Protein 3IH5 (pdb70)

B-factor: mean 51.85, std 14.93, range [20.1, 120.05]

Foldseek 3Di:
DAAEEEEFADDPLDGDQQRLVVLLVRQVLCVVVVHFYEYEYEEADCPPVCLRRQQQRHAEYEYEHDHPPPPPDAQLVLLQLQVVCVVNVHQYYEAQDPNCVRRVVSNCVSQVEDEAEAFLDWDFAWDDDVVVGDIQGGWIFRKDAPDDHDRIDTDTDRDGPRYYHHYRPSDGDGPGSPRDHHYHYDDRCVSRVPDDDDDDDD/DAAAEEEFDDDPLDTDQQSLVVLLVSQVLCVVVVHFYEYEYEEADCPPVCLNRQQQRHAEYEYHHDHPPPPPDAQFVLQQLLVVCVVNVHQYYEALDPNCVRNVVSNCVSQVADEEEAFLDWDFAKDADVPVGDIQGGWIWRWDQDDVRPDIHTDTDRDGPRHYHHYRPSDGDGDHSPRDHHYHYDDSVVRGDDDPDDDDDDPVVVPDDDD/DAAAEEEFEDDPLDTDLQSLVCLLVRQVLCVVVVHAYEYEYAEADCPPVCQNRQQQRHAEYEYEHDHPPPPPDAQFLLLQCQVVCVVRVHQYYEAQDPVCVRNVVSNCVSQVADEEEAFLDWDFAKDAPVVVGDIQGGWIFRWAQDDVRDDIHTDTDRDRPRYYHHYRPSDGDGNGSPRDYHYHYDDSVVRGDDDPDDDDDDPCVPPDD/DAAEEEEFADDPRDGDQQSLVVLLVRQVLCVVVVHFYEYEYAEADCPPVCLRRQQQRHAEYEYEHDHPPPPPDAQLVLLQLQVVCVVRVHQYYEAQDPRCVRNVVSNCVSQVHDEAEAALDWDFAKDQDVVVPDIAHGWIFRKDAPPDHDRIDTDTDRDGPRYYHHYRPSDGDGPHSPRDHHYDYDDRCVRRVVDDDDDDDD

CATH classification: 3.40.50.620

Organism: Bacteroides thetaiotaomicron (strain ATCC 29148 / DSM 2079 / JCM 5827 / CCUG 10774 / NCTC 10582 / VPI-5482 / E50) (NCBI:txid226186)

InterPro domains:
  IPR001308 Electron transfer flavoprotein alpha subunit/FixB [PIRSF000089] (1-337)
  IPR001308 Electron transfer flavoprotein alpha subunit/FixB [PTHR43153] (3-335)
  IPR014729 Rossmann-like alpha/beta/alpha sandwich fold [G3DSA:3.40.50.620] (1-211)
  IPR014730 Electron transfer flavoprotein, alpha/beta-subunit, N-terminal [PF01012] (6-192)
  IPR014730 Electron transfer flavoprotein, alpha/beta-subunit, N-terminal [SM00893] (4-204)
  IPR014731 Electron transfer flavoprotein, alpha subunit, C-terminal [PF00766] (216-295)
  IPR029035 DHS-like NAD/FAD-binding domain superfamily [SSF52467] (215-332)
  IPR033947 Electron transfer flavoprotein, alpha subunit, N-terminal [cd01715] (3-189)

Solvent-accessible surface area: 42443 Å² total

Radius of gyration: 34.53 Å; Cα contacts (8 Å, |Δi|>4): 1710; chains: 4; bounding box: 103×101×72 Å

Nearest PDB structures (foldseek):
  3ih5-assembly1_B  TM=9.682E-01  e=2.760E-39  Bacteroides thetaiotaomicron
  5ol2-assembly2_D  TM=8.411E-01  e=3.352E-17  Clostridioides difficile
  7qh2-assembly1_D  TM=8.657E-01  e=7.025E-16  Acetobacterium woodii
  4l2i-assembly1_A  TM=8.737E-01  e=1.222E-14  Acidaminococcus fermentans DSM 20731
  1o95-assembly1_F  TM=8.384E-01  e=2.369E-10  Methylophilus methylotrophus

Structure (mmCIF, N/CA/C/O backbone):
data_3IH5
#
_entry.id   3IH5
#
_cell.length_a   102.099
_cell.length_b   102.099
_cell.length_c   209.169
_cell.angle_alpha   90.00
_cell.angle_beta   90.00
_cell.angle_gamma   120.00
#
_symmetry.space_group_name_H-M   'P 32 2 1'
#
loop_
_entity.id
_entity.type
_entity.pdbx_description
1 polymer 'Electron transfer flavoprotein alpha-subunit'
2 non-polymer 'MALONIC ACID'
3 non-polymer 'SODIUM ION'
4 non-polymer 'FORMIC ACID'
5 water water
#
loop_
_atom_site.group_PDB
_atom_site.id
_atom_site.type_symbol
_atom_site.label_atom_id
_atom_site.label_alt_id
_atom_site.label_comp_id
_atom_site.label_asym_id
_atom_site.label_entity_id
_atom_site.label_seq_id
_atom_site.pdbx_PDB_ins_code
_atom_site.Cartn_x
_atom_site.Cartn_y
_atom_site.Cartn_z
_atom_site.occupancy
_atom_site.B_iso_or_equiv
_atom_site.auth_seq_id
_atom_site.auth_comp_id
_atom_site.auth_asym_id
_atom_site.auth_atom_id
_atom_site.pdbx_PDB_model_num
ATOM 1 N N . ALA A 1 3 ? 32.256 28.164 83.675 1.00 78.17 0 ALA A N 1
ATOM 2 C CA . ALA A 1 3 ? 32.920 29.457 83.830 1.00 78.23 0 ALA A CA 1
ATOM 3 C C . ALA A 1 3 ? 34.053 29.680 82.820 1.00 80.10 0 ALA A C 1
ATOM 4 O O . ALA A 1 3 ? 34.592 28.737 82.216 1.00 71.45 0 ALA A O 1
ATOM 6 N N . ASN A 1 4 ? 34.399 30.951 82.652 1.00 76.45 1 ASN A N 1
ATOM 7 C CA . ASN A 1 4 ? 35.441 31.372 81.737 1.00 62.48 1 ASN A CA 1
ATOM 8 C C . ASN A 1 4 ? 36.411 32.254 82.475 1.00 56.72 1 ASN A C 1
ATOM 9 O O . ASN A 1 4 ? 36.181 33.449 82.662 1.00 53.01 1 ASN A O 1
ATOM 14 N N . ASN A 1 5 ? 37.499 31.653 82.912 1.00 47.68 2 ASN A N 1
ATOM 15 C CA . ASN A 1 5 ? 38.379 32.347 83.813 1.00 50.32 2 ASN A CA 1
ATOM 16 C C . ASN A 1 5 ? 39.593 32.984 83.133 1.00 52.24 2 ASN A C 1
ATOM 17 O O . ASN A 1 5 ? 39.734 32.975 81.908 1.00 46.55 2 ASN A O 1
ATOM 22 N N . LEU A 1 6 ? 40.459 33.550 83.957 1.00 53.41 3 LEU A N 1
ATOM 23 C CA . LEU A 1 6 ? 41.600 34.302 83.491 1.00 44.52 3 LEU A CA 1
ATOM 24 C C . LEU A 1 6 ? 42.879 33.547 83.870 1.00 44.94 3 LEU A C 1
ATOM 25 O O . LEU A 1 6 ? 43.204 33.415 85.043 1.00 48.48 3 LEU A O 1
ATOM 30 N N . PHE A 1 7 ? 43.582 33.018 82.871 1.00 44.85 4 PHE A N 1
ATOM 31 C CA . PHE A 1 7 ? 44.819 32.273 83.113 1.00 44.46 4 PHE A CA 1
ATOM 32 C C . PHE A 1 7 ? 46.055 33.147 83.018 1.00 45.17 4 PHE A C 1
ATOM 33 O O . PHE A 1 7 ? 46.064 34.153 82.316 1.00 47.35 4 PHE A O 1
ATOM 41 N N . VAL A 1 8 ? 47.105 32.739 83.716 1.00 40.06 5 VAL A N 1
ATOM 42 C CA . VAL A 1 8 ? 48.389 33.400 83.639 1.00 35.71 5 VAL A CA 1
ATOM 43 C C . VAL A 1 8 ? 49.439 32.311 83.540 1.00 39.48 5 VAL A C 1
ATOM 44 O O . VAL A 1 8 ? 49.414 31.357 84.310 1.00 42.82 5 VAL A O 1
ATOM 48 N N . TYR A 1 9 ? 50.347 32.434 82.579 1.00 37.92 6 TYR A N 1
ATOM 49 C CA . TYR A 1 9 ? 51.448 31.487 82.460 1.00 38.56 6 TYR A CA 1
ATOM 50 C C . TYR A 1 9 ? 52.606 31.897 83.355 1.00 41.58 6 TYR A C 1
ATOM 51 O O . TYR A 1 9 ? 53.197 32.960 83.175 1.00 41.73 6 TYR A O 1
ATOM 60 N N . CYS A 1 10 ? 52.927 31.040 84.316 1.00 41.66 7 CYS A N 1
ATOM 61 C CA . CYS A 1 10 ? 53.995 31.310 85.272 1.00 36.68 7 CYS A CA 1
ATOM 62 C C . CYS A 1 10 ? 55.303 30.742 84.754 1.00 37.75 7 CYS A C 1
ATOM 63 O O . CYS A 1 10 ? 55.505 29.527 84.722 1.00 37.30 7 CYS A O 1
ATOM 66 N N . GLU A 1 11 ? 56.183 31.633 84.323 1.00 38.67 8 GLU A N 1
ATOM 67 C CA . GLU A 1 11 ? 57.446 31.221 83.738 1.00 40.90 8 GLU A CA 1
ATOM 68 C C . GLU A 1 11 ? 58.440 30.835 84.845 1.00 45.20 8 GLU A C 1
ATOM 69 O O . GLU A 1 11 ? 58.516 31.482 85.894 1.00 42.55 8 GLU A O 1
ATOM 75 N N . ILE A 1 12 ? 59.195 29.771 84.599 1.00 41.39 9 ILE A N 1
ATOM 76 C CA . ILE A 1 12 ? 60.057 29.168 85.607 1.00 46.48 9 ILE A CA 1
ATOM 77 C C . ILE A 1 12 ? 61.530 29.301 85.234 1.00 46.12 9 ILE A C 1
ATOM 78 O O . ILE A 1 12 ? 61.888 29.173 84.071 1.00 49.89 9 ILE A O 1
ATOM 83 N N . GLU A 1 13 ? 62.389 29.541 86.219 1.00 53.59 10 GLU A N 1
ATOM 84 C CA . GLU A 1 13 ? 63.830 29.473 85.984 1.00 53.22 10 GLU A CA 1
ATOM 85 C C . GLU A 1 13 ? 64.553 28.981 87.228 1.00 56.13 10 GLU A C 1
ATOM 86 O O . GLU A 1 13 ? 64.447 29.591 88.288 1.00 46.95 10 GLU A O 1
ATOM 92 N N . GLU A 1 14 ? 65.293 27.883 87.092 1.00 58.70 11 GLU A N 1
ATOM 93 C CA . GLU A 1 14 ? 66.031 27.317 88.214 1.00 52.17 11 GLU A CA 1
ATOM 94 C C . GLU A 1 14 ? 65.124 27.169 89.433 1.00 52.46 11 GLU A C 1
ATOM 95 O O . GLU A 1 14 ? 65.552 27.419 90.556 1.00 52.82 11 GLU A O 1
ATOM 101 N N . GLY A 1 15 ? 63.867 26.789 89.207 1.00 51.65 12 GLY A N 1
ATOM 102 C CA . GLY A 1 15 ? 62.949 26.497 90.298 1.00 42.57 12 GLY A CA 1
ATOM 103 C C . GLY A 1 15 ? 62.165 27.679 90.839 1.00 41.75 12 GLY A C 1
ATOM 104 O O . GLY A 1 15 ? 61.227 27.509 91.621 1.00 46.11 12 GLY A O 1
ATOM 105 N N . ILE A 1 16 ? 62.545 28.880 90.427 1.00 41.82 13 ILE A N 1
ATOM 106 C CA . ILE A 1 16 ? 61.860 30.089 90.870 1.00 42.21 13 ILE A CA 1
ATOM 107 C C . ILE A 1 16 ? 60.978 30.719 89.774 1.00 42.51 13 ILE A C 1
ATOM 108 O O . ILE A 1 16 ? 61.457 31.105 88.698 1.00 43.85 13 ILE A O 1
ATOM 113 N N . VAL A 1 17 ? 59.685 30.805 90.062 1.00 38.31 14 VAL A N 1
ATOM 114 C CA . VAL A 1 17 ? 58.752 31.521 89.213 1.00 37.26 14 VAL A CA 1
ATOM 115 C C . VAL A 1 17 ? 59.284 32.925 88.986 1.00 41.84 14 VAL A C 1
ATOM 116 O O . VAL A 1 17 ? 59.639 33.622 89.933 1.00 41.76 14 VAL A O 1
ATOM 120 N N . ALA A 1 18 ? 59.341 33.330 87.723 1.00 40.68 15 ALA A N 1
ATOM 121 C CA . ALA A 1 18 ? 59.908 34.616 87.349 1.00 41.08 15 ALA A CA 1
ATOM 122 C C . ALA A 1 18 ? 59.106 35.778 87.911 1.00 42.33 15 ALA A C 1
ATOM 123 O O . ALA A 1 18 ? 57.887 35.696 88.066 1.00 42.82 15 ALA A O 1
ATOM 125 N N . ASP A 1 19 ? 59.799 36.874 88.189 1.00 37.78 16 ASP A N 1
ATOM 126 C CA . ASP A 1 19 ? 59.141 38.075 88.673 1.00 41.63 16 ASP A CA 1
ATOM 127 C C . ASP A 1 19 ? 58.028 38.588 87.751 1.00 47.07 16 ASP A C 1
ATOM 128 O O . ASP A 1 19 ? 57.031 39.125 88.238 1.00 44.40 16 ASP A O 1
ATOM 133 N N . VAL A 1 20 ? 58.185 38.449 86.430 1.00 43.91 17 VAL A N 1
ATOM 134 C CA . VAL A 1 20 ? 57.170 38.998 85.524 1.00 44.69 17 VAL A CA 1
ATOM 135 C C . VAL A 1 20 ? 55.843 38.333 85.767 1.00 45.49 17 VAL A C 1
ATOM 136 O O . VAL A 1 20 ? 54.800 38.991 85.727 1.00 41.62 17 VAL A O 1
ATOM 140 N N . SER A 1 21 ? 55.892 37.015 85.969 1.00 42.02 18 SER A N 1
ATOM 141 C CA . SER A 1 21 ? 54.690 36.234 86.191 1.00 37.97 18 SER A CA 1
ATOM 142 C C . SER A 1 21 ? 54.023 36.659 87.491 1.00 40.81 18 SER A C 1
ATOM 143 O O . SER A 1 21 ? 52.805 36.794 87.537 1.00 41.89 18 SER A O 1
ATOM 146 N N . LEU A 1 22 ? 54.805 36.877 88.547 1.00 39.06 19 LEU A N 1
ATOM 147 C CA . LEU A 1 22 ? 54.203 37.280 89.816 1.00 40.82 19 LEU A CA 1
ATOM 148 C C . LEU A 1 22 ? 53.495 38.628 89.664 1.00 43.07 19 LEU A C 1
ATOM 149 O O . LEU A 1 22 ? 52.408 38.837 90.212 1.00 39.16 19 LEU A O 1
ATOM 154 N N . GLU A 1 23 ? 54.093 39.532 88.893 1.00 41.08 20 GLU A N 1
ATOM 155 C CA . GLU A 1 23 ? 53.464 40.821 88.646 1.00 43.46 20 GLU A CA 1
ATOM 156 C C . GLU A 1 23 ? 52.172 40.610 87.858 1.00 43.34 20 GLU A C 1
ATOM 157 O O . GLU A 1 23 ? 51.209 41.366 88.002 1.00 43.75 20 GLU A O 1
ATOM 163 N N . LEU A 1 24 ? 52.146 39.556 87.050 1.00 39.04 21 LEU A N 1
ATOM 164 C CA . LEU A 1 24 ? 50.974 39.241 86.236 1.00 44.40 21 LEU A CA 1
ATOM 165 C C . LEU A 1 24 ? 49.903 38.433 86.991 1.00 42.90 21 LEU A C 1
ATOM 166 O O . LEU A 1 24 ? 48.714 38.535 86.677 1.00 42.67 21 LEU A O 1
ATOM 171 N N . LEU A 1 25 ? 50.321 37.636 87.976 1.00 38.68 22 LEU A N 1
ATOM 172 C CA . LEU A 1 25 ? 49.370 37.014 88.902 1.00 39.09 22 LEU A CA 1
ATOM 173 C C . LEU A 1 25 ? 48.688 38.114 89.696 1.00 38.34 22 LEU A C 1
ATOM 174 O O . LEU A 1 25 ? 47.484 38.050 89.948 1.00 39.67 22 LEU A O 1
ATOM 179 N N . THR A 1 26 ? 49.458 39.134 90.066 1.00 37.00 23 THR A N 1
ATOM 180 C CA . THR A 1 26 ? 48.909 40.266 90.810 1.00 40.45 23 THR A CA 1
ATOM 181 C C . THR A 1 26 ? 47.915 41.039 89.969 1.00 42.29 23 THR A C 1
ATOM 182 O O . THR A 1 26 ? 46.790 41.293 90.406 1.00 41.44 23 THR A O 1
ATOM 186 N N . LYS A 1 27 ? 48.343 41.426 88.767 1.00 45.55 24 LYS A N 1
ATOM 187 C CA . LYS A 1 27 ? 47.490 42.170 87.842 1.00 44.78 24 LYS A CA 1
ATOM 188 C C . LYS A 1 27 ? 46.284 41.343 87.449 1.00 40.58 24 LYS A C 1
ATOM 189 O O . LYS A 1 27 ? 45.165 41.853 87.409 1.00 43.62 24 LYS A O 1
ATOM 195 N N . GLY A 1 28 ? 46.525 40.067 87.161 1.00 36.95 25 GLY A N 1
ATOM 196 C CA . GLY A 1 28 ? 45.462 39.124 86.862 1.00 39.75 25 GLY A CA 1
ATOM 197 C C . GLY A 1 28 ? 44.386 39.092 87.934 1.00 46.25 25 GLY A C 1
ATOM 198 O O . GLY A 1 28 ? 43.195 39.179 87.613 1.00 43.04 25 GLY A O 1
ATOM 199 N N . ARG A 1 29 ? 44.805 38.976 89.201 1.00 42.28 26 ARG A N 1
ATOM 200 C CA . ARG A 1 29 ? 43.885 38.948 90.342 1.00 40.45 26 ARG A CA 1
ATOM 201 C C . ARG A 1 29 ? 42.880 40.109 90.304 1.00 43.99 26 ARG A C 1
ATOM 202 O O . ARG A 1 29 ? 41.694 39.912 90.574 1.00 42.02 26 ARG A O 1
ATOM 210 N N . SER A 1 30 ? 43.351 41.315 89.981 1.00 40.72 27 SER A N 1
ATOM 211 C CA . SER A 1 30 ? 42.477 42.494 89.971 1.00 43.91 27 SER A CA 1
ATOM 212 C C . SER A 1 30 ? 41.480 42.423 88.834 1.00 52.17 27 SER A C 1
ATOM 213 O O . SER A 1 30 ? 40.306 42.763 89.010 1.00 52.90 27 SER A O 1
ATOM 216 N N . LEU A 1 31 ? 41.965 42.003 87.665 1.00 41.86 28 LEU A N 1
ATOM 217 C CA . LEU A 1 31 ? 41.115 41.858 86.499 1.00 45.38 28 LEU A CA 1
ATOM 218 C C . LEU A 1 31 ? 40.077 40.779 86.767 1.00 46.84 28 LEU A C 1
ATOM 219 O O . LEU A 1 31 ? 38.900 40.947 86.446 1.00 46.68 28 LEU A O 1
ATOM 224 N N . ALA A 1 32 ? 40.516 39.677 87.376 1.00 45.05 29 ALA A N 1
ATOM 225 C CA . ALA A 1 32 ? 39.608 38.584 87.723 1.00 44.04 29 ALA A CA 1
ATOM 226 C C . ALA A 1 32 ? 38.544 39.056 88.710 1.00 48.62 29 ALA A C 1
ATOM 227 O O . ALA A 1 32 ? 37.381 38.668 88.604 1.00 53.85 29 ALA A O 1
ATOM 229 N N . ASN A 1 33 ? 38.940 39.894 89.664 1.00 45.06 30 ASN A N 1
ATOM 230 C CA . ASN A 1 33 ? 37.988 40.480 90.597 1.00 46.80 30 ASN A CA 1
ATOM 231 C C . ASN A 1 33 ? 36.951 41.329 89.885 1.00 52.67 30 ASN A C 1
ATOM 232 O O . ASN A 1 33 ? 35.771 41.307 90.234 1.00 57.86 30 ASN A O 1
ATOM 237 N N . GLU A 1 34 ? 37.396 42.094 88.895 1.00 50.74 31 GLU A N 1
ATOM 238 C CA . GLU A 1 34 ? 36.500 43.008 88.205 1.00 54.20 31 GLU A CA 1
ATOM 239 C C . GLU A 1 34 ? 35.581 42.264 87.241 1.00 51.18 31 GLU A C 1
ATOM 240 O O . GLU A 1 34 ? 34.477 42.715 86.940 1.00 48.77 31 GLU A O 1
ATOM 246 N N . LEU A 1 35 ? 36.051 41.113 86.775 1.00 49.12 32 LEU A N 1
ATOM 247 C CA . LEU A 1 35 ? 35.287 40.253 85.884 1.00 47.95 32 LEU A CA 1
ATOM 248 C C . LEU A 1 35 ? 34.396 39.300 86.657 1.00 49.25 32 LEU A C 1
ATOM 249 O O . LEU A 1 35 ? 33.528 38.657 86.081 1.00 46.40 32 LEU A O 1
ATOM 254 N N . ASN A 1 36 ? 34.626 39.205 87.964 1.00 55.04 33 ASN A N 1
ATOM 255 C CA . ASN A 1 36 ? 33.967 38.206 88.804 1.00 51.33 33 ASN A CA 1
ATOM 256 C C . ASN A 1 36 ? 34.168 36.791 88.300 1.00 46.08 33 ASN A C 1
ATOM 257 O O . ASN A 1 36 ? 33.246 35.986 88.307 1.00 52.33 33 ASN A O 1
ATOM 262 N N . CYS A 1 37 ? 35.379 36.496 87.857 1.00 43.25 34 CYS A N 1
ATOM 263 C CA . CYS A 1 37 ? 35.728 35.137 87.494 1.00 47.81 34 CYS A CA 1
ATOM 264 C C . CYS A 1 37 ? 36.916 34.725 88.347 1.00 47.36 34 CYS A C 1
ATOM 265 O O . CYS A 1 37 ? 37.374 35.486 89.196 1.00 45.00 34 CYS A O 1
ATOM 268 N N . GLN A 1 38 ? 37.424 33.525 88.108 1.00 44.50 35 GLN A N 1
ATOM 269 C CA . GLN A 1 38 ? 38.521 33.012 88.898 1.00 47.20 35 GLN A CA 1
ATOM 270 C C . GLN A 1 38 ? 39.874 33.269 88.246 1.00 50.26 35 GLN A C 1
ATOM 271 O O . GLN A 1 38 ? 39.962 33.459 87.034 1.00 47.69 35 GLN A O 1
ATOM 277 N N . LEU A 1 39 ? 40.922 33.282 89.067 1.00 41.81 36 LEU A N 1
ATOM 278 C CA . LEU A 1 39 ? 42.281 33.387 88.572 1.00 40.05 36 LEU A CA 1
ATOM 279 C C . LEU A 1 39 ? 42.886 31.995 88.544 1.00 41.83 36 LEU A C 1
ATOM 280 O O . LEU A 1 39 ? 42.951 31.326 89.571 1.00 46.66 36 LEU A O 1
ATOM 285 N N . GLU A 1 40 ? 43.293 31.542 87.362 1.00 43.60 37 GLU A N 1
ATOM 286 C CA . GLU A 1 40 ? 43.962 30.251 87.231 1.00 43.25 37 GLU A CA 1
ATOM 287 C C . GLU A 1 40 ? 45.380 30.499 86.731 1.00 43.76 37 GLU A C 1
ATOM 288 O O . GLU A 1 40 ? 45.674 31.571 86.213 1.00 43.58 37 GLU A O 1
ATOM 294 N N . ALA A 1 41 ? 46.260 29.523 86.897 1.00 39.62 38 ALA A N 1
ATOM 295 C CA . ALA A 1 41 ? 47.662 29.709 86.561 1.00 35.30 38 ALA A CA 1
ATOM 296 C C . ALA A 1 41 ? 48.210 28.392 86.068 1.00 37.82 38 ALA A C 1
ATOM 297 O O . ALA A 1 41 ? 47.678 27.340 86.402 1.00 43.71 38 ALA A O 1
ATOM 299 N N . VAL A 1 42 ? 49.268 28.441 85.272 1.00 36.17 39 VAL A N 1
ATOM 300 C CA . VAL A 1 42 ? 49.831 27.230 84.686 1.00 37.62 39 VAL A CA 1
ATOM 301 C C . VAL A 1 42 ? 51.315 27.276 84.885 1.00 39.42 39 VAL A C 1
ATOM 302 O O . VAL A 1 42 ? 51.935 28.315 84.679 1.00 43.48 39 VAL A O 1
ATOM 306 N N . VAL A 1 43 ? 51.902 26.152 85.252 1.00 30.61 40 VAL A N 1
ATOM 307 C CA . VAL A 1 43 ? 53.338 26.112 85.377 1.00 30.07 40 VAL A CA 1
ATOM 308 C C . VAL A 1 43 ? 53.796 24.765 84.844 1.00 34.92 40 VAL A C 1
ATOM 309 O O . VAL A 1 43 ? 53.103 23.753 85.003 1.00 37.10 40 VAL A O 1
ATOM 313 N N . ALA A 1 44 ? 54.939 24.768 84.167 1.00 32.88 41 ALA A N 1
ATOM 314 C CA . ALA A 1 44 ? 55.471 23.560 83.554 1.00 35.84 41 ALA A CA 1
ATOM 315 C C . ALA A 1 44 ? 56.976 23.516 83.742 1.00 36.67 41 ALA A C 1
ATOM 316 O O . ALA A 1 44 ? 57.672 24.491 83.445 1.00 37.13 41 ALA A O 1
ATOM 318 N N . GLY A 1 45 ? 57.475 22.385 84.228 1.00 32.96 42 GLY A N 1
ATOM 319 C CA . GLY A 1 45 ? 58.895 22.220 84.447 1.00 40.67 42 GLY A CA 1
ATOM 320 C C . GLY A 1 45 ? 59.202 20.883 85.082 1.00 46.65 42 GLY A C 1
ATOM 321 O O . GLY A 1 45 ? 58.483 19.910 84.850 1.00 43.82 42 GLY A O 1
ATOM 322 N N . THR A 1 46 ? 60.265 20.840 85.886 1.00 46.31 43 THR A N 1
ATOM 323 C CA . THR A 1 46 ? 60.672 19.616 86.568 1.00 44.85 43 THR A CA 1
ATOM 324 C C . THR A 1 46 ? 60.784 19.874 88.054 1.00 53.17 43 THR A C 1
ATOM 325 O O . THR A 1 46 ? 61.153 20.971 88.474 1.00 59.16 43 THR A O 1
ATOM 329 N N . GLY A 1 47 ? 60.479 18.856 88.851 1.00 58.04 44 GLY A N 1
ATOM 330 C CA . GLY A 1 47 ? 60.622 18.943 90.293 1.00 49.98 44 GLY A CA 1
ATOM 331 C C . GLY A 1 47 ? 59.859 20.101 90.901 1.00 50.32 44 GLY A C 1
ATOM 332 O O . GLY A 1 47 ? 60.453 21.047 91.418 1.00 51.66 44 GLY A O 1
ATOM 333 N N . LEU A 1 48 ? 58.536 20.021 90.849 1.00 49.37 45 LEU A N 1
ATOM 334 C CA . LEU A 1 48 ? 57.697 21.118 91.300 1.00 50.25 45 LEU A CA 1
ATOM 335 C C . LEU A 1 48 ? 56.887 20.766 92.548 1.00 58.84 45 LEU A C 1
ATOM 336 O O . LEU A 1 48 ? 55.767 21.257 92.713 1.00 57.23 45 LEU A O 1
ATOM 341 N N . LYS A 1 49 ? 57.457 19.937 93.427 1.00 58.99 46 LYS A N 1
ATOM 342 C CA . LYS A 1 49 ? 56.716 19.430 94.587 1.00 62.94 46 LYS A CA 1
ATOM 343 C C . LYS A 1 49 ? 55.990 20.492 95.418 1.00 62.19 46 LYS A C 1
ATOM 344 O O . LYS A 1 49 ? 54.857 20.271 95.849 1.00 66.73 46 LYS A O 1
ATOM 350 N N . GLU A 1 50 ? 56.619 21.636 95.655 1.00 49.73 47 GLU A N 1
ATOM 351 C CA . GLU A 1 50 ? 55.932 22.667 96.427 1.00 56.96 47 GLU A CA 1
ATOM 352 C C . GLU A 1 50 ? 55.902 24.014 95.722 1.00 55.98 47 GLU A C 1
ATOM 353 O O . GLU A 1 50 ? 56.047 25.069 96.342 1.00 50.25 47 GLU A O 1
ATOM 359 N N . ILE A 1 51 ? 55.687 23.960 94.413 1.00 56.01 48 ILE A N 1
ATOM 360 C CA . ILE A 1 51 ? 55.641 25.156 93.591 1.00 47.05 48 ILE A CA 1
ATOM 361 C C . ILE A 1 51 ? 54.460 26.060 93.968 1.00 44.61 48 ILE A C 1
ATOM 362 O O . ILE A 1 51 ? 54.548 27.290 93.869 1.00 41.51 48 ILE A O 1
ATOM 367 N N . GLU A 1 52 ? 53.369 25.452 94.425 1.00 44.94 49 GLU A N 1
ATOM 368 C CA . GLU A 1 52 ? 52.183 26.209 94.815 1.00 44.14 49 GLU A CA 1
ATOM 369 C C . GLU A 1 52 ? 52.503 27.279 95.848 1.00 45.67 49 GLU A C 1
ATOM 370 O O . GLU A 1 52 ? 51.809 28.291 95.915 1.00 44.19 49 GLU A O 1
ATOM 376 N N . LYS A 1 53 ? 53.551 27.048 96.645 1.00 46.55 50 LYS A N 1
ATOM 377 C CA . LYS A 1 53 ? 53.995 28.002 97.665 1.00 43.96 50 LYS A CA 1
ATOM 378 C C . LYS A 1 53 ? 54.334 29.384 97.090 1.00 46.96 50 LYS A C 1
ATOM 379 O O . LYS A 1 53 ? 54.152 30.397 97.770 1.00 48.35 50 LYS A O 1
ATOM 385 N N . GLN A 1 54 ? 54.827 29.426 95.849 1.00 47.43 51 GLN A N 1
ATOM 386 C CA . GLN A 1 54 ? 55.218 30.688 95.209 1.00 42.37 51 GLN A CA 1
ATOM 387 C C . GLN A 1 54 ? 54.069 31.359 94.460 1.00 42.88 51 GLN A C 1
ATOM 388 O O . GLN A 1 54 ? 54.095 32.569 94.227 1.00 40.68 51 GLN A O 1
ATOM 394 N N . ILE A 1 55 ? 53.073 30.565 94.079 1.00 40.93 52 ILE A N 1
ATOM 395 C CA . ILE A 1 55 ? 52.002 31.035 93.210 1.00 34.01 52 ILE A CA 1
ATOM 396 C C . ILE A 1 55 ? 50.707 31.356 93.939 1.00 37.29 52 ILE A C 1
ATOM 397 O O . ILE A 1 55 ? 50.152 32.432 93.741 1.00 38.89 52 ILE A O 1
ATOM 402 N N . LEU A 1 56 ? 50.232 30.431 94.780 1.00 42.37 53 LEU A N 1
ATOM 403 C CA . LEU A 1 56 ? 48.925 30.564 95.446 1.00 37.74 53 LEU A CA 1
ATOM 404 C C . LEU A 1 56 ? 48.705 31.860 96.230 1.00 40.42 53 LEU A C 1
ATOM 405 O O . LEU A 1 56 ? 47.622 32.447 96.165 1.00 43.31 53 LEU A O 1
ATOM 410 N N . PRO A 1 57 ? 49.724 32.307 96.982 1.00 40.39 54 PRO A N 1
ATOM 411 C CA . PRO A 1 57 ? 49.556 33.544 97.756 1.00 40.14 54 PRO A CA 1
ATOM 412 C C . PRO A 1 57 ? 49.129 34.763 96.928 1.00 44.19 54 PRO A C 1
ATOM 413 O O . PRO A 1 57 ? 48.591 35.702 97.518 1.00 46.75 54 PRO A O 1
ATOM 417 N N . TYR A 1 58 ? 49.344 34.763 95.611 1.00 39.61 55 TYR A N 1
ATOM 418 C CA . TYR A 1 58 ? 48.949 35.920 94.798 1.00 41.79 55 TYR A CA 1
ATOM 419 C C . TYR A 1 58 ? 47.471 35.931 94.469 1.00 42.19 55 TYR A C 1
ATOM 420 O O . TYR A 1 58 ? 46.998 36.835 93.785 1.00 41.53 55 TYR A O 1
ATOM 429 N N . GLY A 1 59 ? 46.748 34.932 94.972 1.00 39.81 56 GLY A N 1
ATOM 430 C CA . GLY A 1 59 ? 45.304 34.892 94.842 1.00 37.55 56 GLY A CA 1
ATOM 431 C C . GLY A 1 59 ? 44.855 33.964 93.734 1.00 42.17 56 GLY A C 1
ATOM 432 O O . GLY A 1 59 ? 43.807 34.170 93.111 1.00 42.23 56 GLY A O 1
ATOM 433 N N . VAL A 1 60 ? 45.658 32.935 93.488 1.00 39.17 57 VAL A N 1
ATOM 434 C CA . VAL A 1 60 ? 45.364 31.969 92.443 1.00 41.43 57 VAL A CA 1
ATOM 435 C C . VAL A 1 60 ? 44.380 30.934 92.952 1.00 45.08 57 VAL A C 1
ATOM 436 O O . VAL A 1 60 ? 44.625 30.289 93.977 1.00 43.40 57 VAL A O 1
ATOM 440 N N . ASP A 1 61 ? 43.269 30.779 92.235 1.00 44.13 58 ASP A N 1
ATOM 441 C CA . ASP A 1 61 ? 42.189 29.888 92.662 1.00 43.68 58 ASP A CA 1
ATOM 442 C C . ASP A 1 61 ? 42.424 28.453 92.236 1.00 47.56 58 ASP A C 1
ATOM 443 O O . ASP A 1 61 ? 41.933 27.511 92.867 1.00 46.46 58 ASP A O 1
ATOM 448 N N . LYS A 1 62 ? 43.191 28.297 91.166 1.00 44.10 59 LYS A N 1
ATOM 449 C CA . LYS A 1 62 ? 43.436 26.988 90.595 1.00 44.25 59 LYS A CA 1
ATOM 450 C C . LYS A 1 62 ? 44.765 27.022 89.858 1.00 44.36 59 LYS A C 1
ATOM 451 O O . LYS A 1 62 ? 44.978 27.852 88.973 1.00 44.89 59 LYS A O 1
ATOM 457 N N . LEU A 1 63 ? 45.662 26.128 90.250 1.00 36.23 60 LEU A N 1
ATOM 458 C CA . LEU A 1 63 ? 46.982 26.078 89.680 1.00 34.98 60 LEU A CA 1
ATOM 459 C C . LEU A 1 63 ? 47.199 24.733 89.002 1.00 41.16 60 LEU A C 1
ATOM 460 O O . LEU A 1 63 ? 47.153 23.690 89.645 1.00 41.14 60 LEU A O 1
ATOM 465 N N . HIS A 1 64 ? 47.434 24.781 87.693 1.00 41.45 61 HIS A N 1
ATOM 466 C CA . HIS A 1 64 ? 47.652 23.595 86.883 1.00 35.91 61 HIS A CA 1
ATOM 467 C C . HIS A 1 64 ? 49.137 23.334 86.775 1.00 37.04 61 HIS A C 1
ATOM 468 O O . HIS A 1 64 ? 49.885 24.173 86.296 1.00 37.77 61 HIS A O 1
ATOM 475 N N . VAL A 1 65 ? 49.558 22.161 87.219 1.00 40.05 62 VAL A N 1
ATOM 476 C CA . VAL A 1 65 ? 50.971 21.857 87.317 1.00 38.86 62 VAL A CA 1
ATOM 477 C C . VAL A 1 65 ? 51.359 20.708 86.399 1.00 41.87 62 VAL A C 1
ATOM 478 O O . VAL A 1 65 ? 50.812 19.605 86.502 1.00 39.45 62 VAL A O 1
ATOM 482 N N . PHE A 1 66 ? 52.304 20.978 85.500 1.00 40.22 63 PHE A N 1
ATOM 483 C CA . PHE A 1 66 ? 52.832 19.957 84.609 1.00 39.13 63 PHE A CA 1
ATOM 484 C C . PHE A 1 66 ? 54.299 19.727 84.954 1.00 42.31 63 PHE A C 1
ATOM 485 O O . PHE A 1 66 ? 55.099 20.665 84.940 1.00 40.55 63 PHE A O 1
ATOM 493 N N . ASP A 1 67 ? 54.642 18.481 85.275 1.00 43.70 64 ASP A N 1
ATOM 494 C CA . ASP A 1 67 ? 55.947 18.163 85.853 1.00 44.14 64 ASP A CA 1
ATOM 495 C C . ASP A 1 67 ? 56.543 16.898 85.237 1.00 42.74 64 ASP A C 1
ATOM 496 O O . ASP A 1 67 ? 56.141 15.785 85.569 1.00 49.78 64 ASP A O 1
ATOM 501 N N . ALA A 1 68 ? 57.507 17.077 84.342 1.00 38.06 65 ALA A N 1
ATOM 502 C CA . ALA A 1 68 ? 58.179 15.960 83.688 1.00 44.64 65 ALA A CA 1
ATOM 503 C C . ALA A 1 68 ? 59.611 16.367 83.404 1.00 44.58 65 ALA A C 1
ATOM 504 O O . ALA A 1 68 ? 59.932 17.553 83.424 1.00 39.65 65 ALA A O 1
ATOM 506 N N . GLU A 1 69 ? 60.473 15.388 83.146 1.00 46.92 66 GLU A N 1
ATOM 507 C CA . GLU A 1 69 ? 61.871 15.683 82.864 1.00 48.78 66 GLU A CA 1
ATOM 508 C C . GLU A 1 69 ? 62.008 16.651 81.704 1.00 49.60 66 GLU A C 1
ATOM 509 O O . GLU A 1 69 ? 62.815 17.582 81.758 1.00 46.69 66 GLU A O 1
ATOM 515 N N . GLY A 1 70 ? 61.204 16.427 80.669 1.00 40.01 67 GLY A N 1
ATOM 516 C CA . GLY A 1 70 ? 61.356 17.129 79.412 1.00 42.80 67 GLY A CA 1
ATOM 517 C C . GLY A 1 70 ? 60.738 18.512 79.338 1.00 42.73 67 GLY A C 1
ATOM 518 O O . GLY A 1 70 ? 60.739 19.126 78.268 1.00 46.15 67 GLY A O 1
ATOM 519 N N . LEU A 1 71 ? 60.227 19.006 80.462 1.00 36.52 68 LEU A N 1
ATOM 520 C CA . LEU A 1 71 ? 59.565 20.309 80.500 1.00 37.26 68 LEU A CA 1
ATOM 521 C C . LEU A 1 71 ? 60.488 21.418 80.994 1.00 38.57 68 LEU A C 1
ATOM 522 O O . LEU A 1 71 ? 60.090 22.580 81.088 1.00 36.90 68 LEU A O 1
ATOM 527 N N . TYR A 1 72 ? 61.718 21.054 81.327 1.00 37.18 69 TYR A N 1
ATOM 528 C CA . TYR A 1 72 ? 62.705 22.050 81.690 1.00 36.60 69 TYR A CA 1
ATOM 529 C C . TYR A 1 72 ? 64.052 21.634 81.148 1.00 40.50 69 TYR A C 1
ATOM 530 O O . TYR A 1 72 ? 64.411 20.464 81.228 1.00 44.34 69 TYR A O 1
ATOM 539 N N . PRO A 1 73 ? 64.799 22.586 80.572 1.00 37.90 70 PRO A N 1
ATOM 540 C CA . PRO A 1 73 ? 64.425 23.988 80.356 1.00 38.11 70 PRO A CA 1
ATOM 541 C C . PRO A 1 73 ? 63.324 24.109 79.320 1.00 40.07 70 PRO A C 1
ATOM 542 O O . PRO A 1 73 ? 63.062 23.160 78.576 1.00 41.52 70 PRO A O 1
ATOM 546 N N . TYR A 1 74 ? 62.694 25.273 79.264 1.00 38.51 71 TYR A N 1
ATOM 547 C CA . TYR A 1 74 ? 61.653 25.521 78.275 1.00 37.50 71 TYR A CA 1
ATOM 548 C C . TYR A 1 74 ? 62.085 25.137 76.848 1.00 39.00 71 TYR A C 1
ATOM 549 O O . TYR A 1 74 ? 63.148 25.547 76.384 1.00 42.93 71 TYR A O 1
ATOM 558 N N . THR A 1 75 ? 61.261 24.337 76.172 1.00 38.26 72 THR A N 1
ATOM 559 C CA . THR A 1 75 ? 61.374 24.114 74.731 1.00 40.75 72 THR A CA 1
ATOM 560 C C . THR A 1 75 ? 60.010 24.424 74.143 1.00 43.55 72 THR A C 1
ATOM 561 O O . THR A 1 75 ? 59.031 24.494 74.878 1.00 43.82 72 THR A O 1
ATOM 565 N N . SER A 1 76 ? 59.939 24.609 72.829 1.00 39.63 73 SER A N 1
ATOM 566 C CA . SER A 1 76 ? 58.762 25.237 72.235 1.00 39.96 73 SER A CA 1
ATOM 567 C C . SER A 1 76 ? 57.569 24.315 72.059 1.00 38.22 73 SER A C 1
ATOM 568 O O . SER A 1 76 ? 56.435 24.718 72.297 1.00 39.35 73 SER A O 1
ATOM 571 N N . LEU A 1 77 ? 57.808 23.089 71.613 1.00 36.39 74 LEU A N 1
ATOM 572 C CA . LEU A 1 77 ? 56.691 22.210 71.285 1.00 38.69 74 LEU A CA 1
ATOM 573 C C . LEU A 1 77 ? 55.915 21.706 72.522 1.00 44.90 74 LEU A C 1
ATOM 574 O O . LEU A 1 77 ? 54.684 21.814 72.568 1.00 41.45 74 LEU A O 1
ATOM 579 N N . PRO A 1 78 ? 56.626 21.172 73.537 1.00 42.81 75 PRO A N 1
ATOM 580 C CA . PRO A 1 78 ? 55.920 20.690 74.734 1.00 40.93 75 PRO A CA 1
ATOM 581 C C . PRO A 1 78 ? 55.110 21.783 75.436 1.00 39.50 75 PRO A C 1
ATOM 582 O O . PRO A 1 78 ? 53.931 21.582 75.764 1.00 37.63 75 PRO A O 1
ATOM 586 N N . HIS A 1 79 ? 55.733 22.933 75.659 1.00 35.67 76 HIS A N 1
ATOM 587 C CA . HIS A 1 79 ? 55.051 24.032 76.324 1.00 34.01 76 HIS A CA 1
ATOM 588 C C . HIS A 1 79 ? 53.882 24.563 75.510 1.00 35.55 76 HIS A C 1
ATOM 589 O O . HIS A 1 79 ? 52.891 24.998 76.073 1.00 42.38 76 HIS A O 1
ATOM 596 N N . THR A 1 80 ? 53.986 24.533 74.188 1.00 38.06 77 THR A N 1
ATOM 597 C CA . THR A 1 80 ? 52.896 25.021 73.343 1.00 37.94 77 THR A CA 1
ATOM 598 C C . THR A 1 80 ? 51.738 24.016 73.333 1.00 37.83 77 THR A C 1
ATOM 599 O O . THR A 1 80 ? 50.585 24.402 73.518 1.00 35.40 77 THR A O 1
ATOM 603 N N . SER A 1 81 ? 52.054 22.735 73.114 1.00 31.54 78 SER A N 1
ATOM 604 C CA . SER A 1 81 ? 51.084 21.651 73.290 1.00 36.60 78 SER A CA 1
ATOM 605 C C . SER A 1 81 ? 50.269 21.799 74.577 1.00 43.47 78 SER A C 1
ATOM 606 O O . SER A 1 81 ? 49.036 21.790 74.546 1.00 41.39 78 SER A O 1
ATOM 609 N N . ILE A 1 82 ? 50.973 21.927 75.702 1.00 36.78 79 ILE A N 1
ATOM 610 C CA . ILE A 1 82 ? 50.335 21.972 77.006 1.00 38.02 79 ILE A CA 1
ATOM 611 C C . ILE A 1 82 ? 49.338 23.125 77.109 1.00 36.40 79 ILE A C 1
ATOM 612 O O . ILE A 1 82 ? 48.167 22.904 77.410 1.00 38.03 79 ILE A O 1
ATOM 617 N N . LEU A 1 83 ? 49.790 24.347 76.853 1.00 34.64 80 LEU A N 1
ATOM 618 C CA . LEU A 1 83 ? 48.903 25.503 76.939 1.00 37.90 80 LEU A CA 1
ATOM 619 C C . LEU A 1 83 ? 47.742 25.397 75.962 1.00 40.16 80 LEU A C 1
ATOM 620 O O . LEU A 1 83 ? 46.617 25.777 76.274 1.00 43.17 80 LEU A O 1
ATOM 625 N N . VAL A 1 84 ? 48.019 24.895 74.766 1.00 40.94 81 VAL A N 1
ATOM 626 C CA . VAL A 1 84 ? 46.996 24.839 73.733 1.00 40.53 81 VAL A CA 1
ATOM 627 C C . VAL A 1 84 ? 45.906 23.834 74.107 1.00 43.23 81 VAL A C 1
ATOM 628 O O . VAL A 1 84 ? 44.719 24.174 74.121 1.00 44.07 81 VAL A O 1
ATOM 632 N N . ASN A 1 85 ? 46.313 22.610 74.432 1.00 37.75 82 ASN A N 1
ATOM 633 C CA . ASN A 1 85 ? 45.372 21.589 74.871 1.00 39.52 82 ASN A CA 1
ATOM 634 C C . ASN A 1 85 ? 44.585 22.013 76.128 1.00 45.87 82 ASN A C 1
ATOM 635 O O . ASN A 1 85 ? 43.359 21.905 76.170 1.00 45.12 82 ASN A O 1
ATOM 640 N N . LEU A 1 86 ? 45.283 22.530 77.135 1.00 43.11 83 LEU A N 1
ATOM 641 C CA . LEU A 1 86 ? 44.619 22.993 78.348 1.00 43.54 83 LEU A CA 1
ATOM 642 C C . LEU A 1 86 ? 43.610 24.102 78.062 1.00 46.45 83 LEU A C 1
ATOM 643 O O . LEU A 1 86 ? 42.496 24.091 78.578 1.00 54.06 83 LEU A O 1
ATOM 648 N N . PHE A 1 87 ? 44.004 25.069 77.248 1.00 44.70 84 PHE A N 1
ATOM 649 C CA . PHE A 1 87 ? 43.143 26.208 76.981 1.00 44.12 84 PHE A CA 1
ATOM 650 C C . PHE A 1 87 ? 41.956 25.804 76.124 1.00 47.38 84 PHE A C 1
ATOM 651 O O . PHE A 1 87 ? 40.929 26.484 76.112 1.00 47.19 84 PHE A O 1
ATOM 659 N N . LYS A 1 88 ? 42.100 24.689 75.412 1.00 46.40 85 LYS A N 1
ATOM 660 C CA . LYS A 1 88 ? 41.005 24.155 74.606 1.00 45.50 85 LYS A CA 1
ATOM 661 C C . LYS A 1 88 ? 39.923 23.565 75.502 1.00 54.42 85 LYS A C 1
ATOM 662 O O . LYS A 1 88 ? 38.730 23.680 75.207 1.00 54.66 85 LYS A O 1
ATOM 668 N N . GLU A 1 89 ? 40.356 22.946 76.600 1.00 51.66 86 GLU A N 1
ATOM 669 C CA . GLU A 1 89 ? 39.458 22.390 77.600 1.00 47.90 86 GLU A CA 1
ATOM 670 C C . GLU A 1 89 ? 38.844 23.475 78.489 1.00 52.62 86 GLU A C 1
ATOM 671 O O . GLU A 1 89 ? 37.626 23.539 78.641 1.00 56.55 86 GLU A O 1
ATOM 677 N N . GLU A 1 90 ? 39.682 24.332 79.062 1.00 46.76 87 GLU A N 1
ATOM 678 C CA . GLU A 1 90 ? 39.218 25.327 80.028 1.00 47.03 87 GLU A CA 1
ATOM 679 C C . GLU A 1 90 ? 38.543 26.561 79.421 1.00 47.08 87 GLU A C 1
ATOM 680 O O . GLU A 1 90 ? 37.840 27.297 80.124 1.00 48.58 87 GLU A O 1
ATOM 686 N N . GLN A 1 91 ? 38.768 26.790 78.128 1.00 49.63 88 GLN A N 1
ATOM 687 C CA . GLN A 1 91 ? 38.204 27.947 77.416 1.00 50.03 88 GLN A CA 1
ATOM 688 C C . GLN A 1 91 ? 38.325 29.264 78.190 1.00 48.56 88 GLN A C 1
ATOM 689 O O . GLN A 1 91 ? 37.311 29.899 78.487 1.00 50.48 88 GLN A O 1
ATOM 695 N N . PRO A 1 92 ? 39.560 29.695 78.500 1.00 43.34 89 PRO A N 1
ATOM 696 C CA . PRO A 1 92 ? 39.737 30.924 79.281 1.00 39.47 89 PRO A CA 1
ATOM 697 C C . PRO A 1 92 ? 39.280 32.122 78.478 1.00 44.34 89 PRO A C 1
ATOM 698 O O . PRO A 1 92 ? 39.325 32.093 77.245 1.00 48.80 89 PRO A O 1
ATOM 702 N N . GLN A 1 93 ? 38.840 33.171 79.152 1.00 40.87 90 GLN A N 1
ATOM 703 C CA . GLN A 1 93 ? 38.470 34.373 78.427 1.00 42.41 90 GLN A CA 1
ATOM 704 C C . GLN A 1 93 ? 39.690 35.268 78.240 1.00 43.86 90 GLN A C 1
ATOM 705 O O . GLN A 1 93 ? 39.769 36.027 77.277 1.00 45.68 90 GLN A O 1
ATOM 711 N N . ILE A 1 94 ? 40.643 35.169 79.162 1.00 42.88 91 ILE A N 1
ATOM 712 C CA . ILE A 1 94 ? 41.893 35.910 79.058 1.00 39.19 91 ILE A CA 1
ATOM 713 C C . ILE A 1 94 ? 43.088 35.023 79.372 1.00 43.00 91 ILE A C 1
ATOM 714 O O . ILE A 1 94 ? 42.997 34.136 80.217 1.00 46.27 91 ILE A O 1
ATOM 719 N N . CYS A 1 95 ? 44.198 35.243 78.669 1.00 42.04 92 CYS A N 1
ATOM 720 C CA . CYS A 1 95 ? 45.479 34.672 79.075 1.00 44.17 92 CYS A CA 1
ATOM 721 C C . CYS A 1 95 ? 46.591 35.721 79.063 1.00 45.09 92 CYS A C 1
ATOM 722 O O . CYS A 1 95 ? 46.767 36.429 78.072 1.00 51.11 92 CYS A O 1
ATOM 725 N N . LEU A 1 96 ? 47.331 35.806 80.168 1.00 40.01 93 LEU A N 1
ATOM 726 C CA . LEU A 1 96 ? 48.422 36.764 80.330 1.00 39.49 93 LEU A CA 1
ATOM 727 C C . LEU A 1 96 ? 49.763 36.039 80.429 1.00 41.55 93 LEU A C 1
ATOM 728 O O . LEU A 1 96 ? 49.833 34.903 80.888 1.00 43.92 93 LEU A O 1
ATOM 741 N N . GLY A 1 98 ? 54.324 36.893 80.589 1.00 41.89 95 GLY A N 1
ATOM 742 C CA . GLY A 1 98 ? 55.408 37.859 80.637 1.00 36.92 95 GLY A CA 1
ATOM 743 C C . GLY A 1 98 ? 56.112 38.010 79.302 1.00 39.99 95 GLY A C 1
ATOM 744 O O . GLY A 1 98 ? 56.475 37.017 78.660 1.00 42.22 95 GLY A O 1
ATOM 745 N N . ALA A 1 99 ? 56.306 39.259 78.885 1.00 39.90 96 ALA A N 1
ATOM 746 C CA . ALA A 1 99 ? 56.962 39.568 77.616 1.00 37.58 96 ALA A CA 1
ATOM 747 C C . ALA A 1 99 ? 58.463 39.357 77.744 1.00 39.77 96 ALA A C 1
ATOM 748 O O . ALA A 1 99 ? 59.219 40.312 77.926 1.00 43.06 96 ALA A O 1
ATOM 750 N N . THR A 1 100 ? 58.886 38.101 77.648 1.00 36.11 97 THR A N 1
ATOM 751 C CA . THR A 1 100 ? 60.272 37.734 77.870 1.00 36.36 97 THR A CA 1
ATOM 752 C C . THR A 1 100 ? 60.758 36.901 76.706 1.00 41.32 97 THR A C 1
ATOM 753 O O . THR A 1 100 ? 60.050 36.736 75.713 1.00 39.16 97 THR A O 1
ATOM 757 N N . VAL A 1 101 ? 61.961 36.352 76.829 1.00 37.91 98 VAL A N 1
ATOM 758 C CA . VAL A 1 101 ? 62.455 35.484 75.782 1.00 38.35 98 VAL A CA 1
ATOM 759 C C . VAL A 1 101 ? 61.470 34.342 75.565 1.00 42.39 98 VAL A C 1
ATOM 760 O O . VAL A 1 101 ? 61.008 34.121 74.447 1.00 46.56 98 VAL A O 1
ATOM 764 N N . ILE A 1 102 ? 61.140 33.629 76.637 1.00 41.45 99 ILE A N 1
ATOM 765 C CA . ILE A 1 102 ? 60.130 32.572 76.586 1.00 39.51 99 ILE A CA 1
ATOM 766 C C . ILE A 1 102 ? 58.772 33.091 76.061 1.00 39.80 99 ILE A C 1
ATOM 767 O O . ILE A 1 102 ? 58.207 32.510 75.139 1.00 39.87 99 ILE A O 1
ATOM 772 N N . GLY A 1 103 ? 58.268 34.189 76.625 1.00 36.77 100 GLY A N 1
ATOM 773 C CA . GLY A 1 103 ? 57.017 34.775 76.172 1.00 38.45 100 GLY A CA 1
ATOM 774 C C . GLY A 1 103 ? 56.948 35.098 74.677 1.00 44.34 100 GLY A C 1
ATOM 775 O O . GLY A 1 103 ? 55.905 34.953 74.032 1.00 39.71 100 GLY A O 1
ATOM 776 N N . ARG A 1 104 ? 58.059 35.550 74.112 1.00 43.04 101 ARG A N 1
ATOM 777 C CA . ARG A 1 104 ? 58.054 35.985 72.719 1.00 40.91 101 ARG A CA 1
ATOM 778 C C . ARG A 1 104 ? 58.101 34.818 71.770 1.00 41.15 101 ARG A C 1
ATOM 779 O O . ARG A 1 104 ? 57.803 34.962 70.587 1.00 50.77 101 ARG A O 1
ATOM 787 N N . ASP A 1 105 ? 58.471 33.657 72.292 1.00 42.19 102 ASP A N 1
ATOM 788 C CA . ASP A 1 105 ? 58.431 32.438 71.505 1.00 41.37 102 ASP A CA 1
ATOM 789 C C . ASP A 1 105 ? 57.124 31.680 71.703 1.00 42.52 102 ASP A C 1
ATOM 790 O O . ASP A 1 105 ? 56.615 31.076 70.771 1.00 44.10 102 ASP A O 1
ATOM 795 N N . LEU A 1 106 ? 56.584 31.711 72.917 1.00 41.14 103 LEU A N 1
ATOM 796 C CA . LEU A 1 106 ? 55.403 30.919 73.235 1.00 37.90 103 LEU A CA 1
ATOM 797 C C . LEU A 1 106 ? 54.094 31.642 72.921 1.00 37.52 103 LEU A C 1
ATOM 798 O O . LEU A 1 106 ? 53.163 31.043 72.400 1.00 41.06 103 LEU A O 1
ATOM 803 N N . GLY A 1 107 ? 54.024 32.927 73.239 1.00 36.24 104 GLY A N 1
ATOM 804 C CA . GLY A 1 107 ? 52.832 33.714 72.975 1.00 36.83 104 GLY A CA 1
ATOM 805 C C . GLY A 1 107 ? 52.264 33.570 71.569 1.00 44.43 104 GLY A C 1
ATOM 806 O O . GLY A 1 107 ? 51.085 33.248 71.422 1.00 42.91 104 GLY A O 1
ATOM 807 N N . PRO A 1 108 ? 53.090 33.810 70.524 1.00 42.78 105 PRO A N 1
ATOM 808 C CA . PRO A 1 108 ? 52.564 33.662 69.158 1.00 45.40 105 PRO A CA 1
ATOM 809 C C . PRO A 1 108 ? 52.145 32.233 68.842 1.00 39.65 105 PRO A C 1
ATOM 810 O O . PRO A 1 108 ? 51.102 32.042 68.222 1.00 43.98 105 PRO A O 1
ATOM 814 N N . ARG A 1 109 ? 52.934 31.247 69.258 1.00 35.52 106 ARG A N 1
ATOM 815 C CA . ARG A 1 109 ? 52.614 29.863 68.929 1.00 37.13 106 ARG A CA 1
ATOM 816 C C . ARG A 1 109 ? 51.247 29.470 69.495 1.00 41.06 106 ARG A C 1
ATOM 817 O O . ARG A 1 109 ? 50.421 28.881 68.793 1.00 44.41 106 ARG A O 1
ATOM 825 N N . VAL A 1 110 ? 51.004 29.833 70.750 1.00 39.69 107 VAL A N 1
ATOM 826 C CA . VAL A 1 110 ? 49.772 29.476 71.441 1.00 39.69 107 VAL A CA 1
ATOM 827 C C . VAL A 1 110 ? 48.580 30.281 70.937 1.00 39.37 107 VAL A C 1
ATOM 828 O O . VAL A 1 110 ? 47.521 29.722 70.681 1.00 41.61 107 VAL A O 1
ATOM 832 N N . SER A 1 111 ? 48.743 31.588 70.791 1.00 35.49 108 SER A N 1
ATOM 833 C CA . SER A 1 111 ? 47.636 32.404 70.320 1.00 39.61 108 SER A CA 1
ATOM 834 C C . SER A 1 111 ? 47.226 32.029 68.892 1.00 46.88 108 SER A C 1
ATOM 835 O O . SER A 1 111 ? 46.055 32.167 68.535 1.00 48.20 108 SER A O 1
ATOM 838 N N . SER A 1 112 ? 48.174 31.551 68.083 1.00 40.49 109 SER A N 1
ATOM 839 C CA . SER A 1 112 ? 47.872 31.209 66.690 1.00 47.17 109 SER A CA 1
ATOM 840 C C . SER A 1 112 ? 47.067 29.919 66.603 1.00 46.45 109 SER A C 1
ATOM 841 O O . SER A 1 112 ? 46.147 29.807 65.798 1.00 48.40 109 SER A O 1
ATOM 844 N N . ALA A 1 113 ? 47.421 28.954 67.446 1.00 46.43 110 ALA A N 1
ATOM 845 C CA . ALA A 1 113 ? 46.746 27.662 67.484 1.00 47.18 110 ALA A CA 1
ATOM 846 C C . ALA A 1 113 ? 45.341 27.772 68.066 1.00 48.80 110 ALA A C 1
ATOM 847 O O . ALA A 1 113 ? 44.537 26.853 67.917 1.00 52.25 110 ALA A O 1
ATOM 849 N N . LEU A 1 114 ? 45.056 28.892 68.729 1.00 40.45 111 LEU A N 1
ATOM 850 C CA . LEU A 1 114 ? 43.756 29.119 69.359 1.00 44.67 111 LEU A CA 1
ATOM 851 C C . LEU A 1 114 ? 42.991 30.207 68.627 1.00 44.63 111 LEU A C 1
ATOM 852 O O . LEU A 1 114 ? 41.967 30.701 69.118 1.00 46.51 111 LEU A O 1
ATOM 857 N N . THR A 1 115 ? 43.508 30.592 67.467 1.00 44.95 112 THR A N 1
ATOM 858 C CA . THR A 1 115 ? 42.889 31.631 66.650 1.00 48.49 112 THR A CA 1
ATOM 859 C C . THR A 1 115 ? 42.612 32.886 67.474 1.00 47.41 112 THR A C 1
ATOM 860 O O . THR A 1 115 ? 41.475 33.353 67.569 1.00 52.01 112 THR A O 1
ATOM 864 N N A SER A 1 116 ? 43.665 33.420 68.082 0.65 44.17 113 SER A N 1
ATOM 865 N N B SER A 1 116 ? 43.664 33.437 68.064 0.35 44.24 113 SER A N 1
ATOM 866 C CA A SER A 1 116 ? 43.588 34.667 68.824 0.65 44.13 113 SER A CA 1
ATOM 867 C CA B SER A 1 116 ? 43.544 34.682 68.804 0.35 44.16 113 SER A CA 1
ATOM 868 C C A SER A 1 116 ? 44.706 35.588 68.377 0.65 43.57 113 SER A C 1
ATOM 869 C C B SER A 1 116 ? 44.713 35.592 68.464 0.35 43.50 113 SER A C 1
ATOM 870 O O A SER A 1 116 ? 45.778 35.125 68.001 0.65 44.15 113 SER A O 1
ATOM 871 O O B SER A 1 116 ? 45.824 35.123 68.235 0.35 44.21 113 SER A O 1
ATOM 876 N N . GLY A 1 117 ? 44.455 36.893 68.424 1.00 45.97 114 GLY A N 1
ATOM 877 C CA . GLY A 1 117 ? 45.482 37.864 68.099 1.00 44.70 114 GLY A CA 1
ATOM 878 C C . GLY A 1 117 ? 46.201 38.440 69.315 1.00 49.14 114 GLY A C 1
ATOM 879 O O . GLY A 1 117 ? 45.646 39.265 70.044 1.00 47.56 114 GLY A O 1
ATOM 880 N N . LEU A 1 118 ? 47.447 38.012 69.516 1.00 47.12 115 LEU A N 1
ATOM 881 C CA . LEU A 1 118 ? 48.281 38.467 70.630 1.00 42.84 115 LEU A CA 1
ATOM 882 C C . LEU A 1 118 ? 48.715 39.924 70.509 1.00 45.63 115 LEU A C 1
ATOM 883 O O . LEU A 1 118 ? 49.255 40.346 69.478 1.00 49.61 115 LEU A O 1
ATOM 888 N N . THR A 1 119 ? 48.495 40.690 71.571 1.00 41.03 116 THR A N 1
ATOM 889 C CA . THR A 1 119 ? 49.059 42.032 71.652 1.00 45.22 116 THR A CA 1
ATOM 890 C C . THR A 1 119 ? 50.244 42.072 72.633 1.00 48.10 116 THR A C 1
ATOM 891 O O . THR A 1 119 ? 50.066 41.987 73.849 1.00 43.13 116 THR A O 1
ATOM 895 N N . ALA A 1 120 ? 51.454 42.203 72.096 1.00 44.71 117 ALA A N 1
ATOM 896 C CA . ALA A 1 120 ? 52.656 42.161 72.920 1.00 39.89 117 ALA A CA 1
ATOM 897 C C . ALA A 1 120 ? 52.942 43.493 73.617 1.00 40.06 117 ALA A C 1
ATOM 898 O O . ALA A 1 120 ? 52.465 44.543 73.182 1.00 37.91 117 ALA A O 1
ATOM 900 N N . ASP A 1 121 ? 53.714 43.432 74.706 1.00 36.13 118 ASP A N 1
ATOM 901 C CA . ASP A 1 121 ? 54.231 44.620 75.398 1.00 34.13 118 ASP A CA 1
ATOM 902 C C . ASP A 1 121 ? 53.179 45.643 75.789 1.00 33.55 118 ASP A C 1
ATOM 903 O O . ASP A 1 121 ? 53.368 46.831 75.559 1.00 36.30 118 ASP A O 1
ATOM 908 N N . CYS A 1 122 ? 52.078 45.204 76.379 1.00 36.04 119 CYS A N 1
ATOM 909 C CA . CYS A 1 122 ? 51.082 46.161 76.839 1.00 38.77 119 CYS A CA 1
ATOM 910 C C . CYS A 1 122 ? 51.625 47.014 77.975 1.00 39.52 119 CYS A C 1
ATOM 911 O O . CYS A 1 122 ? 52.450 46.555 78.767 1.00 36.81 119 CYS A O 1
ATOM 914 N N . THR A 1 123 ? 51.177 48.263 78.040 1.00 38.66 120 THR A N 1
ATOM 915 C CA . THR A 1 123 ? 51.590 49.147 79.119 1.00 38.16 120 THR A CA 1
ATOM 916 C C . THR A 1 123 ? 50.487 49.290 80.172 1.00 42.55 120 THR A C 1
ATOM 917 O O . THR A 1 123 ? 50.751 49.654 81.326 1.00 49.14 120 THR A O 1
ATOM 921 N N . SER A 1 124 ? 49.254 48.997 79.774 1.00 38.41 121 SER A N 1
ATOM 922 C CA . SER A 1 124 ? 48.163 48.899 80.733 1.00 42.21 121 SER A CA 1
ATOM 923 C C . SER A 1 124 ? 47.149 47.854 80.312 1.00 46.52 121 SER A C 1
ATOM 924 O O . SER A 1 124 ? 46.958 47.593 79.129 1.00 44.53 121 SER A O 1
ATOM 927 N N . LEU A 1 125 ? 46.501 47.246 81.295 1.00 49.51 122 LEU A N 1
ATOM 928 C CA . LEU A 1 125 ? 45.353 46.400 81.024 1.00 45.10 122 LEU A CA 1
ATOM 929 C C . LEU A 1 125 ? 44.197 46.884 81.878 1.00 45.05 122 LEU A C 1
ATOM 930 O O . LEU A 1 125 ? 44.366 47.177 83.058 1.00 43.78 122 LEU A O 1
ATOM 935 N N A GLU A 1 126 ? 43.021 46.956 81.266 0.54 47.19 123 GLU A N 1
ATOM 936 N N B GLU A 1 126 ? 43.021 46.990 81.283 0.46 47.18 123 GLU A N 1
ATOM 937 C CA A GLU A 1 126 ? 41.814 47.368 81.963 0.54 48.30 123 GLU A CA 1
ATOM 938 C CA B GLU A 1 126 ? 41.826 47.315 82.045 0.46 48.46 123 GLU A CA 1
ATOM 939 C C A GLU A 1 126 ? 40.642 46.535 81.464 0.54 48.31 123 GLU A C 1
ATOM 940 C C B GLU A 1 126 ? 40.648 46.533 81.483 0.46 48.36 123 GLU A C 1
ATOM 941 O O A GLU A 1 126 ? 40.797 45.747 80.530 0.54 47.41 123 GLU A O 1
ATOM 942 O O B GLU A 1 126 ? 40.799 45.790 80.516 0.46 47.45 123 GLU A O 1
ATOM 953 N N . ILE A 1 127 ? 39.486 46.684 82.106 1.00 50.03 124 ILE A N 1
ATOM 954 C CA . ILE A 1 127 ? 38.273 46.015 81.653 1.00 52.05 124 ILE A CA 1
ATOM 955 C C . ILE A 1 127 ? 37.311 47.092 81.168 1.00 54.11 124 ILE A C 1
ATOM 956 O O . ILE A 1 127 ? 37.123 48.102 81.845 1.00 58.27 124 ILE A O 1
ATOM 961 N N . GLY A 1 128 ? 36.724 46.896 79.989 1.00 49.44 125 GLY A N 1
ATOM 962 C CA . GLY A 1 128 ? 35.860 47.913 79.417 1.00 50.22 125 GLY A CA 1
ATOM 963 C C . GLY A 1 128 ? 34.909 47.410 78.351 1.00 53.81 125 GLY A C 1
ATOM 964 O O . GLY A 1 128 ? 34.990 46.259 77.916 1.00 51.42 125 GLY A O 1
ATOM 965 N N . ASP A 1 129 ? 34.002 48.287 77.931 1.00 59.62 126 ASP A N 1
ATOM 966 C CA . ASP A 1 129 ? 32.980 47.929 76.950 1.00 59.71 126 ASP A CA 1
ATOM 967 C C . ASP A 1 129 ? 33.291 48.501 75.565 1.00 61.87 126 ASP A C 1
ATOM 968 O O . ASP A 1 129 ? 33.685 49.665 75.419 1.00 60.57 126 ASP A O 1
ATOM 973 N N . HIS A 1 130 ? 33.124 47.672 74.545 1.00 61.79 127 HIS A N 1
ATOM 974 C CA . HIS A 1 130 ? 33.218 48.155 73.179 1.00 60.16 127 HIS A CA 1
ATOM 975 C C . HIS A 1 130 ? 31.895 47.926 72.472 1.00 57.39 127 HIS A C 1
ATOM 976 O O . HIS A 1 130 ? 31.444 46.787 72.369 1.00 56.99 127 HIS A O 1
ATOM 983 N N . GLU A 1 131 ? 31.263 48.997 71.999 1.00 60.19 128 GLU A N 1
ATOM 984 C CA . GLU A 1 131 ? 30.041 48.841 71.204 1.00 71.44 128 GLU A CA 1
ATOM 985 C C . GLU A 1 131 ? 30.316 48.873 69.705 1.00 74.94 128 GLU A C 1
ATOM 986 O O . GLU A 1 131 ? 30.892 49.827 69.172 1.00 72.98 128 GLU A O 1
ATOM 992 N N . ASP A 1 132 ? 29.915 47.797 69.042 1.00 79.13 129 ASP A N 1
ATOM 993 C CA . ASP A 1 132 ? 29.994 47.697 67.593 1.00 85.62 129 ASP A CA 1
ATOM 994 C C . ASP A 1 132 ? 28.745 48.344 67.015 1.00 90.51 129 ASP A C 1
ATOM 995 O O . ASP A 1 132 ? 27.689 47.713 66.946 1.00 90.49 129 ASP A O 1
ATOM 1000 N N . LYS A 1 133 ? 28.860 49.605 66.614 1.00 89.30 130 LYS A N 1
ATOM 1001 C CA . LYS A 1 133 ? 27.696 50.354 66.157 1.00 95.49 130 LYS A CA 1
ATOM 1002 C C . LYS A 1 133 ? 27.035 49.690 64.946 1.00 98.99 130 LYS A C 1
ATOM 1003 O O . LYS A 1 133 ? 25.823 49.460 64.932 1.00 94.81 130 LYS A O 1
ATOM 1009 N N . LYS A 1 134 ? 27.842 49.365 63.943 1.00 95.75 131 LYS A N 1
ATOM 1010 C CA . LYS A 1 134 ? 27.337 48.793 62.699 1.00 102.10 131 LYS A CA 1
ATOM 1011 C C . LYS A 1 134 ? 26.527 47.505 62.898 1.00 102.37 131 LYS A C 1
ATOM 1012 O O . LYS A 1 134 ? 25.548 47.264 62.191 1.00 107.58 131 LYS A O 1
ATOM 1018 N N . GLU A 1 135 ? 26.931 46.679 63.855 1.00 97.82 132 GLU A N 1
ATOM 1019 C CA . GLU A 1 135 ? 26.253 45.408 64.084 1.00 98.99 132 GLU A CA 1
ATOM 1020 C C . GLU A 1 135 ? 25.127 45.539 65.114 1.00 97.43 132 GLU A C 1
ATOM 1021 O O . GLU A 1 135 ? 24.215 44.709 65.162 1.00 99.53 132 GLU A O 1
ATOM 1027 N N . GLY A 1 136 ? 25.197 46.586 65.931 1.00 98.66 133 GLY A N 1
ATOM 1028 C CA . GLY A 1 136 ? 24.192 46.839 66.951 1.00 97.33 133 GLY A CA 1
ATOM 1029 C C . GLY A 1 136 ? 24.369 46.011 68.212 1.00 91.51 133 GLY A C 1
ATOM 1030 O O . GLY A 1 136 ? 23.410 45.777 68.950 1.00 93.03 133 GLY A O 1
ATOM 1031 N N . LYS A 1 137 ? 25.597 45.570 68.468 1.00 83.47 134 LYS A N 1
ATOM 1032 C CA . LYS A 1 137 ? 25.879 44.734 69.631 1.00 83.98 134 LYS A CA 1
ATOM 1033 C C . LYS A 1 137 ? 26.928 45.369 70.551 1.00 77.87 134 LYS A C 1
ATOM 1034 O O . LYS A 1 137 ? 28.015 45.733 70.105 1.00 76.77 134 LYS A O 1
ATOM 1040 N N . VAL A 1 138 ? 26.602 45.517 71.831 1.00 72.21 135 VAL A N 1
ATOM 1041 C CA . VAL A 1 138 ? 27.581 46.022 72.785 1.00 66.49 135 VAL A CA 1
ATOM 1042 C C . VAL A 1 138 ? 28.333 44.868 73.411 1.00 66.78 135 VAL A C 1
ATOM 1043 O O . VAL A 1 138 ? 27.733 43.949 73.962 1.00 70.64 135 VAL A O 1
ATOM 1047 N N . TYR A 1 139 ? 29.654 44.904 73.303 1.00 64.80 136 TYR A N 1
ATOM 1048 C CA . TYR A 1 139 ? 30.477 43.875 73.909 1.00 60.33 136 TYR A CA 1
ATOM 1049 C C . TYR A 1 139 ? 30.875 44.346 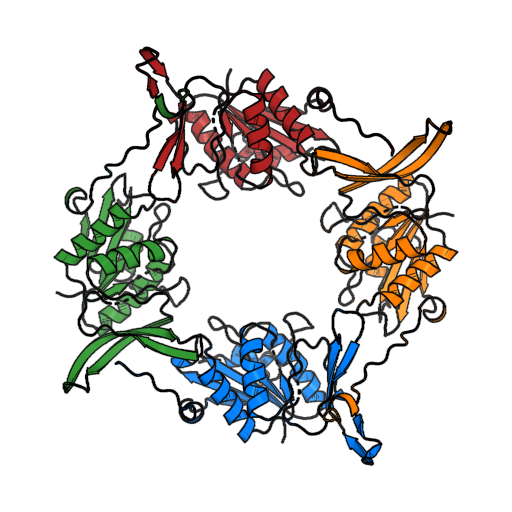75.294 1.00 60.68 136 TYR A C 1
ATOM 1050 O O . TYR A 1 139 ? 31.343 45.472 75.477 1.00 56.09 136 TYR A O 1
ATOM 1059 N N . LYS A 1 140 ? 30.660 43.479 76.273 1.00 64.46 137 LYS A N 1
ATOM 1060 C CA . LYS A 1 140 ? 30.825 43.868 77.658 1.00 61.73 137 LYS A CA 1
ATOM 1061 C C . LYS A 1 140 ? 32.012 43.168 78.318 1.00 58.61 137 LYS A C 1
ATOM 1062 O O . LYS A 1 140 ? 32.358 42.038 77.961 1.00 53.59 137 LYS A O 1
ATOM 1068 N N . ASN A 1 141 ? 32.645 43.868 79.257 1.00 53.05 138 ASN A N 1
ATOM 1069 C CA . ASN A 1 141 ? 33.785 43.338 80.000 1.00 54.60 138 ASN A CA 1
ATOM 1070 C C . ASN A 1 141 ? 34.868 42.727 79.120 1.00 58.50 138 ASN A C 1
ATOM 1071 O O . ASN A 1 141 ? 35.210 41.548 79.268 1.00 50.88 138 ASN A O 1
ATOM 1076 N N . LEU A 1 142 ? 35.397 43.540 78.207 1.00 57.34 139 LEU A N 1
ATOM 1077 C CA . LEU A 1 142 ? 36.513 43.143 77.358 1.00 49.69 139 LEU A CA 1
ATOM 1078 C C . LEU A 1 142 ? 37.851 43.551 77.974 1.00 50.13 139 LEU A C 1
ATOM 1079 O O . LEU A 1 142 ? 37.931 44.500 78.776 1.00 43.34 139 LEU A O 1
ATOM 1084 N N . LEU A 1 143 ? 38.900 42.824 77.590 1.00 46.21 140 LEU A N 1
ATOM 1085 C CA . LEU A 1 143 ? 40.264 43.151 78.001 1.00 45.71 140 LEU A CA 1
ATOM 1086 C C . LEU A 1 143 ? 40.848 44.277 77.147 1.00 46.64 140 LEU A C 1
ATOM 1087 O O . LEU A 1 143 ? 41.278 44.052 76.018 1.00 44.65 140 LEU A O 1
ATOM 1092 N N . TYR A 1 144 ? 40.843 45.490 77.687 1.00 45.41 141 TYR A N 1
ATOM 1093 C CA . TYR A 1 144 ? 41.520 46.610 77.061 1.00 41.66 141 TYR A CA 1
ATOM 1094 C C . TYR A 1 144 ? 43.026 46.363 77.038 1.00 46.43 141 TYR A C 1
ATOM 1095 O O . TYR A 1 144 ? 43.677 46.416 78.082 1.00 49.24 141 TYR A O 1
ATOM 1104 N N . GLN A 1 145 ? 43.577 46.095 75.855 1.00 40.30 142 GLN A N 1
ATOM 1105 C CA . GLN A 1 145 ? 45.014 45.921 75.699 1.00 36.16 142 GLN A CA 1
ATOM 1106 C C . GLN A 1 145 ? 45.658 47.223 75.226 1.00 40.72 142 GLN A C 1
ATOM 1107 O O . GLN A 1 145 ? 45.657 47.531 74.039 1.00 38.74 142 GLN A O 1
ATOM 1113 N N . ILE A 1 146 ? 46.205 47.987 76.169 1.00 41.01 143 ILE A N 1
ATOM 1114 C CA . ILE A 1 146 ? 46.681 49.336 75.887 1.00 39.55 143 ILE A CA 1
ATOM 1115 C C . ILE A 1 146 ? 48.191 49.392 75.681 1.00 42.33 143 ILE A C 1
ATOM 1116 O O . ILE A 1 146 ? 48.950 48.752 76.413 1.00 42.97 143 ILE A O 1
ATOM 1121 N N . ARG A 1 147 ? 48.613 50.150 74.669 1.00 40.30 144 ARG A N 1
ATOM 1122 C CA . ARG A 1 147 ? 50.027 50.302 74.325 1.00 40.93 144 ARG A CA 1
ATOM 1123 C C . ARG A 1 147 ? 50.254 51.345 73.233 1.00 46.96 144 ARG A C 1
ATOM 1124 O O . ARG A 1 147 ? 49.325 51.738 72.522 1.00 43.64 144 ARG A O 1
ATOM 1132 N N . PRO A 1 148 ? 51.503 51.811 73.105 1.00 48.84 145 PRO A N 1
ATOM 1133 C CA . PRO A 1 148 ? 51.847 52.709 72.002 1.00 45.30 145 PRO A CA 1
ATOM 1134 C C . PRO A 1 148 ? 51.682 51.988 70.664 1.00 45.03 145 PRO A C 1
ATOM 1135 O O . PRO A 1 148 ? 52.026 50.807 70.572 1.00 43.78 145 PRO A O 1
ATOM 1139 N N . ALA A 1 149 ? 51.154 52.677 69.653 1.00 41.57 146 ALA A N 1
ATOM 1140 C CA . ALA A 1 149 ? 51.054 52.107 68.314 1.00 43.72 146 ALA A CA 1
ATOM 1141 C C . ALA A 1 149 ? 52.456 51.757 67.819 1.00 43.53 146 ALA A C 1
ATOM 1142 O O . ALA A 1 149 ? 52.693 50.698 67.234 1.00 43.09 146 ALA A O 1
ATOM 1144 N N . PHE A 1 150 ? 53.382 52.671 68.065 1.00 38.18 147 PHE A N 1
ATOM 1145 C CA . PHE A 1 150 ? 54.794 52.471 67.771 1.00 49.20 147 PHE A CA 1
ATOM 1146 C C . PHE A 1 150 ? 55.514 53.475 68.633 1.00 54.35 147 PHE A C 1
ATOM 1147 O O . PHE A 1 150 ? 54.866 54.271 69.318 1.00 51.84 147 PHE A O 1
ATOM 1155 N N . GLY A 1 151 ? 56.841 53.460 68.593 1.00 53.55 148 GLY A N 1
ATOM 1156 C CA . GLY A 1 151 ? 57.594 54.469 69.312 1.00 68.96 148 GLY A CA 1
ATOM 1157 C C . GLY A 1 151 ? 57.006 54.664 70.698 1.00 57.71 148 GLY A C 1
ATOM 1158 O O . GLY A 1 151 ? 56.955 53.715 71.468 1.00 63.86 148 GLY A O 1
ATOM 1159 N N . GLY A 1 152 ? 56.529 55.864 71.017 1.00 50.53 149 GLY A N 1
ATOM 1160 C CA . GLY A 1 152 ? 56.073 56.095 72.373 1.00 58.11 149 GLY A CA 1
ATOM 1161 C C . GLY A 1 152 ? 54.926 57.042 72.663 1.00 61.32 149 GLY A C 1
ATOM 1162 O O . GLY A 1 152 ? 54.290 56.904 73.708 1.00 61.07 149 GLY A O 1
ATOM 1163 N N . ASN A 1 153 ? 54.658 58.011 71.789 1.00 51.67 150 ASN A N 1
ATOM 1164 C CA . ASN A 1 153 ? 53.684 59.049 72.148 1.00 48.87 150 ASN A CA 1
ATOM 1165 C C . ASN A 1 153 ? 52.253 58.733 71.752 1.00 48.41 150 ASN A C 1
ATOM 1166 O O . ASN A 1 153 ? 51.307 59.205 72.368 1.00 55.13 150 ASN A O 1
ATOM 1171 N N . ILE A 1 154 ? 52.103 57.933 70.711 1.00 53.18 151 ILE A N 1
ATOM 1172 C CA . ILE A 1 154 ? 50.790 57.608 70.188 1.00 51.54 151 ILE A CA 1
ATOM 1173 C C . ILE A 1 154 ? 50.323 56.309 70.829 1.00 48.74 151 ILE A C 1
ATOM 1174 O O . ILE A 1 154 ? 50.941 55.262 70.642 1.00 48.27 151 ILE A O 1
ATOM 1179 N N . VAL A 1 155 ? 49.236 56.387 71.591 1.00 50.88 152 VAL A N 1
ATOM 1180 C CA . VAL A 1 155 ? 48.759 55.257 72.387 1.00 49.15 152 VAL A CA 1
ATOM 1181 C C . VAL A 1 155 ? 47.312 54.895 72.057 1.00 50.89 152 VAL A C 1
ATOM 1182 O O . VAL A 1 155 ? 46.457 55.775 71.964 1.00 58.91 152 VAL A O 1
ATOM 1186 N N . ALA A 1 156 ? 47.042 53.603 71.877 1.00 43.37 153 ALA A N 1
ATOM 1187 C CA . ALA A 1 156 ? 45.682 53.136 71.597 1.00 50.40 153 ALA A CA 1
ATOM 1188 C C . ALA A 1 156 ? 45.298 51.922 72.445 1.00 48.88 153 ALA A C 1
ATOM 1189 O O . ALA A 1 156 ? 46.148 51.302 73.082 1.00 43.51 153 ALA A O 1
ATOM 1191 N N . THR A 1 157 ? 44.016 51.579 72.452 1.00 46.48 154 THR A N 1
ATOM 1192 C CA . THR A 1 157 ? 43.612 50.337 73.082 1.00 42.04 154 THR A CA 1
ATOM 1193 C C . THR A 1 157 ? 43.129 49.349 72.015 1.00 40.58 154 THR A C 1
ATOM 1194 O O . THR A 1 157 ? 42.334 49.699 71.144 1.00 43.65 154 THR A O 1
ATOM 1198 N N . ILE A 1 158 ? 43.667 48.134 72.058 1.00 34.96 155 ILE A N 1
ATOM 1199 C CA . ILE A 1 158 ? 43.253 47.053 71.174 1.00 40.62 155 ILE A CA 1
ATOM 1200 C C . ILE A 1 158 ? 42.223 46.217 71.926 1.00 44.61 155 ILE A C 1
ATOM 1201 O O . ILE A 1 158 ? 42.323 46.068 73.139 1.00 42.42 155 ILE A O 1
ATOM 1206 N N . VAL A 1 159 ? 41.217 45.702 71.221 1.00 47.50 156 VAL A N 1
ATOM 1207 C CA . VAL A 1 159 ? 40.287 44.733 71.812 1.00 44.91 156 VAL A CA 1
ATOM 1208 C C . VAL A 1 159 ? 40.038 43.617 70.822 1.00 43.85 156 VAL A C 1
ATOM 1209 O O . VAL A 1 159 ? 40.180 43.807 69.619 1.00 44.67 156 VAL A O 1
ATOM 1213 N N . ASN A 1 160 ? 39.681 42.452 71.342 1.00 39.80 157 ASN A N 1
ATOM 1214 C CA . ASN A 1 160 ? 39.220 41.346 70.528 1.00 46.37 157 ASN A CA 1
ATOM 1215 C C . ASN A 1 160 ? 37.814 41.034 70.997 1.00 51.47 157 ASN A C 1
ATOM 1216 O O . ASN A 1 160 ? 37.639 40.324 71.994 1.00 47.40 157 ASN A O 1
ATOM 1221 N N . PRO A 1 161 ? 36.800 41.569 70.294 1.00 53.57 158 PRO A N 1
ATOM 1222 C CA . PRO A 1 161 ? 35.453 41.457 70.861 1.00 53.47 158 PRO A CA 1
ATOM 1223 C C . PRO A 1 161 ? 34.915 40.021 70.904 1.00 54.19 158 PRO A C 1
ATOM 1224 O O . PRO A 1 161 ? 34.078 39.727 71.757 1.00 57.95 158 PRO A O 1
ATOM 1228 N N . GLU A 1 162 ? 35.403 39.136 70.041 1.00 50.30 159 GLU A N 1
ATOM 1229 C CA . GLU A 1 162 ? 34.832 37.795 69.969 1.00 53.40 159 GLU A CA 1
ATOM 1230 C C . GLU A 1 162 ? 35.816 36.644 70.134 1.00 53.29 159 GLU A C 1
ATOM 1231 O O . GLU A 1 162 ? 35.466 35.600 70.686 1.00 53.73 159 GLU A O 1
ATOM 1237 N N . HIS A 1 163 ? 37.038 36.822 69.647 1.00 51.82 160 HIS A N 1
ATOM 1238 C CA . HIS A 1 163 ? 38.035 35.756 69.697 1.00 48.46 160 HIS A CA 1
ATOM 1239 C C . HIS A 1 163 ? 38.579 35.485 71.110 1.00 48.18 160 HIS A C 1
ATOM 1240 O O . HIS A 1 163 ? 38.889 36.410 71.860 1.00 46.12 160 HIS A O 1
ATOM 1247 N N . ARG A 1 164 ? 38.684 34.210 71.470 1.00 47.51 161 ARG A N 1
ATOM 1248 C CA . ARG A 1 164 ? 39.110 33.827 72.816 1.00 47.72 161 ARG A CA 1
ATOM 1249 C C . ARG A 1 164 ? 40.162 32.721 72.774 1.00 50.51 161 ARG A C 1
ATOM 1250 O O . ARG A 1 164 ? 40.063 31.808 71.956 1.00 56.81 161 ARG A O 1
ATOM 1258 N N . PRO A 1 165 ? 41.166 32.789 73.666 1.00 42.10 162 PRO A N 1
ATOM 1259 C CA . PRO A 1 165 ? 41.289 33.817 74.709 1.00 43.96 162 PRO A CA 1
ATOM 1260 C C . PRO A 1 165 ? 41.766 35.147 74.156 1.00 45.16 162 PRO A C 1
ATOM 1261 O O . PRO A 1 165 ? 42.437 35.177 73.125 1.00 45.99 162 PRO A O 1
ATOM 1265 N N . GLN A 1 166 ? 41.423 36.233 74.841 1.00 45.44 163 GLN A N 1
ATOM 1266 C CA . GLN A 1 166 ? 42.064 37.513 74.597 1.00 43.28 163 GLN A CA 1
ATOM 1267 C C . GLN A 1 166 ? 43.446 37.421 75.242 1.00 45.81 163 GLN A C 1
ATOM 1268 O O . GLN A 1 166 ? 43.550 37.274 76.459 1.00 39.82 163 GLN A O 1
ATOM 1282 N N . ALA A 1 168 ? 47.410 38.862 75.948 1.00 41.92 165 ALA A N 1
ATOM 1283 C CA . ALA A 1 168 ? 48.323 39.996 76.027 1.00 39.96 165 ALA A CA 1
ATOM 1284 C C . ALA A 1 168 ? 49.633 39.562 76.688 1.00 42.44 165 ALA A C 1
ATOM 1285 O O . ALA A 1 168 ? 49.660 38.577 77.421 1.00 43.61 165 ALA A O 1
ATOM 1287 N N . THR A 1 169 ? 50.721 40.277 76.413 1.00 37.16 166 THR A N 1
ATOM 1288 C CA . THR A 1 169 ? 51.939 40.106 77.193 1.00 37.38 166 THR A CA 1
ATOM 1289 C C . THR A 1 169 ? 52.343 41.432 77.800 1.00 38.54 166 THR A C 1
ATOM 1290 O O . THR A 1 169 ? 51.956 42.489 77.303 1.00 39.72 166 THR A O 1
ATOM 1294 N N . VAL A 1 170 ? 53.101 41.365 78.891 1.00 40.16 167 VAL A N 1
ATOM 1295 C CA . VAL A 1 170 ? 53.627 42.558 79.552 1.00 40.86 167 VAL A CA 1
ATOM 1296 C C . VAL A 1 170 ? 55.100 42.359 79.919 1.00 41.48 167 VAL A C 1
ATOM 1297 O O . VAL A 1 170 ? 55.519 41.258 80.295 1.00 36.63 167 VAL A O 1
ATOM 1301 N N . ARG A 1 171 ? 55.877 43.429 79.781 1.00 40.37 168 ARG A N 1
ATOM 1302 C CA . ARG A 1 171 ? 57.279 43.448 80.178 1.00 40.94 168 ARG A CA 1
ATOM 1303 C C . ARG A 1 171 ? 57.456 43.429 81.699 1.00 47.32 168 ARG A C 1
ATOM 1304 O O . ARG A 1 171 ? 56.627 43.971 82.446 1.00 38.87 168 ARG A O 1
ATOM 1312 N N . GLU A 1 172 ? 58.550 42.823 82.154 1.00 43.87 169 GLU A N 1
ATOM 1313 C CA . GLU A 1 172 ? 58.918 42.902 83.564 1.00 48.53 169 GLU A CA 1
ATOM 1314 C C . GLU A 1 172 ? 58.893 44.357 84.055 1.00 46.70 169 GLU A C 1
ATOM 1315 O O . GLU A 1 172 ? 59.370 45.266 83.366 1.00 46.62 169 GLU A O 1
ATOM 1321 N N . GLY A 1 173 ? 58.317 44.577 85.233 1.00 39.06 170 GLY A N 1
ATOM 1322 C CA . GLY A 1 173 ? 58.380 45.876 85.876 1.00 33.48 170 GLY A CA 1
ATOM 1323 C C . GLY A 1 173 ? 57.299 46.879 85.510 1.00 46.89 170 GLY A C 1
ATOM 1324 O O . GLY A 1 173 ? 57.232 47.956 86.104 1.00 54.69 170 GLY A O 1
ATOM 1325 N N . VAL A 1 174 ? 56.460 46.554 84.531 1.00 46.82 171 VAL A N 1
ATOM 1326 C CA . VAL A 1 174 ? 55.319 47.410 84.216 1.00 46.33 171 VAL A CA 1
ATOM 1327 C C . VAL A 1 174 ? 54.291 47.356 85.351 1.00 42.96 171 VAL A C 1
ATOM 1328 O O . VAL A 1 174 ? 53.815 48.387 85.827 1.00 46.54 171 VAL A O 1
ATOM 1340 N N . LYS A 1 176 ? 52.963 46.127 89.274 1.00 51.38 173 LYS A N 1
ATOM 1341 C CA . LYS A 1 176 ? 53.499 45.873 90.612 1.00 51.38 173 LYS A CA 1
ATOM 1342 C C . LYS A 1 176 ? 53.109 44.467 91.046 1.00 47.59 173 LYS A C 1
ATOM 1343 O O . LYS A 1 176 ? 52.090 43.938 90.603 1.00 47.09 173 LYS A O 1
ATOM 1349 N N . LYS A 1 177 ? 53.932 43.851 91.889 1.00 47.47 174 LYS A N 1
ATOM 1350 C CA . LYS A 1 177 ? 53.612 42.524 92.395 1.00 44.52 174 LYS A CA 1
ATOM 1351 C C . LYS A 1 177 ? 53.313 42.568 93.895 1.00 49.22 174 LYS A C 1
ATOM 1352 O O . LYS A 1 177 ? 53.964 43.286 94.651 1.00 53.52 174 LYS A O 1
ATOM 1358 N N . GLU A 1 178 ? 52.308 41.811 94.316 1.00 49.92 175 GLU A N 1
ATOM 1359 C CA . GLU A 1 178 ? 51.784 41.944 95.667 1.00 49.53 175 GLU A CA 1
ATOM 1360 C C . GLU A 1 178 ? 50.851 40.797 96.006 1.00 47.04 175 GLU A C 1
ATOM 1361 O O . GLU A 1 178 ? 49.794 40.666 95.396 1.00 46.25 175 GLU A O 1
ATOM 1367 N N . ILE A 1 179 ? 51.221 39.977 96.988 1.00 50.64 176 ILE A N 1
ATOM 1368 C CA . ILE A 1 179 ? 50.366 38.854 97.377 1.00 48.72 176 ILE A CA 1
ATOM 1369 C C . ILE A 1 179 ? 49.056 39.296 98.026 1.00 47.41 176 ILE A C 1
ATOM 1370 O O . ILE A 1 179 ? 48.928 40.422 98.507 1.00 48.11 176 ILE A O 1
ATOM 1375 N N . VAL A 1 180 ? 48.085 38.389 98.024 1.00 44.17 177 VAL A N 1
ATOM 1376 C CA . VAL A 1 180 ? 46.831 38.598 98.731 1.00 48.64 177 VAL A CA 1
ATOM 1377 C C . VAL A 1 180 ? 46.982 38.178 100.199 1.00 52.43 177 VAL A C 1
ATOM 1378 O O . VAL A 1 180 ? 46.611 38.919 101.112 1.00 48.22 177 VAL A O 1
ATOM 1382 N N . SER A 1 181 ? 47.537 36.984 100.401 1.00 46.68 178 SER A N 1
ATOM 1383 C CA . SER A 1 181 ? 47.726 36.395 101.716 1.00 44.58 178 SER A CA 1
ATOM 1384 C C . SER A 1 181 ? 48.576 35.141 101.602 1.00 47.50 178 SER A C 1
ATOM 1385 O O . SER A 1 181 ? 48.389 34.344 100.681 1.00 47.57 178 SER A O 1
ATOM 1388 N N . PRO A 1 182 ? 49.504 34.944 102.549 1.00 46.41 179 PRO A N 1
ATOM 1389 C CA . PRO A 1 182 ? 50.325 33.728 102.553 1.00 43.96 179 PRO A CA 1
ATOM 1390 C C . PRO A 1 182 ? 49.457 32.507 102.806 1.00 43.41 179 PRO A C 1
ATOM 1391 O O . PRO A 1 182 ? 49.876 31.367 102.561 1.00 40.87 179 PRO A O 1
ATOM 1395 N N . ALA A 1 183 ? 48.242 32.748 103.287 1.00 42.78 180 ALA A N 1
ATOM 1396 C CA . ALA A 1 183 ? 47.304 31.656 103.522 1.00 51.34 180 ALA A CA 1
ATOM 1397 C C . ALA A 1 183 ? 46.087 31.735 102.612 1.00 47.97 180 ALA A C 1
ATOM 1398 O O . ALA A 1 183 ? 44.972 31.442 103.041 1.00 46.70 180 ALA A O 1
ATOM 1400 N N . TYR A 1 184 ? 46.309 32.133 101.360 1.00 49.33 181 TYR A N 1
ATOM 1401 C CA . TYR A 1 184 ? 45.270 32.069 100.330 1.00 44.82 181 TYR A CA 1
ATOM 1402 C C . TYR A 1 184 ? 45.141 30.628 99.867 1.00 40.89 181 TYR A C 1
ATOM 1403 O O . TYR A 1 184 ? 46.146 29.976 99.580 1.00 42.62 181 TYR A O 1
ATOM 1412 N N . GLN A 1 185 ? 43.919 30.110 99.817 1.00 39.40 182 GLN A N 1
ATOM 1413 C CA . GLN A 1 185 ? 43.744 28.708 99.440 1.00 43.56 182 GLN A CA 1
ATOM 1414 C C . GLN A 1 185 ? 43.206 28.564 98.002 1.00 46.52 182 GLN A C 1
ATOM 1415 O O . GLN A 1 185 ? 42.413 29.387 97.533 1.00 41.58 182 GLN A O 1
ATOM 1421 N N . GLY A 1 186 ? 43.654 27.520 97.307 1.00 41.88 183 GLY A N 1
ATOM 1422 C CA . GLY A 1 186 ? 43.185 27.246 95.963 1.00 43.86 183 GLY A CA 1
ATOM 1423 C C . GLY A 1 186 ? 43.625 25.887 95.460 1.00 44.79 183 GLY A C 1
ATOM 1424 O O . GLY A 1 186 ? 44.676 25.402 95.865 1.00 46.23 183 GLY A O 1
ATOM 1425 N N . GLU A 1 187 ? 42.825 25.283 94.577 1.00 41.06 184 GLU A N 1
ATOM 1426 C CA . GLU A 1 187 ? 43.093 23.955 94.028 1.00 38.65 184 GLU A CA 1
ATOM 1427 C C . GLU A 1 187 ? 44.424 23.863 93.287 1.00 45.23 184 GLU A C 1
ATOM 1428 O O . GLU A 1 187 ? 44.791 24.761 92.539 1.00 44.14 184 GLU A O 1
ATOM 1434 N N . VAL A 1 188 ? 45.119 22.749 93.467 1.00 42.20 185 VAL A N 1
ATOM 1435 C CA . VAL A 1 188 ? 46.365 22.479 92.775 1.00 40.92 185 VAL A CA 1
ATOM 1436 C C . VAL A 1 188 ? 46.233 21.160 92.023 1.00 49.31 185 VAL A C 1
ATOM 1437 O O . VAL A 1 188 ? 46.389 20.097 92.621 1.00 48.74 185 VAL A O 1
ATOM 1441 N N . ILE A 1 189 ? 45.937 21.216 90.722 1.00 50.68 186 ILE A N 1
ATOM 1442 C CA . ILE A 1 189 ? 45.855 19.996 89.907 1.00 50.01 186 ILE A CA 1
ATOM 1443 C C . ILE A 1 189 ? 47.201 19.635 89.306 1.00 43.08 186 ILE A C 1
ATOM 1444 O O . ILE A 1 189 ? 47.830 20.456 88.652 1.00 45.06 186 ILE A O 1
ATOM 1449 N N . ARG A 1 190 ? 47.637 18.402 89.523 1.00 44.44 187 ARG A N 1
ATOM 1450 C CA . ARG A 1 190 ? 48.881 17.930 88.929 1.00 49.09 187 ARG A CA 1
ATOM 1451 C C . ARG A 1 190 ? 48.584 17.021 87.742 1.00 51.47 187 ARG A C 1
ATOM 1452 O O . ARG A 1 190 ? 48.375 15.818 87.893 1.00 55.38 187 ARG A O 1
ATOM 1460 N N . HIS A 1 191 ? 48.568 17.615 86.554 1.00 51.09 188 HIS A N 1
ATOM 1461 C CA . HIS A 1 191 ? 48.065 16.947 85.364 1.00 44.69 188 HIS A CA 1
ATOM 1462 C C . HIS A 1 191 ? 48.937 15.807 84.866 1.00 47.62 188 HIS A C 1
ATOM 1463 O O . HIS A 1 191 ? 50.125 15.726 85.173 1.00 46.70 188 HIS A O 1
ATOM 1470 N N . ASP A 1 192 ? 48.336 14.918 84.086 1.00 52.54 189 ASP A N 1
ATOM 1471 C CA . ASP A 1 192 ? 49.118 13.922 83.380 1.00 56.35 189 ASP A CA 1
ATOM 1472 C C . ASP A 1 192 ? 49.768 14.597 82.164 1.00 55.07 189 ASP A C 1
ATOM 1473 O O . ASP A 1 192 ? 49.081 15.031 81.238 1.00 57.66 189 ASP A O 1
ATOM 1478 N N . VAL A 1 193 ? 51.093 14.700 82.182 1.00 52.01 190 VAL A N 1
ATOM 1479 C CA . VAL A 1 193 ? 51.818 15.396 81.126 1.00 52.04 190 VAL A CA 1
ATOM 1480 C C . VAL A 1 193 ? 51.708 14.704 79.762 1.00 54.72 190 VAL A C 1
ATOM 1481 O O . VAL A 1 193 ? 51.200 15.297 78.815 1.00 49.80 190 VAL A O 1
ATOM 1485 N N . LYS A 1 194 ? 52.175 13.461 79.661 1.00 52.02 191 LYS A N 1
ATOM 1486 C CA . LYS A 1 194 ? 52.203 12.774 78.370 1.00 54.50 191 LYS A CA 1
ATOM 1487 C C . LYS A 1 194 ? 50.945 12.995 77.518 1.00 52.19 191 LYS A C 1
ATOM 1488 O O . LYS A 1 194 ? 51.031 13.217 76.320 1.00 48.95 191 LYS A O 1
ATOM 1494 N N . LYS A 1 195 ? 49.781 12.958 78.147 1.00 56.55 192 LYS A N 1
ATOM 1495 C CA . LYS A 1 195 ? 48.517 13.123 77.440 1.00 53.52 192 LYS A CA 1
ATOM 1496 C C . LYS A 1 195 ? 48.328 14.521 76.839 1.00 51.13 192 LYS A C 1
ATOM 1497 O O . LYS A 1 195 ? 47.568 14.688 75.895 1.00 57.74 192 LYS A O 1
ATOM 1503 N N . TYR A 1 196 ? 49.016 15.519 77.385 1.00 55.85 193 TYR A N 1
ATOM 1504 C CA . TYR A 1 196 ? 48.930 16.891 76.875 1.00 50.81 193 TYR A CA 1
ATOM 1505 C C . TYR A 1 196 ? 49.993 17.215 75.813 1.00 50.43 193 TYR A C 1
ATOM 1506 O O . TYR A 1 196 ? 49.911 18.246 75.140 1.00 52.13 193 TYR A O 1
ATOM 1515 N N . VAL A 1 197 ? 50.977 16.333 75.674 1.00 50.13 194 VAL A N 1
ATOM 1516 C CA . VAL A 1 197 ? 52.160 16.625 74.873 1.00 55.06 194 VAL A CA 1
ATOM 1517 C C . VAL A 1 197 ? 52.300 15.641 73.716 1.00 57.28 194 VAL A C 1
ATOM 1518 O O . VAL A 1 197 ? 52.913 15.952 72.695 1.00 66.19 194 VAL A O 1
ATOM 1522 N N . ALA A 1 198 ? 51.726 14.454 73.883 1.00 62.50 195 ALA A N 1
ATOM 1523 C CA . ALA A 1 198 ? 51.897 13.378 72.914 1.00 68.01 195 ALA A CA 1
ATOM 1524 C C . ALA A 1 198 ? 51.206 13.708 71.596 1.00 72.08 195 ALA A C 1
ATOM 1525 O O . ALA A 1 198 ? 51.415 13.032 70.588 1.00 67.91 195 ALA A O 1
ATOM 1527 N N A ASP A 1 199 ? 50.382 14.750 71.610 0.50 71.91 196 ASP A N 1
ATOM 1528 N N B ASP A 1 199 ? 50.382 14.751 71.610 0.50 71.91 196 ASP A N 1
ATOM 1529 C CA . ASP A 1 199 ? 49.766 15.257 70.389 1.00 70.63 196 ASP A CA 1
ATOM 1530 C C A ASP A 1 199 ? 50.811 15.511 69.308 0.50 73.78 196 ASP A C 1
ATOM 1531 C C B ASP A 1 199 ? 50.811 15.512 69.308 0.50 73.78 196 ASP A C 1
ATOM 1532 O O A ASP A 1 199 ? 50.709 14.990 68.198 0.50 69.46 196 ASP A O 1
ATOM 1533 O O B ASP A 1 199 ? 50.707 14.992 68.197 0.50 69.46 196 ASP A O 1
ATOM 1542 N N . THR A 1 200 ? 51.816 16.315 69.641 1.00 73.29 197 THR A N 1
ATOM 1543 C CA . THR A 1 200 ? 52.740 16.839 68.642 1.00 72.87 197 THR A CA 1
ATOM 1544 C C . THR A 1 200 ? 53.397 15.713 67.852 1.00 66.32 197 THR A C 1
ATOM 1545 O O . THR A 1 200 ? 53.805 14.700 68.420 1.00 63.43 197 THR A O 1
ATOM 1549 N N . ASP A 1 201 ? 53.495 15.896 66.540 1.00 62.04 198 ASP A N 1
ATOM 1550 C CA . ASP A 1 201 ? 54.066 14.879 65.665 1.00 57.75 198 ASP A CA 1
ATOM 1551 C C . ASP A 1 201 ? 55.483 15.251 65.238 1.00 56.39 198 ASP A C 1
ATOM 1552 O O . ASP A 1 201 ? 55.676 15.996 64.278 1.00 56.58 198 ASP A O 1
ATOM 1557 N N . TYR A 1 202 ? 56.469 14.727 65.958 1.00 48.04 199 TYR A N 1
ATOM 1558 C CA . TYR A 1 202 ? 57.854 15.153 65.786 1.00 49.90 199 TYR A CA 1
ATOM 1559 C C . TYR A 1 202 ? 58.822 14.015 66.078 1.00 51.11 199 TYR A C 1
ATOM 1560 O O . TYR A 1 202 ? 59.211 13.818 67.219 1.00 52.56 199 TYR A O 1
ATOM 1569 N N . VAL A 1 203 ? 59.224 13.269 65.056 1.00 52.23 200 VAL A N 1
ATOM 1570 C CA . VAL A 1 203 ? 60.160 12.173 65.291 1.00 46.27 200 VAL A CA 1
ATOM 1571 C C . VAL A 1 203 ? 61.582 12.387 64.758 1.00 45.88 200 VAL A C 1
ATOM 1572 O O . VAL A 1 203 ? 61.794 12.989 63.704 1.00 49.55 200 VAL A O 1
ATOM 1576 N N . VAL A 1 204 ? 62.544 11.900 65.537 1.00 47.00 201 VAL A N 1
ATOM 1577 C CA . VAL A 1 204 ? 63.971 12.045 65.278 1.00 50.12 201 VAL A CA 1
ATOM 1578 C C . VAL A 1 204 ? 64.495 10.730 64.718 1.00 53.54 201 VAL A C 1
ATOM 1579 O O . VAL A 1 204 ? 64.335 9.681 65.333 1.00 61.21 201 VAL A O 1
ATOM 1583 N N . LYS A 1 205 ? 65.122 10.781 63.552 1.00 53.45 202 LYS A N 1
ATOM 1584 C CA . LYS A 1 205 ? 65.627 9.575 62.925 1.00 59.93 202 LYS A CA 1
ATOM 1585 C C . LYS A 1 205 ? 67.154 9.549 62.917 1.00 70.07 202 LYS A C 1
ATOM 1586 O O . LYS A 1 205 ? 67.802 10.590 62.774 1.00 65.89 202 LYS A O 1
ATOM 1592 N N . VAL A 1 206 ? 67.715 8.347 63.040 1.00 77.97 203 VAL A N 1
ATOM 1593 C CA . VAL A 1 206 ? 69.154 8.116 62.882 1.00 83.85 203 VAL A CA 1
ATOM 1594 C C . VAL A 1 206 ? 69.484 7.465 61.537 1.00 90.67 203 VAL A C 1
ATOM 1595 O O . VAL A 1 206 ? 69.328 6.250 61.387 1.00 98.33 203 VAL A O 1
ATOM 1599 N N . ILE A 1 207 ? 69.952 8.254 60.567 1.00 87.00 204 ILE A N 1
ATOM 1600 C CA . ILE A 1 207 ? 70.191 7.732 59.215 1.00 92.03 204 ILE A CA 1
ATOM 1601 C C . ILE A 1 207 ? 71.653 7.802 58.754 1.00 89.56 204 ILE A C 1
ATOM 1602 O O . ILE A 1 207 ? 72.581 7.732 59.559 1.00 84.37 204 ILE A O 1
ATOM 1607 N N . ALA B 1 3 ? 62.471 87.791 90.301 1.00 68.70 0 ALA B N 1
ATOM 1608 C CA . ALA B 1 3 ? 62.237 88.407 89.003 1.00 77.70 0 ALA B CA 1
ATOM 1609 C C . ALA B 1 3 ? 62.553 87.412 87.890 1.00 85.13 0 ALA B C 1
ATOM 1610 O O . ALA B 1 3 ? 61.691 87.081 87.065 1.00 87.34 0 ALA B O 1
ATOM 1612 N N . ASN B 1 4 ? 63.794 86.936 87.870 1.00 77.70 1 ASN B N 1
ATOM 1613 C CA . ASN B 1 4 ? 64.212 85.918 86.919 1.00 60.50 1 ASN B CA 1
ATOM 1614 C C . ASN B 1 4 ? 64.857 84.788 87.681 1.00 58.87 1 ASN B C 1
ATOM 1615 O O . ASN B 1 4 ? 65.985 84.911 88.147 1.00 63.31 1 ASN B O 1
ATOM 1620 N N . ASN B 1 5 ? 64.137 83.686 87.820 1.00 49.78 2 ASN B N 1
ATOM 1621 C CA . ASN B 1 5 ? 64.565 82.647 88.739 1.00 51.10 2 ASN B CA 1
ATOM 1622 C C . ASN B 1 5 ? 65.130 81.376 88.092 1.00 52.89 2 ASN B C 1
ATOM 1623 O O . ASN B 1 5 ? 65.292 81.292 86.868 1.00 52.88 2 ASN B O 1
ATOM 1628 N N . LEU B 1 6 ? 65.448 80.404 88.939 1.00 45.92 3 LEU B N 1
ATOM 1629 C CA . LEU B 1 6 ? 66.045 79.154 88.514 1.00 41.49 3 LEU B CA 1
ATOM 1630 C C . LEU B 1 6 ? 65.015 78.042 88.663 1.00 45.61 3 LEU B C 1
ATOM 1631 O O . LEU B 1 6 ? 64.507 77.805 89.755 1.00 46.82 3 LEU B O 1
ATOM 1636 N N . PHE B 1 7 ? 64.690 77.377 87.559 1.00 46.41 4 PHE B N 1
ATOM 1637 C CA . PHE B 1 7 ? 63.691 76.316 87.585 1.00 46.09 4 PHE B CA 1
ATOM 1638 C C . PHE B 1 7 ? 64.326 74.956 87.433 1.00 45.05 4 PHE B C 1
ATOM 1639 O O . PHE B 1 7 ? 65.317 74.794 86.726 1.00 44.64 4 PHE B O 1
ATOM 1647 N N . VAL B 1 8 ? 63.737 73.978 88.102 1.00 41.21 5 VAL B N 1
ATOM 1648 C CA . VAL B 1 8 ? 64.148 72.603 87.952 1.00 41.06 5 VAL B CA 1
ATOM 1649 C C . VAL B 1 8 ? 62.906 71.795 87.644 1.00 45.15 5 VAL B C 1
ATOM 1650 O O . VAL B 1 8 ? 61.908 71.890 88.363 1.00 44.86 5 VAL B O 1
ATOM 1654 N N . TYR B 1 9 ? 62.959 71.028 86.558 1.00 40.67 6 TYR B N 1
ATOM 1655 C CA . TYR B 1 9 ? 61.871 70.136 86.197 1.00 38.97 6 TYR B CA 1
ATOM 1656 C C . TYR B 1 9 ? 62.018 68.846 86.967 1.00 41.17 6 TYR B C 1
ATOM 1657 O O . TYR B 1 9 ? 63.031 68.160 86.837 1.00 44.84 6 TYR B O 1
ATOM 1666 N N . CYS B 1 10 ? 61.003 68.512 87.754 1.00 39.76 7 CYS B N 1
ATOM 1667 C CA . CYS B 1 10 ? 61.043 67.320 88.592 1.00 43.47 7 CYS B CA 1
ATOM 1668 C C . CYS B 1 10 ? 60.340 66.156 87.917 1.00 47.34 7 CYS B C 1
ATOM 1669 O O . CYS B 1 10 ? 59.136 66.194 87.683 1.00 54.93 7 CYS B O 1
ATOM 1672 N N . GLU B 1 11 ? 61.099 65.119 87.602 1.00 46.86 8 GLU B N 1
ATOM 1673 C CA . GLU B 1 11 ? 60.561 63.980 86.882 1.00 47.54 8 GLU B CA 1
ATOM 1674 C C . GLU B 1 11 ? 59.861 63.028 87.839 1.00 56.09 8 GLU B C 1
ATOM 1675 O O . GLU B 1 11 ? 60.349 62.739 88.939 1.00 55.24 8 GLU B O 1
ATOM 1681 N N . ILE B 1 12 ? 58.704 62.547 87.409 1.00 59.94 9 ILE B N 1
ATOM 1682 C CA . ILE B 1 12 ? 57.862 61.689 88.235 1.00 59.01 9 ILE B CA 1
ATOM 1683 C C . ILE B 1 12 ? 57.770 60.260 87.689 1.00 54.94 9 ILE B C 1
ATOM 1684 O O . ILE B 1 12 ? 57.427 60.044 86.524 1.00 61.88 9 ILE B O 1
ATOM 1689 N N . GLU B 1 13 ? 58.100 59.288 88.529 1.00 55.47 10 GLU B N 1
ATOM 1690 C CA . GLU B 1 13 ? 57.937 57.885 88.169 1.00 56.15 10 GLU B CA 1
ATOM 1691 C C . GLU B 1 13 ? 57.206 57.152 89.275 1.00 62.57 10 GLU B C 1
ATOM 1692 O O . GLU B 1 13 ? 57.690 57.077 90.404 1.00 62.25 10 GLU B O 1
ATOM 1698 N N . GLU B 1 14 ? 56.041 56.609 88.944 1.00 67.97 11 GLU B N 1
ATOM 1699 C CA . GLU B 1 14 ? 55.202 55.934 89.925 1.00 69.21 11 GLU B CA 1
ATOM 1700 C C . GLU B 1 14 ? 55.051 56.761 91.208 1.00 64.97 11 GLU B C 1
ATOM 1701 O O . GLU B 1 14 ? 55.338 56.280 92.301 1.00 63.21 11 GLU B O 1
ATOM 1707 N N . GLY B 1 15 ? 54.608 58.007 91.067 1.00 60.98 12 GLY B N 1
ATOM 1708 C CA . GLY B 1 15 ? 54.280 58.834 92.214 1.00 54.45 12 GLY B CA 1
ATOM 1709 C C . GLY B 1 15 ? 55.471 59.408 92.964 1.00 60.22 12 GLY B C 1
ATOM 1710 O O . GLY B 1 15 ? 55.309 60.269 93.832 1.00 58.73 12 GLY B O 1
ATOM 1711 N N . ILE B 1 16 ? 56.670 58.943 92.624 1.00 62.93 13 ILE B N 1
ATOM 1712 C CA . ILE B 1 16 ? 57.891 59.394 93.289 1.00 58.97 13 ILE B CA 1
ATOM 1713 C C . ILE B 1 16 ? 58.784 60.270 92.398 1.00 60.99 13 ILE B C 1
ATOM 1714 O O . ILE B 1 16 ? 59.047 59.932 91.233 1.00 55.19 13 ILE B O 1
ATOM 1719 N N . VAL B 1 17 ? 59.245 61.390 92.956 1.00 51.71 14 VAL B N 1
ATOM 1720 C CA . VAL B 1 17 ? 60.186 62.263 92.263 1.00 50.32 14 VAL B CA 1
ATOM 1721 C C . VAL B 1 17 ? 61.545 61.581 92.153 1.00 56.97 14 VAL B C 1
ATOM 1722 O O . VAL B 1 17 ? 62.066 61.067 93.145 1.00 49.69 14 VAL B O 1
ATOM 1726 N N . ALA B 1 18 ? 62.111 61.582 90.945 1.00 53.08 15 ALA B N 1
ATOM 1727 C CA . ALA B 1 18 ? 63.354 60.863 90.670 1.00 47.42 15 ALA B CA 1
ATOM 1728 C C . ALA B 1 18 ? 64.556 61.423 91.427 1.00 49.82 15 ALA B C 1
ATOM 1729 O O . ALA B 1 18 ? 64.632 62.630 91.698 1.00 47.01 15 ALA B O 1
ATOM 1731 N N . ASP B 1 19 ? 65.498 60.536 91.745 1.00 43.78 16 ASP B N 1
ATOM 1732 C CA . ASP B 1 19 ? 66.718 60.915 92.447 1.00 45.89 16 ASP B CA 1
ATOM 1733 C C . ASP B 1 19 ? 67.471 62.052 91.748 1.00 48.42 16 ASP B C 1
ATOM 1734 O O . ASP B 1 19 ? 67.817 63.057 92.380 1.00 49.55 16 ASP B O 1
ATOM 1739 N N . VAL B 1 20 ? 67.709 61.902 90.448 1.00 47.52 17 VAL B N 1
ATOM 1740 C CA . VAL B 1 20 ? 68.419 62.918 89.677 1.00 42.75 17 VAL B CA 1
ATOM 1741 C C . VAL B 1 20 ? 67.726 64.266 89.827 1.00 40.50 17 VAL B C 1
ATOM 1742 O O . VAL B 1 20 ? 68.388 65.303 89.898 1.00 39.57 17 VAL B O 1
ATOM 1746 N N . SER B 1 21 ? 66.397 64.253 89.894 1.00 36.79 18 SER B N 1
ATOM 1747 C CA . SER B 1 21 ? 65.650 65.491 90.114 1.00 40.02 18 SER B CA 1
ATOM 1748 C C . SER B 1 21 ? 65.949 66.114 91.480 1.00 45.42 18 SER B C 1
ATOM 1749 O O . SER B 1 21 ? 66.101 67.334 91.590 1.00 39.97 18 SER B O 1
ATOM 1752 N N . LEU B 1 22 ? 66.023 65.286 92.524 1.00 44.45 19 LEU B N 1
ATOM 1753 C CA . LEU B 1 22 ? 66.333 65.808 93.852 1.00 43.63 19 LEU B CA 1
ATOM 1754 C C . LEU B 1 22 ? 67.764 66.331 93.853 1.00 46.24 19 LEU B C 1
ATOM 1755 O O . LEU B 1 22 ? 68.040 67.385 94.430 1.00 42.85 19 LEU B O 1
ATOM 1760 N N . GLU B 1 23 ? 68.666 65.614 93.183 1.00 43.17 20 GLU B N 1
ATOM 1761 C CA . GLU B 1 23 ? 70.051 66.070 93.085 1.00 43.36 20 GLU B CA 1
ATOM 1762 C C . GLU B 1 23 ? 70.123 67.466 92.466 1.00 43.69 20 GLU B C 1
ATOM 1763 O O . GLU B 1 23 ? 70.951 68.283 92.864 1.00 47.35 20 GLU B O 1
ATOM 1769 N N . LEU B 1 24 ? 69.224 67.747 91.526 1.00 44.16 21 LEU B N 1
ATOM 1770 C CA . LEU B 1 24 ? 69.213 69.030 90.820 1.00 40.55 21 LEU B CA 1
ATOM 1771 C C . LEU B 1 24 ? 68.492 70.137 91.586 1.00 43.09 21 LEU B C 1
ATOM 1772 O O . LEU B 1 24 ? 68.783 71.321 91.406 1.00 41.58 21 LEU B O 1
ATOM 1777 N N . LEU B 1 25 ? 67.539 69.751 92.428 1.00 46.56 22 LEU B N 1
ATOM 1778 C CA . LEU B 1 25 ? 66.959 70.680 93.389 1.00 41.56 22 LEU B CA 1
ATOM 1779 C C . LEU B 1 25 ? 68.060 71.187 94.317 1.00 43.25 22 LEU B C 1
ATOM 1780 O O . LEU B 1 25 ? 68.150 72.385 94.605 1.00 43.06 22 LEU B O 1
ATOM 1785 N N . THR B 1 26 ? 68.899 70.261 94.775 1.00 40.53 23 THR B N 1
ATOM 1786 C CA . THR B 1 26 ? 70.001 70.587 95.669 1.00 41.48 23 THR B CA 1
ATOM 1787 C C . THR B 1 26 ? 70.977 71.536 94.987 1.00 47.99 23 THR B C 1
ATOM 1788 O O . THR B 1 26 ? 71.314 72.586 95.540 1.00 50.22 23 THR B O 1
ATOM 1792 N N . LYS B 1 27 ? 71.430 71.162 93.789 1.00 45.83 24 LYS B N 1
ATOM 1793 C CA . LYS B 1 27 ? 72.344 72.000 93.018 1.00 43.05 24 LYS B CA 1
ATOM 1794 C C . LYS B 1 27 ? 71.707 73.343 92.673 1.00 42.90 24 LYS B C 1
ATOM 1795 O O . LYS B 1 27 ? 72.361 74.386 92.746 1.00 44.30 24 LYS B O 1
ATOM 1801 N N . GLY B 1 28 ? 70.432 73.310 92.298 1.00 38.15 25 GLY B N 1
ATOM 1802 C CA . GLY B 1 28 ? 69.685 74.522 92.015 1.00 37.90 25 GLY B CA 1
ATOM 1803 C C . GLY B 1 28 ? 69.668 75.489 93.184 1.00 43.35 25 GLY B C 1
ATOM 1804 O O . GLY B 1 28 ? 69.770 76.702 92.979 1.00 37.71 25 GLY B O 1
ATOM 1805 N N . ARG B 1 29 ? 69.531 74.944 94.399 1.00 42.78 26 ARG B N 1
ATOM 1806 C CA . ARG B 1 29 ? 69.560 75.716 95.640 1.00 39.85 26 ARG B CA 1
ATOM 1807 C C . ARG B 1 29 ? 70.877 76.485 95.780 1.00 45.57 26 ARG B C 1
ATOM 1808 O O . ARG B 1 29 ? 70.872 77.698 96.010 1.00 39.50 26 ARG B O 1
ATOM 1816 N N . SER B 1 30 ? 71.997 75.768 95.652 1.00 44.19 27 SER B N 1
ATOM 1817 C CA . SER B 1 30 ? 73.328 76.374 95.693 1.00 39.18 27 SER B CA 1
ATOM 1818 C C . SER B 1 30 ? 73.461 77.495 94.688 1.00 45.10 27 SER B C 1
ATOM 1819 O O . SER B 1 30 ? 73.911 78.590 95.031 1.00 46.99 27 SER B O 1
ATOM 1822 N N . LEU B 1 31 ? 73.090 77.212 93.441 1.00 40.89 28 LEU B N 1
ATOM 1823 C CA . LEU B 1 31 ? 73.183 78.199 92.376 1.00 36.88 28 LEU B CA 1
ATOM 1824 C C . LEU B 1 31 ? 72.280 79.383 92.676 1.00 39.58 28 LEU B C 1
ATOM 1825 O O . LEU B 1 31 ? 72.696 80.530 92.559 1.00 46.61 28 LEU B O 1
ATOM 1830 N N . ALA B 1 32 ? 71.041 79.101 93.057 1.00 38.08 29 ALA B N 1
ATOM 1831 C CA . ALA B 1 32 ? 70.102 80.152 93.418 1.00 41.23 29 ALA B CA 1
ATOM 1832 C C . ALA B 1 32 ? 70.639 81.037 94.550 1.00 48.83 29 ALA B C 1
ATOM 1833 O O . ALA B 1 32 ? 70.461 82.259 94.528 1.00 48.35 29 ALA B O 1
ATOM 1835 N N . ASN B 1 33 ? 71.289 80.422 95.539 1.00 47.41 30 ASN B N 1
ATOM 1836 C CA . ASN B 1 33 ? 71.936 81.180 96.614 1.00 42.75 30 ASN B CA 1
ATOM 1837 C C . ASN B 1 33 ? 72.938 82.178 96.052 1.00 49.51 30 ASN B C 1
ATOM 1838 O O . ASN B 1 33 ? 73.001 83.324 96.496 1.00 59.21 30 ASN B O 1
ATOM 1843 N N . GLU B 1 34 ? 73.725 81.736 95.075 1.00 47.64 31 GLU B N 1
ATOM 1844 C CA . GLU B 1 34 ? 74.796 82.554 94.521 1.00 48.67 31 GLU B CA 1
ATOM 1845 C C . GLU B 1 34 ? 74.232 83.680 93.655 1.00 53.15 31 GLU B C 1
ATOM 1846 O O . GLU B 1 34 ? 74.786 84.786 93.605 1.00 54.08 31 GLU B O 1
ATOM 1852 N N . LEU B 1 35 ? 73.119 83.391 92.989 1.00 49.29 32 LEU B N 1
ATOM 1853 C CA . LEU B 1 35 ? 72.456 84.355 92.123 1.00 47.52 32 LEU B CA 1
ATOM 1854 C C . LEU B 1 35 ? 71.526 85.278 92.896 1.00 54.94 32 LEU B C 1
ATOM 1855 O O . LEU B 1 35 ? 70.996 86.240 92.340 1.00 56.99 32 LEU B O 1
ATOM 1860 N N . ASN B 1 36 ? 71.317 84.984 94.174 1.00 52.41 33 ASN B N 1
ATOM 1861 C CA . ASN B 1 36 ? 70.290 85.681 94.935 1.00 55.64 33 ASN B CA 1
ATOM 1862 C C . ASN B 1 36 ? 68.998 85.749 94.139 1.00 55.82 33 ASN B C 1
ATOM 1863 O O . ASN B 1 36 ? 68.527 86.827 93.782 1.00 59.30 33 ASN B O 1
ATOM 1868 N N . CYS B 1 37 ? 68.448 84.583 93.831 1.00 53.07 34 CYS B N 1
ATOM 1869 C CA . CYS B 1 37 ? 67.161 84.501 93.158 1.00 55.28 34 CYS B CA 1
ATOM 1870 C C . CYS B 1 37 ? 66.416 83.348 93.794 1.00 51.15 34 CYS B C 1
ATOM 1871 O O . CYS B 1 37 ? 66.908 82.732 94.734 1.00 52.91 34 CYS B O 1
ATOM 1874 N N . GLN B 1 38 ? 65.230 83.049 93.293 1.00 51.35 35 GLN B N 1
ATOM 1875 C CA . GLN B 1 38 ? 64.450 81.984 93.890 1.00 53.70 35 GLN B CA 1
ATOM 1876 C C . GLN B 1 38 ? 64.652 80.643 93.198 1.00 50.49 35 GLN B C 1
ATOM 1877 O O . GLN B 1 38 ? 65.083 80.580 92.050 1.00 53.58 35 GLN B O 1
ATOM 1883 N N . LEU B 1 39 ? 64.369 79.569 93.918 1.00 43.65 36 LEU B N 1
ATOM 1884 C CA . LEU B 1 39 ? 64.417 78.245 93.337 1.00 45.43 36 LEU B CA 1
ATOM 1885 C C . LEU B 1 39 ? 62.991 77.786 93.126 1.00 49.24 36 LEU B C 1
ATOM 1886 O O . LEU B 1 39 ? 62.220 77.662 94.078 1.00 52.08 36 LEU B O 1
ATOM 1891 N N . GLU B 1 40 ? 62.630 77.548 91.874 1.00 50.85 37 GLU B N 1
ATOM 1892 C CA . GLU B 1 40 ? 61.285 77.098 91.562 1.00 49.41 37 GLU B CA 1
ATOM 1893 C C . GLU B 1 40 ? 61.341 75.732 90.915 1.00 44.19 37 GLU B C 1
ATOM 1894 O O . GLU B 1 40 ? 62.322 75.379 90.266 1.00 50.61 37 GLU B O 1
ATOM 1900 N N . ALA B 1 41 ? 60.291 74.956 91.110 1.00 40.49 38 ALA B N 1
ATOM 1901 C CA . ALA B 1 41 ? 60.268 73.599 90.606 1.00 44.42 38 ALA B CA 1
ATOM 1902 C C . ALA B 1 41 ? 58.993 73.425 89.821 1.00 46.11 38 ALA B C 1
ATOM 1903 O O . ALA B 1 41 ? 58.008 74.123 90.074 1.00 45.81 38 ALA B O 1
ATOM 1905 N N . VAL B 1 42 ? 59.021 72.510 88.856 1.00 44.88 39 VAL B N 1
ATOM 1906 C CA . VAL B 1 42 ? 57.821 72.122 88.127 1.00 41.62 39 VAL B CA 1
ATOM 1907 C C . VAL B 1 42 ? 57.666 70.619 88.212 1.00 45.06 39 VAL B C 1
ATOM 1908 O O . VAL B 1 42 ? 58.633 69.873 88.058 1.00 46.58 39 VAL B O 1
ATOM 1912 N N . VAL B 1 43 ? 56.444 70.178 88.464 1.00 44.75 40 VAL B N 1
ATOM 1913 C CA . VAL B 1 43 ? 56.142 68.758 88.490 1.00 50.23 40 VAL B CA 1
ATOM 1914 C C . VAL B 1 43 ? 54.830 68.545 87.735 1.00 51.99 40 VAL B C 1
ATOM 1915 O O . VAL B 1 43 ? 53.879 69.312 87.909 1.00 52.11 40 VAL B O 1
ATOM 1919 N N . ALA B 1 44 ? 54.785 67.533 86.871 1.00 50.90 41 ALA B N 1
ATOM 1920 C CA . ALA B 1 44 ? 53.576 67.269 86.093 1.00 49.52 41 ALA B CA 1
ATOM 1921 C C . ALA B 1 44 ? 53.234 65.788 86.070 1.00 48.35 41 ALA B C 1
ATOM 1922 O O . ALA B 1 44 ? 54.043 64.949 85.685 1.00 50.96 41 ALA B O 1
ATOM 1924 N N . GLY B 1 45 ? 52.018 65.477 86.490 1.00 50.79 42 GLY B N 1
ATOM 1925 C CA . GLY B 1 45 ? 51.592 64.101 86.620 1.00 53.12 42 GLY B CA 1
ATOM 1926 C C . GLY B 1 45 ? 50.154 64.041 87.086 1.00 60.06 42 GLY B C 1
ATOM 1927 O O . GLY B 1 45 ? 49.383 64.996 86.922 1.00 56.86 42 GLY B O 1
ATOM 1928 N N . THR B 1 46 ? 49.792 62.911 87.677 1.00 63.55 43 THR B N 1
ATOM 1929 C CA . THR B 1 46 ? 48.415 62.681 88.080 1.00 68.68 43 THR B CA 1
ATOM 1930 C C . THR B 1 46 ? 48.356 62.237 89.537 1.00 67.60 43 THR B C 1
ATOM 1931 O O . THR B 1 46 ? 49.096 61.335 89.945 1.00 65.62 43 THR B O 1
ATOM 1935 N N . GLY B 1 47 ? 47.489 62.890 90.315 1.00 66.39 44 GLY B N 1
ATOM 1936 C CA . GLY B 1 47 ? 47.316 62.581 91.727 1.00 67.74 44 GLY B CA 1
ATOM 1937 C C . GLY B 1 47 ? 48.474 63.050 92.592 1.00 65.73 44 GLY B C 1
ATOM 1938 O O . GLY B 1 47 ? 49.176 62.241 93.208 1.00 60.75 44 GLY B O 1
ATOM 1939 N N . LEU B 1 48 ? 48.661 64.365 92.643 1.00 65.50 45 LEU B N 1
ATOM 1940 C CA . LEU B 1 48 ? 49.824 64.953 93.291 1.00 64.32 45 LEU B CA 1
ATOM 1941 C C . LEU B 1 48 ? 49.432 65.800 94.502 1.00 74.09 45 LEU B C 1
ATOM 1942 O O . LEU B 1 48 ? 49.799 66.973 94.597 1.00 71.06 45 LEU B O 1
ATOM 1947 N N . LYS B 1 49 ? 48.691 65.198 95.429 1.00 79.87 46 LYS B N 1
ATOM 1948 C CA . LYS B 1 49 ? 48.203 65.913 96.605 1.00 82.02 46 LYS B CA 1
ATOM 1949 C C . LYS B 1 49 ? 49.329 66.253 97.579 1.00 82.76 46 LYS B C 1
ATOM 1950 O O . LYS B 1 49 ? 49.467 67.398 98.011 1.00 82.15 46 LYS B O 1
ATOM 1956 N N . GLU B 1 50 ? 50.129 65.253 97.929 1.00 76.99 47 GLU B N 1
ATOM 1957 C CA . GLU B 1 50 ? 51.192 65.451 98.903 1.00 78.42 47 GLU B CA 1
ATOM 1958 C C . GLU B 1 50 ? 52.549 65.493 98.207 1.00 75.92 47 GLU B C 1
ATOM 1959 O O . GLU B 1 50 ? 53.552 64.987 98.722 1.00 70.20 47 GLU B O 1
ATOM 1965 N N . ILE B 1 51 ? 52.577 66.099 97.025 1.00 74.94 48 ILE B N 1
ATOM 1966 C CA . ILE B 1 51 ? 53.806 66.134 96.246 1.00 66.02 48 ILE B CA 1
ATOM 1967 C C . ILE B 1 51 ? 54.821 67.130 96.832 1.00 62.35 48 ILE B C 1
ATOM 1968 O O . ILE B 1 51 ? 56.020 66.861 96.818 1.00 58.89 48 ILE B O 1
ATOM 1973 N N . GLU B 1 52 ? 54.341 68.252 97.373 1.00 60.06 49 GLU B N 1
ATOM 1974 C CA . GLU B 1 52 ? 55.223 69.246 97.997 1.00 63.40 49 GLU B CA 1
ATOM 1975 C C . GLU B 1 52 ? 56.177 68.610 98.998 1.00 64.83 49 GLU B C 1
ATOM 1976 O O . GLU B 1 52 ? 57.269 69.127 99.247 1.00 58.29 49 GLU B O 1
ATOM 1982 N N . LYS B 1 53 ? 55.756 67.494 99.583 1.00 60.04 50 LYS B N 1
ATOM 1983 C CA . LYS B 1 53 ? 56.504 66.903 100.674 1.00 55.57 50 LYS B CA 1
ATOM 1984 C C . LYS B 1 53 ? 57.780 66.205 100.236 1.00 54.36 50 LYS B C 1
ATOM 1985 O O . LYS B 1 53 ? 58.683 65.998 101.047 1.00 57.91 50 LYS B O 1
ATOM 1991 N N . GLN B 1 54 ? 57.879 65.851 98.961 1.00 55.13 51 GLN B N 1
ATOM 1992 C CA . GLN B 1 54 ? 59.136 65.298 98.465 1.00 48.60 51 GLN B CA 1
ATOM 1993 C C . GLN B 1 54 ? 60.045 66.389 97.917 1.00 47.18 51 GLN B C 1
ATOM 1994 O O . GLN B 1 54 ? 61.200 66.131 97.597 1.00 48.83 51 GLN B O 1
ATOM 2000 N N . ILE B 1 55 ? 59.525 67.606 97.815 1.00 45.11 52 ILE B N 1
ATOM 2001 C CA . ILE B 1 55 ? 60.201 68.654 97.060 1.00 46.42 52 ILE B CA 1
ATOM 2002 C C . ILE B 1 55 ? 60.627 69.861 97.910 1.00 46.48 52 ILE B C 1
ATOM 2003 O O . ILE B 1 55 ? 61.792 70.256 97.899 1.00 44.42 52 ILE B O 1
ATOM 2008 N N . LEU B 1 56 ? 59.687 70.434 98.653 1.00 48.24 53 LEU B N 1
ATOM 2009 C CA . LEU B 1 56 ? 59.955 71.639 99.441 1.00 52.51 53 LEU B CA 1
ATOM 2010 C C . LEU B 1 56 ? 61.155 71.586 100.411 1.00 47.69 53 LEU B C 1
ATOM 2011 O O . LEU B 1 56 ? 61.847 72.591 100.588 1.00 46.07 53 LEU B O 1
ATOM 2016 N N . PRO B 1 57 ? 61.405 70.429 101.049 1.00 49.32 54 PRO B N 1
ATOM 2017 C CA . PRO B 1 57 ? 62.558 70.391 101.963 1.00 49.65 54 PRO B CA 1
ATOM 2018 C C . PRO B 1 57 ? 63.895 70.762 101.313 1.00 46.35 54 PRO B C 1
ATOM 2019 O O . PRO B 1 57 ? 64.841 71.090 102.033 1.00 49.15 54 PRO B O 1
ATOM 2023 N N . TYR B 1 58 ? 63.974 70.705 99.986 1.00 46.15 55 TYR B N 1
ATOM 2024 C CA . TYR B 1 58 ? 65.233 70.929 99.280 1.00 39.11 55 TYR B CA 1
ATOM 2025 C C . TYR B 1 58 ? 65.538 72.405 99.087 1.00 43.64 55 TYR B C 1
ATOM 2026 O O . TYR B 1 58 ? 66.606 72.780 98.592 1.00 45.67 55 TYR B O 1
ATOM 2035 N N . GLY B 1 59 ? 64.602 73.246 99.500 1.00 42.03 56 GLY B N 1
ATOM 2036 C CA . GLY B 1 59 ? 64.823 74.675 99.468 1.00 43.05 56 GLY B CA 1
ATOM 2037 C C . GLY B 1 59 ? 64.062 75.342 98.347 1.00 48.23 56 GLY B C 1
ATOM 2038 O O . GLY B 1 59 ? 64.481 76.396 97.849 1.00 43.30 56 GLY B O 1
ATOM 2039 N N . VAL B 1 60 ? 62.940 74.735 97.958 1.00 45.60 57 VAL B N 1
ATOM 2040 C CA . VAL B 1 60 ? 62.139 75.253 96.852 1.00 49.54 57 VAL B CA 1
ATOM 2041 C C . VAL B 1 60 ? 61.173 76.347 97.293 1.00 47.10 57 VAL B C 1
ATOM 2042 O O . VAL B 1 60 ? 60.255 76.110 98.073 1.00 49.00 57 VAL B O 1
ATOM 2046 N N . ASP B 1 61 ? 61.388 77.544 96.770 1.00 45.05 58 ASP B N 1
ATOM 2047 C CA . ASP B 1 61 ? 60.565 78.692 97.101 1.00 48.58 58 ASP B CA 1
ATOM 2048 C C . ASP B 1 61 ? 59.151 78.625 96.511 1.00 55.85 58 ASP B C 1
ATOM 2049 O O . ASP B 1 61 ? 58.183 79.078 97.133 1.00 55.24 58 ASP B O 1
ATOM 2054 N N . LYS B 1 62 ? 59.041 78.050 95.318 1.00 56.92 59 LYS B N 1
ATOM 2055 C CA . LYS B 1 62 ? 57.796 78.058 94.563 1.00 53.50 59 LYS B CA 1
ATOM 2056 C C . LYS B 1 62 ? 57.697 76.772 93.745 1.00 50.01 59 LYS B C 1
ATOM 2057 O O . LYS B 1 62 ? 58.525 76.533 92.873 1.00 49.21 59 LYS B O 1
ATOM 2063 N N . LEU B 1 63 ? 56.705 75.937 94.041 1.00 45.37 60 LEU B N 1
ATOM 2064 C CA . LEU B 1 63 ? 56.513 74.685 93.313 1.00 44.18 60 LEU B CA 1
ATOM 2065 C C . LEU B 1 63 ? 55.265 74.749 92.440 1.00 51.90 60 LEU B C 1
ATOM 2066 O O . LEU B 1 63 ? 54.172 75.026 92.930 1.00 50.32 60 LEU B O 1
ATOM 2071 N N . HIS B 1 64 ? 55.430 74.492 91.145 1.00 55.41 61 HIS B N 1
ATOM 2072 C CA . HIS B 1 64 ? 54.319 74.562 90.203 1.00 48.71 61 HIS B CA 1
ATOM 2073 C C . HIS B 1 64 ? 53.796 73.171 89.893 1.00 47.06 61 HIS B C 1
ATOM 2074 O O . HIS B 1 64 ? 54.528 72.321 89.403 1.00 49.07 61 HIS B O 1
ATOM 2081 N N . VAL B 1 65 ? 52.526 72.935 90.190 1.00 50.66 62 VAL B N 1
ATOM 2082 C CA . VAL B 1 65 ? 51.982 71.591 90.096 1.00 51.84 62 VAL B CA 1
ATOM 2083 C C . VAL B 1 65 ? 50.952 71.494 88.991 1.00 57.14 62 VAL B C 1
ATOM 2084 O O . VAL B 1 65 ? 49.968 72.239 88.966 1.00 61.65 62 VAL B O 1
ATOM 2088 N N . PHE B 1 66 ? 51.198 70.581 88.060 1.00 58.60 63 PHE B N 1
ATOM 2089 C CA . PHE B 1 66 ? 50.263 70.329 86.977 1.00 53.39 63 PHE B CA 1
ATOM 2090 C C . PHE B 1 66 ? 49.720 68.913 87.133 1.00 54.20 63 PHE B C 1
ATOM 2091 O O . PHE B 1 66 ? 50.394 67.929 86.814 1.00 49.00 63 PHE B O 1
ATOM 2099 N N . ASP B 1 67 ? 48.504 68.832 87.665 1.00 58.52 64 ASP B N 1
ATOM 2100 C CA . ASP B 1 67 ? 47.867 67.561 87.987 1.00 62.55 64 ASP B CA 1
ATOM 2101 C C . ASP B 1 67 ? 46.660 67.351 87.079 1.00 65.66 64 ASP B C 1
ATOM 2102 O O . ASP B 1 67 ? 45.670 68.088 87.155 1.00 66.29 64 ASP B O 1
ATOM 2107 N N . ALA B 1 68 ? 46.764 66.351 86.211 1.00 66.11 65 ALA B N 1
ATOM 2108 C CA . ALA B 1 68 ? 45.706 66.020 85.258 1.00 63.35 65 ALA B CA 1
ATOM 2109 C C . ALA B 1 68 ? 45.897 64.576 84.837 1.00 63.16 65 ALA B C 1
ATOM 2110 O O . ALA B 1 68 ? 47.017 64.067 84.864 1.00 61.40 65 ALA B O 1
ATOM 2112 N N . GLU B 1 69 ? 44.815 63.911 84.445 1.00 69.44 66 GLU B N 1
ATOM 2113 C CA . GLU B 1 69 ? 44.872 62.464 84.227 1.00 76.76 66 GLU B CA 1
ATOM 2114 C C . GLU B 1 69 ? 45.728 61.996 83.031 1.00 75.05 66 GLU B C 1
ATOM 2115 O O . GLU B 1 69 ? 46.176 60.842 82.997 1.00 71.68 66 GLU B O 1
ATOM 2121 N N . GLY B 1 70 ? 45.962 62.883 82.066 1.00 68.84 67 GLY B N 1
ATOM 2122 C CA . GLY B 1 70 ? 46.736 62.528 80.888 1.00 59.48 67 GLY B CA 1
ATOM 2123 C C . GLY B 1 70 ? 48.193 62.952 80.928 1.00 58.06 67 GLY B C 1
ATOM 2124 O O . GLY B 1 70 ? 48.885 62.886 79.916 1.00 53.80 67 GLY B O 1
ATOM 2125 N N . LEU B 1 71 ? 48.663 63.386 82.096 1.00 61.64 68 LEU B N 1
ATOM 2126 C CA . LEU B 1 71 ? 50.043 63.842 82.247 1.00 51.78 68 LEU B CA 1
ATOM 2127 C C . LEU B 1 71 ? 50.985 62.716 82.651 1.00 53.12 68 LEU B C 1
ATOM 2128 O O . LEU B 1 71 ? 52.200 62.862 82.583 1.00 54.75 68 LEU B O 1
ATOM 2133 N N . TYR B 1 72 ? 50.419 61.586 83.055 1.00 54.96 69 TYR B N 1
ATOM 2134 C CA . TYR B 1 72 ? 51.213 60.415 83.396 1.00 51.71 69 TYR B CA 1
ATOM 2135 C C . TYR B 1 72 ? 50.600 59.170 82.757 1.00 51.92 69 TYR B C 1
ATOM 2136 O O . TYR B 1 72 ? 49.393 58.957 82.858 1.00 55.50 69 TYR B O 1
ATOM 2145 N N . PRO B 1 73 ? 51.423 58.351 82.078 1.00 55.28 70 PRO B N 1
ATOM 2146 C CA . PRO B 1 73 ? 52.858 58.559 81.856 1.00 55.44 70 PRO B CA 1
ATOM 2147 C C . PRO B 1 73 ? 53.185 59.760 80.971 1.00 55.65 70 PRO B C 1
ATOM 2148 O O . PRO B 1 73 ? 52.312 60.395 80.359 1.00 47.56 70 PRO B O 1
ATOM 2152 N N . TYR B 1 74 ? 54.479 60.044 80.910 1.00 51.77 71 TYR B N 1
ATOM 2153 C CA . TYR B 1 74 ? 55.009 61.124 80.114 1.00 47.70 71 TYR B CA 1
ATOM 2154 C C . TYR B 1 74 ? 54.687 60.946 78.627 1.00 47.31 71 TYR B C 1
ATOM 2155 O O . TYR B 1 74 ? 54.849 59.861 78.074 1.00 42.47 71 TYR B O 1
ATOM 2164 N N . THR B 1 75 ? 54.209 62.016 77.998 1.00 44.42 72 THR B N 1
ATOM 2165 C CA . THR B 1 75 ? 54.178 62.115 76.543 1.00 49.92 72 THR B CA 1
ATOM 2166 C C . THR B 1 75 ? 54.680 63.506 76.158 1.00 51.76 72 THR B C 1
ATOM 2167 O O . THR B 1 75 ? 54.518 64.461 76.921 1.00 52.16 72 THR B O 1
ATOM 2171 N N . SER B 1 76 ? 55.300 63.618 74.990 1.00 43.66 73 SER B N 1
ATOM 2172 C CA . SER B 1 76 ? 56.143 64.778 74.719 1.00 45.91 73 SER B CA 1
ATOM 2173 C C . SER B 1 76 ? 55.377 66.086 74.624 1.00 45.70 73 SER B C 1
ATOM 2174 O O . SER B 1 76 ? 55.818 67.107 75.138 1.00 49.76 73 SER B O 1
ATOM 2177 N N . LEU B 1 77 ? 54.226 66.054 73.975 1.00 47.21 74 LEU B N 1
ATOM 2178 C CA . LEU B 1 77 ? 53.518 67.283 73.656 1.00 47.43 74 LEU B CA 1
ATOM 2179 C C . LEU B 1 77 ? 52.968 68.003 74.897 1.00 52.11 74 LEU B C 1
ATOM 2180 O O . LEU B 1 77 ? 53.178 69.209 75.049 1.00 50.57 74 LEU B O 1
ATOM 2185 N N . PRO B 1 78 ? 52.263 67.268 75.783 1.00 48.11 75 PRO B N 1
ATOM 2186 C CA . PRO B 1 78 ? 51.728 67.830 77.031 1.00 56.16 75 PRO B CA 1
ATOM 2187 C C . PRO B 1 78 ? 52.810 68.460 77.912 1.00 52.49 75 PRO B C 1
ATOM 2188 O O . PRO B 1 78 ? 52.699 69.634 78.280 1.00 48.98 75 PRO B O 1
ATOM 2192 N N . HIS B 1 79 ? 53.842 67.692 78.249 1.00 47.66 76 HIS B N 1
ATOM 2193 C CA . HIS B 1 79 ? 54.901 68.217 79.100 1.00 45.60 76 HIS B CA 1
ATOM 2194 C C . HIS B 1 79 ? 55.635 69.365 78.436 1.00 46.77 76 HIS B C 1
ATOM 2195 O O . HIS B 1 79 ? 55.984 70.339 79.096 1.00 50.45 76 HIS B O 1
ATOM 2202 N N . THR B 1 80 ? 55.858 69.256 77.130 1.00 43.59 77 THR B N 1
ATOM 2203 C CA . THR B 1 80 ? 56.565 70.299 76.397 1.00 44.37 77 THR B CA 1
ATOM 2204 C C . THR B 1 80 ? 55.809 71.622 76.435 1.00 47.37 77 THR B C 1
ATOM 2205 O O . THR B 1 80 ? 56.388 72.663 76.743 1.00 47.44 77 THR B O 1
ATOM 2209 N N . SER B 1 81 ? 54.519 71.582 76.114 1.00 47.90 78 SER B N 1
ATOM 2210 C CA . SER B 1 81 ? 53.710 72.797 76.085 1.00 51.01 78 SER B CA 1
ATOM 2211 C C . SER B 1 81 ? 53.575 73.434 77.473 1.00 49.00 78 SER B C 1
ATOM 2212 O O . SER B 1 81 ? 53.519 74.660 77.603 1.00 46.13 78 SER B O 1
ATOM 2215 N N . ILE B 1 82 ? 53.534 72.596 78.506 1.00 50.42 79 ILE B N 1
ATOM 2216 C CA . ILE B 1 82 ? 53.486 73.092 79.882 1.00 53.25 79 ILE B CA 1
ATOM 2217 C C . ILE B 1 82 ? 54.723 73.917 80.224 1.00 47.57 79 ILE B C 1
ATOM 2218 O O . ILE B 1 82 ? 54.602 75.054 80.670 1.00 47.84 79 ILE B O 1
ATOM 2223 N N . LEU B 1 83 ? 55.906 73.349 80.006 1.00 44.47 80 LEU B N 1
ATOM 2224 C CA . LEU B 1 83 ? 57.141 74.092 80.229 1.00 46.39 80 LEU B CA 1
ATOM 2225 C C . LEU B 1 83 ? 57.224 75.328 79.350 1.00 45.80 80 LEU B C 1
ATOM 2226 O O . LEU B 1 83 ? 57.531 76.413 79.837 1.00 48.05 80 LEU B O 1
ATOM 2231 N N . VAL B 1 84 ? 56.949 75.172 78.059 1.00 45.66 81 VAL B N 1
ATOM 2232 C CA . VAL B 1 84 ? 57.084 76.296 77.132 1.00 49.84 81 VAL B CA 1
ATOM 2233 C C . VAL B 1 84 ? 56.188 77.455 77.544 1.00 47.10 81 VAL B C 1
ATOM 2234 O O . VAL B 1 84 ? 56.598 78.614 77.518 1.00 44.87 81 VAL B O 1
ATOM 2238 N N . ASN B 1 85 ? 54.961 77.135 77.926 1.00 47.47 82 ASN B N 1
ATOM 2239 C CA . ASN B 1 85 ? 54.002 78.162 78.289 1.00 50.07 82 ASN B CA 1
ATOM 2240 C C . ASN B 1 85 ? 54.321 78.815 79.628 1.00 54.44 82 ASN B C 1
ATOM 2241 O O . ASN B 1 85 ? 54.266 80.038 79.758 1.00 57.07 82 ASN B O 1
ATOM 2246 N N . LEU B 1 86 ? 54.673 77.993 80.611 1.00 49.46 83 LEU B N 1
ATOM 2247 C CA . LEU B 1 86 ? 55.051 78.484 81.928 1.00 51.98 83 LEU B CA 1
ATOM 2248 C C . LEU B 1 86 ? 56.299 79.351 81.844 1.00 52.08 83 LEU B C 1
ATOM 2249 O O . LEU B 1 86 ? 56.392 80.389 82.499 1.00 51.78 83 LEU B O 1
ATOM 2254 N N . PHE B 1 87 ? 57.260 78.926 81.035 1.00 49.35 84 PHE B N 1
ATOM 2255 C CA . PHE B 1 87 ? 58.500 79.670 80.917 1.00 50.68 84 PHE B CA 1
ATOM 2256 C C . PHE B 1 87 ? 58.298 80.969 80.155 1.00 55.21 84 PHE B C 1
ATOM 2257 O O . PHE B 1 87 ? 59.075 81.908 80.305 1.00 61.34 84 PHE B O 1
ATOM 2265 N N . LYS B 1 88 ? 57.248 81.030 79.345 1.00 57.78 85 LYS B N 1
ATOM 2266 C CA . LYS B 1 88 ? 56.964 82.249 78.595 1.00 60.88 85 LYS B CA 1
ATOM 2267 C C . LYS B 1 88 ? 56.484 83.338 79.543 1.00 61.61 85 LYS B C 1
ATOM 2268 O O . LYS B 1 88 ? 56.825 84.508 79.372 1.00 61.94 85 LYS B O 1
ATOM 2274 N N . GLU B 1 89 ? 55.705 82.939 80.549 1.00 60.06 86 GLU B N 1
ATOM 2275 C CA . GLU B 1 89 ? 55.243 83.856 81.591 1.00 64.69 86 GLU B CA 1
ATOM 2276 C C . GLU B 1 89 ? 56.343 84.175 82.609 1.00 64.74 86 GLU B C 1
ATOM 2277 O O . GLU B 1 89 ? 56.642 85.341 82.866 1.00 67.14 86 GLU B O 1
ATOM 2283 N N . GLU B 1 90 ? 56.940 83.131 83.179 1.00 60.42 87 GLU B N 1
ATOM 2284 C CA . GLU B 1 90 ? 57.908 83.286 84.265 1.00 57.95 87 GLU B CA 1
ATOM 2285 C C . GLU B 1 90 ? 59.307 83.762 83.841 1.00 61.92 87 GLU B C 1
ATOM 2286 O O . GLU B 1 90 ? 60.059 84.299 84.664 1.00 59.29 87 GLU B O 1
ATOM 2292 N N . GLN B 1 91 ? 59.651 83.565 82.568 1.00 59.99 88 GLN B N 1
ATOM 2293 C CA . GLN B 1 91 ? 60.930 84.032 82.025 1.00 59.38 88 GLN B CA 1
ATOM 2294 C C . GLN B 1 91 ? 62.127 83.619 82.884 1.00 56.84 88 GLN B C 1
ATOM 2295 O O . GLN B 1 91 ? 62.954 84.461 83.245 1.00 58.62 88 GLN B O 1
ATOM 2301 N N . PRO B 1 92 ? 62.233 82.320 83.198 1.00 50.32 89 PRO B N 1
ATOM 2302 C CA . PRO B 1 92 ? 63.325 81.827 84.034 1.00 48.35 89 PRO B CA 1
ATOM 2303 C C . PRO B 1 92 ? 64.636 82.222 83.409 1.00 50.58 89 PRO B C 1
ATOM 2304 O O . PRO B 1 92 ? 64.713 82.273 82.190 1.00 55.45 89 PRO B O 1
ATOM 2308 N N . GLN B 1 93 ? 65.655 82.489 84.210 1.00 52.49 90 GLN B N 1
ATOM 2309 C CA . GLN B 1 93 ? 66.975 82.705 83.641 1.00 54.01 90 GLN B CA 1
ATOM 2310 C C . GLN B 1 93 ? 67.689 81.370 83.462 1.00 48.27 90 GLN B C 1
ATOM 2311 O O . GLN B 1 93 ? 68.606 81.260 82.649 1.00 44.48 90 GLN B O 1
ATOM 2317 N N . ILE B 1 94 ? 67.259 80.364 84.227 1.00 47.22 91 ILE B N 1
ATOM 2318 C CA . ILE B 1 94 ? 67.877 79.039 84.200 1.00 43.87 91 ILE B CA 1
ATOM 2319 C C . ILE B 1 94 ? 66.859 77.912 84.334 1.00 41.66 91 ILE B C 1
ATOM 2320 O O . ILE B 1 94 ? 65.887 78.035 85.072 1.00 43.89 91 ILE B O 1
ATOM 2325 N N . CYS B 1 95 ? 67.077 76.824 83.600 1.00 40.10 92 CYS B N 1
ATOM 2326 C CA . CYS B 1 95 ? 66.292 75.607 83.786 1.00 43.57 92 CYS B CA 1
ATOM 2327 C C . CYS B 1 95 ? 67.178 74.371 83.753 1.00 47.15 92 CYS B C 1
ATOM 2328 O O . CYS B 1 95 ? 67.968 74.189 82.821 1.00 47.69 92 CYS B O 1
ATOM 2331 N N . LEU B 1 96 ? 67.036 73.524 84.769 1.00 41.79 93 LEU B N 1
ATOM 2332 C CA . LEU B 1 96 ? 67.786 72.276 84.851 1.00 46.31 93 LEU B CA 1
ATOM 2333 C C . LEU B 1 96 ? 66.853 71.068 84.835 1.00 49.00 93 LEU B C 1
ATOM 2334 O O . LEU B 1 96 ? 65.750 71.112 85.388 1.00 46.83 93 LEU B O 1
ATOM 2347 N N . GLY B 1 98 ? 67.025 66.376 84.582 1.00 43.71 95 GLY B N 1
ATOM 2348 C CA . GLY B 1 98 ? 67.795 65.154 84.522 1.00 44.87 95 GLY B CA 1
ATOM 2349 C C . GLY B 1 98 ? 68.061 64.669 83.111 1.00 44.19 95 GLY B C 1
ATOM 2350 O O . GLY B 1 98 ? 67.180 64.690 82.246 1.00 42.72 95 GLY B O 1
ATOM 2351 N N . ALA B 1 99 ? 69.304 64.251 82.888 1.00 46.96 96 ALA B N 1
ATOM 2352 C CA . ALA B 1 99 ? 69.711 63.605 81.652 1.00 36.45 96 ALA B CA 1
ATOM 2353 C C . ALA B 1 99 ? 69.179 62.187 81.704 1.00 39.17 96 ALA B C 1
ATOM 2354 O O . ALA B 1 99 ? 69.935 61.232 81.846 1.00 43.33 96 ALA B O 1
ATOM 2356 N N . THR B 1 100 ? 67.857 62.079 81.622 1.00 41.53 97 THR B N 1
ATOM 2357 C CA . THR B 1 100 ? 67.151 60.807 81.592 1.00 45.92 97 THR B CA 1
ATOM 2358 C C . THR B 1 100 ? 66.587 60.560 80.196 1.00 47.24 97 THR B C 1
ATOM 2359 O O . THR B 1 100 ? 66.854 61.317 79.262 1.00 49.10 97 THR B O 1
ATOM 2363 N N . VAL B 1 101 ? 65.787 59.512 80.051 1.00 45.40 98 VAL B N 1
ATOM 2364 C CA . VAL B 1 101 ? 65.108 59.290 78.783 1.00 52.37 98 VAL B CA 1
ATOM 2365 C C . VAL B 1 101 ? 64.130 60.438 78.518 1.00 48.98 98 VAL B C 1
ATOM 2366 O O . VAL B 1 101 ? 64.023 60.935 77.395 1.00 42.02 98 VAL B O 1
ATOM 2370 N N . ILE B 1 102 ? 63.434 60.867 79.566 1.00 44.95 99 ILE B N 1
ATOM 2371 C CA . ILE B 1 102 ? 62.514 61.987 79.459 1.00 45.02 99 ILE B CA 1
ATOM 2372 C C . ILE B 1 102 ? 63.264 63.289 79.193 1.00 43.32 99 ILE B C 1
ATOM 2373 O O . ILE B 1 102 ? 62.842 64.113 78.385 1.00 44.30 99 ILE B O 1
ATOM 2378 N N . GLY B 1 103 ? 64.385 63.470 79.868 1.00 39.36 100 GLY B N 1
ATOM 2379 C CA . GLY B 1 103 ? 65.201 64.640 79.623 1.00 42.94 100 GLY B CA 1
ATOM 2380 C C . GLY B 1 103 ? 65.695 64.725 78.192 1.00 43.42 100 GLY B C 1
ATOM 2381 O O . GLY B 1 103 ? 65.692 65.796 77.571 1.00 38.69 100 GLY B O 1
ATOM 2382 N N . ARG B 1 104 ? 66.137 63.584 77.675 1.00 42.73 101 ARG B N 1
ATOM 2383 C CA . ARG B 1 104 ? 66.658 63.517 76.327 1.00 35.61 101 ARG B CA 1
ATOM 2384 C C . ARG B 1 104 ? 65.579 63.802 75.295 1.00 42.49 101 ARG B C 1
ATOM 2385 O O . ARG B 1 104 ? 65.888 64.136 74.150 1.00 48.89 101 ARG B O 1
ATOM 2393 N N . ASP B 1 105 ? 64.317 63.694 75.699 1.00 41.49 102 ASP B N 1
ATOM 2394 C CA . ASP B 1 105 ? 63.220 64.089 74.818 1.00 40.06 102 ASP B CA 1
ATOM 2395 C C . ASP B 1 105 ? 62.740 65.513 75.080 1.00 44.57 102 ASP B C 1
ATOM 2396 O O . ASP B 1 105 ? 62.666 66.332 74.168 1.00 40.10 102 ASP B O 1
ATOM 2401 N N . LEU B 1 106 ? 62.411 65.796 76.335 1.00 44.55 103 LEU B N 1
ATOM 2402 C CA . LEU B 1 106 ? 61.798 67.062 76.705 1.00 41.98 103 LEU B CA 1
ATOM 2403 C C . LEU B 1 106 ? 62.726 68.257 76.470 1.00 43.97 103 LEU B C 1
ATOM 2404 O O . LEU B 1 106 ? 62.286 69.315 76.006 1.00 44.04 103 LEU B O 1
ATOM 2409 N N . GLY B 1 107 ? 64.007 68.087 76.790 1.00 42.26 104 GLY B N 1
ATOM 2410 C CA . GLY B 1 107 ? 64.974 69.166 76.682 1.00 38.53 104 GLY B CA 1
ATOM 2411 C C . GLY B 1 107 ? 64.979 69.840 75.322 1.00 47.37 104 GLY B C 1
ATOM 2412 O O . GLY B 1 107 ? 64.676 71.036 75.222 1.00 45.78 104 GLY B O 1
ATOM 2413 N N . PRO B 1 108 ? 65.330 69.076 74.267 1.00 42.01 105 PRO B N 1
ATOM 2414 C CA . PRO B 1 108 ? 65.383 69.557 72.881 1.00 40.07 105 PRO B CA 1
ATOM 2415 C C . PRO B 1 108 ? 64.100 70.232 72.414 1.00 41.40 105 PRO B C 1
ATOM 2416 O O . PRO B 1 108 ? 64.167 71.269 71.745 1.00 42.31 105 PRO B O 1
ATOM 2420 N N . ARG B 1 109 ? 62.947 69.662 72.740 1.00 36.62 106 ARG B N 1
ATOM 2421 C CA . ARG B 1 109 ? 61.702 70.296 72.327 1.00 37.50 106 ARG B CA 1
ATOM 2422 C C . ARG B 1 109 ? 61.517 71.650 73.001 1.00 46.24 106 ARG B C 1
ATOM 2423 O O . ARG B 1 109 ? 61.328 72.660 72.316 1.00 47.19 106 ARG B O 1
ATOM 2431 N N . VAL B 1 110 ? 61.596 71.685 74.333 1.00 43.88 107 VAL B N 1
ATOM 2432 C CA . VAL B 1 110 ? 61.403 72.948 75.058 1.00 44.08 107 VAL B CA 1
ATOM 2433 C C . VAL B 1 110 ? 62.411 74.034 74.638 1.00 46.26 107 VAL B C 1
ATOM 2434 O O . VAL B 1 110 ? 62.027 75.179 74.379 1.00 47.41 107 VAL B O 1
ATOM 2438 N N . SER B 1 111 ? 63.689 73.677 74.536 1.00 41.51 108 SER B N 1
ATOM 2439 C CA . SER B 1 111 ? 64.688 74.642 74.094 1.00 46.03 108 SER B CA 1
ATOM 2440 C C . SER B 1 111 ? 64.436 75.171 72.674 1.00 48.20 108 SER B C 1
ATOM 2441 O O . SER B 1 111 ? 64.588 76.368 72.421 1.00 47.37 108 SER B O 1
ATOM 2444 N N . SER B 1 112 ? 64.048 74.284 71.756 1.00 49.53 109 SER B N 1
ATOM 2445 C CA . SER B 1 112 ? 63.737 74.682 70.376 1.00 49.20 109 SER B CA 1
ATOM 2446 C C . SER B 1 112 ? 62.560 75.646 70.341 1.00 51.62 109 SER B C 1
ATOM 2447 O O . SER B 1 112 ? 62.564 76.611 69.577 1.00 54.52 109 SER B O 1
ATOM 2450 N N . ALA B 1 113 ? 61.557 75.379 71.176 1.00 49.46 110 ALA B N 1
ATOM 2451 C CA . ALA B 1 113 ? 60.335 76.178 71.201 1.00 44.66 110 ALA B CA 1
ATOM 2452 C C . ALA B 1 113 ? 60.571 77.545 71.817 1.00 53.66 110 ALA B C 1
ATOM 2453 O O . ALA B 1 113 ? 59.866 78.499 71.492 1.00 59.20 110 ALA B O 1
ATOM 2455 N N . LEU B 1 114 ? 61.550 77.635 72.717 1.00 51.63 111 LEU B N 1
ATOM 2456 C CA . LEU B 1 114 ? 61.873 78.899 73.368 1.00 49.68 111 LEU B CA 1
ATOM 2457 C C . LEU B 1 114 ? 63.072 79.548 72.691 1.00 52.49 111 LEU B C 1
ATOM 2458 O O . LEU B 1 114 ? 63.577 80.585 73.139 1.00 54.30 111 LEU B O 1
ATOM 2463 N N . THR B 1 115 ? 63.505 78.940 71.591 1.00 51.64 112 THR B N 1
ATOM 2464 C CA . THR B 1 115 ? 64.697 79.389 70.882 1.00 55.76 112 THR B CA 1
ATOM 2465 C C . THR B 1 115 ? 65.796 79.729 71.902 1.00 50.69 112 THR B C 1
ATOM 2466 O O . THR B 1 115 ? 66.280 80.857 71.998 1.00 54.66 112 THR B O 1
ATOM 2470 N N . SER B 1 116 ? 66.169 78.714 72.674 1.00 45.18 113 SER B N 1
ATOM 2471 C CA . SER B 1 116 ? 67.163 78.860 73.731 1.00 53.47 113 SER B CA 1
ATOM 2472 C C . SER B 1 116 ? 68.250 77.811 73.598 1.00 53.71 113 SER B C 1
ATOM 2473 O O . SER B 1 116 ? 68.167 76.911 72.759 1.00 48.13 113 SER B O 1
ATOM 2476 N N . GLY B 1 117 ? 69.255 77.912 74.461 1.00 55.78 114 GLY B N 1
ATOM 2477 C CA . GLY B 1 117 ? 70.332 76.939 74.488 1.00 58.77 114 GLY B CA 1
ATOM 2478 C C . GLY B 1 117 ? 70.020 75.710 75.328 1.00 53.89 114 GLY B C 1
ATOM 2479 O O . GLY B 1 117 ? 69.007 75.659 76.032 1.00 50.62 114 GLY B O 1
ATOM 2480 N N . LEU B 1 118 ? 70.906 74.720 75.240 1.00 50.52 115 LEU B N 1
ATOM 2481 C CA . LEU B 1 118 ? 70.790 73.479 75.993 1.00 46.06 115 LEU B CA 1
ATOM 2482 C C . LEU B 1 118 ? 72.114 72.729 75.948 1.00 48.31 115 LEU B C 1
ATOM 2483 O O . LEU B 1 118 ? 72.562 72.320 74.876 1.00 50.05 115 LEU B O 1
ATOM 2488 N N . THR B 1 119 ? 72.757 72.549 77.094 1.00 45.41 116 THR B N 1
ATOM 2489 C CA . THR B 1 119 ? 73.939 71.697 77.130 1.00 40.82 116 THR B CA 1
ATOM 2490 C C . THR B 1 119 ? 73.585 70.408 77.848 1.00 43.61 116 THR B C 1
ATOM 2491 O O . THR B 1 119 ? 73.193 70.423 79.013 1.00 43.02 116 THR B O 1
ATOM 2495 N N . ALA B 1 120 ? 73.694 69.291 77.147 1.00 40.28 117 ALA B N 1
ATOM 2496 C CA . ALA B 1 120 ? 73.306 68.026 77.740 1.00 41.07 117 ALA B CA 1
ATOM 2497 C C . ALA B 1 120 ? 74.472 67.384 78.461 1.00 42.86 117 ALA B C 1
ATOM 2498 O O . ALA B 1 120 ? 75.626 67.593 78.093 1.00 42.86 117 ALA B O 1
ATOM 2500 N N . ASP B 1 121 ? 74.152 66.609 79.495 1.00 45.05 118 ASP B N 1
ATOM 2501 C CA . ASP B 1 121 ? 75.141 65.832 80.234 1.00 40.65 118 ASP B CA 1
ATOM 2502 C C . ASP B 1 121 ? 76.238 66.719 80.801 1.00 43.06 118 ASP B C 1
ATOM 2503 O O . ASP B 1 121 ? 77.415 66.368 80.728 1.00 44.29 118 ASP B O 1
ATOM 2508 N N . CYS B 1 122 ? 75.855 67.872 81.347 1.00 41.61 119 CYS B N 1
ATOM 2509 C CA . CYS B 1 122 ? 76.790 68.695 82.103 1.00 37.38 119 CYS B CA 1
ATOM 2510 C C . CYS B 1 122 ? 77.301 67.941 83.311 1.00 41.22 119 CYS B C 1
ATOM 2511 O O . CYS B 1 122 ? 76.567 67.208 83.980 1.00 40.27 119 CYS B O 1
ATOM 2514 N N . THR B 1 123 ? 78.571 68.167 83.594 1.00 43.49 120 THR B N 1
ATOM 2515 C CA . THR B 1 123 ? 79.313 67.410 84.577 1.00 38.13 120 THR B CA 1
ATOM 2516 C C . THR B 1 123 ? 79.592 68.289 85.804 1.00 41.25 120 THR B C 1
ATOM 2517 O O . THR B 1 123 ? 79.874 67.793 86.898 1.00 46.26 120 THR B O 1
ATOM 2521 N N . SER B 1 124 ? 79.478 69.602 85.605 1.00 39.27 121 SER B N 1
ATOM 2522 C CA . SER B 1 124 ? 79.573 70.586 86.676 1.00 41.12 121 SER B CA 1
ATOM 2523 C C . SER B 1 124 ? 78.764 71.810 86.296 1.00 43.85 121 SER B C 1
ATOM 2524 O O . SER B 1 124 ? 78.642 72.129 85.115 1.00 42.04 121 SER B O 1
ATOM 2527 N N . LEU B 1 125 ? 78.217 72.499 87.296 1.00 39.09 122 LEU B N 1
ATOM 2528 C CA . LEU B 1 125 ? 77.517 73.751 87.057 1.00 37.28 122 LEU B CA 1
ATOM 2529 C C . LEU B 1 125 ? 78.036 74.825 88.001 1.00 41.78 122 LEU B C 1
ATOM 2530 O O . LEU B 1 125 ? 78.040 74.639 89.213 1.00 45.93 122 LEU B O 1
ATOM 2535 N N . GLU B 1 126 ? 78.491 75.939 87.439 1.00 41.18 123 GLU B N 1
ATOM 2536 C CA . GLU B 1 126 ? 78.990 77.050 88.234 1.00 38.59 123 GLU B CA 1
ATOM 2537 C C . GLU B 1 126 ? 78.313 78.338 87.798 1.00 45.37 123 GLU B C 1
ATOM 2538 O O . GLU B 1 126 ? 77.537 78.349 86.845 1.00 42.13 123 GLU B O 1
ATOM 2544 N N . ILE B 1 127 ? 78.593 79.420 88.515 1.00 50.68 124 ILE B N 1
ATOM 2545 C CA . ILE B 1 127 ? 78.137 80.737 88.109 1.00 44.72 124 ILE B CA 1
ATOM 2546 C C . ILE B 1 127 ? 79.354 81.578 87.794 1.00 46.37 124 ILE B C 1
ATOM 2547 O O . ILE B 1 127 ? 80.309 81.605 88.568 1.00 54.51 124 ILE B O 1
ATOM 2552 N N . GLY B 1 128 ? 79.333 82.248 86.649 1.00 44.56 125 GLY B N 1
ATOM 2553 C CA . GLY B 1 128 ? 80.493 82.995 86.205 1.00 44.37 125 GLY B CA 1
ATOM 2554 C C . GLY B 1 128 ? 80.182 84.034 85.152 1.00 51.18 125 GLY B C 1
ATOM 2555 O O . GLY B 1 128 ? 79.061 84.136 84.654 1.00 52.28 125 GLY B O 1
ATOM 2556 N N . ASP B 1 129 ? 81.188 84.820 84.804 1.00 56.19 126 ASP B N 1
ATOM 2557 C CA . ASP B 1 129 ? 80.995 85.878 83.828 1.00 54.91 126 ASP B CA 1
ATOM 2558 C C . ASP B 1 129 ? 81.641 85.511 82.503 1.00 56.77 126 ASP B C 1
ATOM 2559 O O . ASP B 1 129 ? 82.423 84.558 82.411 1.00 50.90 126 ASP B O 1
ATOM 2564 N N . HIS B 1 130 ? 81.303 86.273 81.473 1.00 55.84 127 HIS B N 1
ATOM 2565 C CA . HIS B 1 130 ? 81.938 86.109 80.182 1.00 58.94 127 HIS B CA 1
ATOM 2566 C C . HIS B 1 130 ? 82.143 87.461 79.524 1.00 65.58 127 HIS B C 1
ATOM 2567 O O . HIS B 1 130 ? 81.184 88.190 79.260 1.00 66.71 127 HIS B O 1
ATOM 2574 N N . GLU B 1 131 ? 83.401 87.797 79.258 1.00 65.54 128 GLU B N 1
ATOM 2575 C CA . GLU B 1 131 ? 83.735 89.052 78.595 1.00 73.42 128 GLU B CA 1
ATOM 2576 C C . GLU B 1 131 ? 83.836 88.868 77.085 1.00 77.91 128 GLU B C 1
ATOM 2577 O O . GLU B 1 131 ? 84.702 88.144 76.594 1.00 74.73 128 GLU B O 1
ATOM 2583 N N . ASP B 1 132 ? 82.945 89.529 76.352 1.00 81.12 129 ASP B N 1
ATOM 2584 C CA . ASP B 1 132 ? 83.013 89.546 74.896 1.00 85.36 129 ASP B CA 1
ATOM 2585 C C . ASP B 1 132 ? 83.897 90.684 74.398 1.00 95.96 129 ASP B C 1
ATOM 2586 O O . ASP B 1 132 ? 83.459 91.832 74.314 1.00 96.80 129 ASP B O 1
ATOM 2591 N N . LYS B 1 133 ? 85.142 90.359 74.068 1.00 101.10 130 LYS B N 1
ATOM 2592 C CA . LYS B 1 133 ? 86.101 91.359 73.614 1.00 107.32 130 LYS B CA 1
ATOM 2593 C C . LYS B 1 133 ? 85.647 92.007 72.310 1.00 113.72 130 LYS B C 1
ATOM 2594 O O . LYS B 1 133 ? 86.032 93.134 71.999 1.00 112.54 130 LYS B O 1
ATOM 2600 N N . LYS B 1 134 ? 84.826 91.288 71.552 1.00 108.64 131 LYS B N 1
ATOM 2601 C CA . LYS B 1 134 ? 84.485 91.693 70.194 1.00 110.41 131 LYS B CA 1
ATOM 2602 C C . LYS B 1 134 ? 83.550 92.897 70.195 1.00 108.81 131 LYS B C 1
ATOM 2603 O O . LYS B 1 134 ? 83.817 93.904 69.539 1.00 106.36 131 LYS B O 1
ATOM 2609 N N . GLU B 1 135 ? 82.452 92.786 70.936 1.00 108.79 132 GLU B N 1
ATOM 2610 C CA . GLU B 1 135 ? 81.539 93.907 71.125 1.00 106.58 132 GLU B CA 1
ATOM 2611 C C . GLU B 1 135 ? 81.862 94.672 72.405 1.00 109.29 132 GLU B C 1
ATOM 2612 O O . GLU B 1 135 ? 81.212 95.667 72.725 1.00 109.28 132 GLU B O 1
ATOM 2618 N N . GLY B 1 136 ? 82.868 94.199 73.132 1.00 105.34 133 GLY B N 1
ATOM 2619 C CA . GLY B 1 136 ? 83.421 94.948 74.246 1.00 101.93 133 GLY B CA 1
ATOM 2620 C C . GLY B 1 136 ? 82.450 95.066 75.404 1.00 105.85 133 GLY B C 1
ATOM 2621 O O . GLY B 1 136 ? 82.227 96.156 75.931 1.00 106.23 133 GLY B O 1
ATOM 2622 N N . LYS B 1 137 ? 81.871 93.938 75.801 1.00 103.12 134 LYS B N 1
ATOM 2623 C CA . LYS B 1 137 ? 80.912 93.914 76.900 1.00 93.99 134 LYS B CA 1
ATOM 2624 C C . LYS B 1 137 ? 81.188 92.752 77.848 1.00 87.34 134 LYS B C 1
ATOM 2625 O O . LYS B 1 137 ? 81.814 91.763 77.468 1.00 83.99 134 LYS B O 1
ATOM 2631 N N . VAL B 1 138 ? 80.716 92.879 79.084 1.00 85.85 135 VAL B N 1
ATOM 2632 C CA . VAL B 1 138 ? 80.913 91.840 80.091 1.00 75.59 135 VAL B CA 1
ATOM 2633 C C . VAL B 1 138 ? 79.584 91.278 80.582 1.00 70.69 135 VAL B C 1
ATOM 2634 O O . VAL B 1 138 ? 78.769 91.996 81.160 1.00 69.98 135 VAL B O 1
ATOM 2638 N N . TYR B 1 139 ? 79.370 89.988 80.335 1.00 68.87 136 TYR B N 1
ATOM 2639 C CA . TYR B 1 139 ? 78.158 89.310 80.775 1.00 64.66 136 TYR B CA 1
ATOM 2640 C C . TYR B 1 139 ? 78.404 88.740 82.151 1.00 58.78 136 TYR B C 1
ATOM 2641 O O . TYR B 1 139 ? 79.364 87.998 82.356 1.00 54.88 136 TYR B O 1
ATOM 2650 N N . LYS B 1 140 ? 77.547 89.098 83.098 1.00 61.07 137 LYS B N 1
ATOM 2651 C CA . LYS B 1 140 ? 77.766 88.711 84.483 1.00 59.88 137 LYS B CA 1
ATOM 2652 C C . LYS B 1 140 ? 76.747 87.685 84.966 1.00 61.79 137 LYS B C 1
ATOM 2653 O O . LYS B 1 140 ? 75.568 87.756 84.609 1.00 62.29 137 LYS B O 1
ATOM 2659 N N . ASN B 1 141 ? 77.219 86.723 85.759 1.00 58.50 138 ASN B N 1
ATOM 2660 C CA . ASN B 1 141 ? 76.349 85.734 86.392 1.00 54.47 138 ASN B CA 1
ATOM 2661 C C . ASN B 1 141 ? 75.667 84.805 85.416 1.00 57.81 138 ASN B C 1
ATOM 2662 O O . ASN B 1 141 ? 74.462 84.575 85.498 1.00 54.55 138 ASN B O 1
ATOM 2667 N N . LEU B 1 142 ? 76.446 84.288 84.477 1.00 58.60 139 LEU B N 1
ATOM 2668 C CA . LEU B 1 142 ? 75.942 83.331 83.520 1.00 50.24 139 LEU B CA 1
ATOM 2669 C C . LEU B 1 142 ? 76.065 81.945 84.126 1.00 48.85 139 LEU B C 1
ATOM 2670 O O . LEU B 1 142 ? 76.884 81.719 85.025 1.00 51.11 139 LEU B O 1
ATOM 2675 N N . LEU B 1 143 ? 75.246 81.015 83.653 1.00 41.43 140 LEU B N 1
ATOM 2676 C CA . LEU B 1 143 ? 75.415 79.632 84.055 1.00 42.85 140 LEU B CA 1
ATOM 2677 C C . LEU B 1 143 ? 76.556 78.989 83.260 1.00 46.19 140 LEU B C 1
ATOM 2678 O O . LEU B 1 143 ? 76.493 78.888 82.026 1.00 43.88 140 LEU B O 1
ATOM 2683 N N . TYR B 1 144 ? 77.605 78.581 83.971 1.00 39.85 141 TYR B N 1
ATOM 2684 C CA . TYR B 1 144 ? 78.705 77.822 83.383 1.00 40.05 141 TYR B CA 1
ATOM 2685 C C . TYR B 1 144 ? 78.287 76.366 83.207 1.00 45.22 141 TYR B C 1
ATOM 2686 O O . TYR B 1 144 ? 78.068 75.649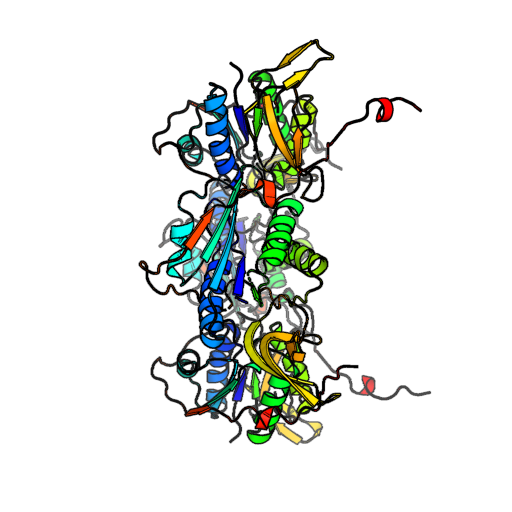 84.187 1.00 44.24 141 TYR B O 1
ATOM 2695 N N . GLN B 1 145 ? 78.179 75.930 81.956 1.00 45.88 142 GLN B N 1
ATOM 2696 C CA . GLN B 1 145 ? 77.798 74.556 81.667 1.00 42.00 142 GLN B CA 1
ATOM 2697 C C . GLN B 1 145 ? 79.042 73.741 81.320 1.00 43.28 142 GLN B C 1
ATOM 2698 O O . GLN B 1 145 ? 79.592 73.845 80.227 1.00 44.28 142 GLN B O 1
ATOM 2704 N N . ILE B 1 146 ? 79.483 72.938 82.280 1.00 42.63 143 ILE B N 1
ATOM 2705 C CA . ILE B 1 146 ? 80.801 72.318 82.240 1.00 42.34 143 ILE B CA 1
ATOM 2706 C C . ILE B 1 146 ? 80.745 70.823 81.933 1.00 41.74 143 ILE B C 1
ATOM 2707 O O . ILE B 1 146 ? 79.988 70.081 82.558 1.00 42.62 143 ILE B O 1
ATOM 2712 N N . ARG B 1 147 ? 81.558 70.383 80.976 1.00 39.01 144 ARG B N 1
ATOM 2713 C CA . ARG B 1 147 ? 81.653 68.961 80.647 1.00 41.15 144 ARG B CA 1
ATOM 2714 C C . ARG B 1 147 ? 82.851 68.667 79.761 1.00 40.54 144 ARG B C 1
ATOM 2715 O O . ARG B 1 147 ? 83.464 69.585 79.220 1.00 40.46 144 ARG B O 1
ATOM 2723 N N . PRO B 1 148 ? 83.195 67.380 79.623 1.00 37.87 145 PRO B N 1
ATOM 2724 C CA . PRO B 1 148 ? 84.219 66.944 78.670 1.00 37.59 145 PRO B CA 1
ATOM 2725 C C . PRO B 1 148 ? 83.813 67.325 77.249 1.00 42.51 145 PRO B C 1
ATOM 2726 O O . PRO B 1 148 ? 82.619 67.387 76.937 1.00 44.36 145 PRO B O 1
ATOM 2730 N N . ALA B 1 149 ? 84.802 67.591 76.402 1.00 38.92 146 ALA B N 1
ATOM 2731 C CA . ALA B 1 149 ? 84.536 68.133 75.084 1.00 37.73 146 ALA B CA 1
ATOM 2732 C C . ALA B 1 149 ? 85.643 67.751 74.109 1.00 39.42 146 ALA B C 1
ATOM 2733 O O . ALA B 1 149 ? 86.702 67.258 74.518 1.00 37.92 146 ALA B O 1
ATOM 2735 N N . PHE B 1 150 ? 85.377 67.965 72.822 1.00 39.33 147 PHE B N 1
ATOM 2736 C CA . PHE B 1 150 ? 86.339 67.700 71.754 1.00 37.94 147 PHE B CA 1
ATOM 2737 C C . PHE B 1 150 ? 86.938 66.293 71.830 1.00 38.54 147 PHE B C 1
ATOM 2738 O O . PHE B 1 150 ? 88.159 66.136 71.871 1.00 40.02 147 PHE B O 1
ATOM 2746 N N . GLY B 1 151 ? 86.078 65.274 71.843 1.00 32.15 148 GLY B N 1
ATOM 2747 C CA . GLY B 1 151 ? 86.530 63.896 71.944 1.00 33.56 148 GLY B CA 1
ATOM 2748 C C . GLY B 1 151 ? 87.116 63.532 73.302 1.00 47.00 148 GLY B C 1
ATOM 2749 O O . GLY B 1 151 ? 87.984 62.648 73.408 1.00 46.94 148 GLY B O 1
ATOM 2750 N N . GLY B 1 152 ? 86.632 64.209 74.347 1.00 41.67 149 GLY B N 1
ATOM 2751 C CA . GLY B 1 152 ? 87.174 64.057 75.684 1.00 37.90 149 GLY B CA 1
ATOM 2752 C C . GLY B 1 152 ? 88.642 64.434 75.792 1.00 38.90 149 GLY B C 1
ATOM 2753 O O . GLY B 1 152 ? 89.436 63.692 76.370 1.00 37.76 149 GLY B O 1
ATOM 2754 N N . ASN B 1 153 ? 89.010 65.583 75.234 1.00 34.62 150 ASN B N 1
ATOM 2755 C CA . ASN B 1 153 ? 90.386 66.049 75.349 1.00 41.05 150 ASN B CA 1
ATOM 2756 C C . ASN B 1 153 ? 90.593 66.936 76.567 1.00 40.81 150 ASN B C 1
ATOM 2757 O O . ASN B 1 153 ? 91.638 66.879 77.216 1.00 36.35 150 ASN B O 1
ATOM 2762 N N . ILE B 1 154 ? 89.588 67.756 76.857 1.00 40.28 151 ILE B N 1
ATOM 2763 C CA . ILE B 1 154 ? 89.622 68.673 77.982 1.00 43.17 151 ILE B CA 1
ATOM 2764 C C . ILE B 1 154 ? 88.219 68.842 78.538 1.00 45.26 151 ILE B C 1
ATOM 2765 O O . ILE B 1 154 ? 87.250 68.435 77.901 1.00 43.86 151 ILE B O 1
ATOM 2770 N N . VAL B 1 155 ? 88.117 69.456 79.718 1.00 43.57 152 VAL B N 1
ATOM 2771 C CA . VAL B 1 155 ? 86.829 69.838 80.297 1.00 39.45 152 VAL B CA 1
ATOM 2772 C C . VAL B 1 155 ? 86.560 71.308 79.970 1.00 37.96 152 VAL B C 1
ATOM 2773 O O . VAL B 1 155 ? 87.254 72.193 80.457 1.00 41.61 152 VAL B O 1
ATOM 2777 N N . ALA B 1 156 ? 85.556 71.568 79.138 1.00 42.40 153 ALA B N 1
ATOM 2778 C CA . ALA B 1 156 ? 85.274 72.933 78.682 1.00 41.77 153 ALA B CA 1
ATOM 2779 C C . ALA B 1 156 ? 84.015 73.493 79.309 1.00 41.11 153 ALA B C 1
ATOM 2780 O O . ALA B 1 156 ? 83.201 72.757 79.864 1.00 40.57 153 ALA B O 1
ATOM 2782 N N . THR B 1 157 ? 83.849 74.802 79.191 1.00 42.58 154 THR B N 1
ATOM 2783 C CA . THR B 1 157 ? 82.678 75.469 79.730 1.00 44.98 154 THR B CA 1
ATOM 2784 C C . THR B 1 157 ? 81.889 76.141 78.613 1.00 47.96 154 THR B C 1
ATOM 2785 O O . THR B 1 157 ? 82.458 76.843 77.776 1.00 47.68 154 THR B O 1
ATOM 2789 N N . ILE B 1 158 ? 80.578 75.934 78.604 1.00 42.40 155 ILE B N 1
ATOM 2790 C CA . ILE B 1 158 ? 79.724 76.586 77.625 1.00 43.66 155 ILE B CA 1
ATOM 2791 C C . ILE B 1 158 ? 78.851 77.648 78.278 1.00 45.92 155 ILE B C 1
ATOM 2792 O O . ILE B 1 158 ? 78.346 77.458 79.386 1.00 44.80 155 ILE B O 1
ATOM 2797 N N . VAL B 1 159 ? 78.692 78.777 77.594 1.00 47.19 156 VAL B N 1
ATOM 2798 C CA . VAL B 1 159 ? 77.805 79.828 78.077 1.00 49.23 156 VAL B CA 1
ATOM 2799 C C . VAL B 1 159 ? 76.858 80.320 76.989 1.00 49.71 156 VAL B C 1
ATOM 2800 O O . VAL B 1 159 ? 77.209 80.363 75.810 1.00 49.19 156 VAL B O 1
ATOM 2804 N N . ASN B 1 160 ? 75.647 80.674 77.401 1.00 50.31 157 ASN B N 1
ATOM 2805 C CA . ASN B 1 160 ? 74.682 81.304 76.517 1.00 51.04 157 ASN B CA 1
ATOM 2806 C C . ASN B 1 160 ? 74.463 82.720 76.981 1.00 54.04 157 ASN B C 1
ATOM 2807 O O . ASN B 1 160 ? 73.581 82.983 77.795 1.00 56.78 157 ASN B O 1
ATOM 2812 N N . PRO B 1 161 ? 75.281 83.642 76.472 1.00 56.35 158 PRO B N 1
ATOM 2813 C CA . PRO B 1 161 ? 75.307 85.035 76.923 1.00 56.83 158 PRO B CA 1
ATOM 2814 C C . PRO B 1 161 ? 73.949 85.729 76.873 1.00 59.50 158 PRO B C 1
ATOM 2815 O O . PRO B 1 161 ? 73.682 86.573 77.727 1.00 62.43 158 PRO B O 1
ATOM 2819 N N . GLU B 1 162 ? 73.100 85.381 75.912 1.00 55.84 159 GLU B N 1
ATOM 2820 C CA . GLU B 1 162 ? 71.858 86.125 75.735 1.00 58.42 159 GLU B CA 1
ATOM 2821 C C . GLU B 1 162 ? 70.565 85.312 75.749 1.00 56.64 159 GLU B C 1
ATOM 2822 O O . GLU B 1 162 ? 69.546 85.773 76.262 1.00 55.98 159 GLU B O 1
ATOM 2828 N N . HIS B 1 163 ? 70.595 84.118 75.177 1.00 54.69 160 HIS B N 1
ATOM 2829 C CA . HIS B 1 163 ? 69.389 83.308 75.113 1.00 58.54 160 HIS B CA 1
ATOM 2830 C C . HIS B 1 163 ? 68.961 82.773 76.481 1.00 55.00 160 HIS B C 1
ATOM 2831 O O . HIS B 1 163 ? 69.783 82.287 77.259 1.00 51.07 160 HIS B O 1
ATOM 2838 N N . ARG B 1 164 ? 67.666 82.884 76.758 1.00 51.88 161 ARG B N 1
ATOM 2839 C CA . ARG B 1 164 ? 67.083 82.417 78.006 1.00 51.92 161 ARG B CA 1
ATOM 2840 C C . ARG B 1 164 ? 65.897 81.516 77.676 1.00 54.52 161 ARG B C 1
ATOM 2841 O O . ARG B 1 164 ? 65.198 81.750 76.689 1.00 55.98 161 ARG B O 1
ATOM 2849 N N . PRO B 1 165 ? 65.666 80.483 78.501 1.00 49.17 162 PRO B N 1
ATOM 2850 C CA . PRO B 1 165 ? 66.491 80.177 79.674 1.00 49.63 162 PRO B CA 1
ATOM 2851 C C . PRO B 1 165 ? 67.800 79.537 79.254 1.00 50.05 162 PRO B C 1
ATOM 2852 O O . PRO B 1 165 ? 67.876 78.981 78.162 1.00 50.28 162 PRO B O 1
ATOM 2856 N N . GLN B 1 166 ? 68.813 79.625 80.107 1.00 48.86 163 GLN B N 1
ATOM 2857 C CA . GLN B 1 166 ? 70.010 78.818 79.949 1.00 45.78 163 GLN B CA 1
ATOM 2858 C C . GLN B 1 166 ? 69.655 77.449 80.506 1.00 48.52 163 GLN B C 1
ATOM 2859 O O . GLN B 1 166 ? 69.343 77.329 81.688 1.00 47.14 163 GLN B O 1
ATOM 2873 N N . ALA B 1 168 ? 70.243 73.123 80.947 1.00 41.74 165 ALA B N 1
ATOM 2874 C CA . ALA B 1 168 ? 71.275 72.104 81.061 1.00 37.72 165 ALA B CA 1
ATOM 2875 C C . ALA B 1 168 ? 70.723 70.840 81.696 1.00 38.81 165 ALA B C 1
ATOM 2876 O O . ALA B 1 168 ? 69.781 70.882 82.495 1.00 37.20 165 ALA B O 1
ATOM 2878 N N . THR B 1 169 ? 71.296 69.707 81.319 1.00 36.84 166 THR B N 1
ATOM 2879 C CA . THR B 1 169 ? 70.885 68.448 81.900 1.00 38.01 166 THR B CA 1
ATOM 2880 C C . THR B 1 169 ? 72.085 67.823 82.587 1.00 38.64 166 THR B C 1
ATOM 2881 O O . THR B 1 169 ? 73.229 68.124 82.253 1.00 39.46 166 THR B O 1
ATOM 2885 N N . VAL B 1 170 ? 71.819 66.969 83.566 1.00 38.34 167 VAL B N 1
ATOM 2886 C CA . VAL B 1 170 ? 72.875 66.312 84.308 1.00 36.88 167 VAL B CA 1
ATOM 2887 C C . VAL B 1 170 ? 72.443 64.886 84.558 1.00 34.84 167 VAL B C 1
ATOM 2888 O O . VAL B 1 170 ? 71.272 64.631 84.816 1.00 37.43 167 VAL B O 1
ATOM 2892 N N . ARG B 1 171 ? 73.386 63.960 84.462 1.00 35.70 168 ARG B N 1
ATOM 2893 C CA . ARG B 1 171 ? 73.110 62.552 84.694 1.00 41.92 168 ARG B CA 1
ATOM 2894 C C . ARG B 1 171 ? 72.864 62.293 86.183 1.00 46.94 168 ARG B C 1
ATOM 2895 O O . ARG B 1 171 ? 73.249 63.101 87.025 1.00 41.10 168 ARG B O 1
ATOM 2903 N N . GLU B 1 172 ? 72.216 61.172 86.496 1.00 44.85 169 GLU B N 1
ATOM 2904 C CA . GLU B 1 172 ? 71.978 60.792 87.876 1.00 47.29 169 GLU B CA 1
ATOM 2905 C C . GLU B 1 172 ? 73.309 60.422 88.489 1.00 49.22 169 GLU B C 1
ATOM 2906 O O . GLU B 1 172 ? 74.146 59.803 87.837 1.00 51.00 169 GLU B O 1
ATOM 2912 N N . GLY B 1 173 ? 73.509 60.823 89.740 1.00 55.04 170 GLY B N 1
ATOM 2913 C CA . GLY B 1 173 ? 74.709 60.470 90.480 1.00 58.97 170 GLY B CA 1
ATOM 2914 C C . GLY B 1 173 ? 75.847 61.466 90.370 1.00 55.51 170 GLY B C 1
ATOM 2915 O O . GLY B 1 173 ? 76.841 61.353 91.083 1.00 55.77 170 GLY B O 1
ATOM 2916 N N . VAL B 1 174 ? 75.717 62.435 89.475 1.00 50.27 171 VAL B N 1
ATOM 2917 C CA . VAL B 1 174 ? 76.737 63.462 89.349 1.00 50.31 171 VAL B CA 1
ATOM 2918 C C . VAL B 1 174 ? 76.699 64.441 90.535 1.00 56.05 171 VAL B C 1
ATOM 2919 O O . VAL B 1 174 ? 77.732 64.752 91.129 1.00 55.94 171 VAL B O 1
ATOM 2931 N N . LYS B 1 176 ? 75.296 65.645 94.397 1.00 55.78 173 LYS B N 1
ATOM 2932 C CA . LYS B 1 176 ? 74.805 65.118 95.668 1.00 54.56 173 LYS B CA 1
ATOM 2933 C C . LYS B 1 176 ? 73.427 65.708 95.947 1.00 51.39 173 LYS B C 1
ATOM 2934 O O . LYS B 1 176 ? 73.126 66.829 95.517 1.00 46.45 173 LYS B O 1
ATOM 2940 N N . LYS B 1 177 ? 72.584 64.958 96.654 1.00 53.05 174 LYS B N 1
ATOM 2941 C CA . LYS B 1 177 ? 71.316 65.520 97.114 1.00 54.47 174 LYS B CA 1
ATOM 2942 C C . LYS B 1 177 ? 71.371 65.752 98.619 1.00 51.01 174 LYS B C 1
ATOM 2943 O O . LYS B 1 177 ? 72.016 65.002 99.341 1.00 52.89 174 LYS B O 1
ATOM 2949 N N . GLU B 1 178 ? 70.702 66.811 99.067 1.00 46.40 175 GLU B N 1
ATOM 2950 C CA . GLU B 1 178 ? 70.786 67.283 100.434 1.00 47.07 175 GLU B CA 1
ATOM 2951 C C . GLU B 1 178 ? 69.687 68.319 100.652 1.00 49.22 175 GLU B C 1
ATOM 2952 O O . GLU B 1 178 ? 69.591 69.292 99.897 1.00 43.18 175 GLU B O 1
ATOM 2958 N N . ILE B 1 179 ? 68.851 68.108 101.668 1.00 46.09 176 ILE B N 1
ATOM 2959 C CA . ILE B 1 179 ? 67.777 69.054 101.957 1.00 49.15 176 ILE B CA 1
ATOM 2960 C C . ILE B 1 179 ? 68.292 70.267 102.722 1.00 50.58 176 ILE B C 1
ATOM 2961 O O . ILE B 1 179 ? 69.412 70.264 103.244 1.00 49.79 176 ILE B O 1
ATOM 2966 N N . VAL B 1 180 ? 67.474 71.313 102.767 1.00 47.50 177 VAL B N 1
ATOM 2967 C CA . VAL B 1 180 ? 67.801 72.485 103.564 1.00 54.45 177 VAL B CA 1
ATOM 2968 C C . VAL B 1 180 ? 67.296 72.275 104.987 1.00 52.26 177 VAL B C 1
ATOM 2969 O O . VAL B 1 180 ? 68.034 72.442 105.945 1.00 55.94 177 VAL B O 1
ATOM 2973 N N . SER B 1 181 ? 66.033 71.875 105.093 1.00 53.63 178 SER B N 1
ATOM 2974 C CA . SER B 1 181 ? 65.348 71.689 106.360 1.00 51.57 178 SER B CA 1
ATOM 2975 C C . SER B 1 181 ? 64.042 70.976 106.051 1.00 53.10 178 SER B C 1
ATOM 2976 O O . SER B 1 181 ? 63.348 71.344 105.104 1.00 52.12 178 SER B O 1
ATOM 2979 N N . PRO B 1 182 ? 63.702 69.944 106.834 1.00 54.73 179 PRO B N 1
ATOM 2980 C CA . PRO B 1 182 ? 62.473 69.186 106.565 1.00 54.62 179 PRO B CA 1
ATOM 2981 C C . PRO B 1 182 ? 61.240 70.077 106.622 1.00 51.84 179 PRO B C 1
ATOM 2982 O O . PRO B 1 182 ? 60.179 69.705 106.114 1.00 49.79 179 PRO B O 1
ATOM 2986 N N . ALA B 1 183 ? 61.396 71.256 107.214 1.00 50.75 180 ALA B N 1
ATOM 2987 C CA . ALA B 1 183 ? 60.289 72.189 107.372 1.00 54.50 180 ALA B CA 1
ATOM 2988 C C . ALA B 1 183 ? 60.424 73.413 106.482 1.00 55.17 180 ALA B C 1
ATOM 2989 O O . ALA B 1 183 ? 59.845 74.463 106.777 1.00 58.27 180 ALA B O 1
ATOM 2991 N N . TYR B 1 184 ? 61.187 73.293 105.400 1.00 53.38 181 TYR B N 1
ATOM 2992 C CA . TYR B 1 184 ? 61.378 74.431 104.504 1.00 53.21 181 TYR B CA 1
ATOM 2993 C C . TYR B 1 184 ? 60.035 74.908 103.970 1.00 51.20 181 TYR B C 1
ATOM 2994 O O . TYR B 1 184 ? 59.207 74.105 103.552 1.00 48.72 181 TYR B O 1
ATOM 3003 N N . GLN B 1 185 ? 59.824 76.216 103.983 1.00 51.08 182 GLN B N 1
ATOM 3004 C CA . GLN B 1 185 ? 58.541 76.778 103.600 1.00 56.39 182 GLN B CA 1
ATOM 3005 C C . GLN B 1 185 ? 58.555 77.314 102.179 1.00 60.77 182 GLN B C 1
ATOM 3006 O O . GLN B 1 185 ? 59.397 78.142 101.816 1.00 61.17 182 GLN B O 1
ATOM 3012 N N . GLY B 1 186 ? 57.612 76.839 101.375 1.00 60.13 183 GLY B N 1
ATOM 3013 C CA . GLY B 1 186 ? 57.543 77.230 99.980 1.00 55.81 183 GLY B CA 1
ATOM 3014 C C . GLY B 1 186 ? 56.121 77.291 99.463 1.00 57.38 183 GLY B C 1
ATOM 3015 O O . GLY B 1 186 ? 55.252 76.523 99.892 1.00 57.76 183 GLY B O 1
ATOM 3016 N N . GLU B 1 187 ? 55.887 78.213 98.535 1.00 53.62 184 GLU B N 1
ATOM 3017 C CA . GLU B 1 187 ? 54.560 78.425 97.973 1.00 58.03 184 GLU B CA 1
ATOM 3018 C C . GLU B 1 187 ? 54.211 77.380 96.914 1.00 55.68 184 GLU B C 1
ATOM 3019 O O . GLU B 1 187 ? 54.911 77.240 95.913 1.00 57.17 184 GLU B O 1
ATOM 3025 N N . VAL B 1 188 ? 53.131 76.644 97.148 1.00 51.53 185 VAL B N 1
ATOM 3026 C CA . VAL B 1 188 ? 52.682 75.621 96.216 1.00 55.47 185 VAL B CA 1
ATOM 3027 C C . VAL B 1 188 ? 51.537 76.134 95.352 1.00 60.41 185 VAL B C 1
ATOM 3028 O O . VAL B 1 188 ? 50.517 76.602 95.862 1.00 61.53 185 VAL B O 1
ATOM 3032 N N . ILE B 1 189 ? 51.722 76.042 94.040 1.00 57.50 186 ILE B N 1
ATOM 3033 C CA . ILE B 1 189 ? 50.768 76.570 93.077 1.00 58.36 186 ILE B CA 1
ATOM 3034 C C . ILE B 1 189 ? 50.189 75.451 92.219 1.00 59.84 186 ILE B C 1
ATOM 3035 O O . ILE B 1 189 ? 50.906 74.840 91.425 1.00 57.47 186 ILE B O 1
ATOM 3040 N N . ARG B 1 190 ? 48.898 75.179 92.374 1.00 59.08 187 ARG B N 1
ATOM 3041 C CA . ARG B 1 190 ? 48.248 74.165 91.552 1.00 62.68 187 ARG B CA 1
ATOM 3042 C C . ARG B 1 190 ? 47.504 74.809 90.382 1.00 62.77 187 ARG B C 1
ATOM 3043 O O . ARG B 1 190 ? 46.408 75.347 90.552 1.00 61.10 187 ARG B O 1
ATOM 3051 N N . HIS B 1 191 ? 48.117 74.757 89.199 1.00 60.99 188 HIS B N 1
ATOM 3052 C CA . HIS B 1 191 ? 47.585 75.422 88.012 1.00 58.46 188 HIS B CA 1
ATOM 3053 C C . HIS B 1 191 ? 46.420 74.680 87.364 1.00 59.30 188 HIS B C 1
ATOM 3054 O O . HIS B 1 191 ? 46.241 73.476 87.572 1.00 54.36 188 HIS B O 1
ATOM 3061 N N . ASP B 1 192 ? 45.630 75.403 86.578 1.00 64.22 189 ASP B N 1
ATOM 3062 C CA . ASP B 1 192 ? 44.673 74.780 85.671 1.00 66.98 189 ASP B CA 1
ATOM 3063 C C . ASP B 1 192 ? 45.361 74.269 84.410 1.00 65.53 189 ASP B C 1
ATOM 3064 O O . ASP B 1 192 ? 45.719 75.049 83.527 1.00 65.79 189 ASP B O 1
ATOM 3069 N N . VAL B 1 193 ? 45.544 72.955 84.332 1.00 62.21 190 VAL B N 1
ATOM 3070 C CA . VAL B 1 193 ? 46.262 72.345 83.219 1.00 64.15 190 VAL B CA 1
ATOM 3071 C C . VAL B 1 193 ? 45.704 72.815 81.880 1.00 65.21 190 VAL B C 1
ATOM 3072 O O . VAL B 1 193 ? 46.453 73.038 80.929 1.00 64.01 190 VAL B O 1
ATOM 3076 N N . LYS B 1 194 ? 44.385 72.963 81.813 1.00 71.07 191 LYS B N 1
ATOM 3077 C CA . LYS B 1 194 ? 43.727 73.427 80.597 1.00 66.96 191 LYS B CA 1
ATOM 3078 C C . LYS B 1 194 ? 44.479 74.599 79.976 1.00 66.13 191 LYS B C 1
ATOM 3079 O O . LYS B 1 194 ? 44.663 74.658 78.760 1.00 73.63 191 LYS B O 1
ATOM 3085 N N . LYS B 1 195 ? 44.912 75.531 80.819 1.00 62.30 192 LYS B N 1
ATOM 3086 C CA . LYS B 1 195 ? 45.417 76.815 80.348 1.00 60.41 192 LYS B CA 1
ATOM 3087 C C . LYS B 1 195 ? 46.860 76.697 79.866 1.00 65.80 192 LYS B C 1
ATOM 3088 O O . LYS B 1 195 ? 47.427 77.651 79.335 1.00 62.12 192 LYS B O 1
ATOM 3094 N N . TYR B 1 196 ? 47.447 75.520 80.056 1.00 69.46 193 TYR B N 1
ATOM 3095 C CA . TYR B 1 196 ? 48.875 75.331 79.830 1.00 65.07 193 TYR B CA 1
ATOM 3096 C C . TYR B 1 196 ? 49.131 74.203 78.836 1.00 59.45 193 TYR B C 1
ATOM 3097 O O . TYR B 1 196 ? 50.050 74.280 78.019 1.00 56.97 193 TYR B O 1
ATOM 3106 N N . VAL B 1 197 ? 48.314 73.158 78.910 1.00 58.92 194 VAL B N 1
ATOM 3107 C CA . VAL B 1 197 ? 48.537 71.949 78.115 1.00 62.86 194 VAL B CA 1
ATOM 3108 C C . VAL B 1 197 ? 47.892 71.993 76.728 1.00 67.86 194 VAL B C 1
ATOM 3109 O O . VAL B 1 197 ? 46.877 72.666 76.516 1.00 67.02 194 VAL B O 1
ATOM 3113 N N . ALA B 1 198 ? 48.491 71.255 75.795 1.00 72.50 195 ALA B N 1
ATOM 3114 C CA . ALA B 1 198 ? 48.024 71.199 74.411 1.00 75.92 195 ALA B CA 1
ATOM 3115 C C . ALA B 1 198 ? 47.380 69.850 74.053 1.00 86.43 195 ALA B C 1
ATOM 3116 O O . ALA B 1 198 ? 47.996 68.790 74.219 1.00 79.89 195 ALA B O 1
ATOM 3118 N N . ASP B 1 199 ? 46.148 69.908 73.543 1.00 93.80 196 ASP B N 1
ATOM 3119 C CA . ASP B 1 199 ? 45.369 68.709 73.194 1.00 103.39 196 ASP B CA 1
ATOM 3120 C C . ASP B 1 199 ? 46.047 67.688 72.251 1.00 101.98 196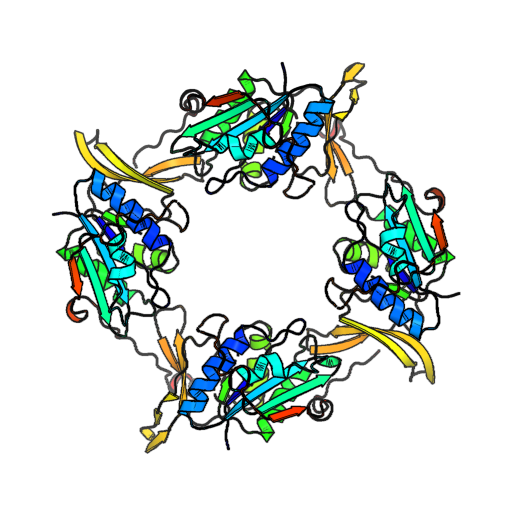 ASP B C 1
ATOM 3121 O O . ASP B 1 199 ? 47.073 67.968 71.611 1.00 89.35 196 ASP B O 1
ATOM 3126 N N . THR B 1 200 ? 45.440 66.504 72.175 1.00 99.79 197 THR B N 1
ATOM 3127 C CA . THR B 1 200 ? 46.041 65.330 71.535 1.00 94.58 197 THR B CA 1
ATOM 3128 C C . THR B 1 200 ? 45.961 65.345 70.010 1.00 85.88 197 THR B C 1
ATOM 3129 O O . THR B 1 200 ? 46.993 65.373 69.326 1.00 80.97 197 THR B O 1
ATOM 3133 N N . ASP B 1 201 ? 44.728 65.308 69.499 1.00 86.18 198 ASP B N 1
ATOM 3134 C CA . ASP B 1 201 ? 44.428 65.369 68.063 1.00 61.53 198 ASP B CA 1
ATOM 3135 C C . ASP B 1 201 ? 45.228 64.377 67.248 1.00 61.95 198 ASP B C 1
ATOM 3136 O O . ASP B 1 201 ? 46.012 64.767 66.379 1.00 64.66 198 ASP B O 1
ATOM 3141 N N . TYR B 1 202 ? 45.056 63.098 67.550 1.00 50.83 199 TYR B N 1
ATOM 3142 C CA . TYR B 1 202 ? 45.556 62.043 66.685 1.00 49.86 199 TYR B CA 1
ATOM 3143 C C . TYR B 1 202 ? 44.603 60.898 66.837 1.00 51.31 199 TYR B C 1
ATOM 3144 O O . TYR B 1 202 ? 44.074 60.678 67.914 1.00 53.37 199 TYR B O 1
ATOM 3153 N N . VAL B 1 203 ? 44.345 60.184 65.757 1.00 48.81 200 VAL B N 1
ATOM 3154 C CA . VAL B 1 203 ? 43.460 59.047 65.856 1.00 44.54 200 VAL B CA 1
ATOM 3155 C C . VAL B 1 203 ? 44.108 57.906 65.128 1.00 43.01 200 VAL B C 1
ATOM 3156 O O . VAL B 1 203 ? 44.636 58.075 64.026 1.00 47.72 200 VAL B O 1
ATOM 3160 N N . VAL B 1 204 ? 44.099 56.750 65.774 1.00 41.77 201 VAL B N 1
ATOM 3161 C CA . VAL B 1 204 ? 44.655 55.544 65.194 1.00 44.71 201 VAL B CA 1
ATOM 3162 C C . VAL B 1 204 ? 43.507 54.784 64.540 1.00 46.60 201 VAL B C 1
ATOM 3163 O O . VAL B 1 204 ? 42.498 54.488 65.176 1.00 44.98 201 VAL B O 1
ATOM 3167 N N . LYS B 1 205 ? 43.649 54.498 63.254 1.00 47.00 202 LYS B N 1
ATOM 3168 C CA . LYS B 1 205 ? 42.603 53.818 62.509 1.00 50.51 202 LYS B CA 1
ATOM 3169 C C . LYS B 1 205 ? 43.198 52.575 61.877 1.00 48.25 202 LYS B C 1
ATOM 3170 O O . LYS B 1 205 ? 44.419 52.451 61.750 1.00 48.47 202 LYS B O 1
ATOM 3176 N N . VAL B 1 206 ? 42.333 51.643 61.512 1.00 39.98 203 VAL B N 1
ATOM 3177 C CA . VAL B 1 206 ? 42.698 50.633 60.541 1.00 45.51 203 VAL B CA 1
ATOM 3178 C C . VAL B 1 206 ? 41.641 50.672 59.438 1.00 49.97 203 VAL B C 1
ATOM 3179 O O . VAL B 1 206 ? 40.475 50.335 59.667 1.00 48.52 203 VAL B O 1
ATOM 3183 N N . ILE B 1 207 ? 42.061 51.140 58.261 1.00 50.02 204 ILE B N 1
ATOM 3184 C CA . ILE B 1 207 ? 41.180 51.359 57.111 1.00 50.95 204 ILE B CA 1
ATOM 3185 C C . ILE B 1 207 ? 40.836 50.055 56.393 1.00 51.66 204 ILE B C 1
ATOM 3186 O O . ILE B 1 207 ? 41.715 49.240 56.110 1.00 50.68 204 ILE B O 1
ATOM 3191 N N . GLU B 1 208 ? 39.552 49.857 56.110 1.00 54.23 205 GLU B N 1
ATOM 3192 C CA . GLU B 1 208 ? 39.094 48.605 55.509 1.00 56.81 205 GLU B CA 1
ATOM 3193 C C . GLU B 1 208 ? 39.690 48.368 54.120 1.00 55.51 205 GLU B C 1
ATOM 3194 O O . GLU B 1 208 ? 40.191 47.281 53.832 1.00 54.44 205 GLU B O 1
ATOM 3200 N N . ARG B 1 209 ? 39.649 49.390 53.272 1.00 50.40 206 ARG B N 1
ATOM 3201 C CA . ARG B 1 209 ? 40.118 49.264 51.897 1.00 55.11 206 ARG B CA 1
ATOM 3202 C C . ARG B 1 209 ? 41.586 48.803 51.796 1.00 57.77 206 ARG B C 1
ATOM 3203 O O . ARG B 1 209 ? 42.038 48.364 50.727 1.00 54.40 206 ARG B O 1
ATOM 3211 N N . HIS B 1 210 ? 42.322 48.888 52.906 1.00 50.03 207 HIS B N 1
ATOM 3212 C CA . HIS B 1 210 ? 43.729 48.475 52.924 1.00 49.46 207 HIS B CA 1
ATOM 3213 C C . HIS B 1 210 ? 43.872 46.963 52.930 1.00 43.89 207 HIS B C 1
ATOM 3214 O O . HIS B 1 210 ? 44.975 46.427 52.865 1.00 41.01 207 HIS B O 1
ATOM 3221 N N . VAL B 1 211 ? 42.745 46.280 53.009 1.00 44.20 208 VAL B N 1
ATOM 3222 C CA . VAL B 1 211 ? 42.749 44.833 53.071 1.00 50.11 208 VAL B CA 1
ATOM 3223 C C . VAL B 1 211 ? 41.896 44.241 51.919 1.00 54.43 208 VAL B C 1
ATOM 3224 O O . VAL B 1 211 ? 41.672 43.026 51.826 1.00 49.13 208 VAL B O 1
ATOM 3228 N N . GLU B 1 212 ? 41.451 45.123 51.024 1.00 55.65 209 GLU B N 1
ATOM 3229 C CA . GLU B 1 212 ? 40.710 44.715 49.832 1.00 60.33 209 GLU B CA 1
ATOM 3230 C C . GLU B 1 212 ? 41.658 44.540 48.661 1.00 52.94 209 GLU B C 1
ATOM 3231 O O . GLU B 1 212 ? 42.477 45.416 48.388 1.00 55.14 209 GLU B O 1
ATOM 3237 N N . LYS B 1 213 ? 41.554 43.404 47.978 1.00 55.02 210 LYS B N 1
ATOM 3238 C CA . LYS B 1 213 ? 42.460 43.114 46.868 1.00 58.67 210 LYS B CA 1
ATOM 3239 C C . LYS B 1 213 ? 42.545 44.280 45.882 1.00 56.64 210 LYS B C 1
ATOM 3240 O O . LYS B 1 213 ? 41.536 44.878 45.505 1.00 51.91 210 LYS B O 1
ATOM 3246 N N . ALA B 1 214 ? 43.769 44.595 45.478 1.00 57.18 211 ALA B N 1
ATOM 3247 C CA . ALA B 1 214 ? 44.016 45.655 44.515 1.00 66.90 211 ALA B CA 1
ATOM 3248 C C . ALA B 1 214 ? 43.352 45.336 43.181 1.00 75.37 211 ALA B C 1
ATOM 3249 O O . ALA B 1 214 ? 43.419 44.202 42.697 1.00 72.03 211 ALA B O 1
ATOM 3251 N N . LYS B 1 215 ? 42.721 46.349 42.592 1.00 83.83 212 LYS B N 1
ATOM 3252 C CA . LYS B 1 215 ? 41.998 46.200 41.331 1.00 90.17 212 LYS B CA 1
ATOM 3253 C C . LYS B 1 215 ? 42.892 46.396 40.097 1.00 98.58 212 LYS B C 1
ATOM 3254 O O . LYS B 1 215 ? 43.864 47.163 40.136 1.00 95.31 212 LYS B O 1
ATOM 3260 N N . ASN B 1 216 ? 42.557 45.695 39.011 1.00 103.69 213 ASN B N 1
ATOM 3261 C CA . ASN B 1 216 ? 43.325 45.766 37.758 1.00 109.41 213 ASN B CA 1
ATOM 3262 C C . ASN B 1 216 ? 42.739 46.752 36.746 1.00 97.35 213 ASN B C 1
ATOM 3263 O O . ASN B 1 216 ? 43.238 47.871 36.595 1.00 89.90 213 ASN B O 1
ATOM 3268 N N . ALA C 1 3 ? 86.476 -1.995 86.489 1.00 73.30 0 ALA C N 1
ATOM 3269 C CA . ALA C 1 3 ? 87.606 -1.688 85.611 1.00 91.78 0 ALA C CA 1
ATOM 3270 C C . ALA C 1 3 ? 87.302 -0.489 84.718 1.00 88.65 0 ALA C C 1
ATOM 3271 O O . ALA C 1 3 ? 88.212 0.131 84.154 1.00 87.86 0 ALA C O 1
ATOM 3273 N N . ASN C 1 4 ? 86.015 -0.180 84.581 1.00 79.53 1 ASN C N 1
ATOM 3274 C CA . ASN C 1 4 ? 85.575 0.951 83.777 1.00 68.58 1 ASN C CA 1
ATOM 3275 C C . ASN C 1 4 ? 84.815 1.940 84.641 1.00 60.26 1 ASN C C 1
ATOM 3276 O O . ASN C 1 4 ? 83.632 1.758 84.910 1.00 58.52 1 ASN C O 1
ATOM 3281 N N . ASN C 1 5 ? 85.493 2.991 85.075 1.00 50.56 2 ASN C N 1
ATOM 3282 C CA . ASN C 1 5 ? 84.912 3.889 86.059 1.00 53.82 2 ASN C CA 1
ATOM 3283 C C . ASN C 1 5 ? 84.480 5.222 85.484 1.00 51.98 2 ASN C C 1
ATOM 3284 O O . ASN C 1 5 ? 84.539 5.436 84.275 1.00 53.45 2 ASN C O 1
ATOM 3289 N N . LEU C 1 6 ? 84.040 6.113 86.366 1.00 47.64 3 LEU C N 1
ATOM 3290 C CA . LEU C 1 6 ? 83.528 7.407 85.957 1.00 42.85 3 LEU C CA 1
ATOM 3291 C C . LEU C 1 6 ? 84.487 8.487 86.442 1.00 43.36 3 LEU C C 1
ATOM 3292 O O . LEU C 1 6 ? 84.760 8.589 87.627 1.00 46.80 3 LEU C O 1
ATOM 3297 N N . PHE C 1 7 ? 85.019 9.273 85.516 1.00 46.17 4 PHE C N 1
ATOM 3298 C CA . PHE C 1 7 ? 85.983 10.305 85.862 1.00 42.55 4 PHE C CA 1
ATOM 3299 C C . PHE C 1 7 ? 85.343 11.673 85.828 1.00 44.80 4 PHE C C 1
ATOM 3300 O O . PHE C 1 7 ? 84.376 11.908 85.110 1.00 46.20 4 PHE C O 1
ATOM 3308 N N . VAL C 1 8 ? 85.888 12.573 86.631 1.00 45.33 5 VAL C N 1
ATOM 3309 C CA . VAL C 1 8 ? 85.446 13.949 86.642 1.00 43.31 5 VAL C CA 1
ATOM 3310 C C . VAL C 1 8 ? 86.667 14.838 86.653 1.00 42.28 5 VAL C C 1
ATOM 3311 O O . VAL C 1 8 ? 87.560 14.668 87.475 1.00 45.01 5 VAL C O 1
ATOM 3315 N N . TYR C 1 9 ? 86.718 15.765 85.709 1.00 39.35 6 TYR C N 1
ATOM 3316 C CA . TYR C 1 9 ? 87.804 16.718 85.662 1.00 40.39 6 TYR C CA 1
ATOM 3317 C C . TYR C 1 9 ? 87.472 17.832 86.635 1.00 37.38 6 TYR C C 1
ATOM 3318 O O . TYR C 1 9 ? 86.413 18.445 86.538 1.00 35.32 6 TYR C O 1
ATOM 3327 N N . CYS C 1 10 ? 88.379 18.078 87.575 1.00 36.58 7 CYS C N 1
ATOM 3328 C CA . CYS C 1 10 ? 88.197 19.124 88.570 1.00 40.14 7 CYS C CA 1
ATOM 3329 C C . CYS C 1 10 ? 89.001 20.321 88.162 1.00 41.35 7 CYS C C 1
ATOM 3330 O O . CYS C 1 10 ? 90.232 20.286 88.155 1.00 44.28 7 CYS C O 1
ATOM 3333 N N . GLU C 1 11 ? 88.297 21.380 87.804 1.00 42.59 8 GLU C N 1
ATOM 3334 C CA . GLU C 1 11 ? 88.943 22.598 87.372 1.00 44.48 8 GLU C CA 1
ATOM 3335 C C . GLU C 1 11 ? 89.404 23.370 88.603 1.00 47.60 8 GLU C C 1
ATOM 3336 O O . GLU C 1 11 ? 88.665 23.501 89.583 1.00 46.04 8 GLU C O 1
ATOM 3342 N N . ILE C 1 12 ? 90.638 23.861 88.549 1.00 48.50 9 ILE C N 1
ATOM 3343 C CA . ILE C 1 12 ? 91.226 24.627 89.640 1.00 51.85 9 ILE C CA 1
ATOM 3344 C C . ILE C 1 12 ? 91.354 26.099 89.274 1.00 52.81 9 ILE C C 1
ATOM 3345 O O . ILE C 1 12 ? 91.788 26.433 88.173 1.00 60.23 9 ILE C O 1
ATOM 3350 N N . GLU C 1 13 ? 90.966 26.979 90.190 1.00 52.30 10 GLU C N 1
ATOM 3351 C CA . GLU C 1 13 ? 91.335 28.385 90.081 1.00 56.46 10 GLU C CA 1
ATOM 3352 C C . GLU C 1 13 ? 91.900 28.891 91.404 1.00 61.70 10 GLU C C 1
ATOM 3353 O O . GLU C 1 13 ? 91.173 29.041 92.390 1.00 56.31 10 GLU C O 1
ATOM 3359 N N . GLU C 1 14 ? 93.204 29.149 91.415 1.00 62.00 11 GLU C N 1
ATOM 3360 C CA . GLU C 1 14 ? 93.863 29.671 92.595 1.00 62.79 11 GLU C CA 1
ATOM 3361 C C . GLU C 1 14 ? 93.715 28.703 93.755 1.00 63.81 11 GLU C C 1
ATOM 3362 O O . GLU C 1 14 ? 93.261 29.080 94.837 1.00 62.63 11 GLU C O 1
ATOM 3368 N N . GLY C 1 15 ? 94.085 27.450 93.515 1.00 60.03 12 GLY C N 1
ATOM 3369 C CA . GLY C 1 15 ? 94.127 26.453 94.565 1.00 57.06 12 GLY C CA 1
ATOM 3370 C C . GLY C 1 15 ? 92.773 25.880 94.932 1.00 58.05 12 GLY C C 1
ATOM 3371 O O . GLY C 1 15 ? 92.692 24.882 95.652 1.00 60.34 12 GLY C O 1
ATOM 3372 N N . ILE C 1 16 ? 91.706 26.497 94.437 1.00 53.46 13 ILE C N 1
ATOM 3373 C CA . ILE C 1 16 ? 90.362 26.068 94.803 1.00 50.67 13 ILE C CA 1
ATOM 3374 C C . ILE C 1 16 ? 89.615 25.366 93.671 1.00 53.14 13 ILE C C 1
ATOM 3375 O O . ILE C 1 16 ? 89.508 25.888 92.549 1.00 50.59 13 ILE C O 1
ATOM 3380 N N . VAL C 1 17 ? 89.098 24.178 93.975 1.00 46.69 14 VAL C N 1
ATOM 3381 C CA . VAL C 1 17 ? 88.305 23.429 93.009 1.00 46.58 14 VAL C CA 1
ATOM 3382 C C . VAL C 1 17 ? 86.980 24.138 92.774 1.00 47.98 14 VAL C C 1
ATOM 3383 O O . VAL C 1 17 ? 86.289 24.509 93.724 1.00 46.47 14 VAL C O 1
ATOM 3387 N N . ALA C 1 18 ? 86.636 24.319 91.500 1.00 45.51 15 ALA C N 1
ATOM 3388 C CA . ALA C 1 18 ? 85.487 25.127 91.108 1.00 40.76 15 ALA C CA 1
ATOM 3389 C C . ALA C 1 18 ? 84.138 24.561 91.563 1.00 42.95 15 ALA C C 1
ATOM 3390 O O . ALA C 1 18 ? 83.957 23.343 91.673 1.00 42.88 15 ALA C O 1
ATOM 3392 N N . ASP C 1 19 ? 83.180 25.451 91.797 1.00 37.95 16 ASP C N 1
ATOM 3393 C CA . ASP C 1 19 ? 81.842 25.021 92.182 1.00 39.99 16 ASP C CA 1
ATOM 3394 C C . ASP C 1 19 ? 81.206 24.042 91.201 1.00 45.87 16 ASP C C 1
ATOM 3395 O O . ASP C 1 19 ? 80.579 23.076 91.630 1.00 48.44 16 ASP C O 1
ATOM 3400 N N . VAL C 1 20 ? 81.364 24.276 89.896 1.00 47.20 17 VAL C N 1
ATOM 3401 C CA . VAL C 1 20 ? 80.820 23.349 88.902 1.00 44.32 17 VAL C CA 1
ATOM 3402 C C . VAL C 1 20 ? 81.441 21.952 89.007 1.00 43.49 17 VAL C C 1
ATOM 3403 O O . VAL C 1 20 ? 80.757 20.939 88.818 1.00 40.06 17 VAL C O 1
ATOM 3407 N N . SER C 1 21 ? 82.730 21.896 89.323 1.00 43.39 18 SER C N 1
ATOM 3408 C CA . SER C 1 21 ? 83.412 20.616 89.450 1.00 44.28 18 SER C CA 1
ATOM 3409 C C . SER C 1 21 ? 82.890 19.814 90.645 1.00 43.06 18 SER C C 1
ATOM 3410 O O . SER C 1 21 ? 82.739 18.592 90.555 1.00 39.94 18 SER C O 1
ATOM 3413 N N . LEU C 1 22 ? 82.609 20.503 91.754 1.00 43.27 19 LEU C N 1
ATOM 3414 C CA . LEU C 1 22 ? 82.057 19.859 92.957 1.00 45.09 19 LEU C CA 1
ATOM 3415 C C . LEU C 1 22 ? 80.642 19.347 92.711 1.00 44.92 19 LEU C C 1
ATOM 3416 O O . LEU C 1 22 ? 80.255 18.281 93.206 1.00 41.75 19 LEU C O 1
ATOM 3421 N N . GLU C 1 23 ? 79.876 20.120 91.946 1.00 40.15 20 GLU C N 1
ATOM 3422 C CA . GLU C 1 23 ? 78.538 19.724 91.554 1.00 40.12 20 GLU C CA 1
ATOM 3423 C C . GLU C 1 23 ? 78.605 18.412 90.777 1.00 41.45 20 GLU C C 1
ATOM 3424 O O . GLU C 1 23 ? 77.821 17.498 91.028 1.00 39.90 20 GLU C O 1
ATOM 3430 N N . LEU C 1 24 ? 79.571 18.312 89.864 1.00 42.67 21 LEU C N 1
ATOM 3431 C CA . LEU C 1 24 ? 79.751 17.116 89.030 1.00 39.32 21 LEU C CA 1
ATOM 3432 C C . LEU C 1 24 ? 80.331 15.911 89.785 1.00 41.76 21 LEU C C 1
ATOM 3433 O O . LEU C 1 24 ? 80.043 14.763 89.442 1.00 38.73 21 LEU C O 1
ATOM 3438 N N . LEU C 1 25 ? 81.159 16.175 90.797 1.00 41.97 22 LEU C N 1
ATOM 3439 C CA . LEU C 1 25 ? 81.563 15.140 91.746 1.00 44.15 22 LEU C CA 1
ATOM 3440 C C . LEU C 1 25 ? 80.319 14.518 92.379 1.00 44.17 22 LEU C C 1
ATOM 3441 O O . LEU C 1 25 ? 80.170 13.291 92.428 1.00 41.11 22 LEU C O 1
ATOM 3446 N N . THR C 1 26 ? 79.425 15.378 92.855 1.00 39.13 23 THR C N 1
ATOM 3447 C CA . THR C 1 26 ? 78.167 14.934 93.438 1.00 40.99 23 THR C CA 1
ATOM 3448 C C . THR C 1 26 ? 77.326 14.120 92.463 1.00 47.63 23 THR C C 1
ATOM 3449 O O . THR C 1 26 ? 76.931 12.998 92.776 1.00 52.38 23 THR C O 1
ATOM 3453 N N . LYS C 1 27 ? 77.038 14.686 91.292 1.00 43.16 24 LYS C N 1
ATOM 3454 C CA . LYS C 1 27 ? 76.232 13.989 90.296 1.00 41.28 24 LYS C CA 1
ATOM 3455 C C . LYS C 1 27 ? 76.928 12.700 89.899 1.00 44.97 24 LYS C C 1
ATOM 3456 O O . LYS C 1 27 ? 76.290 11.655 89.721 1.00 47.32 24 LYS C O 1
ATOM 3462 N N . GLY C 1 28 ? 78.247 12.783 89.758 1.00 42.46 25 GLY C N 1
ATOM 3463 C CA . GLY C 1 28 ? 79.053 11.632 89.393 1.00 42.94 25 GLY C CA 1
ATOM 3464 C C . GLY C 1 28 ? 78.934 10.521 90.418 1.00 46.63 25 GLY C C 1
ATOM 3465 O O . GLY C 1 28 ? 78.847 9.351 90.047 1.00 44.37 25 GLY C O 1
ATOM 3466 N N . ARG C 1 29 ? 78.938 10.893 91.701 1.00 43.78 26 ARG C N 1
ATOM 3467 C CA . ARG C 1 29 ? 78.736 9.949 92.793 1.00 42.41 26 ARG C CA 1
ATOM 3468 C C . ARG C 1 29 ? 77.459 9.151 92.566 1.00 44.34 26 ARG C C 1
ATOM 3469 O O . ARG C 1 29 ? 77.475 7.916 92.635 1.00 43.46 26 ARG C O 1
ATOM 3477 N N . SER C 1 30 ? 76.360 9.864 92.300 1.00 38.64 27 SER C N 1
ATOM 3478 C CA . SER C 1 30 ? 75.054 9.242 92.057 1.00 40.21 27 SER C CA 1
ATOM 3479 C C . SER C 1 30 ? 75.117 8.271 90.904 1.00 48.59 27 SER C C 1
ATOM 3480 O O . SER C 1 30 ? 74.693 7.120 91.025 1.00 51.72 27 SER C O 1
ATOM 3483 N N . LEU C 1 31 ? 75.633 8.757 89.775 1.00 47.94 28 LEU C N 1
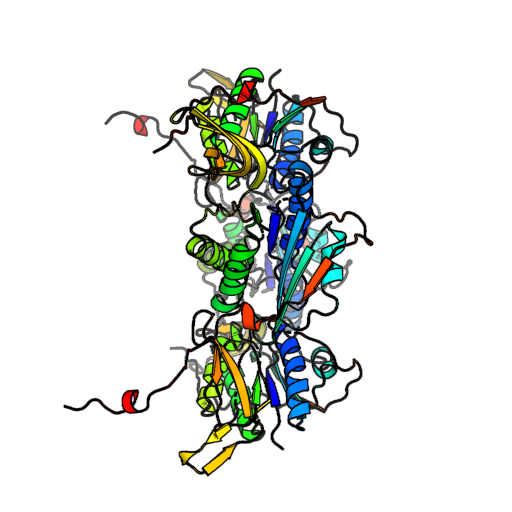ATOM 3484 C CA . LEU C 1 31 ? 75.758 7.953 88.573 1.00 40.79 28 LEU C CA 1
ATOM 3485 C C . LEU C 1 31 ? 76.618 6.713 88.825 1.00 42.22 28 LEU C C 1
ATOM 3486 O O . LEU C 1 31 ? 76.196 5.593 88.554 1.00 45.28 28 LEU C O 1
ATOM 3491 N N . ALA C 1 32 ? 77.817 6.905 89.361 1.00 43.69 29 ALA C N 1
ATOM 3492 C CA . ALA C 1 32 ? 78.666 5.769 89.705 1.00 48.80 29 ALA C CA 1
ATOM 3493 C C . ALA C 1 32 ? 77.962 4.788 90.662 1.00 50.86 29 ALA C C 1
ATOM 3494 O O . ALA C 1 32 ? 78.150 3.571 90.558 1.00 47.56 29 ALA C O 1
ATOM 3496 N N . ASN C 1 33 ? 77.152 5.313 91.583 1.00 40.26 30 ASN C N 1
ATOM 3497 C CA . ASN C 1 33 ? 76.350 4.452 92.439 1.00 43.63 30 ASN C CA 1
ATOM 3498 C C . ASN C 1 33 ? 75.430 3.552 91.620 1.00 51.18 30 ASN C C 1
ATOM 3499 O O . ASN C 1 33 ? 75.338 2.345 91.875 1.00 55.71 30 ASN C O 1
ATOM 3504 N N . GLU C 1 34 ? 74.754 4.129 90.629 1.00 50.18 31 GLU C N 1
ATOM 3505 C CA . GLU C 1 34 ? 73.798 3.359 89.836 1.00 54.88 31 GLU C CA 1
ATOM 3506 C C . GLU C 1 34 ? 74.484 2.446 88.823 1.00 54.11 31 GLU C C 1
ATOM 3507 O O . GLU C 1 34 ? 73.888 1.495 88.326 1.00 58.76 31 GLU C O 1
ATOM 3513 N N . LEU C 1 35 ? 75.743 2.737 88.528 1.00 54.89 32 LEU C N 1
ATOM 3514 C CA . LEU C 1 35 ? 76.504 1.952 87.571 1.00 53.87 32 LEU C CA 1
ATOM 3515 C C . LEU C 1 35 ? 77.304 0.889 88.297 1.00 52.68 32 LEU C C 1
ATOM 3516 O O . LEU C 1 35 ? 77.974 0.073 87.670 1.00 57.44 32 LEU C O 1
ATOM 3521 N N . ASN C 1 36 ? 77.234 0.906 89.622 1.00 54.62 33 ASN C N 1
ATOM 3522 C CA . ASN C 1 36 ? 78.082 0.045 90.444 1.00 59.57 33 ASN C CA 1
ATOM 3523 C C . ASN C 1 36 ? 79.525 0.092 89.963 1.00 57.85 33 ASN C C 1
ATOM 3524 O O . ASN C 1 36 ? 80.102 -0.935 89.594 1.00 54.25 33 ASN C O 1
ATOM 3529 N N . CYS C 1 37 ? 80.088 1.298 89.947 1.00 49.56 34 CYS C N 1
ATOM 3530 C CA . CYS C 1 37 ? 81.490 1.504 89.601 1.00 51.97 34 CYS C CA 1
ATOM 3531 C C . CYS C 1 37 ? 82.040 2.590 90.503 1.00 49.62 34 CYS C C 1
ATOM 3532 O O . CYS C 1 37 ? 81.281 3.252 91.203 1.00 58.55 34 CYS C O 1
ATOM 3535 N N . GLN C 1 38 ? 83.352 2.782 90.496 1.00 52.13 35 GLN C N 1
ATOM 3536 C CA . GLN C 1 38 ? 83.948 3.797 91.355 1.00 51.95 35 GLN C CA 1
ATOM 3537 C C . GLN C 1 38 ? 83.960 5.183 90.718 1.00 48.47 35 GLN C C 1
ATOM 3538 O O . GLN C 1 38 ? 83.919 5.328 89.499 1.00 52.41 35 GLN C O 1
ATOM 3544 N N . LEU C 1 39 ? 84.011 6.198 91.568 1.00 45.53 36 LEU C N 1
ATOM 3545 C CA . LEU C 1 39 ? 84.150 7.572 91.129 1.00 43.76 36 LEU C CA 1
ATOM 3546 C C . LEU C 1 39 ? 85.627 7.933 91.186 1.00 45.39 36 LEU C C 1
ATOM 3547 O O . LEU C 1 39 ? 86.282 7.729 92.211 1.00 48.78 36 LEU C O 1
ATOM 3552 N N . GLU C 1 40 ? 86.161 8.449 90.086 1.00 42.33 37 GLU C N 1
ATOM 3553 C CA . GLU C 1 40 ? 87.548 8.904 90.069 1.00 45.07 37 GLU C CA 1
ATOM 3554 C C . GLU C 1 40 ? 87.597 10.359 89.631 1.00 47.74 37 GLU C C 1
ATOM 3555 O O . GLU C 1 40 ? 86.737 10.826 88.883 1.00 44.68 37 GLU C O 1
ATOM 3561 N N . ALA C 1 41 ? 88.587 11.088 90.125 1.00 44.72 38 ALA C N 1
ATOM 3562 C CA . ALA C 1 41 ? 88.710 12.490 89.772 1.00 42.05 38 ALA C CA 1
ATOM 3563 C C . ALA C 1 41 ? 90.131 12.794 89.356 1.00 45.33 38 ALA C C 1
ATOM 3564 O O . ALA C 1 41 ? 91.071 12.093 89.739 1.00 44.69 38 ALA C O 1
ATOM 3566 N N . VAL C 1 42 ? 90.271 13.852 88.568 1.00 43.51 39 VAL C N 1
ATOM 3567 C CA . VAL C 1 42 ? 91.556 14.289 88.055 1.00 40.10 39 VAL C CA 1
ATOM 3568 C C . VAL C 1 42 ? 91.687 15.755 88.396 1.00 39.76 39 VAL C C 1
ATOM 3569 O O . VAL C 1 42 ? 90.737 16.517 88.220 1.00 42.62 39 VAL C O 1
ATOM 3573 N N . VAL C 1 43 ? 92.848 16.152 88.904 1.00 35.65 40 VAL C N 1
ATOM 3574 C CA . VAL C 1 43 ? 93.097 17.558 89.198 1.00 36.68 40 VAL C CA 1
ATOM 3575 C C . VAL C 1 43 ? 94.499 17.893 88.689 1.00 42.58 40 VAL C C 1
ATOM 3576 O O . VAL C 1 43 ? 95.398 17.057 88.783 1.00 44.29 40 VAL C O 1
ATOM 3580 N N . ALA C 1 44 ? 94.677 19.085 88.112 1.00 41.47 41 ALA C N 1
ATOM 3581 C CA . ALA C 1 44 ? 95.954 19.453 87.492 1.00 41.88 41 ALA C CA 1
ATOM 3582 C C . ALA C 1 44 ? 96.330 20.906 87.747 1.00 46.38 41 ALA C C 1
ATOM 3583 O O . ALA C 1 44 ? 95.604 21.831 87.366 1.00 46.96 41 ALA C O 1
ATOM 3585 N N . GLY C 1 45 ? 97.480 21.101 88.383 1.00 51.19 42 GLY C N 1
ATOM 3586 C CA . GLY C 1 45 ? 97.917 22.434 88.753 1.00 52.05 42 GLY C CA 1
ATOM 3587 C C . GLY C 1 45 ? 99.234 22.437 89.495 1.00 53.41 42 GLY C C 1
ATOM 3588 O O . GLY C 1 45 ? 100.059 21.543 89.318 1.00 51.41 42 GLY C O 1
ATOM 3589 N N . THR C 1 46 ? 99.426 23.457 90.326 1.00 62.86 43 THR C N 1
ATOM 3590 C CA . THR C 1 46 ? 100.647 23.608 91.105 1.00 59.06 43 THR C CA 1
ATOM 3591 C C . THR C 1 46 ? 100.292 23.892 92.550 1.00 64.12 43 THR C C 1
ATOM 3592 O O . THR C 1 46 ? 99.414 24.716 92.823 1.00 71.90 43 THR C O 1
ATOM 3596 N N . GLY C 1 47 ? 100.977 23.215 93.470 1.00 61.45 44 GLY C N 1
ATOM 3597 C CA . GLY C 1 47 ? 100.773 23.427 94.892 1.00 55.01 44 GLY C CA 1
ATOM 3598 C C . GLY C 1 47 ? 99.519 22.733 95.373 1.00 63.23 44 GLY C C 1
ATOM 3599 O O . GLY C 1 47 ? 98.605 23.362 95.915 1.00 66.08 44 GLY C O 1
ATOM 3600 N N . LEU C 1 48 ? 99.490 21.420 95.174 1.00 63.06 45 LEU C N 1
ATOM 3601 C CA . LEU C 1 48 ? 98.309 20.610 95.444 1.00 64.38 45 LEU C CA 1
ATOM 3602 C C . LEU C 1 48 ? 98.530 19.648 96.605 1.00 65.89 45 LEU C C 1
ATOM 3603 O O . LEU C 1 48 ? 97.962 18.548 96.626 1.00 59.60 45 LEU C O 1
ATOM 3608 N N . LYS C 1 49 ? 99.353 20.065 97.564 1.00 70.57 46 LYS C N 1
ATOM 3609 C CA . LYS C 1 49 ? 99.751 19.201 98.670 1.00 71.16 46 LYS C CA 1
ATOM 3610 C C . LYS C 1 49 ? 98.531 18.655 99.422 1.00 76.20 46 LYS C C 1
ATOM 3611 O O . LYS C 1 49 ? 98.507 17.489 99.829 1.00 77.04 46 LYS C O 1
ATOM 3617 N N . GLU C 1 50 ? 97.504 19.486 99.572 1.00 66.48 47 GLU C N 1
ATOM 3618 C CA . GLU C 1 50 ? 96.318 19.079 100.307 1.00 66.54 47 GLU C CA 1
ATOM 3619 C C . GLU C 1 50 ? 95.019 19.171 99.499 1.00 66.06 47 GLU C C 1
ATOM 3620 O O . GLU C 1 50 ? 93.931 19.238 100.082 1.00 60.72 47 GLU C O 1
ATOM 3626 N N . ILE C 1 51 ? 95.129 19.170 98.170 1.00 60.99 48 ILE C N 1
ATOM 3627 C CA . ILE C 1 51 ? 93.960 19.332 97.301 1.00 54.58 48 ILE C CA 1
ATOM 3628 C C . ILE C 1 51 ? 92.884 18.286 97.612 1.00 52.69 48 ILE C C 1
ATOM 3629 O O . ILE C 1 51 ? 91.684 18.558 97.547 1.00 50.64 48 ILE C O 1
ATOM 3634 N N . GLU C 1 52 ? 93.339 17.095 97.972 1.00 53.97 49 GLU C N 1
ATOM 3635 C CA . GLU C 1 52 ? 92.479 15.974 98.324 1.00 56.68 49 GLU C CA 1
ATOM 3636 C C . GLU C 1 52 ? 91.431 16.306 99.396 1.00 57.21 49 GLU C C 1
ATOM 3637 O O . GLU C 1 52 ? 90.412 15.617 99.509 1.00 49.58 49 GLU C O 1
ATOM 3643 N N . LYS C 1 53 ? 91.680 17.357 100.176 1.00 50.94 50 LYS C N 1
ATOM 3644 C CA . LYS C 1 53 ? 90.760 17.743 101.246 1.00 54.85 50 LYS C CA 1
ATOM 3645 C C . LYS C 1 53 ? 89.457 18.377 100.748 1.00 53.04 50 LYS C C 1
ATOM 3646 O O . LYS C 1 53 ? 88.417 18.242 101.395 1.00 52.08 50 LYS C O 1
ATOM 3652 N N . GLN C 1 54 ? 89.496 19.070 99.612 1.00 50.12 51 GLN C N 1
ATOM 3653 C CA . GLN C 1 54 ? 88.256 19.623 99.058 1.00 47.51 51 GLN C CA 1
ATOM 3654 C C . GLN C 1 54 ? 87.580 18.688 98.059 1.00 43.49 51 GLN C C 1
ATOM 3655 O O . GLN C 1 54 ? 86.512 19.001 97.542 1.00 46.97 51 GLN C O 1
ATOM 3661 N N . ILE C 1 55 ? 88.183 17.530 97.819 1.00 41.44 52 ILE C N 1
ATOM 3662 C CA . ILE C 1 55 ? 87.673 16.609 96.814 1.00 43.13 52 ILE C CA 1
ATOM 3663 C C . ILE C 1 55 ? 87.124 15.289 97.380 1.00 41.95 52 ILE C C 1
ATOM 3664 O O . ILE C 1 55 ? 86.013 14.888 97.040 1.00 42.33 52 ILE C O 1
ATOM 3669 N N . LEU C 1 56 ? 87.892 14.621 98.241 1.00 46.44 53 LEU C N 1
ATOM 3670 C CA . LEU C 1 56 ? 87.525 13.280 98.733 1.00 45.35 53 LEU C CA 1
ATOM 3671 C C . LEU C 1 56 ? 86.145 13.127 99.390 1.00 43.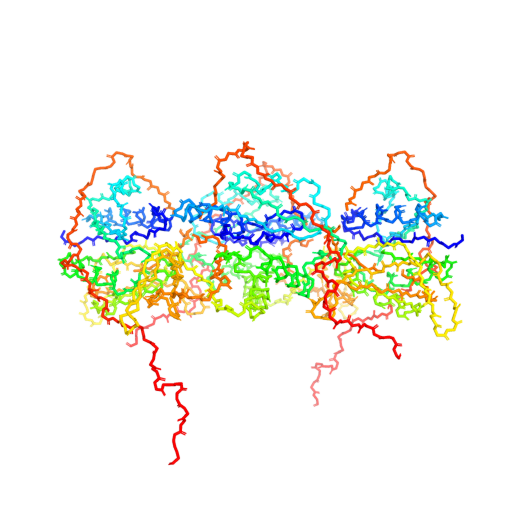08 53 LEU C C 1
ATOM 3672 O O . LEU C 1 56 ? 85.483 12.109 99.178 1.00 43.71 53 LEU C O 1
ATOM 3677 N N . PRO C 1 57 ? 85.708 14.129 100.179 1.00 39.57 54 PRO C N 1
ATOM 3678 C CA . PRO C 1 57 ? 84.408 14.065 100.865 1.00 39.31 54 PRO C CA 1
ATOM 3679 C C . PRO C 1 57 ? 83.198 13.894 99.946 1.00 45.68 54 PRO C C 1
ATOM 3680 O O . PRO C 1 57 ? 82.142 13.491 100.438 1.00 44.37 54 PRO C O 1
ATOM 3684 N N . TYR C 1 58 ? 83.332 14.189 98.654 1.00 41.75 55 TYR C N 1
ATOM 3685 C CA . TYR C 1 58 ? 82.198 14.072 97.742 1.00 37.95 55 TYR C CA 1
ATOM 3686 C C . TYR C 1 58 ? 81.999 12.626 97.302 1.00 39.86 55 TYR C C 1
ATOM 3687 O O . TYR C 1 58 ? 81.097 12.322 96.514 1.00 39.06 55 TYR C O 1
ATOM 3696 N N . GLY C 1 59 ? 82.838 11.738 97.833 1.00 38.67 56 GLY C N 1
ATOM 3697 C CA . GLY C 1 59 ? 82.727 10.310 97.568 1.00 44.31 56 GLY C CA 1
ATOM 3698 C C . GLY C 1 59 ? 83.649 9.815 96.462 1.00 44.33 56 GLY C C 1
ATOM 3699 O O . GLY C 1 59 ? 83.326 8.872 95.728 1.00 40.60 56 GLY C O 1
ATOM 3700 N N . VAL C 1 60 ? 84.808 10.458 96.360 1.00 44.27 57 VAL C N 1
ATOM 3701 C CA . VAL C 1 60 ? 85.788 10.176 95.321 1.00 45.61 57 VAL C CA 1
ATOM 3702 C C . VAL C 1 60 ? 86.677 9.015 95.744 1.00 46.03 57 VAL C C 1
ATOM 3703 O O . VAL C 1 60 ? 87.441 9.123 96.705 1.00 44.36 57 VAL C O 1
ATOM 3707 N N . ASP C 1 61 ? 86.576 7.903 95.026 1.00 44.87 58 ASP C N 1
ATOM 3708 C CA . ASP C 1 61 ? 87.318 6.703 95.395 1.00 43.29 58 ASP C CA 1
ATOM 3709 C C . ASP C 1 61 ? 88.794 6.797 95.053 1.00 47.22 58 ASP C C 1
ATOM 3710 O O . ASP C 1 61 ? 89.639 6.244 95.751 1.00 49.10 58 ASP C O 1
ATOM 3715 N N . LYS C 1 62 ? 89.106 7.513 93.981 1.00 51.06 59 LYS C N 1
ATOM 3716 C CA . LYS C 1 62 ? 90.486 7.624 93.529 1.00 45.79 59 LYS C CA 1
ATOM 3717 C C . LYS C 1 62 ? 90.719 9.007 92.935 1.00 44.42 59 LYS C C 1
ATOM 3718 O O . LYS C 1 62 ? 89.968 9.461 92.071 1.00 51.83 59 LYS C O 1
ATOM 3724 N N . LEU C 1 63 ? 91.751 9.687 93.410 1.00 40.10 60 LEU C N 1
ATOM 3725 C CA . LEU C 1 63 ? 92.036 11.036 92.952 1.00 40.99 60 LEU C CA 1
ATOM 3726 C C . LEU C 1 63 ? 93.427 11.104 92.332 1.00 47.24 60 LEU C C 1
ATOM 3727 O O . LEU C 1 63 ? 94.435 10.928 93.021 1.00 46.44 60 LEU C O 1
ATOM 3732 N N . HIS C 1 64 ? 93.473 11.354 91.026 1.00 48.05 61 HIS C N 1
ATOM 3733 C CA . HIS C 1 64 ? 94.734 11.438 90.307 1.00 41.86 61 HIS C CA 1
ATOM 3734 C C . HIS C 1 64 ? 95.223 12.878 90.321 1.00 42.00 61 HIS C C 1
ATOM 3735 O O . HIS C 1 64 ? 94.564 13.777 89.801 1.00 42.29 61 HIS C O 1
ATOM 3742 N N . VAL C 1 65 ? 96.380 13.092 90.930 1.00 44.39 62 VAL C N 1
ATOM 3743 C CA . VAL C 1 65 ? 96.883 14.436 91.146 1.00 47.55 62 VAL C CA 1
ATOM 3744 C C . VAL C 1 65 ? 98.084 14.696 90.256 1.00 54.60 62 VAL C C 1
ATOM 3745 O O . VAL C 1 65 ? 99.058 13.934 90.258 1.00 57.32 62 VAL C O 1
ATOM 3749 N N . PHE C 1 66 ? 98.004 15.780 89.493 1.00 54.50 63 PHE C N 1
ATOM 3750 C CA . PHE C 1 66 ? 99.092 16.192 88.624 1.00 45.75 63 PHE C CA 1
ATOM 3751 C C . PHE C 1 66 ? 99.603 17.557 89.060 1.00 52.20 63 PHE C C 1
ATOM 3752 O O . PHE C 1 66 ? 99.030 18.593 88.709 1.00 51.81 63 PHE C O 1
ATOM 3760 N N . ASP C 1 67 ? 100.677 17.545 89.845 1.00 55.30 64 ASP C N 1
ATOM 3761 C CA . ASP C 1 67 ? 101.248 18.773 90.388 1.00 60.21 64 ASP C CA 1
ATOM 3762 C C . ASP C 1 67 ? 102.563 19.139 89.692 1.00 60.65 64 ASP C C 1
ATOM 3763 O O . ASP C 1 67 ? 103.573 18.454 89.857 1.00 62.38 64 ASP C O 1
ATOM 3768 N N . ALA C 1 68 ? 102.541 20.216 88.910 1.00 55.38 65 ALA C N 1
ATOM 3769 C CA . ALA C 1 68 ? 103.732 20.664 88.193 1.00 56.39 65 ALA C CA 1
ATOM 3770 C C . ALA C 1 68 ? 103.689 22.171 87.998 1.00 58.48 65 ALA C C 1
ATOM 3771 O O . ALA C 1 68 ? 102.616 22.752 87.894 1.00 61.71 65 ALA C O 1
ATOM 3773 N N . GLU C 1 69 ? 104.851 22.809 87.959 1.00 66.64 66 GLU C N 1
ATOM 3774 C CA . GLU C 1 69 ? 104.892 24.266 87.882 1.00 73.68 66 GLU C CA 1
ATOM 3775 C C . GLU C 1 69 ? 104.199 24.804 86.616 1.00 76.73 66 GLU C C 1
ATOM 3776 O O . GLU C 1 69 ? 103.649 25.910 86.621 1.00 75.07 66 GLU C O 1
ATOM 3782 N N . GLY C 1 70 ? 104.206 24.020 85.541 1.00 66.50 67 GLY C N 1
ATOM 3783 C CA . GLY C 1 70 ? 103.625 24.474 84.287 1.00 59.52 67 GLY C CA 1
ATOM 3784 C C . GLY C 1 70 ? 102.158 24.148 84.041 1.00 59.54 67 GLY C C 1
ATOM 3785 O O . GLY C 1 70 ? 101.648 24.410 82.951 1.00 57.04 67 GLY C O 1
ATOM 3786 N N . LEU C 1 71 ? 101.468 23.584 85.031 1.00 54.42 68 LEU C N 1
ATOM 3787 C CA . LEU C 1 71 ? 100.064 23.221 84.841 1.00 51.43 68 LEU C CA 1
ATOM 3788 C C . LEU C 1 71 ? 99.086 24.328 85.246 1.00 53.55 68 LEU C C 1
ATOM 3789 O O . LEU C 1 71 ? 97.873 24.197 85.055 1.00 51.44 68 LEU C O 1
ATOM 3794 N N . TYR C 1 72 ? 99.609 25.420 85.794 1.00 55.22 69 TYR C N 1
ATOM 3795 C CA . TYR C 1 72 ? 98.761 26.550 86.158 1.00 55.06 69 TYR C CA 1
ATOM 3796 C C . TYR C 1 72 ? 99.417 27.873 85.746 1.00 51.52 69 TYR C C 1
ATOM 3797 O O . TYR C 1 72 ? 100.602 28.064 85.986 1.00 57.29 69 TYR C O 1
ATOM 3806 N N . PRO C 1 73 ? 98.668 28.780 85.087 1.00 51.93 70 PRO C N 1
ATOM 3807 C CA . PRO C 1 73 ? 97.287 28.703 84.591 1.00 52.96 70 PRO C CA 1
ATOM 3808 C C . PRO C 1 73 ? 97.100 27.648 83.522 1.00 49.40 70 PRO C C 1
ATOM 3809 O O . PRO C 1 73 ? 98.052 27.192 82.888 1.00 47.04 70 PRO C O 1
ATOM 3813 N N . TYR C 1 74 ? 95.846 27.285 83.320 1.00 45.52 71 TYR C N 1
ATOM 3814 C CA . TYR C 1 74 ? 95.473 26.341 82.294 1.00 44.86 71 TYR C CA 1
ATOM 3815 C C . TYR C 1 74 ? 96.004 26.736 80.914 1.00 46.13 71 TYR C C 1
ATOM 3816 O O . TYR C 1 74 ? 95.807 27.871 80.464 1.00 43.37 71 TYR C O 1
ATOM 3825 N N . THR C 1 75 ? 96.671 25.797 80.246 1.00 41.24 72 THR C N 1
ATOM 3826 C CA . THR C 1 75 ? 96.921 25.910 78.806 1.00 46.49 72 THR C CA 1
ATOM 3827 C C . THR C 1 75 ? 96.627 24.571 78.139 1.00 48.53 72 THR C C 1
ATOM 3828 O O . THR C 1 75 ? 96.794 23.515 78.753 1.00 49.76 72 THR C O 1
ATOM 3832 N N . SER C 1 76 ? 96.214 24.626 76.877 1.00 42.48 73 SER C N 1
ATOM 3833 C CA . SER C 1 76 ? 95.595 23.490 76.197 1.00 44.04 73 SER C CA 1
ATOM 3834 C C . SER C 1 76 ? 96.375 22.178 76.150 1.00 42.61 73 SER C C 1
ATOM 3835 O O . SER C 1 76 ? 95.814 21.110 76.388 1.00 43.04 73 SER C O 1
ATOM 3838 N N . LEU C 1 77 ? 97.655 22.238 75.816 1.00 44.36 74 LEU C N 1
ATOM 3839 C CA . LEU C 1 77 ? 98.357 21.004 75.492 1.00 47.91 74 LEU C CA 1
ATOM 3840 C C . LEU C 1 77 ? 98.637 20.123 76.708 1.00 44.65 74 LEU C C 1
ATOM 3841 O O . LEU C 1 77 ? 98.361 18.926 76.675 1.00 44.26 74 LEU C O 1
ATOM 3846 N N . PRO C 1 78 ? 99.191 20.707 77.780 1.00 43.91 75 PRO C N 1
ATOM 3847 C CA . PRO C 1 78 ? 99.428 19.919 78.998 1.00 49.14 75 PRO C CA 1
ATOM 3848 C C . PRO C 1 78 ? 98.164 19.228 79.511 1.00 43.70 75 PRO C C 1
ATOM 3849 O O . PRO C 1 78 ? 98.184 18.021 79.758 1.00 44.96 75 PRO C O 1
ATOM 3853 N N . HIS C 1 79 ? 97.074 19.974 79.646 1.00 42.28 76 HIS C N 1
ATOM 3854 C CA . HIS C 1 79 ? 95.853 19.404 80.205 1.00 44.77 76 HIS C CA 1
ATOM 3855 C C . HIS C 1 79 ? 95.224 18.347 79.305 1.00 45.17 76 HIS C C 1
ATOM 3856 O O . HIS C 1 79 ? 94.625 17.394 79.798 1.00 48.09 76 HIS C O 1
ATOM 3863 N N . THR C 1 80 ? 95.363 18.508 77.993 1.00 43.59 77 THR C N 1
ATOM 3864 C CA . THR C 1 80 ? 94.825 17.536 77.047 1.00 39.46 77 THR C CA 1
ATOM 3865 C C . THR C 1 80 ? 95.620 16.232 77.081 1.00 42.36 77 THR C C 1
ATOM 3866 O O . THR C 1 80 ? 95.039 15.144 77.122 1.00 42.30 77 THR C O 1
ATOM 3870 N N . SER C 1 81 ? 96.946 16.337 77.056 1.00 39.84 78 SER C N 1
ATOM 3871 C CA . SER C 1 81 ? 97.790 15.143 77.071 1.00 43.27 78 SER C CA 1
ATOM 3872 C C . SER C 1 81 ? 97.635 14.357 78.370 1.00 51.40 78 SER C C 1
ATOM 3873 O O . SER C 1 81 ? 97.642 13.118 78.367 1.00 45.42 78 SER C O 1
ATOM 3876 N N . ILE C 1 82 ? 97.481 15.085 79.477 1.00 51.86 79 ILE C N 1
ATOM 3877 C CA . ILE C 1 82 ? 97.202 14.468 80.772 1.00 49.14 79 ILE C CA 1
ATOM 3878 C C . ILE C 1 82 ? 95.923 13.628 80.713 1.00 46.77 79 ILE C C 1
ATOM 3879 O O . ILE C 1 82 ? 95.957 12.419 80.950 1.00 45.60 79 ILE C O 1
ATOM 3884 N N . LEU C 1 83 ? 94.802 14.255 80.375 1.00 41.11 80 LEU C N 1
ATOM 3885 C CA . LEU C 1 83 ? 93.559 13.501 80.250 1.00 46.99 80 LEU C CA 1
ATOM 3886 C C . LEU C 1 83 ? 93.645 12.364 79.219 1.00 49.21 80 LEU C C 1
ATOM 3887 O O . LEU C 1 83 ? 93.250 11.230 79.512 1.00 45.98 80 LEU C O 1
ATOM 3892 N N . VAL C 1 84 ? 94.156 12.662 78.023 1.00 45.12 81 VAL C N 1
ATOM 3893 C CA . VAL C 1 84 ? 94.203 11.669 76.957 1.00 42.69 81 VAL C CA 1
ATOM 3894 C C . VAL C 1 84 ? 95.049 10.462 77.363 1.00 45.37 81 VAL C C 1
ATOM 3895 O O . VAL C 1 84 ? 94.630 9.315 77.208 1.00 48.22 81 VAL C O 1
ATOM 3899 N N . ASN C 1 85 ? 96.235 10.724 77.898 1.00 39.88 82 ASN C N 1
ATOM 3900 C CA . ASN C 1 85 ? 97.137 9.652 78.288 1.00 46.12 82 ASN C CA 1
ATOM 3901 C C . ASN C 1 85 ? 96.587 8.797 79.417 1.00 55.64 82 ASN C C 1
ATOM 3902 O O . ASN C 1 85 ? 96.615 7.560 79.351 1.00 52.57 82 ASN C O 1
ATOM 3907 N N . LEU C 1 86 ? 96.099 9.474 80.455 1.00 52.58 83 LEU C N 1
ATOM 3908 C CA . LEU C 1 86 ? 95.530 8.827 81.619 1.00 45.13 83 LEU C CA 1
ATOM 3909 C C . LEU C 1 86 ? 94.325 8.014 81.191 1.00 48.27 83 LEU C C 1
ATOM 3910 O O . LEU C 1 86 ? 94.136 6.883 81.638 1.00 52.90 83 LEU C O 1
ATOM 3915 N N . PHE C 1 87 ? 93.517 8.590 80.309 1.00 45.34 84 PHE C N 1
ATOM 3916 C CA . PHE C 1 87 ? 92.283 7.946 79.881 1.00 46.67 84 PHE C CA 1
ATOM 3917 C C . PHE C 1 87 ? 92.571 6.744 78.997 1.00 52.70 84 PHE C C 1
ATOM 3918 O O . PHE C 1 87 ? 91.757 5.831 78.894 1.00 55.02 84 PHE C O 1
ATOM 3926 N N . LYS C 1 88 ? 93.737 6.739 78.362 1.00 49.07 85 LYS C N 1
ATOM 3927 C CA . LYS C 1 88 ? 94.153 5.574 77.596 1.00 50.49 85 LYS C CA 1
ATOM 3928 C C . LYS C 1 88 ? 94.533 4.418 78.527 1.00 55.81 85 LYS C C 1
ATOM 3929 O O . LYS C 1 88 ? 94.224 3.258 78.243 1.00 57.20 85 LYS C O 1
ATOM 3935 N N . GLU C 1 89 ? 95.196 4.745 79.637 1.00 51.92 86 GLU C N 1
ATOM 3936 C CA . GLU C 1 89 ? 95.554 3.757 80.654 1.00 54.14 86 GLU C CA 1
ATOM 3937 C C . GLU C 1 89 ? 94.349 3.244 81.434 1.00 58.68 86 GLU C C 1
ATOM 3938 O O . GLU C 1 89 ? 94.214 2.042 81.658 1.00 62.26 86 GLU C O 1
ATOM 3944 N N . GLU C 1 90 ? 93.482 4.159 81.855 1.00 57.83 87 GLU C N 1
ATOM 3945 C CA . GLU C 1 90 ? 92.391 3.824 82.766 1.00 54.95 87 GLU C CA 1
ATOM 3946 C C . GLU C 1 90 ? 91.129 3.329 82.063 1.00 58.65 87 GLU C C 1
ATOM 3947 O O . GLU C 1 90 ? 90.362 2.544 82.628 1.00 56.15 87 GLU C O 1
ATOM 3953 N N . GLN C 1 91 ? 90.922 3.790 80.831 1.00 60.98 88 GLN C N 1
ATOM 3954 C CA . GLN C 1 91 ? 89.762 3.391 80.035 1.00 55.06 88 GLN C CA 1
ATOM 3955 C C . GLN C 1 91 ? 88.447 3.673 80.761 1.00 53.64 88 GLN C C 1
ATOM 3956 O O . GLN C 1 91 ? 87.679 2.751 81.030 1.00 56.05 88 GLN C O 1
ATOM 3962 N N . PRO C 1 92 ? 88.182 4.954 81.067 1.00 49.13 89 PRO C N 1
ATOM 3963 C CA . PRO C 1 92 ? 86.936 5.367 81.714 1.00 46.77 89 PRO C CA 1
ATOM 3964 C C . PRO C 1 92 ? 85.751 5.027 80.839 1.00 53.12 89 PRO C C 1
ATOM 3965 O O . PRO C 1 92 ? 85.893 4.937 79.616 1.00 57.39 89 PRO C O 1
ATOM 3969 N N . GLN C 1 93 ? 84.582 4.853 81.436 1.00 49.83 90 GLN C N 1
ATOM 3970 C CA . GLN C 1 93 ? 83.394 4.689 80.614 1.00 53.41 90 GLN C CA 1
ATOM 3971 C C . GLN C 1 93 ? 82.681 6.018 80.478 1.00 48.92 90 GLN C C 1
ATOM 3972 O O . GLN C 1 93 ? 81.924 6.233 79.530 1.00 46.65 90 GLN C O 1
ATOM 3978 N N . ILE C 1 94 ? 82.934 6.900 81.442 1.00 45.98 91 ILE C N 1
ATOM 3979 C CA . ILE C 1 94 ? 82.346 8.232 81.461 1.00 43.48 91 ILE C CA 1
ATOM 3980 C C . ILE C 1 94 ? 83.343 9.269 81.968 1.00 44.54 91 ILE C C 1
ATOM 3981 O O . ILE C 1 94 ? 84.140 9.000 82.868 1.00 42.65 91 ILE C O 1
ATOM 3986 N N . CYS C 1 95 ? 83.321 10.445 81.354 1.00 44.05 92 CYS C N 1
ATOM 3987 C CA . CYS C 1 95 ? 84.055 11.583 81.873 1.00 40.26 92 CYS C CA 1
ATOM 3988 C C . CYS C 1 95 ? 83.145 12.783 81.821 1.00 44.50 92 CYS C C 1
ATOM 3989 O O . CYS C 1 95 ? 82.456 13.007 80.815 1.00 44.47 92 CYS C O 1
ATOM 3992 N N . LEU C 1 96 ? 83.146 13.540 82.914 1.00 38.97 93 LEU C N 1
ATOM 3993 C CA . LEU C 1 96 ? 82.296 14.704 83.074 1.00 36.79 93 LEU C CA 1
ATOM 3994 C C . LEU C 1 96 ? 83.184 15.889 83.374 1.00 42.37 93 LEU C C 1
ATOM 3995 O O . LEU C 1 96 ? 84.218 15.754 84.037 1.00 40.50 93 LEU C O 1
ATOM 4008 N N . GLY C 1 98 ? 83.052 20.491 83.801 1.00 39.70 95 GLY C N 1
ATOM 4009 C CA . GLY C 1 98 ? 82.267 21.712 83.847 1.00 39.97 95 GLY C CA 1
ATOM 4010 C C . GLY C 1 98 ? 82.292 22.461 82.523 1.00 40.92 95 GLY C C 1
ATOM 4011 O O . GLY C 1 98 ? 83.354 22.663 81.937 1.00 43.08 95 GLY C O 1
ATOM 4012 N N . ALA C 1 99 ? 81.118 22.864 82.044 1.00 44.61 96 ALA C N 1
ATOM 4013 C CA . ALA C 1 99 ? 81.011 23.665 80.823 1.00 40.45 96 ALA C CA 1
ATOM 4014 C C . ALA C 1 99 ? 81.481 25.091 81.099 1.00 42.74 96 ALA C C 1
ATOM 4015 O O . ALA C 1 99 ? 80.686 26.006 81.313 1.00 44.17 96 ALA C O 1
ATOM 4017 N N . THR C 1 100 ? 82.790 25.268 81.111 1.00 40.80 97 THR C N 1
ATOM 4018 C CA . THR C 1 100 ? 83.369 26.561 81.390 1.00 43.67 97 THR C CA 1
ATOM 4019 C C . THR C 1 100 ? 84.204 26.960 80.188 1.00 50.52 97 THR C C 1
ATOM 4020 O O . THR C 1 100 ? 84.215 26.267 79.154 1.00 45.34 97 THR C O 1
ATOM 4024 N N . VAL C 1 101 ? 84.912 28.075 80.326 1.00 47.62 98 VAL C N 1
ATOM 4025 C CA . VAL C 1 101 ? 85.893 28.466 79.326 1.00 45.05 98 VAL C CA 1
ATOM 4026 C C . VAL C 1 101 ? 86.912 27.341 79.124 1.00 44.66 98 VAL C C 1
ATOM 4027 O O . VAL C 1 101 ? 87.262 27.011 77.999 1.00 47.20 98 VAL C O 1
ATOM 4031 N N . ILE C 1 102 ? 87.377 26.734 80.210 1.00 47.90 99 ILE C N 1
ATOM 4032 C CA . ILE C 1 102 ? 88.292 25.603 80.074 1.00 45.48 99 ILE C CA 1
ATOM 4033 C C . ILE C 1 102 ? 87.607 24.393 79.457 1.00 43.30 99 ILE C C 1
ATOM 4034 O O . ILE C 1 102 ? 88.128 23.804 78.517 1.00 46.03 99 ILE C O 1
ATOM 4039 N N . GLY C 1 103 ? 86.442 24.027 79.983 1.00 40.02 100 GLY C N 1
ATOM 4040 C CA . GLY C 1 103 ? 85.683 22.912 79.448 1.00 40.48 100 GLY C CA 1
ATOM 4041 C C . GLY C 1 103 ? 85.489 23.002 77.946 1.00 45.24 100 GLY C C 1
ATOM 4042 O O . GLY C 1 103 ? 85.641 22.010 77.221 1.00 42.44 100 GLY C O 1
ATOM 4043 N N . ARG C 1 104 ? 85.164 24.199 77.467 1.00 48.42 101 ARG C N 1
ATOM 4044 C CA . ARG C 1 104 ? 84.927 24.400 76.035 1.00 44.34 101 ARG C CA 1
ATOM 4045 C C . ARG C 1 104 ? 86.183 24.237 75.182 1.00 44.27 101 ARG C C 1
ATOM 4046 O O . ARG C 1 104 ? 86.098 24.039 73.967 1.00 47.15 101 ARG C O 1
ATOM 4054 N N . ASP C 1 105 ? 87.347 24.325 75.816 1.00 44.86 102 ASP C N 1
ATOM 4055 C CA . ASP C 1 105 ? 88.598 24.046 75.129 1.00 42.05 102 ASP C CA 1
ATOM 4056 C C . ASP C 1 105 ? 89.055 22.613 75.362 1.00 43.11 102 ASP C C 1
ATOM 4057 O O . ASP C 1 105 ? 89.402 21.910 74.428 1.00 45.83 102 ASP C O 1
ATOM 4062 N N . LEU C 1 106 ? 89.058 22.185 76.617 1.00 45.72 103 LEU C N 1
ATOM 4063 C CA . LEU C 1 106 ? 89.582 20.876 76.967 1.00 42.45 103 LEU C CA 1
ATOM 4064 C C . LEU C 1 106 ? 88.747 19.746 76.370 1.00 43.91 103 LEU C C 1
ATOM 4065 O O . LEU C 1 106 ? 89.294 18.787 75.825 1.00 40.83 103 LEU C O 1
ATOM 4070 N N . GLY C 1 107 ? 87.425 19.864 76.476 1.00 40.45 104 GLY C N 1
ATOM 4071 C CA . GLY C 1 107 ? 86.521 18.826 76.011 1.00 38.48 104 GLY C CA 1
ATOM 4072 C C . GLY C 1 107 ? 86.755 18.365 74.581 1.00 44.77 104 GLY C C 1
ATOM 4073 O O . GLY C 1 107 ? 87.012 17.183 74.339 1.00 43.86 104 GLY C O 1
ATOM 4074 N N . PRO C 1 108 ? 86.655 19.294 73.616 1.00 45.56 105 PRO C N 1
ATOM 4075 C CA . PRO C 1 108 ? 86.793 18.922 72.207 1.00 42.87 105 PRO C CA 1
ATOM 4076 C C . PRO C 1 108 ? 88.175 18.362 71.902 1.00 44.11 105 PRO C C 1
ATOM 4077 O O . PRO C 1 108 ? 88.288 17.396 71.141 1.00 46.16 105 PRO C O 1
ATOM 4081 N N . ARG C 1 109 ? 89.216 18.947 72.484 1.00 37.36 106 ARG C N 1
ATOM 4082 C CA . ARG C 1 109 ? 90.559 18.434 72.235 1.00 38.76 106 ARG C CA 1
ATOM 4083 C C . ARG C 1 109 ? 90.717 16.985 72.695 1.00 46.24 106 ARG C C 1
ATOM 4084 O O . ARG C 1 109 ? 91.218 16.149 71.945 1.00 53.45 106 ARG C O 1
ATOM 4092 N N . VAL C 1 110 ? 90.265 16.691 73.913 1.00 45.36 107 VAL C N 1
ATOM 4093 C CA . VAL C 1 110 ? 90.331 15.345 74.468 1.00 40.77 107 VAL C CA 1
ATOM 4094 C C . VAL C 1 110 ? 89.429 14.364 73.717 1.00 47.72 107 VAL C C 1
ATOM 4095 O O . VAL C 1 110 ? 89.876 13.284 73.333 1.00 54.58 107 VAL C O 1
ATOM 4099 N N . SER C 1 111 ? 88.172 14.724 73.486 1.00 41.73 108 SER C N 1
ATOM 4100 C CA . SER C 1 111 ? 87.294 13.804 72.774 1.00 45.37 108 SER C CA 1
ATOM 4101 C C . SER C 1 111 ? 87.821 13.477 71.367 1.00 51.54 108 SER C C 1
ATOM 4102 O O . SER C 1 111 ? 87.843 12.309 70.972 1.00 50.90 108 SER C O 1
ATOM 4105 N N . SER C 1 112 ? 88.264 14.491 70.626 1.00 48.34 109 SER C N 1
ATOM 4106 C CA . SER C 1 112 ? 88.834 14.261 69.294 1.00 47.07 109 SER C CA 1
ATOM 4107 C C . SER C 1 112 ? 89.990 13.261 69.336 1.00 49.59 109 SER C C 1
ATOM 4108 O O . SER C 1 112 ? 90.049 12.346 68.524 1.00 52.01 109 SER C O 1
ATOM 4111 N N . ALA C 1 113 ? 90.898 13.433 70.295 1.00 55.51 110 ALA C N 1
ATOM 4112 C CA . ALA C 1 113 ? 92.078 12.573 70.422 1.00 47.76 110 ALA C CA 1
ATOM 4113 C C . ALA C 1 113 ? 91.765 11.142 70.875 1.00 53.13 110 ALA C C 1
ATOM 4114 O O . ALA C 1 113 ? 92.551 10.218 70.636 1.00 50.84 110 ALA C O 1
ATOM 4116 N N . LEU C 1 114 ? 90.624 10.969 71.540 1.00 54.23 111 LEU C N 1
ATOM 4117 C CA . LEU C 1 114 ? 90.200 9.664 72.046 1.00 50.46 111 LEU C CA 1
ATOM 4118 C C . LEU C 1 114 ? 89.120 9.048 71.171 1.00 51.33 111 LEU C C 1
ATOM 4119 O O . LEU C 1 114 ? 88.632 7.940 71.444 1.00 51.21 111 LEU C O 1
ATOM 4124 N N . THR C 1 115 ? 88.751 9.780 70.124 1.00 52.01 112 THR C N 1
ATOM 4125 C CA . THR C 1 115 ? 87.701 9.354 69.207 1.00 56.14 112 THR C CA 1
ATOM 4126 C C . THR C 1 115 ? 86.445 9.027 69.997 1.00 58.49 112 THR C C 1
ATOM 4127 O O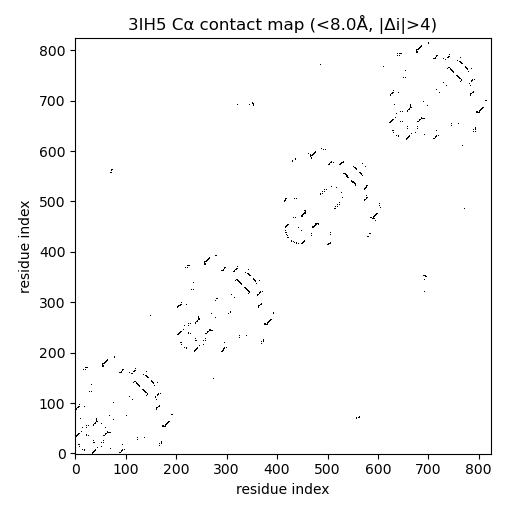 . THR C 1 115 ? 85.827 7.981 69.803 1.00 63.54 112 THR C O 1
ATOM 4131 N N . SER C 1 116 ? 86.077 9.917 70.906 1.00 54.22 113 SER C N 1
ATOM 4132 C CA . SER C 1 116 ? 84.897 9.693 71.718 1.00 55.15 113 SER C CA 1
ATOM 4133 C C . SER C 1 116 ? 83.863 10.754 71.398 1.00 56.95 113 SER C C 1
ATOM 4134 O O . SER C 1 116 ? 84.121 11.683 70.626 1.00 54.76 113 SER C O 1
ATOM 4137 N N . GLY C 1 117 ? 82.688 10.607 71.993 1.00 59.91 114 GLY C N 1
ATOM 4138 C CA . GLY C 1 117 ? 81.645 11.598 71.853 1.00 60.27 114 GLY C CA 1
ATOM 4139 C C . GLY C 1 117 ? 81.852 12.713 72.856 1.00 55.77 114 GLY C C 1
ATOM 4140 O O . GLY C 1 117 ? 82.794 12.687 73.650 1.00 49.67 114 GLY C O 1
ATOM 4141 N N . LEU C 1 118 ? 80.967 13.699 72.798 1.00 50.90 115 LEU C N 1
ATOM 4142 C CA . LEU C 1 118 ? 80.967 14.810 73.724 1.00 47.54 115 LEU C CA 1
ATOM 4143 C C . LEU C 1 118 ? 79.691 15.600 73.512 1.00 50.56 115 LEU C C 1
ATOM 4144 O O . LEU C 1 118 ? 79.429 16.094 72.415 1.00 51.89 115 LEU C O 1
ATOM 4149 N N . THR C 1 119 ? 78.882 15.704 74.557 1.00 46.64 116 THR C N 1
ATOM 4150 C CA . THR C 1 119 ? 77.694 16.539 74.491 1.00 44.99 116 THR C CA 1
ATOM 4151 C C . THR C 1 119 ? 77.854 17.710 75.442 1.00 43.38 116 THR C C 1
ATOM 4152 O O . THR C 1 119 ? 77.945 17.528 76.652 1.00 47.48 116 THR C O 1
ATOM 4156 N N . ALA C 1 120 ? 77.913 18.910 74.882 1.00 42.22 117 ALA C N 1
ATOM 4157 C CA . ALA C 1 120 ? 78.115 20.112 75.669 1.00 42.26 117 ALA C CA 1
ATOM 4158 C C . ALA C 1 120 ? 76.813 20.593 76.284 1.00 42.55 117 ALA C C 1
ATOM 4159 O O . ALA C 1 120 ? 75.737 20.321 75.760 1.00 34.78 117 ALA C O 1
ATOM 4161 N N . ASP C 1 121 ? 76.923 21.309 77.401 1.00 46.52 118 ASP C N 1
ATOM 4162 C CA . ASP C 1 121 ? 75.768 21.947 78.028 1.00 45.58 118 ASP C CA 1
ATOM 4163 C C . ASP C 1 121 ? 74.612 20.981 78.267 1.00 41.40 118 ASP C C 1
ATOM 4164 O O . ASP C 1 121 ? 73.466 21.318 78.004 1.00 41.02 118 ASP C O 1
ATOM 4169 N N . CYS C 1 122 ? 74.905 19.778 78.743 1.00 41.54 119 CYS C N 1
ATOM 4170 C CA . CYS C 1 122 ? 73.833 18.894 79.171 1.00 42.28 119 CYS C CA 1
ATOM 4171 C C . CYS C 1 122 ? 73.064 19.523 80.326 1.00 44.18 119 CYS C C 1
ATOM 4172 O O . CYS C 1 122 ? 73.569 20.371 81.063 1.00 38.33 119 CYS C O 1
ATOM 4175 N N . THR C 1 123 ? 71.842 19.058 80.489 1.00 45.04 120 THR C N 1
ATOM 4176 C CA . THR C 1 123 ? 70.851 19.735 81.291 1.00 42.19 120 THR C CA 1
ATOM 4177 C C . THR C 1 123 ? 70.321 18.759 82.346 1.00 43.44 120 THR C C 1
ATOM 4178 O O . THR C 1 123 ? 69.781 19.156 83.378 1.00 47.28 120 THR C O 1
ATOM 4182 N N . SER C 1 124 ? 70.508 17.474 82.057 1.00 42.14 121 SER C N 1
ATOM 4183 C CA . SER C 1 124 ? 70.269 16.376 82.976 1.00 37.40 121 SER C CA 1
ATOM 4184 C C . SER C 1 124 ? 71.216 15.279 82.551 1.00 46.55 121 SER C C 1
ATOM 4185 O O . SER C 1 124 ? 71.677 15.258 81.406 1.00 47.39 121 SER C O 1
ATOM 4188 N N . LEU C 1 125 ? 71.511 14.369 83.468 1.00 43.46 122 LEU C N 1
ATOM 4189 C CA . LEU C 1 125 ? 72.258 13.175 83.125 1.00 41.63 122 LEU C CA 1
ATOM 4190 C C . LEU C 1 125 ? 71.584 11.980 83.796 1.00 47.63 122 LEU C C 1
ATOM 4191 O O . LEU C 1 125 ? 71.236 12.041 84.969 1.00 47.79 122 LEU C O 1
ATOM 4196 N N . GLU C 1 126 ? 71.363 10.913 83.038 1.00 46.55 123 GLU C N 1
ATOM 4197 C CA . GLU C 1 126 ? 70.737 9.719 83.575 1.00 43.82 123 GLU C CA 1
ATOM 4198 C C . GLU C 1 126 ? 71.510 8.518 83.082 1.00 45.73 123 GLU C C 1
ATOM 4199 O O . GLU C 1 126 ? 72.403 8.647 82.250 1.00 44.46 123 GLU C O 1
ATOM 4205 N N . ILE C 1 127 ? 71.157 7.347 83.597 1.00 50.15 124 ILE C N 1
ATOM 4206 C CA . ILE C 1 127 ? 71.645 6.093 83.048 1.00 47.01 124 ILE C CA 1
ATOM 4207 C C . ILE C 1 127 ? 70.464 5.412 82.372 1.00 45.27 124 ILE C C 1
ATOM 4208 O O . ILE C 1 127 ? 69.341 5.467 82.870 1.00 49.12 124 ILE C O 1
ATOM 4213 N N . GLY C 1 128 ? 70.702 4.794 81.224 1.00 45.09 125 GLY C N 1
ATOM 4214 C CA . GLY C 1 128 ? 69.609 4.224 80.462 1.00 45.96 125 GLY C CA 1
ATOM 4215 C C . GLY C 1 128 ? 70.086 3.262 79.407 1.00 52.40 125 GLY C C 1
ATOM 4216 O O . GLY C 1 128 ? 71.286 3.133 79.167 1.00 56.80 125 GLY C O 1
ATOM 4217 N N . ASP C 1 129 ? 69.141 2.585 78.770 1.00 56.14 126 ASP C N 1
ATOM 4218 C CA . ASP C 1 129 ? 69.468 1.556 77.792 1.00 56.85 126 ASP C CA 1
ATOM 4219 C C . ASP C 1 129 ? 69.121 2.030 76.385 1.00 60.22 126 ASP C C 1
ATOM 4220 O O . ASP C 1 129 ? 68.365 2.985 76.214 1.00 58.11 126 ASP C O 1
ATOM 4225 N N . HIS C 1 130 ? 69.675 1.371 75.374 1.00 62.53 127 HIS C N 1
ATOM 4226 C CA . HIS C 1 130 ? 69.344 1.723 73.999 1.00 64.82 127 HIS C CA 1
ATOM 4227 C C . HIS C 1 130 ? 69.260 0.510 73.079 1.00 66.35 127 HIS C C 1
ATOM 4228 O O . HIS C 1 130 ? 70.236 -0.222 72.922 1.00 64.75 127 HIS C O 1
ATOM 4235 N N . GLU C 1 131 ? 68.088 0.309 72.477 1.00 67.14 128 GLU C N 1
ATOM 4236 C CA . GLU C 1 131 ? 67.886 -0.775 71.518 1.00 72.09 128 GLU C CA 1
ATOM 4237 C C . GLU C 1 131 ? 68.274 -0.333 70.124 1.00 74.41 128 GLU C C 1
ATOM 4238 O O . GLU C 1 131 ? 67.606 0.512 69.523 1.00 68.40 128 GLU C O 1
ATOM 4244 N N . ASP C 1 132 ? 69.355 -0.900 69.609 1.00 78.08 129 ASP C N 1
ATOM 4245 C CA . ASP C 1 132 ? 69.699 -0.694 68.215 1.00 85.94 129 ASP C CA 1
ATOM 4246 C C . ASP C 1 132 ? 68.775 -1.577 67.388 1.00 91.56 129 ASP C C 1
ATOM 4247 O O . ASP C 1 132 ? 69.132 -2.693 67.017 1.00 96.13 129 ASP C O 1
ATOM 4252 N N . LYS C 1 133 ? 67.577 -1.071 67.123 1.00 93.17 130 LYS C N 1
ATOM 4253 C CA . LYS C 1 133 ? 66.550 -1.819 66.413 1.00 101.94 130 LYS C CA 1
ATOM 4254 C C . LYS C 1 133 ? 67.090 -2.446 65.116 1.00 114.06 130 LYS C C 1
ATOM 4255 O O . LYS C 1 133 ? 66.744 -3.580 64.769 1.00 110.22 130 LYS C O 1
ATOM 4261 N N . LYS C 1 134 ? 67.950 -1.706 64.416 1.00 110.66 131 LYS C N 1
ATOM 4262 C CA . LYS C 1 134 ? 68.465 -2.132 63.114 1.00 107.37 131 LYS C CA 1
ATOM 4263 C C . LYS C 1 134 ? 69.147 -3.499 63.126 1.00 107.59 131 LYS C C 1
ATOM 4264 O O . LYS C 1 134 ? 69.016 -4.270 62.175 1.00 115.48 131 LYS C O 1
ATOM 4270 N N . GLU C 1 135 ? 69.879 -3.798 64.192 1.00 99.62 132 GLU C N 1
ATOM 4271 C CA . GLU C 1 135 ? 70.556 -5.083 64.291 1.00 100.26 132 GLU C CA 1
ATOM 4272 C C . GLU C 1 135 ? 70.203 -5.778 65.598 1.00 99.76 132 GLU C C 1
ATOM 4273 O O . GLU C 1 135 ? 70.920 -6.672 66.052 1.00 98.04 132 GLU C O 1
ATOM 4279 N N . GLY C 1 136 ? 69.097 -5.345 66.200 1.00 101.85 133 GLY C N 1
ATOM 4280 C CA . GLY C 1 136 ? 68.517 -5.998 67.367 1.00 103.89 133 GLY C CA 1
ATOM 4281 C C . GLY C 1 136 ? 69.366 -6.137 68.622 1.00 94.13 133 GLY C C 1
ATOM 4282 O O . GLY C 1 136 ? 69.104 -7.011 69.450 1.00 90.67 133 GLY C O 1
ATOM 4283 N N . LYS C 1 137 ? 70.371 -5.279 68.773 1.00 88.56 134 LYS C N 1
ATOM 4284 C CA . LYS C 1 137 ? 71.238 -5.310 69.948 1.00 81.87 134 LYS C CA 1
ATOM 4285 C C . LYS C 1 137 ? 70.771 -4.310 71.011 1.00 75.99 134 LYS C C 1
ATOM 4286 O O . LYS C 1 137 ? 70.340 -3.203 70.689 1.00 77.37 134 LYS C O 1
ATOM 4292 N N . VAL C 1 138 ? 70.835 -4.706 72.278 1.00 69.06 135 VAL C N 1
ATOM 4293 C CA . VAL C 1 138 ? 70.504 -3.782 73.356 1.00 71.73 135 VAL C CA 1
ATOM 4294 C C . VAL C 1 138 ? 71.748 -3.325 74.099 1.00 71.03 135 VAL C C 1
ATOM 4295 O O . VAL C 1 138 ? 72.511 -4.139 74.623 1.00 69.64 135 VAL C O 1
ATOM 4299 N N . TYR C 1 139 ? 71.945 -2.012 74.132 1.00 68.52 136 TYR C N 1
ATOM 4300 C CA . TYR C 1 139 ? 73.049 -1.426 74.871 1.00 66.08 136 TYR C CA 1
ATOM 4301 C C . TYR C 1 139 ? 72.563 -1.043 76.261 1.00 64.59 136 TYR C C 1
ATOM 4302 O O . TYR C 1 139 ? 71.571 -0.326 76.413 1.00 61.96 136 TYR C O 1
ATOM 4311 N N . LYS C 1 140 ? 73.257 -1.534 77.278 1.00 61.11 137 LYS C N 1
ATOM 4312 C CA . LYS C 1 140 ? 72.789 -1.344 78.638 1.00 66.84 137 LYS C CA 1
ATOM 4313 C C . LYS C 1 140 ? 73.635 -0.353 79.433 1.00 61.47 137 LYS C C 1
ATOM 4314 O O . LYS C 1 140 ? 74.865 -0.338 79.333 1.00 58.45 137 LYS C O 1
ATOM 4320 N N . ASN C 1 141 ? 72.946 0.491 80.195 1.00 57.05 138 ASN C N 1
ATOM 4321 C CA . ASN C 1 141 ? 73.585 1.419 81.112 1.00 57.84 138 ASN C CA 1
ATOM 4322 C C . ASN C 1 141 ? 74.484 2.440 80.427 1.00 54.71 138 ASN C C 1
ATOM 4323 O O . ASN C 1 141 ? 75.665 2.571 80.752 1.00 52.30 138 ASN C O 1
ATOM 4328 N N . LEU C 1 142 ? 73.906 3.166 79.478 1.00 55.12 139 LEU C N 1
ATOM 4329 C CA . LEU C 1 142 ? 74.612 4.229 78.783 1.00 50.44 139 LEU C CA 1
ATOM 4330 C C . LEU C 1 142 ? 74.372 5.552 79.495 1.00 50.30 139 LEU C C 1
ATOM 4331 O O . LEU C 1 142 ? 73.371 5.714 80.206 1.00 51.64 139 LEU C O 1
ATOM 4336 N N . LEU C 1 143 ? 75.282 6.500 79.322 1.00 41.05 140 LEU C N 1
ATOM 4337 C CA . LEU C 1 143 ? 75.041 7.831 79.860 1.00 44.37 140 LEU C CA 1
ATOM 4338 C C . LEU C 1 143 ? 74.059 8.587 78.967 1.00 46.50 140 LEU C C 1
ATOM 4339 O O . LEU C 1 143 ? 74.365 8.904 77.820 1.00 44.98 140 LEU C O 1
ATOM 4344 N N . TYR C 1 144 ? 72.864 8.845 79.483 1.00 43.65 141 TYR C N 1
ATOM 4345 C CA . TYR C 1 144 ? 71.892 9.636 78.750 1.00 42.69 141 TYR C CA 1
ATOM 4346 C C . TYR C 1 144 ? 72.340 11.074 78.850 1.00 47.83 141 TYR C C 1
ATOM 4347 O O . TYR C 1 144 ? 72.356 11.644 79.943 1.00 46.36 141 TYR C O 1
ATOM 4356 N N . GLN C 1 145 ? 72.710 11.663 77.719 1.00 44.37 142 GLN C N 1
ATOM 4357 C CA . GLN C 1 145 ? 73.135 13.052 77.702 1.00 40.50 142 GLN C CA 1
ATOM 4358 C C . GLN C 1 145 ? 71.962 13.931 77.255 1.00 41.09 142 GLN C C 1
ATOM 4359 O O . GLN C 1 145 ? 71.607 13.979 76.085 1.00 47.23 142 GLN C O 1
ATOM 4365 N N . ILE C 1 146 ? 71.349 14.614 78.209 1.00 41.40 143 ILE C N 1
ATOM 4366 C CA . ILE C 1 146 ? 70.039 15.212 77.993 1.00 42.04 143 ILE C CA 1
ATOM 4367 C C . ILE C 1 146 ? 70.091 16.739 77.921 1.00 44.12 143 ILE C C 1
ATOM 4368 O O . ILE C 1 146 ? 70.667 17.389 78.790 1.00 46.57 143 ILE C O 1
ATOM 4373 N N . ARG C 1 147 ? 69.490 17.311 76.881 1.00 42.61 144 ARG C N 1
ATOM 4374 C CA . ARG C 1 147 ? 69.460 18.768 76.724 1.00 43.21 144 ARG C CA 1
ATOM 4375 C C . ARG C 1 147 ? 68.491 19.188 75.646 1.00 40.72 144 ARG C C 1
ATOM 4376 O O . ARG C 1 147 ? 68.098 18.373 74.816 1.00 42.90 144 ARG C O 1
ATOM 4384 N N . PRO C 1 148 ? 68.101 20.471 75.653 1.00 41.04 145 PRO C N 1
ATOM 4385 C CA . PRO C 1 148 ? 67.273 21.000 74.566 1.00 45.44 145 PRO C CA 1
ATOM 4386 C C . PRO C 1 148 ? 67.980 20.863 73.222 1.00 44.13 145 PRO C C 1
ATOM 4387 O O . PRO C 1 148 ? 69.206 20.989 73.152 1.00 47.88 145 PRO C O 1
ATOM 4391 N N . ALA C 1 149 ? 67.208 20.584 72.174 1.00 45.56 146 ALA C N 1
ATOM 4392 C CA . ALA C 1 149 ? 67.758 20.340 70.841 1.00 42.84 146 ALA C CA 1
ATOM 4393 C C . ALA C 1 149 ? 66.893 20.930 69.712 1.00 41.90 146 ALA C C 1
ATOM 4394 O O . ALA C 1 149 ? 65.768 21.403 69.939 1.00 36.80 146 ALA C O 1
ATOM 4396 N N . PHE C 1 150 ? 67.440 20.899 68.497 1.00 44.12 147 PHE C N 1
ATOM 4397 C CA . PHE C 1 150 ? 66.740 21.351 67.291 1.00 40.08 147 PHE C CA 1
ATOM 4398 C C . PHE C 1 150 ? 66.117 22.726 67.464 1.00 40.29 147 PHE C C 1
ATOM 4399 O O . PHE C 1 150 ? 64.909 22.886 67.329 1.00 42.88 147 PHE C O 1
ATOM 4407 N N . GLY C 1 151 ? 66.954 23.713 67.771 1.00 39.75 148 GLY C N 1
ATOM 4408 C CA . GLY C 1 151 ? 66.522 25.097 67.856 1.00 37.29 148 GLY C CA 1
ATOM 4409 C C . GLY C 1 151 ? 65.651 25.456 69.048 1.00 44.17 148 GLY C C 1
ATOM 4410 O O . GLY C 1 151 ? 64.931 26.455 69.004 1.00 43.17 148 GLY C O 1
ATOM 4411 N N . GLY C 1 152 ? 65.723 24.661 70.118 1.00 42.98 149 GLY C N 1
ATOM 4412 C CA . GLY C 1 152 ? 64.945 24.924 71.318 1.00 37.08 149 GLY C CA 1
ATOM 4413 C C . GLY C 1 152 ? 63.526 24.395 71.199 1.00 44.17 149 GLY C C 1
ATOM 4414 O O . GLY C 1 152 ? 62.580 24.985 71.738 1.00 41.29 149 GLY C O 1
ATOM 4415 N N . ASN C 1 153 ? 63.391 23.271 70.495 1.00 40.73 150 ASN C N 1
ATOM 4416 C CA . ASN C 1 153 ? 62.093 22.702 70.153 1.00 40.32 150 ASN C CA 1
ATOM 4417 C C . ASN C 1 153 ? 61.628 21.588 71.083 1.00 45.42 150 ASN C C 1
ATOM 4418 O O . ASN C 1 153 ? 60.433 21.408 71.309 1.00 43.38 150 ASN C O 1
ATOM 4423 N N . ILE C 1 154 ? 62.591 20.849 71.616 1.00 44.56 151 ILE C N 1
ATOM 4424 C CA . ILE C 1 154 ? 62.340 19.544 72.189 1.00 40.55 151 ILE C CA 1
ATOM 4425 C C . ILE C 1 154 ? 63.497 19.253 73.149 1.00 44.24 151 ILE C C 1
ATOM 4426 O O . ILE C 1 154 ? 64.586 19.793 72.973 1.00 43.15 151 ILE C O 1
ATOM 4431 N N . VAL C 1 155 ? 63.271 18.454 74.188 1.00 42.40 152 VAL C N 1
ATOM 4432 C CA . VAL C 1 155 ? 64.388 18.014 75.025 1.00 38.98 152 VAL C CA 1
ATOM 4433 C C . VAL C 1 155 ? 64.797 16.608 74.593 1.00 39.46 152 VAL C C 1
ATOM 4434 O O . VAL C 1 155 ? 64.078 15.644 74.828 1.00 49.13 152 VAL C O 1
ATOM 4438 N N . ALA C 1 156 ? 65.952 16.499 73.951 1.00 40.54 153 ALA C N 1
ATOM 4439 C CA . ALA C 1 156 ? 66.391 15.236 73.363 1.00 39.41 153 ALA C CA 1
ATOM 4440 C C . ALA C 1 156 ? 67.444 14.582 74.235 1.00 38.00 153 ALA C C 1
ATOM 4441 O O . ALA C 1 156 ? 67.939 15.194 75.168 1.00 38.59 153 ALA C O 1
ATOM 4443 N N . THR C 1 157 ? 67.788 13.341 73.913 1.00 38.54 154 THR C N 1
ATOM 4444 C CA . THR C 1 157 ? 68.779 12.583 74.667 1.00 39.49 154 THR C CA 1
ATOM 4445 C C . THR C 1 157 ? 69.807 11.986 73.717 1.00 45.65 154 THR C C 1
ATOM 4446 O O . THR C 1 157 ? 69.453 11.231 72.807 1.00 42.84 154 THR C O 1
ATOM 4450 N N . ILE C 1 158 ? 71.078 12.315 73.922 1.00 42.16 155 ILE C N 1
ATOM 4451 C CA . ILE C 1 158 ? 72.136 11.741 73.100 1.00 44.25 155 ILE C CA 1
ATOM 4452 C C . ILE C 1 158 ? 72.800 10.584 73.838 1.00 43.82 155 ILE C C 1
ATOM 4453 O O . ILE C 1 158 ? 73.038 10.664 75.038 1.00 48.20 155 ILE C O 1
ATOM 4458 N N . VAL C 1 159 ? 73.085 9.503 73.122 1.00 48.65 156 VAL C N 1
ATOM 4459 C CA . VAL C 1 159 ? 73.903 8.421 73.667 1.00 50.41 156 VAL C CA 1
ATOM 4460 C C . VAL C 1 159 ? 75.029 8.032 72.703 1.00 54.60 156 VAL C C 1
ATOM 4461 O O . VAL C 1 159 ? 74.908 8.183 71.483 1.00 49.54 156 VAL C O 1
ATOM 4465 N N . ASN C 1 160 ? 76.123 7.535 73.272 1.00 52.03 157 ASN C N 1
ATOM 4466 C CA . ASN C 1 160 ? 77.221 6.982 72.496 1.00 56.67 157 ASN C CA 1
ATOM 4467 C C . ASN C 1 160 ? 77.352 5.513 72.823 1.00 58.18 157 ASN C C 1
ATOM 4468 O O . ASN C 1 160 ? 78.070 5.142 73.753 1.00 50.97 157 ASN C O 1
ATOM 4473 N N . PRO C 1 161 ? 76.643 4.667 72.068 1.00 56.07 158 PRO C N 1
ATOM 4474 C CA . PRO C 1 161 ? 76.596 3.237 72.368 1.00 51.36 158 PRO C CA 1
ATOM 4475 C C . PRO C 1 161 ? 77.977 2.603 72.527 1.00 54.21 158 PRO C C 1
ATOM 4476 O O . PRO C 1 161 ? 78.184 1.838 73.473 1.00 51.92 158 PRO C O 1
ATOM 4480 N N . GLU C 1 162 ? 78.912 2.931 71.642 1.00 52.14 159 GLU C N 1
ATOM 4481 C CA . GLU C 1 162 ? 80.208 2.263 71.653 1.00 54.24 159 GLU C CA 1
ATOM 4482 C C . GLU C 1 162 ? 81.424 3.117 72.003 1.00 54.32 159 GLU C C 1
ATOM 4483 O O . GLU C 1 162 ? 82.296 2.667 72.747 1.00 59.24 159 GLU C O 1
ATOM 4489 N N . HIS C 1 163 ? 81.499 4.331 71.473 1.00 51.15 160 HIS C N 1
ATOM 4490 C CA . HIS C 1 163 ? 82.660 5.184 71.724 1.00 53.49 160 HIS C CA 1
ATOM 4491 C C . HIS C 1 163 ? 82.861 5.558 73.201 1.00 51.93 160 HIS C C 1
ATOM 4492 O O . HIS C 1 163 ? 81.936 5.999 73.879 1.00 47.21 160 HIS C O 1
ATOM 4499 N N . ARG C 1 164 ? 84.086 5.387 73.683 1.00 49.32 161 ARG C N 1
ATOM 4500 C CA . ARG C 1 164 ? 84.418 5.655 75.077 1.00 51.04 161 ARG C CA 1
ATOM 4501 C C . ARG C 1 164 ? 85.634 6.577 75.191 1.00 51.84 161 ARG C C 1
ATOM 4502 O O . ARG C 1 164 ? 86.572 6.467 74.399 1.00 51.72 161 ARG C O 1
ATOM 4510 N N . PRO C 1 165 ? 85.629 7.476 76.192 1.00 46.97 162 PRO C N 1
ATOM 4511 C CA . PRO C 1 165 ? 84.554 7.590 77.183 1.00 47.21 162 PRO C CA 1
ATOM 4512 C C . PRO C 1 165 ? 83.340 8.296 76.605 1.00 46.80 162 PRO C C 1
ATOM 4513 O O . PRO C 1 165 ? 83.455 8.949 75.572 1.00 49.90 162 PRO C O 1
ATOM 4517 N N . GLN C 1 166 ? 82.193 8.154 77.259 1.00 42.94 163 GLN C N 1
ATOM 4518 C CA . GLN C 1 166 ? 81.072 9.041 77.017 1.00 39.64 163 GLN C CA 1
ATOM 4519 C C . GLN C 1 166 ? 81.336 10.322 77.798 1.00 42.32 163 GLN C C 1
ATOM 4520 O O . GLN C 1 166 ? 81.523 10.289 79.006 1.00 45.65 163 GLN C O 1
ATOM 4534 N N . ALA C 1 168 ? 80.480 14.517 78.674 1.00 39.89 165 ALA C N 1
ATOM 4535 C CA . ALA C 1 168 ? 79.442 15.525 78.740 1.00 40.23 165 ALA C CA 1
ATOM 4536 C C . ALA C 1 168 ? 79.926 16.686 79.585 1.00 41.26 165 ALA C C 1
ATOM 4537 O O . ALA C 1 168 ? 80.560 16.488 80.619 1.00 46.72 165 ALA C O 1
ATOM 4539 N N . THR C 1 169 ? 79.634 17.901 79.151 1.00 40.75 166 THR C N 1
ATOM 4540 C CA . THR C 1 169 ? 79.889 19.054 79.991 1.00 37.53 166 THR C CA 1
ATOM 4541 C C . THR C 1 169 ? 78.553 19.494 80.570 1.00 37.15 166 THR C C 1
ATOM 4542 O O . THR C 1 169 ? 77.501 19.098 80.072 1.00 40.48 166 THR C O 1
ATOM 4546 N N . VAL C 1 170 ? 78.601 20.281 81.640 1.00 35.78 167 VAL C N 1
ATOM 4547 C CA . VAL C 1 170 ? 77.407 20.802 82.297 1.00 37.70 167 VAL C CA 1
ATOM 4548 C C . VAL C 1 170 ? 77.738 22.181 82.836 1.00 38.33 167 VAL C C 1
ATOM 4549 O O . VAL C 1 170 ? 78.824 22.404 83.373 1.00 35.30 167 VAL C O 1
ATOM 4553 N N . ARG C 1 171 ? 76.812 23.116 82.696 1.00 38.92 168 ARG C N 1
ATOM 4554 C CA . ARG C 1 171 ? 77.049 24.446 83.228 1.00 43.80 168 ARG C CA 1
ATOM 4555 C C . ARG C 1 171 ? 76.967 24.454 84.746 1.00 43.85 168 ARG C C 1
ATOM 4556 O O . ARG C 1 171 ? 76.303 23.616 85.359 1.00 42.10 168 ARG C O 1
ATOM 4564 N N . GLU C 1 172 ? 77.644 25.419 85.345 1.00 46.81 169 GLU C N 1
ATOM 4565 C CA . GLU C 1 172 ? 77.568 25.627 86.777 1.00 45.60 169 GLU C CA 1
ATOM 4566 C C . GLU C 1 172 ? 76.136 25.951 87.187 1.00 48.83 169 GLU C C 1
ATOM 4567 O O . GLU C 1 172 ? 75.408 26.629 86.455 1.00 47.79 169 GLU C O 1
ATOM 4573 N N . GLY C 1 173 ? 75.731 25.440 88.349 1.00 51.08 170 GLY C N 1
ATOM 4574 C CA . GLY C 1 173 ? 74.422 25.731 88.907 1.00 48.41 170 GLY C CA 1
ATOM 4575 C C . GLY C 1 173 ? 73.298 24.807 88.472 1.00 49.83 170 GLY C C 1
ATOM 4576 O O . GLY C 1 173 ? 72.154 24.990 88.886 1.00 55.51 170 GLY C O 1
ATOM 4577 N N . VAL C 1 174 ? 73.616 23.818 87.641 1.00 52.15 171 VAL C N 1
ATOM 4578 C CA . VAL C 1 174 ? 72.617 22.874 87.139 1.00 49.17 171 VAL C CA 1
ATOM 4579 C C . VAL C 1 174 ? 72.446 21.686 88.092 1.00 50.72 171 VAL C C 1
ATOM 4580 O O . VAL C 1 174 ? 71.332 21.224 88.337 1.00 52.05 171 VAL C O 1
ATOM 4592 N N . LYS C 1 176 ? 73.122 20.013 92.007 1.00 49.91 173 LYS C N 1
ATOM 4593 C CA . LYS C 1 176 ? 73.403 20.346 93.398 1.00 52.62 173 LYS C CA 1
ATOM 4594 C C . LYS C 1 176 ? 74.765 19.762 93.770 1.00 53.04 173 LYS C C 1
ATOM 4595 O O . LYS C 1 176 ? 75.178 18.734 93.210 1.00 47.07 173 LYS C O 1
ATOM 4601 N N . LYS C 1 177 ? 75.469 20.418 94.691 1.00 45.51 174 LYS C N 1
ATOM 4602 C CA . LYS C 1 177 ? 76.637 19.793 95.305 1.00 48.47 174 LYS C CA 1
ATOM 4603 C C . LYS C 1 177 ? 76.355 19.369 96.745 1.00 50.53 174 LYS C C 1
ATOM 4604 O O . LYS C 1 177 ? 75.716 20.093 97.518 1.00 51.56 174 LYS C O 1
ATOM 4610 N N . GLU C 1 178 ? 76.838 18.184 97.097 1.00 52.24 175 GLU C N 1
ATOM 4611 C CA . GLU C 1 178 ? 76.573 17.615 98.409 1.00 50.06 175 GLU C CA 1
ATOM 4612 C C . GLU C 1 178 ? 77.626 16.584 98.756 1.00 46.27 175 GLU C C 1
ATOM 4613 O O . GLU C 1 178 ? 77.814 15.602 98.032 1.00 45.74 175 GLU C O 1
ATOM 4619 N N . ILE C 1 179 ? 78.325 16.794 99.860 1.00 43.60 176 ILE C N 1
ATOM 4620 C CA . ILE C 1 179 ? 79.366 15.850 100.226 1.00 45.53 176 ILE C CA 1
ATOM 4621 C C . ILE C 1 179 ? 78.740 14.554 100.734 1.00 48.11 176 ILE C C 1
ATOM 4622 O O . ILE C 1 179 ? 77.567 14.532 101.097 1.00 51.61 176 ILE C O 1
ATOM 4627 N N . VAL C 1 180 ? 79.515 13.473 100.721 1.00 47.17 177 VAL C N 1
ATOM 4628 C CA . VAL C 1 180 ? 79.091 12.207 101.315 1.00 48.73 177 VAL C CA 1
ATOM 4629 C C . VAL C 1 180 ? 79.393 12.182 102.816 1.00 46.91 177 VAL C C 1
ATOM 4630 O O . VAL C 1 180 ? 78.523 11.876 103.630 1.00 52.95 177 VAL C O 1
ATOM 4634 N N . SER C 1 181 ? 80.630 12.529 103.161 1.00 42.01 178 SER C N 1
ATOM 4635 C CA . SER C 1 181 ? 81.116 12.503 104.529 1.00 42.81 178 SER C CA 1
ATOM 4636 C C . SER C 1 181 ? 82.542 13.022 104.562 1.00 46.18 178 SER C C 1
ATOM 4637 O O . SER C 1 181 ? 83.362 12.615 103.740 1.00 48.19 178 SER C O 1
ATOM 4640 N N . PRO C 1 182 ? 82.856 13.897 105.530 1.00 45.10 179 PRO C N 1
ATOM 4641 C CA . PRO C 1 182 ? 84.217 14.422 105.677 1.00 44.57 179 PRO C CA 1
ATOM 4642 C C . PRO C 1 182 ? 85.229 13.301 105.881 1.00 49.10 179 PRO C C 1
ATOM 4643 O O . PRO C 1 182 ? 86.434 13.537 105.810 1.00 51.24 179 PRO C O 1
ATOM 4647 N N . ALA C 1 183 ? 84.743 12.094 106.139 1.00 45.36 180 ALA C N 1
ATOM 4648 C CA . ALA C 1 183 ? 85.632 10.984 106.439 1.00 48.64 180 ALA C CA 1
ATOM 4649 C C . ALA C 1 183 ? 85.695 9.973 105.308 1.00 49.40 180 ALA C C 1
ATOM 4650 O O . ALA C 1 183 ? 86.308 8.909 105.468 1.00 47.55 180 ALA C O 1
ATOM 4652 N N . TYR C 1 184 ? 85.062 10.295 104.176 1.00 50.03 181 TYR C N 1
ATOM 4653 C CA . TYR C 1 184 ? 85.117 9.419 103.007 1.00 44.87 181 TYR C CA 1
ATOM 4654 C C . TYR C 1 184 ? 86.565 9.194 102.645 1.00 43.81 181 TYR C C 1
ATOM 4655 O O . TYR C 1 184 ? 87.365 10.132 102.658 1.00 40.46 181 TYR C O 1
ATOM 4664 N N . GLN C 1 185 ? 86.915 7.951 102.341 1.00 42.69 182 GLN C N 1
ATOM 4665 C CA . GLN C 1 185 ? 88.311 7.633 102.054 1.00 50.10 182 GLN C CA 1
ATOM 4666 C C . GLN C 1 185 ? 88.567 7.365 100.563 1.00 52.17 182 GLN C C 1
ATOM 4667 O O . GLN C 1 185 ? 87.738 6.771 99.865 1.00 58.43 182 GLN C O 1
ATOM 4673 N N . GLY C 1 186 ? 89.709 7.821 100.064 1.00 53.42 183 GLY C N 1
ATOM 4674 C CA . GLY C 1 186 ? 90.055 7.570 98.675 1.00 48.38 183 GLY C CA 1
ATOM 4675 C C . GLY C 1 186 ? 91.547 7.483 98.408 1.00 52.29 183 GLY C C 1
ATOM 4676 O O . GLY C 1 186 ? 92.343 8.178 99.045 1.00 54.54 183 GLY C O 1
ATOM 4677 N N . GLU C 1 187 ? 91.927 6.629 97.459 1.00 50.75 184 GLU C N 1
ATOM 4678 C CA . GLU C 1 187 ? 93.317 6.519 97.023 1.00 51.14 184 GLU C CA 1
ATOM 4679 C C . GLU C 1 187 ? 93.734 7.815 96.322 1.00 44.47 184 GLU C C 1
ATOM 4680 O O . GLU C 1 187 ? 93.154 8.192 95.315 1.00 47.84 184 GLU C O 1
ATOM 4686 N N . VAL C 1 188 ? 94.717 8.512 96.870 1.00 43.63 185 VAL C N 1
ATOM 4687 C CA . VAL C 1 188 ? 95.219 9.726 96.245 1.00 44.43 185 VAL C CA 1
ATOM 4688 C C . VAL C 1 188 ? 96.545 9.435 95.561 1.00 54.68 185 VAL C C 1
ATOM 4689 O O . VAL C 1 188 ? 97.547 9.175 96.224 1.00 57.99 185 VAL C O 1
ATOM 4693 N N . ILE C 1 189 ? 96.553 9.480 94.233 1.00 53.91 186 ILE C N 1
ATOM 4694 C CA . ILE C 1 189 ? 97.753 9.166 93.470 1.00 51.60 186 ILE C CA 1
ATOM 4695 C C . ILE C 1 189 ? 98.440 10.410 92.918 1.00 52.86 186 ILE C C 1
ATOM 4696 O O . ILE C 1 189 ? 97.867 11.146 92.112 1.00 49.65 186 ILE C O 1
ATOM 4701 N N . ARG C 1 190 ? 99.667 10.654 93.359 1.00 54.53 187 ARG C N 1
ATOM 4702 C CA . ARG C 1 190 ? 100.441 11.765 92.815 1.00 61.36 187 ARG C CA 1
ATOM 4703 C C . ARG C 1 190 ? 101.337 11.287 91.671 1.00 60.20 187 ARG C C 1
ATOM 4704 O O . ARG C 1 190 ? 102.372 10.654 91.887 1.00 63.37 187 ARG C O 1
ATOM 4712 N N . HIS C 1 191 ? 100.916 11.593 90.449 1.00 58.62 188 HIS C N 1
ATOM 4713 C CA . HIS C 1 191 ? 101.547 11.045 89.259 1.00 53.12 188 HIS C CA 1
ATOM 4714 C C . HIS C 1 191 ? 102.827 11.780 88.896 1.00 54.78 188 HIS C C 1
ATOM 4715 O O . HIS C 1 191 ? 102.980 12.973 89.177 1.00 50.22 188 HIS C O 1
ATOM 4722 N N . ASP C 1 192 ? 103.737 11.056 88.255 1.00 55.93 189 ASP C N 1
ATOM 4723 C CA . ASP C 1 192 ? 104.941 11.648 87.686 1.00 60.04 189 ASP C CA 1
ATOM 4724 C C . ASP C 1 192 ? 104.545 12.401 86.416 1.00 61.33 189 ASP C C 1
ATOM 4725 O O . ASP C 1 192 ? 104.303 11.796 85.367 1.00 59.58 189 ASP C O 1
ATOM 4730 N N . VAL C 1 193 ? 104.461 13.723 86.524 1.00 52.22 190 VAL C N 1
ATOM 4731 C CA . VAL C 1 193 ? 103.983 14.548 85.424 1.00 54.81 190 VAL C CA 1
ATOM 4732 C C . VAL C 1 193 ? 104.721 14.289 84.095 1.00 64.91 190 VAL C C 1
ATOM 4733 O O . VAL C 1 193 ? 104.105 14.290 83.028 1.00 62.93 190 VAL C O 1
ATOM 4737 N N . LYS C 1 194 ? 106.029 14.053 84.155 1.00 60.64 191 LYS C N 1
ATOM 4738 C CA . LYS C 1 194 ? 106.804 13.852 82.937 1.00 61.47 191 LYS C CA 1
ATOM 4739 C C . LYS C 1 194 ? 106.203 12.739 82.074 1.00 60.28 191 LYS C C 1
ATOM 4740 O O . LYS C 1 194 ? 106.327 12.763 80.857 1.00 63.82 191 LYS C O 1
ATOM 4746 N N . LYS C 1 195 ? 105.533 11.780 82.701 1.00 60.56 192 LYS C N 1
ATOM 4747 C CA . LYS C 1 195 ? 105.035 10.608 81.984 1.00 59.38 192 LYS C CA 1
ATOM 4748 C C . LYS C 1 195 ? 103.691 10.834 81.282 1.00 56.31 192 LYS C C 1
ATOM 4749 O O . LYS C 1 195 ? 103.206 9.961 80.558 1.00 56.35 192 LYS C O 1
ATOM 4755 N N . TYR C 1 196 ? 103.088 11.997 81.501 1.00 55.73 193 TYR C N 1
ATOM 4756 C CA . TYR C 1 196 ? 101.741 12.267 81.001 1.00 55.22 193 TYR C CA 1
ATOM 4757 C C . TYR C 1 196 ? 101.691 13.556 80.193 1.00 56.24 193 TYR C C 1
ATOM 4758 O O . TYR C 1 196 ? 100.984 13.652 79.188 1.00 55.40 193 TYR C O 1
ATOM 4767 N N . VAL C 1 197 ? 102.438 14.554 80.643 1.00 57.54 194 VAL C N 1
ATOM 4768 C CA . VAL C 1 197 ? 102.465 15.834 79.953 1.00 64.45 194 VAL C CA 1
ATOM 4769 C C . VAL C 1 197 ? 103.496 15.845 78.817 1.00 70.77 194 VAL C C 1
ATOM 4770 O O . VAL C 1 197 ? 104.432 15.037 78.803 1.00 66.81 194 VAL C O 1
ATOM 4774 N N . ALA C 1 198 ? 103.311 16.760 77.864 1.00 77.21 195 ALA C N 1
ATOM 4775 C CA . ALA C 1 198 ? 104.265 16.951 76.769 1.00 81.61 195 ALA C CA 1
ATOM 4776 C C . ALA C 1 198 ? 104.899 18.350 76.795 1.00 90.55 195 ALA C C 1
ATOM 4777 O O . ALA C 1 198 ? 104.252 19.335 77.172 1.00 82.28 195 ALA C O 1
ATOM 4779 N N . ASP C 1 199 ? 106.167 18.427 76.391 1.00 98.52 196 ASP C N 1
ATOM 4780 C CA . ASP C 1 199 ? 106.920 19.687 76.388 1.00 100.33 196 ASP C CA 1
ATOM 4781 C C . ASP C 1 199 ? 106.324 20.818 75.540 1.00 98.20 196 ASP C C 1
ATOM 4782 O O . ASP C 1 199 ? 105.455 20.595 74.684 1.00 90.38 196 ASP C O 1
ATOM 4787 N N . THR C 1 200 ? 106.825 22.028 75.787 1.00 96.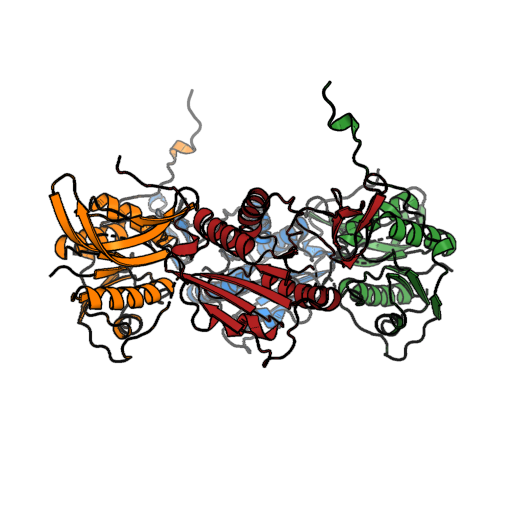31 197 THR C N 1
ATOM 4788 C CA . THR C 1 200 ? 106.282 23.257 75.208 1.00 95.14 197 THR C CA 1
ATOM 4789 C C . THR C 1 200 ? 106.706 23.405 73.744 1.00 90.25 197 THR C C 1
ATOM 4790 O O . THR C 1 200 ? 105.866 23.452 72.825 1.00 74.15 197 THR C O 1
ATOM 4794 N N . ASP C 1 201 ? 108.021 23.465 73.546 1.00 88.32 198 ASP C N 1
ATOM 4795 C CA . ASP C 1 201 ? 108.617 23.562 72.221 1.00 66.23 198 ASP C CA 1
ATOM 4796 C C . ASP C 1 201 ? 107.932 24.614 71.372 1.00 69.81 198 ASP C C 1
ATOM 4797 O O . ASP C 1 201 ? 107.282 24.302 70.368 1.00 79.35 198 ASP C O 1
ATOM 4802 N N . TYR C 1 202 ? 108.058 25.863 71.790 1.00 53.66 199 TYR C N 1
ATOM 4803 C CA . TYR C 1 202 ? 107.718 26.979 70.927 1.00 55.13 199 TYR C CA 1
ATOM 4804 C C . TYR C 1 202 ? 108.469 28.140 71.499 1.00 50.52 199 TYR C C 1
ATOM 4805 O O . TYR C 1 202 ? 108.707 28.201 72.694 1.00 52.01 199 TYR C O 1
ATOM 4814 N N . VAL C 1 203 ? 108.883 29.048 70.639 1.00 52.65 200 VAL C N 1
ATOM 4815 C CA . VAL C 1 203 ? 109.625 30.196 71.100 1.00 50.36 200 VAL C CA 1
ATOM 4816 C C . VAL C 1 203 ? 109.223 31.393 70.264 1.00 50.30 200 VAL C C 1
ATOM 4817 O O . VAL C 1 203 ? 109.195 31.329 69.030 1.00 53.58 200 VAL C O 1
ATOM 4821 N N . VAL C 1 204 ? 108.848 32.463 70.957 1.00 47.21 201 VAL C N 1
ATOM 4822 C CA . VAL C 1 204 ? 108.470 33.713 70.324 1.00 46.56 201 VAL C CA 1
ATOM 4823 C C . VAL C 1 204 ? 109.748 34.467 70.017 1.00 45.21 201 VAL C C 1
ATOM 4824 O O . VAL C 1 204 ? 110.556 34.688 70.909 1.00 52.34 201 VAL C O 1
ATOM 4828 N N . LYS C 1 205 ? 109.938 34.841 68.755 1.00 46.00 202 LYS C N 1
ATOM 4829 C CA . LYS C 1 205 ? 111.136 35.555 68.325 1.00 43.37 202 LYS C CA 1
ATOM 4830 C C . LYS C 1 205 ? 110.759 36.875 67.674 1.00 46.09 202 LYS C C 1
ATOM 4831 O O . LYS C 1 205 ? 109.646 37.044 67.163 1.00 45.70 202 LYS C O 1
ATOM 4837 N N . VAL C 1 206 ? 111.694 37.814 67.694 1.00 41.51 203 VAL C N 1
ATOM 4838 C CA . VAL C 1 206 ? 111.591 38.981 66.839 1.00 48.40 203 VAL C CA 1
ATOM 4839 C C . VAL C 1 206 ? 112.805 38.974 65.916 1.00 50.73 203 VAL C C 1
ATOM 4840 O O . VAL C 1 206 ? 113.936 39.167 66.372 1.00 50.24 203 VAL C O 1
ATOM 4844 N N . ILE C 1 207 ? 112.565 38.726 64.629 1.00 44.56 204 ILE C N 1
ATOM 4845 C CA . ILE C 1 207 ? 113.631 38.661 63.627 1.00 48.61 204 ILE C CA 1
ATOM 4846 C C . ILE C 1 207 ? 114.161 40.059 63.241 1.00 52.48 204 ILE C C 1
ATOM 4847 O O . ILE C 1 207 ? 113.392 40.951 62.859 1.00 49.95 204 ILE C O 1
ATOM 4852 N N . GLU C 1 208 ? 115.476 40.244 63.339 1.00 50.92 205 GLU C N 1
ATOM 4853 C CA . GLU C 1 208 ? 116.095 41.538 63.043 1.00 56.15 205 GLU C CA 1
ATOM 4854 C C . GLU C 1 208 ? 115.852 42.013 61.599 1.00 58.52 205 GLU C C 1
ATOM 4855 O O . GLU C 1 208 ? 115.503 43.174 61.362 1.00 54.57 205 GLU C O 1
ATOM 4861 N N . ARG C 1 209 ? 116.026 41.124 60.631 1.00 54.67 206 ARG C N 1
ATOM 4862 C CA . ARG C 1 209 ? 115.877 41.541 59.242 1.00 61.69 206 ARG C CA 1
ATOM 4863 C C . ARG C 1 209 ? 114.437 41.919 58.886 1.00 58.19 206 ARG C C 1
ATOM 4864 O O . ARG C 1 209 ? 114.192 42.482 57.810 1.00 50.79 206 ARG C O 1
ATOM 4872 N N . HIS C 1 210 ? 113.492 41.617 59.781 1.00 53.56 207 HIS C N 1
ATOM 4873 C CA . HIS C 1 210 ? 112.093 41.971 59.540 1.00 49.38 207 HIS C CA 1
ATOM 4874 C C . HIS C 1 210 ? 111.903 43.481 59.657 1.00 46.99 207 HIS C C 1
ATOM 4875 O O . HIS C 1 210 ? 110.864 44.026 59.275 1.00 45.49 207 HIS C O 1
ATOM 4882 N N . VAL C 1 211 ? 112.938 44.142 60.166 1.00 44.93 208 VAL C N 1
ATOM 4883 C CA . VAL C 1 211 ? 112.933 45.581 60.395 1.00 48.53 208 VAL C CA 1
ATOM 4884 C C . VAL C 1 211 ? 113.975 46.290 59.509 1.00 49.27 208 VAL C C 1
ATOM 4885 O O . VAL C 1 211 ? 114.116 47.518 59.531 1.00 45.83 208 VAL C O 1
ATOM 4889 N N . GLU C 1 212 ? 114.684 45.491 58.715 1.00 52.51 209 GLU C N 1
ATOM 4890 C CA . GLU C 1 212 ? 115.632 46.001 57.725 1.00 57.00 209 GLU C CA 1
ATOM 4891 C C . GLU C 1 212 ? 114.980 46.339 56.384 1.00 50.19 209 GLU C C 1
ATOM 4892 O O . GLU C 1 212 ? 114.098 45.629 55.892 1.00 49.88 209 GLU C O 1
ATOM 4898 N N . LYS C 1 213 ? 115.430 47.447 55.815 1.00 48.94 210 LYS C N 1
ATOM 4899 C CA . LYS C 1 213 ? 114.892 47.985 54.575 1.00 54.01 210 LYS C CA 1
ATOM 4900 C C . LYS C 1 213 ? 115.018 47.004 53.397 1.00 57.44 210 LYS C C 1
ATOM 4901 O O . LYS C 1 213 ? 116.046 46.338 53.236 1.00 50.76 210 LYS C O 1
ATOM 4907 N N . ALA C 1 214 ? 113.962 46.920 52.585 1.00 55.50 211 ALA C N 1
ATOM 4908 C CA . ALA C 1 214 ? 113.886 45.958 51.479 1.00 59.99 211 ALA C CA 1
ATOM 4909 C C . ALA C 1 214 ? 114.878 46.234 50.339 1.00 55.15 211 ALA C C 1
ATOM 4910 O O . ALA C 1 214 ? 115.106 47.385 49.963 1.00 54.90 211 ALA C O 1
ATOM 4912 N N . ALA D 1 3 ? 114.878 56.444 95.519 1.00 73.22 0 ALA D N 1
ATOM 4913 C CA . ALA D 1 3 ? 115.412 57.155 94.357 1.00 79.55 0 ALA D CA 1
ATOM 4914 C C . ALA D 1 3 ? 114.527 56.968 93.117 1.00 75.41 0 ALA D C 1
ATOM 4915 O O . ALA D 1 3 ? 113.959 57.938 92.592 1.00 77.66 0 ALA D O 1
ATOM 4917 N N A ASN D 1 4 ? 114.407 55.723 92.665 0.57 65.68 1 ASN D N 1
ATOM 4918 N N B ASN D 1 4 ? 114.431 55.726 92.646 0.43 65.64 1 ASN D N 1
ATOM 4919 C CA A ASN D 1 4 ? 113.564 55.401 91.521 0.57 59.07 1 ASN D CA 1
ATOM 4920 C CA B ASN D 1 4 ? 113.589 55.379 91.501 0.43 59.08 1 ASN D CA 1
ATOM 4921 C C A ASN D 1 4 ? 112.540 54.352 91.915 0.57 56.08 1 ASN D C 1
ATOM 4922 C C B ASN D 1 4 ? 112.536 54.336 91.882 0.43 55.97 1 ASN D C 1
ATOM 4923 O O A ASN D 1 4 ? 112.874 53.188 92.133 0.57 55.23 1 ASN D O 1
ATOM 4924 O O B ASN D 1 4 ? 112.850 53.159 92.056 0.43 55.24 1 ASN D O 1
ATOM 4933 N N . ASN D 1 5 ? 111.286 54.772 92.015 1.00 48.19 2 ASN D N 1
ATOM 4934 C CA . ASN D 1 5 ? 110.244 53.915 92.577 1.00 47.16 2 ASN D CA 1
ATOM 4935 C C . ASN D 1 5 ? 109.211 53.311 91.613 1.00 51.43 2 ASN D C 1
ATOM 4936 O O . ASN D 1 5 ? 109.344 53.399 90.386 1.00 51.08 2 ASN D O 1
ATOM 4941 N N . LEU D 1 6 ? 108.192 52.681 92.192 1.00 43.48 3 LEU D N 1
ATOM 4942 C CA . LEU D 1 6 ? 107.118 52.059 91.432 1.00 38.57 3 LEU D CA 1
ATOM 4943 C C . LEU D 1 6 ? 105.825 52.856 91.603 1.00 44.34 3 LEU D C 1
ATOM 4944 O O . LEU D 1 6 ? 105.318 53.014 92.712 1.00 44.75 3 LEU D O 1
ATOM 4949 N N . PHE D 1 7 ? 105.289 53.362 90.499 1.00 43.08 4 PHE D N 1
ATOM 4950 C CA . PHE D 1 7 ? 104.094 54.180 90.558 1.00 40.94 4 PHE D CA 1
ATOM 4951 C C . PHE D 1 7 ? 102.876 53.385 90.137 1.00 42.22 4 PHE D C 1
ATOM 4952 O O . PHE D 1 7 ? 102.982 52.458 89.348 1.00 43.72 4 PHE D O 1
ATOM 4960 N N . VAL D 1 8 ? 101.719 53.743 90.680 1.00 38.21 5 VAL D N 1
ATOM 4961 C CA . VAL D 1 8 ? 100.468 53.167 90.224 1.00 39.37 5 VAL D CA 1
ATOM 4962 C C . VAL D 1 8 ? 99.503 54.308 89.990 1.00 41.96 5 VAL D C 1
ATOM 4963 O O . VAL D 1 8 ? 99.341 55.164 90.862 1.00 35.47 5 VAL D O 1
ATOM 4967 N N . TYR D 1 9 ? 98.904 54.345 88.797 1.00 36.60 6 TYR D N 1
ATOM 4968 C CA . TYR D 1 9 ? 97.847 55.312 88.506 1.00 40.78 6 TYR D CA 1
ATOM 4969 C C . TYR D 1 9 ? 96.519 54.830 89.078 1.00 39.29 6 TYR D C 1
ATOM 4970 O O . TYR D 1 9 ? 96.038 53.758 88.731 1.00 43.27 6 TYR D O 1
ATOM 4979 N N . CYS D 1 10 ? 95.921 55.636 89.942 1.00 38.71 7 CYS D N 1
ATOM 4980 C CA . CYS D 1 10 ? 94.669 55.264 90.577 1.00 39.12 7 CYS D CA 1
ATOM 4981 C C . CYS D 1 10 ? 93.490 55.890 89.847 1.00 37.84 7 CYS D C 1
ATOM 4982 O O . CYS D 1 10 ? 93.302 57.105 89.872 1.00 38.19 7 CYS D O 1
ATOM 4985 N N . GLU D 1 11 ? 92.704 55.048 89.182 1.00 39.18 8 GLU D N 1
ATOM 4986 C CA . GLU D 1 11 ? 91.545 55.515 88.425 1.00 39.73 8 GLU D CA 1
ATOM 4987 C C . GLU D 1 11 ? 90.372 55.837 89.353 1.00 43.49 8 GLU D C 1
ATOM 4988 O O . GLU D 1 11 ? 90.130 55.142 90.343 1.00 43.32 8 GLU D O 1
ATOM 4994 N N . ILE D 1 12 ? 89.635 56.887 89.017 1.00 42.64 9 ILE D N 1
ATOM 4995 C CA . ILE D 1 12 ? 88.598 57.406 89.901 1.00 50.02 9 ILE D CA 1
ATOM 4996 C C . ILE D 1 12 ? 87.255 57.539 89.183 1.00 47.49 9 ILE D C 1
ATOM 4997 O O . ILE D 1 12 ? 87.188 58.120 88.106 1.00 41.32 9 ILE D O 1
ATOM 5002 N N . GLU D 1 13 ? 86.193 56.997 89.783 1.00 51.76 10 GLU D N 1
ATOM 5003 C CA . GLU D 1 13 ? 84.834 57.202 89.274 1.00 53.91 10 GLU D CA 1
ATOM 5004 C C . GLU D 1 13 ? 83.834 57.518 90.386 1.00 55.61 10 GLU D C 1
ATOM 5005 O O . GLU D 1 13 ? 83.724 56.773 91.352 1.00 49.17 10 GLU D O 1
ATOM 5011 N N . GLU D 1 14 ? 83.092 58.610 90.225 1.00 55.82 11 GLU D N 1
ATOM 5012 C CA . GLU D 1 14 ? 82.092 59.012 91.204 1.00 57.54 11 GLU D CA 1
ATOM 5013 C C . GLU D 1 14 ? 82.702 59.051 92.604 1.00 60.85 11 GLU D C 1
ATOM 5014 O O . GLU D 1 14 ? 82.062 58.694 93.594 1.00 59.82 11 GLU D O 1
ATOM 5020 N N . GLY D 1 15 ? 83.956 59.479 92.672 1.00 57.11 12 GLY D N 1
ATOM 5021 C CA . GLY D 1 15 ? 84.634 59.625 93.938 1.00 46.93 12 GLY D CA 1
ATOM 5022 C C . GLY D 1 15 ? 85.329 58.376 94.440 1.00 50.28 12 GLY D C 1
ATOM 5023 O O . GLY D 1 15 ? 86.035 58.431 95.454 1.00 50.05 12 GLY D O 1
ATOM 5024 N N . ILE D 1 16 ? 85.145 57.250 93.753 1.00 44.89 13 ILE D N 1
ATOM 5025 C CA . ILE D 1 16 ? 85.737 55.997 94.232 1.00 51.12 13 ILE D CA 1
ATOM 5026 C C . ILE D 1 16 ? 86.880 55.464 93.376 1.00 49.02 13 ILE D C 1
ATOM 5027 O O . ILE D 1 16 ? 86.747 55.296 92.158 1.00 52.22 13 ILE D O 1
ATOM 5032 N N . VAL D 1 17 ? 88.001 55.186 94.034 1.00 42.28 14 VAL D N 1
ATOM 5033 C CA . VAL D 1 17 ? 89.116 54.516 93.389 1.00 44.30 14 VAL D CA 1
ATOM 5034 C C . VAL D 1 17 ? 88.665 53.136 92.914 1.00 46.03 14 VAL D C 1
ATOM 5035 O O . VAL D 1 17 ? 88.172 52.323 93.711 1.00 43.90 14 VAL D O 1
ATOM 5039 N N . ALA D 1 18 ? 88.828 52.894 91.612 1.00 40.52 15 ALA D N 1
ATOM 5040 C CA . ALA D 1 18 ? 88.386 51.658 90.967 1.00 39.93 15 ALA D CA 1
ATOM 5041 C C . ALA D 1 18 ? 89.098 50.423 91.521 1.00 41.86 15 ALA D C 1
ATOM 5042 O O . ALA D 1 18 ? 90.224 50.510 92.006 1.00 44.08 15 ALA D O 1
ATOM 5044 N N . ASP D 1 19 ? 88.446 49.269 91.434 1.00 42.09 16 ASP D N 1
ATOM 5045 C CA . ASP D 1 19 ? 89.030 48.037 91.962 1.00 42.71 16 ASP D CA 1
ATOM 5046 C C . ASP D 1 19 ? 90.348 47.625 91.296 1.00 48.14 16 ASP D C 1
ATOM 5047 O O . ASP D 1 19 ? 91.261 47.147 91.980 1.00 44.38 16 ASP D O 1
ATOM 5052 N N . VAL D 1 20 ? 90.452 47.794 89.974 1.00 45.46 17 VAL D N 1
ATOM 5053 C CA . VAL D 1 20 ? 91.697 47.451 89.286 1.00 43.93 17 VAL D CA 1
ATOM 5054 C C . VAL D 1 20 ? 92.852 48.236 89.864 1.00 44.15 17 VAL D C 1
ATOM 5055 O O . VAL D 1 20 ? 93.953 47.707 90.024 1.00 45.17 17 VAL D O 1
ATOM 5059 N N . SER D 1 21 ? 92.609 49.513 90.146 1.00 38.85 18 SER D N 1
ATOM 5060 C CA . SER D 1 21 ? 93.651 50.346 90.710 1.00 39.89 18 SER D CA 1
ATOM 5061 C C . SER D 1 21 ? 94.108 49.757 92.046 1.00 41.27 18 SER D C 1
ATOM 5062 O O . SER D 1 21 ? 95.308 49.632 92.280 1.00 44.98 18 SER D O 1
ATOM 5065 N N . LEU D 1 22 ? 93.157 49.365 92.901 1.00 42.70 19 LEU D N 1
ATOM 5066 C CA . LEU D 1 22 ? 93.488 48.822 94.231 1.00 43.96 19 LEU D CA 1
ATOM 5067 C C . LEU D 1 22 ? 94.182 47.473 94.127 1.00 42.74 19 LEU D C 1
ATOM 5068 O O . LEU D 1 22 ? 95.028 47.139 94.967 1.00 38.52 19 LEU D O 1
ATOM 5073 N N . GLU D 1 23 ? 93.816 46.706 93.098 1.00 38.58 20 GLU D N 1
ATOM 5074 C CA . GLU D 1 23 ? 94.451 45.421 92.831 1.00 44.91 20 GLU D CA 1
ATOM 5075 C C . GLU D 1 23 ? 95.904 45.641 92.398 1.00 41.37 20 GLU D C 1
ATOM 5076 O O . GLU D 1 23 ? 96.792 44.850 92.737 1.00 37.47 20 GLU D O 1
ATOM 5082 N N . LEU D 1 24 ? 96.147 46.729 91.668 1.00 35.26 21 LEU D N 1
ATOM 5083 C CA . LEU D 1 24 ? 97.506 47.073 91.249 1.00 39.66 21 LEU D CA 1
ATOM 5084 C C . LEU D 1 24 ? 98.352 47.724 92.376 1.00 44.31 21 LEU D C 1
ATOM 5085 O O . LEU D 1 24 ? 99.582 47.567 92.421 1.00 38.24 21 LEU D O 1
ATOM 5090 N N . LEU D 1 25 ? 97.700 48.426 93.303 1.00 43.02 22 LEU D N 1
ATOM 5091 C CA . LEU D 1 25 ? 98.401 48.880 94.505 1.00 39.65 22 LEU D CA 1
ATOM 5092 C C . LEU D 1 25 ? 98.909 47.685 95.302 1.00 38.01 22 LEU D C 1
ATOM 5093 O O . LEU D 1 25 ? 100.016 47.718 95.841 1.00 40.74 22 LEU D O 1
ATOM 5098 N N . THR D 1 26 ? 98.108 46.627 95.370 1.00 34.41 23 THR D N 1
ATOM 5099 C CA . THR D 1 26 ? 98.519 45.419 96.078 1.00 39.47 23 THR D CA 1
ATOM 5100 C C . THR D 1 26 ? 99.687 44.735 95.360 1.00 43.33 23 THR D C 1
ATOM 5101 O O . THR D 1 26 ? 100.696 44.372 95.978 1.00 42.76 23 THR D O 1
ATOM 5105 N N . LYS D 1 27 ? 99.548 44.559 94.050 1.00 41.78 24 LYS D N 1
ATOM 5106 C CA . LYS D 1 27 ? 100.604 43.928 93.272 1.00 43.79 24 LYS D CA 1
ATOM 5107 C C . LYS D 1 27 ? 101.843 44.814 93.295 1.00 39.60 24 LYS D C 1
ATOM 5108 O O . LYS D 1 27 ? 102.970 44.325 93.400 1.00 38.07 24 LYS D O 1
ATOM 5114 N N . GLY D 1 28 ? 101.622 46.121 93.199 1.00 36.52 25 GLY D N 1
ATOM 5115 C CA . GLY D 1 28 ? 102.705 47.082 93.259 1.00 39.31 25 GLY D CA 1
ATOM 5116 C C . GLY D 1 28 ? 103.482 46.944 94.556 1.00 46.03 25 GLY D C 1
ATOM 5117 O O . GLY D 1 28 ? 104.724 46.925 94.547 1.00 39.20 25 GLY D O 1
ATOM 5118 N N . ARG D 1 29 ? 102.745 46.836 95.668 1.00 44.26 26 ARG D N 1
ATOM 5119 C CA . ARG D 1 29 ? 103.340 46.705 96.993 1.00 38.82 26 ARG D CA 1
ATOM 5120 C C . ARG D 1 29 ? 104.239 45.474 97.022 1.00 41.72 26 ARG D C 1
ATOM 5121 O O . ARG D 1 29 ? 105.349 45.528 97.553 1.00 39.05 26 ARG D O 1
ATOM 5129 N N . SER D 1 30 ? 103.758 44.370 96.443 1.00 38.53 27 SER D N 1
ATOM 5130 C CA . SER D 1 30 ? 104.555 43.141 96.366 1.00 41.44 27 SER D CA 1
ATOM 5131 C C . SER D 1 30 ? 105.840 43.343 95.594 1.00 43.45 27 SER D C 1
ATOM 5132 O O . SER D 1 30 ? 106.923 42.965 96.062 1.00 44.51 27 SER D O 1
ATOM 5135 N N . LEU D 1 31 ? 105.708 43.938 94.410 1.00 39.47 28 LEU D N 1
ATOM 5136 C CA . LEU D 1 31 ? 106.847 44.184 93.538 1.00 43.85 28 LEU D CA 1
ATOM 5137 C C . LEU D 1 31 ? 107.816 45.161 94.193 1.00 41.15 28 LEU D C 1
ATOM 5138 O O . LEU D 1 31 ? 109.012 44.885 94.285 1.00 42.48 28 LEU D O 1
ATOM 5143 N N . ALA D 1 32 ? 107.294 46.298 94.649 1.00 38.56 29 ALA D N 1
ATOM 5144 C CA . ALA D 1 32 ? 108.111 47.283 95.358 1.00 43.67 29 ALA D CA 1
ATOM 5145 C C . ALA D 1 32 ? 108.901 46.631 96.497 1.00 46.28 29 ALA D C 1
ATOM 5146 O O . ALA D 1 32 ? 110.059 46.983 96.737 1.00 47.65 29 ALA D O 1
ATOM 5148 N N . ASN D 1 33 ? 108.285 45.679 97.196 1.00 40.73 30 ASN D N 1
ATOM 5149 C CA . ASN D 1 33 ? 108.987 44.998 98.272 1.00 46.43 30 ASN D CA 1
ATOM 5150 C C . ASN D 1 33 ? 110.164 44.220 97.739 1.00 47.96 30 ASN D C 1
ATOM 5151 O O . ASN D 1 33 ? 111.245 44.229 98.320 1.00 56.25 30 ASN D O 1
ATOM 5156 N N . GLU D 1 34 ? 109.946 43.551 96.620 1.00 46.76 31 GLU D N 1
ATOM 5157 C CA . GLU D 1 34 ? 110.998 42.761 96.018 1.00 52.78 31 GLU D CA 1
ATOM 5158 C C . GLU D 1 34 ? 112.085 43.658 95.434 1.00 49.65 31 GLU D C 1
ATOM 5159 O O . GLU D 1 34 ? 113.265 43.306 95.441 1.00 48.86 31 GLU D O 1
ATOM 5165 N N . LEU D 1 35 ? 111.678 44.823 94.941 1.00 48.92 32 LEU D N 1
ATOM 5166 C CA . LEU D 1 35 ? 112.607 45.780 94.345 1.00 50.45 32 LEU D CA 1
ATOM 5167 C C . LEU D 1 35 ? 113.372 46.559 95.414 1.00 55.20 32 LEU D C 1
ATOM 5168 O O . LEU D 1 35 ? 114.364 47.223 95.114 1.00 52.73 32 LEU D O 1
ATOM 5173 N N . ASN D 1 36 ? 112.917 46.442 96.662 1.00 52.46 33 ASN D N 1
ATOM 5174 C CA . ASN D 1 36 ? 113.397 47.280 97.759 1.00 52.72 33 ASN D CA 1
ATOM 5175 C C . ASN D 1 36 ? 113.283 48.752 97.414 1.00 52.03 33 ASN D C 1
ATOM 5176 O O . ASN D 1 36 ? 114.235 49.516 97.562 1.00 55.99 33 ASN D O 1
ATOM 5181 N N . CYS D 1 37 ? 112.112 49.140 96.933 1.00 46.82 34 CYS D N 1
ATOM 5182 C CA . CYS D 1 37 ? 111.841 50.535 96.645 1.00 47.08 34 CYS D CA 1
ATOM 5183 C C . CYS D 1 37 ? 110.478 50.860 97.226 1.00 43.84 34 CYS D C 1
ATOM 5184 O O . CYS D 1 37 ? 109.859 50.013 97.867 1.00 45.81 34 CYS D O 1
ATOM 5187 N N . GLN D 1 38 ? 110.012 52.081 97.009 1.00 43.62 35 GLN D N 1
ATOM 5188 C CA . GLN D 1 38 ? 108.741 52.498 97.575 1.00 46.27 35 GLN D CA 1
ATOM 5189 C C . GLN D 1 38 ? 107.600 52.407 96.571 1.00 51.54 35 GLN D C 1
ATOM 5190 O O . GLN D 1 38 ? 107.817 52.357 95.363 1.00 48.32 35 GLN D O 1
ATOM 5196 N N . LEU D 1 39 ? 106.381 52.373 97.089 1.00 48.70 36 LEU D N 1
ATOM 5197 C CA . LEU D 1 39 ? 105.205 52.379 96.252 1.00 41.45 36 LEU D CA 1
ATOM 5198 C C . LEU D 1 39 ? 104.643 53.785 96.260 1.00 42.25 36 LEU D C 1
ATOM 5199 O O . LEU D 1 39 ? 104.268 54.301 97.312 1.00 46.31 36 LEU D O 1
ATOM 5204 N N . GLU D 1 40 ? 104.604 54.417 95.095 1.00 39.18 37 GLU D N 1
ATOM 5205 C CA . GLU D 1 40 ? 103.971 55.720 94.985 1.00 42.61 37 GLU D CA 1
ATOM 5206 C C . GLU D 1 40 ? 102.721 55.625 94.121 1.00 40.82 37 GLU D C 1
ATOM 5207 O O . GLU D 1 40 ? 102.585 54.704 93.320 1.00 41.05 37 GLU D O 1
ATOM 5213 N N . ALA D 1 41 ? 101.799 56.562 94.295 1.00 36.26 38 ALA D N 1
ATOM 5214 C CA . ALA D 1 41 ? 100.559 56.527 93.535 1.00 37.05 38 ALA D CA 1
ATOM 5215 C C . ALA D 1 41 ? 100.132 57.915 93.077 1.00 43.20 38 ALA D C 1
ATOM 5216 O O . ALA D 1 41 ? 100.534 58.923 93.664 1.00 48.45 38 ALA D O 1
ATOM 5218 N N . VAL D 1 42 ? 99.306 57.960 92.036 1.00 37.23 39 VAL D N 1
ATOM 5219 C CA . VAL D 1 42 ? 98.838 59.221 91.475 1.00 39.99 39 VAL D CA 1
ATOM 5220 C C . VAL D 1 42 ? 97.317 59.223 91.377 1.00 42.94 39 VAL D C 1
ATOM 5221 O O . VAL D 1 42 ? 96.712 58.241 90.953 1.00 43.06 39 VAL D O 1
ATOM 5225 N N . VAL D 1 43 ? 96.696 60.331 91.757 1.00 38.53 40 VAL D N 1
ATOM 5226 C CA . VAL D 1 43 ? 95.265 60.469 91.572 1.00 35.24 40 VAL D CA 1
ATOM 5227 C C . VAL D 1 43 ? 94.967 61.850 91.047 1.00 37.42 40 VAL D C 1
ATOM 5228 O O . VAL D 1 43 ? 95.552 62.834 91.494 1.00 36.19 40 VAL D O 1
ATOM 5232 N N . ALA D 1 44 ? 94.057 61.918 90.086 1.00 38.85 41 ALA D N 1
ATOM 5233 C CA . ALA D 1 44 ? 93.614 63.191 89.559 1.00 40.85 41 ALA D CA 1
ATOM 5234 C C . ALA D 1 44 ? 92.100 63.167 89.535 1.00 42.69 41 ALA D C 1
ATOM 5235 O O . ALA D 1 44 ? 91.500 62.193 89.082 1.00 46.01 41 ALA D O 1
ATOM 5237 N N . GLY D 1 45 ? 91.489 64.227 90.053 1.00 39.21 42 GLY D N 1
ATOM 5238 C CA . GLY D 1 45 ? 90.048 64.302 90.141 1.00 39.82 42 GLY D CA 1
ATOM 5239 C C . GLY D 1 45 ? 89.631 65.619 90.745 1.00 44.38 42 GLY D C 1
ATOM 5240 O O . GLY D 1 45 ? 90.452 66.531 90.873 1.00 42.44 42 GLY D O 1
ATOM 5241 N N . THR D 1 46 ? 88.351 65.723 91.094 1.00 44.35 43 THR D N 1
ATOM 5242 C CA . THR D 1 46 ? 87.843 66.869 91.837 1.00 47.15 43 THR D CA 1
ATOM 5243 C C . THR D 1 46 ? 87.402 66.404 93.210 1.00 58.33 43 THR D C 1
ATOM 5244 O O . THR D 1 46 ? 86.896 65.288 93.348 1.00 56.96 43 THR D O 1
ATOM 5248 N N . GLY D 1 47 ? 87.595 67.260 94.216 1.00 59.22 44 GLY D N 1
ATOM 5249 C CA . GLY D 1 47 ? 87.091 67.011 95.554 1.00 47.10 44 GLY D CA 1
ATOM 5250 C C . GLY D 1 47 ? 87.704 65.781 96.183 1.00 49.74 44 GLY D C 1
ATOM 5251 O O . GLY D 1 47 ? 87.000 64.820 96.489 1.00 46.32 44 GLY D O 1
ATOM 5252 N N . LEU D 1 48 ? 89.019 65.821 96.383 1.00 49.82 45 LEU D N 1
ATOM 5253 C CA . LEU D 1 48 ? 89.752 64.681 96.915 1.00 51.89 45 LEU D CA 1
ATOM 5254 C C . LEU D 1 48 ? 90.338 64.938 98.312 1.00 60.42 45 LEU D C 1
ATOM 5255 O O . LEU D 1 48 ? 91.426 64.446 98.631 1.00 55.22 45 LEU D O 1
ATOM 5260 N N . LYS D 1 49 ? 89.623 65.699 99.142 1.00 59.48 46 LYS D N 1
ATOM 5261 C CA . LYS D 1 49 ? 90.097 65.988 100.500 1.00 67.06 46 LYS D CA 1
ATOM 5262 C C . LYS D 1 49 ? 90.472 64.726 101.269 1.00 60.06 46 LYS D C 1
ATOM 5263 O O . LYS D 1 49 ? 91.532 64.663 101.904 1.00 56.35 46 LYS D O 1
ATOM 5269 N N . GLU D 1 50 ? 89.609 63.718 101.185 1.00 53.63 47 GLU D N 1
ATOM 5270 C CA . GLU D 1 50 ? 89.786 62.491 101.950 1.00 56.96 47 GLU D CA 1
ATOM 5271 C C . GLU D 1 50 ? 90.287 61.302 101.127 1.00 58.79 47 GLU D C 1
ATOM 5272 O O . GLU D 1 50 ? 90.382 60.183 101.647 1.00 49.68 47 GLU D O 1
ATOM 5278 N N . ILE D 1 51 ? 90.610 61.543 99.855 1.00 59.34 48 ILE D N 1
ATOM 5279 C CA . ILE D 1 51 ? 90.984 60.463 98.942 1.00 49.01 48 ILE D CA 1
ATOM 5280 C C . ILE D 1 51 ? 92.051 59.519 99.511 1.00 50.27 48 ILE D C 1
ATOM 5281 O O . ILE D 1 51 ? 92.026 58.312 99.245 1.00 51.71 48 ILE D O 1
ATOM 5286 N N . GLU D 1 52 ? 92.976 60.064 100.297 1.00 48.74 49 GLU D N 1
ATOM 5287 C CA . GLU D 1 52 ? 94.054 59.264 100.883 1.00 53.87 49 GLU D CA 1
ATOM 5288 C C . GLU D 1 52 ? 93.552 58.019 101.614 1.00 48.17 49 GLU D C 1
ATOM 5289 O O . GLU D 1 52 ? 94.261 57.017 101.705 1.00 44.91 49 GLU D O 1
ATOM 5295 N N . LYS D 1 53 ? 92.327 58.083 102.123 1.00 49.37 50 LYS D N 1
ATOM 5296 C CA . LYS D 1 53 ? 91.776 56.991 102.921 1.00 50.68 50 LYS D CA 1
ATOM 5297 C C . LYS D 1 53 ? 91.522 55.725 102.110 1.00 47.88 50 LYS D C 1
ATOM 5298 O O . LYS D 1 53 ? 91.558 54.625 102.657 1.00 44.87 50 LYS D O 1
ATOM 5304 N N . GLN D 1 54 ? 91.256 55.877 100.813 1.00 51.80 51 GLN D N 1
ATOM 5305 C CA . GLN D 1 54 ? 90.972 54.720 99.962 1.00 44.01 51 GLN D CA 1
ATOM 5306 C C . GLN D 1 54 ? 92.256 54.073 99.483 1.00 47.52 51 GLN D C 1
ATOM 5307 O O . GLN D 1 54 ? 92.272 52.900 99.105 1.00 47.06 51 GLN D O 1
ATOM 5313 N N . ILE D 1 55 ? 93.336 54.845 99.518 1.00 48.68 52 ILE D N 1
ATOM 5314 C CA . ILE D 1 55 ? 94.581 54.443 98.882 1.00 43.84 52 ILE D CA 1
ATOM 5315 C C . ILE D 1 55 ? 95.668 54.002 99.863 1.00 41.86 52 ILE D C 1
ATOM 5316 O O . ILE D 1 55 ? 96.242 52.927 99.690 1.00 43.54 52 ILE D O 1
ATOM 5321 N N . LEU D 1 56 ? 95.943 54.805 100.892 1.00 42.34 53 LEU D N 1
ATOM 5322 C CA . LEU D 1 56 ? 97.096 54.533 101.772 1.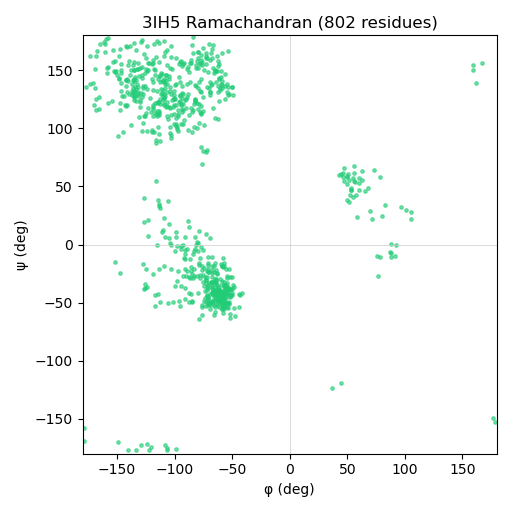00 42.65 53 LEU D CA 1
ATOM 5323 C C . LEU D 1 56 ? 97.150 53.138 102.396 1.00 36.32 53 LEU D C 1
ATOM 5324 O O . LEU D 1 56 ? 98.226 52.558 102.492 1.00 42.12 53 LEU D O 1
ATOM 5329 N N . PRO D 1 57 ? 95.998 52.594 102.819 1.00 38.29 54 PRO D N 1
ATOM 5330 C CA . PRO D 1 57 ? 96.016 51.287 103.492 1.00 40.46 54 PRO D CA 1
ATOM 5331 C C . PRO D 1 57 ? 96.621 50.167 102.655 1.00 45.20 54 PRO D C 1
ATOM 5332 O O . PRO D 1 57 ? 97.022 49.143 103.220 1.00 44.79 54 PRO D O 1
ATOM 5336 N N . TYR D 1 58 ? 96.693 50.353 101.337 1.00 47.73 55 TYR D N 1
ATOM 5337 C CA . TYR D 1 58 ? 97.219 49.310 100.459 1.00 43.86 55 TYR D CA 1
ATOM 5338 C C . TYR D 1 58 ? 98.738 49.304 100.422 1.00 41.51 55 TYR D C 1
ATOM 5339 O O . TYR D 1 58 ? 99.331 48.466 99.737 1.00 39.14 55 TYR D O 1
ATOM 5348 N N . GLY D 1 59 ? 99.356 50.225 101.168 1.00 36.62 56 GLY D N 1
ATOM 5349 C CA . GLY D 1 59 ? 100.803 50.227 101.349 1.00 38.37 56 GLY D CA 1
ATOM 5350 C C . GLY D 1 59 ? 101.558 51.302 100.578 1.00 43.09 56 GLY D C 1
ATOM 5351 O O . GLY D 1 59 ? 102.765 51.167 100.323 1.00 38.94 56 GLY D O 1
ATOM 5352 N N . VAL D 1 60 ? 100.841 52.365 100.217 1.00 38.16 57 VAL D N 1
ATOM 5353 C CA . VAL D 1 60 ? 101.387 53.482 99.454 1.00 39.30 57 VAL D CA 1
ATOM 5354 C C . VAL D 1 60 ? 102.242 54.411 100.321 1.00 46.03 57 VAL D C 1
ATOM 5355 O O . VAL D 1 60 ? 101.752 55.003 101.292 1.00 45.49 57 VAL D O 1
ATOM 5359 N N . ASP D 1 61 ? 103.514 54.546 99.962 1.00 45.02 58 ASP D N 1
ATOM 5360 C CA . ASP D 1 61 ? 104.446 55.387 100.709 1.00 41.86 58 ASP D CA 1
ATOM 5361 C C . ASP D 1 61 ? 104.336 56.866 100.380 1.00 49.17 58 ASP D C 1
ATOM 5362 O O . ASP D 1 61 ? 104.665 57.718 101.206 1.00 51.32 58 ASP D O 1
ATOM 5367 N N . LYS D 1 62 ? 103.890 57.165 99.166 1.00 46.76 59 LYS D N 1
ATOM 5368 C CA . LYS D 1 62 ? 103.736 58.542 98.733 1.00 47.09 59 LYS D CA 1
ATOM 5369 C C . LYS D 1 62 ? 102.543 58.631 97.785 1.00 44.22 59 LYS D C 1
ATOM 5370 O O . LYS D 1 62 ? 102.407 57.815 96.880 1.00 50.14 59 LYS D O 1
ATOM 5376 N N . LEU D 1 63 ? 101.667 59.602 98.010 1.00 38.64 60 LEU D N 1
ATOM 5377 C CA . LEU D 1 63 ? 100.460 59.744 97.211 1.00 40.43 60 LEU D CA 1
ATOM 5378 C C . LEU D 1 63 ? 100.381 61.140 96.615 1.00 45.86 60 LEU D C 1
ATOM 5379 O O . LEU D 1 63 ? 100.221 62.122 97.343 1.00 48.14 60 LEU D O 1
ATOM 5384 N N . HIS D 1 64 ? 100.487 61.230 95.293 1.00 38.66 61 HIS D N 1
ATOM 5385 C CA . HIS D 1 64 ? 100.449 62.520 94.625 1.00 36.33 61 HIS D CA 1
ATOM 5386 C C . HIS D 1 64 ? 99.027 62.839 94.212 1.00 39.59 61 HIS D C 1
ATOM 5387 O O . HIS D 1 64 ? 98.404 62.098 93.453 1.00 46.48 61 HIS D O 1
ATOM 5394 N N . VAL D 1 65 ? 98.516 63.951 94.707 1.00 35.25 62 VAL D N 1
ATOM 5395 C CA . VAL D 1 65 ? 97.116 64.271 94.537 1.00 35.90 62 VAL D CA 1
ATOM 5396 C C . VAL D 1 65 ? 96.940 65.526 93.689 1.00 41.52 62 VAL D C 1
ATOM 5397 O O . VAL D 1 65 ? 97.457 66.599 94.031 1.00 42.18 62 VAL D O 1
ATOM 5401 N N . PHE D 1 66 ? 96.215 65.387 92.581 1.00 36.95 63 PHE D N 1
ATOM 5402 C CA . PHE D 1 66 ? 95.896 66.523 91.728 1.00 35.32 63 PHE D CA 1
ATOM 5403 C C . PHE D 1 66 ? 94.392 66.746 91.755 1.00 41.08 63 PHE D C 1
ATOM 5404 O O . PHE D 1 66 ? 93.618 65.903 91.299 1.00 43.69 63 PHE D O 1
ATOM 5412 N N . ASP D 1 67 ? 93.986 67.886 92.302 1.00 45.16 64 ASP D N 1
ATOM 5413 C CA . ASP D 1 67 ? 92.582 68.165 92.576 1.00 45.11 64 ASP D CA 1
ATOM 5414 C C . ASP D 1 67 ? 92.205 69.493 91.927 1.00 46.85 64 ASP D C 1
ATOM 5415 O O . ASP D 1 67 ? 92.674 70.546 92.360 1.00 49.43 64 ASP D O 1
ATOM 5420 N N . ALA D 1 68 ? 91.377 69.434 90.882 1.00 43.91 65 ALA D N 1
ATOM 5421 C CA . ALA D 1 68 ? 90.912 70.627 90.158 1.00 45.26 65 ALA D CA 1
ATOM 5422 C C . ALA D 1 68 ? 89.560 70.341 89.519 1.00 45.63 65 ALA D C 1
ATOM 5423 O O . ALA D 1 68 ? 89.223 69.183 89.278 1.00 44.01 65 ALA D O 1
ATOM 5425 N N . GLU D 1 69 ? 88.787 71.385 89.235 1.00 45.59 66 GLU D N 1
ATOM 5426 C CA . GLU D 1 69 ? 87.447 71.179 88.696 1.00 47.76 66 GLU D CA 1
ATOM 5427 C C . GLU D 1 69 ? 87.487 70.398 87.384 1.00 50.58 66 GLU D C 1
ATOM 5428 O O . GLU D 1 69 ? 86.671 69.498 87.166 1.00 47.47 66 GLU D O 1
ATOM 5434 N N . GLY D 1 70 ? 88.443 70.736 86.522 1.00 44.27 67 GLY D N 1
ATOM 5435 C CA . GLY D 1 70 ? 88.545 70.111 85.216 1.00 43.55 67 GLY D CA 1
ATOM 5436 C C . GLY D 1 70 ? 89.375 68.836 85.109 1.00 41.40 67 GLY D C 1
ATOM 5437 O O . GLY D 1 70 ? 89.808 68.470 84.016 1.00 43.81 67 GLY D O 1
ATOM 5438 N N . LEU D 1 71 ? 89.605 68.157 86.223 1.00 38.53 68 LEU D N 1
ATOM 5439 C CA . LEU D 1 71 ? 90.320 66.896 86.173 1.00 37.70 68 LEU D CA 1
ATOM 5440 C C . LEU D 1 71 ? 89.324 65.764 86.330 1.00 37.65 68 LEU D C 1
ATOM 5441 O O . LEU D 1 71 ? 89.702 64.598 86.355 1.00 37.73 68 LEU D O 1
ATOM 5446 N N . TYR D 1 72 ? 88.046 66.115 86.447 1.00 38.81 69 TYR D N 1
ATOM 5447 C CA . TYR D 1 72 ? 86.980 65.113 86.494 1.00 39.92 69 TYR D CA 1
ATOM 5448 C C . TYR D 1 72 ? 85.747 65.555 85.720 1.00 40.67 69 TYR D C 1
ATOM 5449 O O . TYR D 1 72 ? 85.268 66.665 85.907 1.00 42.71 69 TYR D O 1
ATOM 5458 N N . PRO D 1 73 ? 85.215 64.677 84.856 1.00 40.68 70 PRO D N 1
ATOM 5459 C CA . PRO D 1 73 ? 85.695 63.316 84.583 1.00 39.27 70 PRO D CA 1
ATOM 5460 C C . PRO D 1 73 ? 87.016 63.321 83.827 1.00 40.16 70 PRO D C 1
ATOM 5461 O O . PRO D 1 73 ? 87.484 64.370 83.388 1.00 36.04 70 PRO D O 1
ATOM 5465 N N . TYR D 1 74 ? 87.603 62.144 83.670 1.00 37.66 71 TYR D N 1
ATOM 5466 C CA . TYR D 1 74 ? 88.846 62.001 82.933 1.00 37.42 71 TYR D CA 1
ATOM 5467 C C . TYR D 1 74 ? 88.774 62.608 81.528 1.00 41.76 71 TYR D C 1
ATOM 5468 O O . TYR D 1 74 ? 87.792 62.408 80.818 1.00 44.34 71 TYR D O 1
ATOM 5477 N N . THR D 1 75 ? 89.812 63.347 81.135 1.00 37.82 72 THR D N 1
ATOM 5478 C CA . THR D 1 75 ? 89.971 63.811 79.761 1.00 33.25 72 THR D CA 1
ATOM 5479 C C . THR D 1 75 ? 91.429 63.668 79.382 1.00 37.71 72 THR D C 1
ATOM 5480 O O . THR D 1 75 ? 92.297 63.849 80.221 1.00 42.65 72 THR D O 1
ATOM 5484 N N . SER D 1 76 ? 91.693 63.353 78.116 1.00 38.44 73 SER D N 1
ATOM 5485 C CA . SER D 1 76 ? 93.013 62.896 77.683 1.00 38.05 73 SER D CA 1
ATOM 5486 C C . SER D 1 76 ? 94.169 63.859 77.969 1.00 38.45 73 SER D C 1
ATOM 5487 O O . SER D 1 76 ? 95.217 63.441 78.457 1.00 40.97 73 SER D O 1
ATOM 5490 N N . LEU D 1 77 ? 93.993 65.137 77.654 1.00 32.83 74 LEU D N 1
ATOM 5491 C CA . LEU D 1 77 ? 95.110 66.075 77.724 1.00 34.68 74 LEU D CA 1
ATOM 5492 C C . LEU D 1 77 ? 95.619 66.433 79.150 1.00 40.70 74 LEU D C 1
ATOM 5493 O O . LEU D 1 77 ? 96.814 66.315 79.412 1.00 38.86 74 LEU D O 1
ATOM 5498 N N . PRO D 1 78 ? 94.722 66.842 80.076 1.00 37.57 75 PRO D N 1
ATOM 5499 C CA . PRO D 1 78 ? 95.183 67.105 81.447 1.00 40.34 75 PRO D CA 1
ATOM 5500 C C . PRO D 1 78 ? 95.822 65.890 82.117 1.00 40.02 75 PRO D C 1
ATOM 5501 O O . PRO D 1 78 ? 96.924 66.007 82.658 1.00 44.45 75 PRO D O 1
ATOM 5505 N N . HIS D 1 79 ? 95.157 64.743 82.093 1.00 37.16 76 HIS D N 1
ATOM 5506 C CA . HIS D 1 79 ? 95.711 63.571 82.768 1.00 36.99 76 HIS D CA 1
ATOM 5507 C C . HIS D 1 79 ? 97.023 63.120 82.138 1.00 42.68 76 HIS D C 1
ATOM 5508 O O . HIS D 1 79 ? 97.886 62.598 82.836 1.00 43.21 76 HIS D O 1
ATOM 5515 N N . THR D 1 80 ? 97.181 63.320 80.830 1.00 39.06 77 THR D N 1
ATOM 5516 C CA . THR D 1 80 ? 98.438 62.951 80.184 1.00 39.67 77 THR D CA 1
ATOM 5517 C C . THR D 1 80 ? 99.572 63.893 80.581 1.00 40.11 77 THR D C 1
ATOM 5518 O O . THR D 1 80 ? 100.667 63.421 80.897 1.00 39.02 77 THR D O 1
ATOM 5522 N N . SER D 1 81 ? 99.324 65.210 80.558 1.00 33.51 78 SER D N 1
ATOM 5523 C CA . SER D 1 81 ? 100.345 66.174 81.005 1.00 40.86 78 SER D CA 1
ATOM 5524 C C . SER D 1 81 ? 100.816 65.843 82.419 1.00 41.84 78 SER D C 1
ATOM 5525 O O . SER D 1 81 ? 102.007 65.694 82.664 1.00 42.27 78 SER D O 1
ATOM 5528 N N . ILE D 1 82 ? 99.866 65.733 83.342 1.00 36.25 79 ILE D N 1
ATOM 5529 C CA . ILE D 1 82 ? 100.177 65.416 84.723 1.00 40.48 79 ILE D CA 1
ATOM 5530 C C . ILE D 1 82 ? 101.130 64.234 84.845 1.00 38.44 79 ILE D C 1
ATOM 5531 O O . ILE D 1 82 ? 102.230 64.387 85.351 1.00 42.17 79 ILE D O 1
ATOM 5536 N N . LEU D 1 83 ? 100.725 63.063 84.374 1.00 36.74 80 LEU D N 1
ATOM 5537 C CA . LEU D 1 83 ? 101.577 61.883 84.503 1.00 39.24 80 LEU D CA 1
ATOM 5538 C C . LEU D 1 83 ? 102.934 62.042 83.817 1.00 40.50 80 LEU D C 1
ATOM 5539 O O . LEU D 1 83 ? 103.929 61.503 84.291 1.00 42.81 80 LEU D O 1
ATOM 5544 N N . VAL D 1 84 ? 102.976 62.754 82.694 1.00 36.89 81 VAL D N 1
ATOM 5545 C CA . VAL D 1 84 ? 104.236 62.929 81.978 1.00 39.70 81 VAL D CA 1
ATOM 5546 C C . VAL D 1 84 ? 105.183 63.852 82.755 1.00 39.26 81 VAL D C 1
ATOM 5547 O O . VAL D 1 84 ? 106.333 63.508 83.004 1.00 40.55 81 VAL D O 1
ATOM 5551 N N . ASN D 1 85 ? 104.691 65.023 83.139 1.00 39.30 82 ASN D N 1
ATOM 5552 C CA . ASN D 1 85 ? 105.487 65.973 83.906 1.00 42.54 82 ASN D CA 1
ATOM 5553 C C . ASN D 1 85 ? 105.917 65.419 85.253 1.00 46.56 82 ASN D C 1
ATOM 5554 O O . ASN D 1 85 ? 107.070 65.555 85.654 1.00 49.05 82 ASN D O 1
ATOM 5559 N N . LEU D 1 86 ? 104.986 64.777 85.943 1.00 42.20 83 LEU D N 1
ATOM 5560 C CA . LEU D 1 86 ? 105.290 64.164 87.214 1.00 42.18 83 LEU D CA 1
ATOM 5561 C C . LEU D 1 86 ? 106.335 63.068 87.069 1.00 46.25 83 LEU D C 1
ATOM 5562 O O . LEU D 1 86 ? 107.202 62.916 87.924 1.00 51.88 83 LEU D O 1
ATOM 5567 N N . PHE D 1 87 ? 106.247 62.296 85.995 1.00 43.99 84 PHE D N 1
ATOM 5568 C CA . PHE D 1 87 ? 107.118 61.139 85.836 1.00 44.63 84 PHE D CA 1
ATOM 5569 C C . PHE D 1 87 ? 108.503 61.566 85.382 1.00 48.13 84 PHE D C 1
ATOM 5570 O O . PHE D 1 87 ? 109.487 60.875 85.632 1.00 53.64 84 PHE D O 1
ATOM 5578 N N . LYS D 1 88 ? 108.573 62.709 84.711 1.00 47.53 85 LYS D N 1
ATOM 5579 C CA . LYS D 1 88 ? 109.854 63.269 84.303 1.00 50.04 85 LYS D CA 1
ATOM 5580 C C . LYS D 1 88 ? 110.636 63.708 85.546 1.00 53.75 85 LYS D C 1
ATOM 5581 O O . LYS D 1 88 ? 111.844 63.473 85.656 1.00 51.46 85 LYS D O 1
ATOM 5587 N N . GLU D 1 89 ? 109.921 64.333 86.481 1.00 49.05 86 GLU D N 1
ATOM 5588 C CA . GLU D 1 89 ? 110.479 64.741 87.762 1.00 49.18 86 GLU D CA 1
ATOM 5589 C C . GLU D 1 89 ? 110.904 63.543 88.620 1.00 53.17 86 GLU D C 1
ATOM 5590 O O . GLU D 1 89 ? 112.063 63.421 89.011 1.00 56.56 86 GLU D O 1
ATOM 5596 N N . GLU D 1 90 ? 109.956 62.658 88.900 1.00 51.77 87 GLU D N 1
ATOM 5597 C CA . GLU D 1 90 ? 110.180 61.529 89.789 1.00 43.23 87 GLU D CA 1
ATOM 5598 C C . GLU D 1 90 ? 111.034 60.399 89.206 1.00 48.99 87 GLU D C 1
ATOM 5599 O O . GLU D 1 90 ? 111.703 59.674 89.952 1.00 53.53 87 GLU D O 1
ATOM 5605 N N . GLN D 1 91 ? 111.013 60.251 87.883 1.00 50.79 88 GLN D N 1
ATOM 5606 C CA . GLN D 1 91 ? 111.789 59.210 87.204 1.00 51.00 88 GLN D CA 1
ATOM 5607 C C . GLN D 1 91 ? 111.495 57.801 87.733 1.00 51.01 88 GLN D C 1
ATOM 5608 O O . GLN D 1 91 ? 112.420 57.095 88.151 1.00 50.38 88 GLN D O 1
ATOM 5614 N N . PRO D 1 92 ? 110.214 57.379 87.692 1.00 46.38 89 PRO D N 1
ATOM 5615 C CA . PRO D 1 92 ? 109.823 56.070 88.228 1.00 40.64 89 PRO D CA 1
ATOM 5616 C C . PRO D 1 92 ? 110.502 54.970 87.440 1.00 41.79 89 PRO D C 1
ATOM 5617 O O . PRO D 1 92 ? 110.752 55.162 86.251 1.00 47.39 89 PRO D O 1
ATOM 5621 N N . GLN D 1 93 ? 110.796 53.836 88.058 1.00 40.61 90 GLN D N 1
ATOM 5622 C CA . GLN D 1 93 ? 111.330 52.738 87.268 1.00 44.60 90 GLN D CA 1
ATOM 5623 C C . GLN D 1 93 ? 110.204 51.914 86.651 1.00 43.81 90 GLN D C 1
ATOM 5624 O O . GLN D 1 93 ? 110.406 51.185 85.675 1.00 42.11 90 GLN D O 1
ATOM 5630 N N . ILE D 1 94 ? 109.013 52.046 87.224 1.00 41.14 91 ILE D N 1
ATOM 5631 C CA . ILE D 1 94 ? 107.862 51.270 86.798 1.00 40.87 91 ILE D CA 1
ATOM 5632 C C . ILE D 1 94 ? 106.593 52.074 86.993 1.00 43.23 91 ILE D C 1
ATOM 5633 O O . ILE D 1 94 ? 106.468 52.811 87.962 1.00 44.70 91 ILE D O 1
ATOM 5638 N N . CYS D 1 95 ? 105.656 51.946 86.064 1.00 42.65 92 CYS D N 1
ATOM 5639 C CA . CYS D 1 95 ? 104.326 52.486 86.281 1.00 43.30 92 CYS D CA 1
ATOM 5640 C C . CYS D 1 95 ? 103.282 51.465 85.874 1.00 47.14 92 CYS D C 1
ATOM 5641 O O . CYS D 1 95 ? 103.324 50.936 84.759 1.00 44.81 92 CYS D O 1
ATOM 5644 N N . LEU D 1 96 ? 102.353 51.188 86.787 1.00 45.94 93 LEU D N 1
ATOM 5645 C CA . LEU D 1 96 ? 101.249 50.277 86.514 1.00 38.48 93 LEU D CA 1
ATOM 5646 C C . LEU D 1 96 ? 99.938 51.030 86.406 1.00 42.76 93 LEU D C 1
ATOM 5647 O O . LEU D 1 96 ? 99.766 52.109 86.977 1.00 45.51 93 LEU D O 1
ATOM 5660 N N . GLY D 1 98 ? 95.490 50.271 85.400 1.00 38.38 95 GLY D N 1
ATOM 5661 C CA . GLY D 1 98 ? 94.422 49.352 85.067 1.00 41.10 95 GLY D CA 1
ATOM 5662 C C . GLY D 1 98 ? 94.038 49.382 83.595 1.00 41.75 95 GLY D C 1
ATOM 5663 O O . GLY D 1 98 ? 93.794 50.446 83.012 1.00 42.29 95 GLY D O 1
ATOM 5664 N N . ALA D 1 99 ? 93.981 48.202 82.990 1.00 42.02 96 ALA D N 1
ATOM 5665 C CA . ALA D 1 99 ? 93.580 48.087 81.591 1.00 39.12 96 ALA D CA 1
ATOM 5666 C C . ALA D 1 99 ? 92.081 48.358 81.458 1.00 40.33 96 ALA D C 1
ATOM 5667 O O . ALA D 1 99 ? 91.270 47.438 81.401 1.00 42.15 96 ALA D O 1
ATOM 5669 N N . THR D 1 100 ? 91.718 49.632 81.418 1.00 38.33 97 THR D N 1
ATOM 5670 C CA . THR D 1 100 ? 90.322 50.025 81.348 1.00 41.26 97 THR D CA 1
ATOM 5671 C C . THR D 1 100 ? 90.090 50.916 80.129 1.00 41.78 97 THR D C 1
ATOM 5672 O O . THR D 1 100 ? 90.976 51.083 79.301 1.00 39.64 97 THR D O 1
ATOM 5676 N N . VAL D 1 101 ? 88.900 51.492 80.018 1.00 40.41 98 VAL D N 1
ATOM 5677 C CA . VAL D 1 101 ? 88.638 52.442 78.951 1.00 36.65 98 VAL D CA 1
ATOM 5678 C C . VAL D 1 101 ? 89.611 53.598 79.113 1.00 41.45 98 VAL D C 1
ATOM 5679 O O . VAL D 1 101 ? 90.182 54.094 78.132 1.00 43.28 98 VAL D O 1
ATOM 5683 N N . ILE D 1 102 ? 89.812 54.007 80.364 1.00 38.79 99 ILE D N 1
ATOM 5684 C CA . ILE D 1 102 ? 90.752 55.073 80.698 1.00 39.86 99 ILE D CA 1
ATOM 5685 C C . ILE D 1 102 ? 92.207 54.643 80.496 1.00 37.14 99 ILE D C 1
ATOM 5686 O O . ILE D 1 102 ? 92.972 55.354 79.851 1.00 38.56 99 ILE D O 1
ATOM 5691 N N . GLY D 1 103 ? 92.582 53.486 81.033 1.00 34.71 100 GLY D N 1
ATOM 5692 C CA . GLY D 1 103 ? 93.905 52.942 80.789 1.00 38.67 100 GLY D CA 1
ATOM 5693 C C . GLY D 1 103 ? 94.226 52.853 79.302 1.00 42.40 100 GLY D C 1
ATOM 5694 O O . GLY D 1 103 ? 95.345 53.125 78.869 1.00 42.35 100 GLY D O 1
ATOM 5695 N N . ARG D 1 104 ? 93.233 52.485 78.504 1.00 41.29 101 ARG D N 1
ATOM 5696 C CA . ARG D 1 104 ? 93.458 52.282 77.082 1.00 40.46 101 ARG D CA 1
ATOM 5697 C C . ARG D 1 104 ? 93.709 53.566 76.315 1.00 46.15 101 ARG D C 1
ATOM 5698 O O . ARG D 1 104 ? 94.226 53.530 75.189 1.00 52.66 101 ARG D O 1
ATOM 5706 N N . ASP D 1 105 ? 93.350 54.695 76.921 1.00 43.94 102 ASP D N 1
ATOM 5707 C CA . ASP D 1 105 ? 93.557 55.995 76.291 1.00 40.06 102 ASP D CA 1
ATOM 5708 C C . ASP D 1 105 ? 94.797 56.690 76.831 1.00 43.12 102 ASP D C 1
ATOM 5709 O O . ASP D 1 105 ? 95.513 57.373 76.093 1.00 46.79 102 ASP D O 1
ATOM 5714 N N . LEU D 1 106 ? 95.042 56.503 78.122 1.00 39.26 103 LEU D N 1
ATOM 5715 C CA . LEU D 1 106 ? 96.058 57.255 78.833 1.00 38.49 103 LEU D CA 1
ATOM 5716 C C . LEU D 1 106 ? 97.399 56.567 78.673 1.00 37.10 103 LEU D C 1
ATOM 5717 O O . LEU D 1 106 ? 98.414 57.226 78.457 1.00 35.96 103 LEU D O 1
ATOM 5722 N N . GLY D 1 107 ? 97.393 55.242 78.791 1.00 34.10 104 GLY D N 1
ATOM 5723 C CA . GLY D 1 107 ? 98.607 54.448 78.744 1.00 32.39 104 GLY D CA 1
ATOM 5724 C C . GLY D 1 107 ? 99.468 54.697 77.514 1.00 44.30 104 GLY D C 1
ATOM 5725 O O . GLY D 1 107 ? 100.654 55.005 77.650 1.00 42.30 104 GLY D O 1
ATOM 5726 N N . PRO D 1 108 ? 98.890 54.557 76.302 1.00 42.69 105 PRO D N 1
ATOM 5727 C CA . PRO D 1 108 ? 99.724 54.803 75.120 1.00 45.96 105 PRO D CA 1
ATOM 5728 C C . PRO D 1 108 ? 100.214 56.248 75.042 1.00 37.71 105 PRO D C 1
ATOM 5729 O O . PRO D 1 108 ? 101.332 56.469 74.587 1.00 39.05 105 PRO D O 1
ATOM 5733 N N . ARG D 1 109 ? 99.403 57.210 75.473 1.00 31.84 106 ARG D N 1
ATOM 5734 C CA . ARG D 1 109 ? 99.826 58.604 75.418 1.00 34.98 106 ARG D CA 1
ATOM 5735 C C . ARG D 1 109 ? 101.024 58.868 76.319 1.00 40.38 106 ARG D C 1
ATOM 5736 O O . ARG D 1 109 ? 101.986 59.517 75.909 1.00 45.67 106 ARG D O 1
ATOM 5744 N N . VAL D 1 110 ? 100.958 58.358 77.544 1.00 40.04 107 VAL D N 1
ATOM 5745 C CA . VAL D 1 110 ? 101.980 58.618 78.546 1.00 39.41 107 VAL D CA 1
ATOM 5746 C C . VAL D 1 110 ? 103.265 57.872 78.225 1.00 37.75 107 VAL D C 1
ATOM 5747 O O . VAL D 1 110 ? 104.351 58.432 78.327 1.00 39.41 107 VAL D O 1
ATOM 5751 N N . SER D 1 111 ? 103.150 56.613 77.831 1.00 35.55 108 SER D N 1
ATOM 5752 C CA . SER D 1 111 ? 104.344 55.836 77.550 1.00 40.17 108 SER D CA 1
ATOM 5753 C C . SER D 1 111 ? 105.057 56.392 76.315 1.00 45.07 108 SER D C 1
ATOM 5754 O O . SER D 1 111 ? 106.289 56.413 76.265 1.00 45.83 108 SER D O 1
ATOM 5757 N N . SER D 1 112 ? 104.285 56.856 75.331 1.00 44.33 109 SER D N 1
ATOM 5758 C CA . SER D 1 112 ? 104.862 57.455 74.122 1.00 46.33 109 SER D CA 1
ATOM 5759 C C . SER D 1 112 ? 105.647 58.727 74.436 1.00 44.65 109 SER D C 1
ATOM 5760 O O . SER D 1 112 ? 106.749 58.917 73.930 1.00 45.12 109 SER D O 1
ATOM 5763 N N . ALA D 1 113 ? 105.081 59.590 75.275 1.00 42.13 110 ALA D N 1
ATOM 5764 C CA . ALA D 1 113 ? 105.757 60.824 75.671 1.00 42.91 110 ALA D CA 1
ATOM 5765 C C . ALA D 1 113 ? 107.050 60.597 76.457 1.00 40.47 110 ALA D C 1
ATOM 5766 O O . ALA D 1 113 ? 107.900 61.483 76.499 1.00 46.78 110 ALA D O 1
ATOM 5768 N N . LEU D 1 114 ? 107.197 59.429 77.079 1.00 36.96 111 LEU D N 1
ATOM 5769 C CA . LEU D 1 114 ? 108.375 59.135 77.904 1.00 42.25 111 LEU D CA 1
ATOM 5770 C C . LEU D 1 114 ? 109.263 58.087 77.251 1.00 46.22 111 LEU D C 1
ATOM 5771 O O . LEU D 1 114 ? 110.155 57.522 77.891 1.00 48.28 111 LEU D O 1
ATOM 5776 N N . THR D 1 115 ? 108.997 57.813 75.981 1.00 46.59 112 THR D N 1
ATOM 5777 C CA . THR D 1 115 ? 109.833 56.905 75.207 1.00 51.33 112 THR D CA 1
ATOM 5778 C C . THR D 1 115 ? 109.934 55.531 75.858 1.00 50.42 112 THR D C 1
ATOM 5779 O O . THR D 1 115 ? 111.026 55.029 76.106 1.00 54.41 112 THR D O 1
ATOM 5783 N N . SER D 1 116 ? 108.789 54.926 76.141 1.00 48.04 113 SER D N 1
ATOM 5784 C CA . SER D 1 116 ? 108.771 53.536 76.581 1.00 52.97 113 SER D CA 1
ATOM 5785 C C . SER D 1 116 ? 107.634 52.796 75.885 1.00 51.91 113 SER D C 1
ATOM 5786 O O . SER D 1 116 ? 106.622 53.403 75.526 1.00 50.59 113 SER D O 1
ATOM 5789 N N . GLY D 1 117 ? 107.806 51.494 75.671 1.00 55.08 114 GLY D N 1
ATOM 5790 C CA . GLY D 1 117 ? 106.760 50.687 75.059 1.00 48.49 114 GLY D CA 1
ATOM 5791 C C . GLY D 1 117 ? 105.833 50.009 76.063 1.00 50.86 114 GLY D C 1
ATOM 5792 O O . GLY D 1 117 ? 106.204 49.009 76.682 1.00 49.54 114 GLY D O 1
ATOM 5793 N N . LEU D 1 118 ? 104.630 50.559 76.224 1.00 43.83 115 LEU D N 1
ATOM 5794 C CA . LEU D 1 118 ? 103.587 49.950 77.049 1.00 42.29 115 LEU D CA 1
ATOM 5795 C C . LEU D 1 118 ? 103.272 48.509 76.647 1.00 47.22 115 LEU D C 1
ATOM 5796 O O . LEU D 1 118 ? 103.172 48.189 75.461 1.00 47.12 115 LEU D O 1
ATOM 5801 N N . THR D 1 119 ? 103.100 47.640 77.635 1.00 48.22 116 THR D N 1
ATOM 5802 C CA . THR D 1 119 ? 102.583 46.303 77.368 1.00 47.33 116 THR D CA 1
ATOM 5803 C C . THR D 1 119 ? 101.234 46.135 78.053 1.00 46.12 116 THR D C 1
ATOM 5804 O O . THR D 1 119 ? 101.156 46.110 79.279 1.00 42.78 116 THR D O 1
ATOM 5808 N N . ALA D 1 120 ? 100.183 46.033 77.240 1.00 47.88 117 ALA D N 1
ATOM 5809 C CA . ALA D 1 120 ? 98.804 45.974 77.713 1.00 39.39 117 ALA D CA 1
ATOM 5810 C C . ALA D 1 120 ? 98.412 44.577 78.170 1.00 42.18 117 ALA D C 1
ATOM 5811 O O . ALA D 1 120 ? 98.955 43.586 77.687 1.00 44.04 117 ALA D O 1
ATOM 5813 N N . ASP D 1 121 ? 97.474 44.507 79.112 1.00 41.55 118 ASP D N 1
ATOM 5814 C CA . ASP D 1 121 ? 96.833 43.246 79.454 1.00 37.14 118 ASP D CA 1
ATOM 5815 C C . ASP D 1 121 ? 97.807 42.147 79.850 1.00 39.93 118 ASP D C 1
ATOM 5816 O O . ASP D 1 121 ? 97.781 41.068 79.268 1.00 42.45 118 ASP D O 1
ATOM 5821 N N . CYS D 1 122 ? 98.662 42.400 80.833 1.00 40.22 119 CYS D N 1
ATOM 5822 C CA . CYS D 1 122 ? 99.517 41.333 81.328 1.00 39.20 119 CYS D CA 1
ATOM 5823 C C . CYS D 1 122 ? 98.726 40.427 82.251 1.00 45.27 119 CYS D C 1
ATOM 5824 O O . CYS D 1 122 ? 97.723 40.832 82.844 1.00 42.13 119 CYS D O 1
ATOM 5827 N N . THR D 1 123 ? 99.194 39.195 82.371 1.00 44.44 120 THR D N 1
ATOM 5828 C CA . THR D 1 123 ? 98.503 38.193 83.150 1.00 39.00 120 THR D CA 1
ATOM 5829 C C . THR D 1 123 ? 99.357 37.831 84.349 1.00 41.79 120 THR D C 1
ATOM 5830 O O . THR D 1 123 ? 98.860 37.299 85.336 1.00 53.96 120 THR D O 1
ATOM 5834 N N . SER D 1 124 ? 100.652 38.117 84.245 1.00 42.25 121 SER D N 1
ATOM 5835 C CA . SER D 1 124 ? 101.572 38.046 85.374 1.00 42.60 121 SER D CA 1
ATOM 5836 C C . SER D 1 124 ? 102.541 39.208 85.319 1.00 46.69 121 SER D C 1
ATOM 5837 O O . SER D 1 124 ? 102.812 39.760 84.246 1.00 44.66 121 SER D O 1
ATOM 5840 N N . LEU D 1 125 ? 103.055 39.568 86.491 1.00 43.35 122 LEU D N 1
ATOM 5841 C CA . LEU D 1 125 ? 104.158 40.508 86.624 1.00 37.35 122 LEU D CA 1
ATOM 5842 C C . LEU D 1 125 ? 105.129 39.960 87.664 1.00 46.22 122 LEU D C 1
ATOM 5843 O O . LEU D 1 125 ? 104.743 39.593 88.775 1.00 41.63 122 LEU D O 1
ATOM 5848 N N A GLU D 1 126 ? 106.396 39.888 87.298 0.50 45.61 123 GLU D N 1
ATOM 5849 N N B GLU D 1 126 ? 106.389 39.847 87.279 0.50 45.61 123 GLU D N 1
ATOM 5850 C CA A GLU D 1 126 ? 107.390 39.398 88.220 0.50 44.76 123 GLU D CA 1
ATOM 5851 C CA B GLU D 1 126 ? 107.411 39.378 88.188 0.50 44.76 123 GLU D CA 1
ATOM 5852 C C A GLU D 1 126 ? 108.605 40.285 88.117 0.50 48.95 123 GLU D C 1
ATOM 5853 C C B GLU D 1 126 ? 108.601 40.302 88.131 0.50 48.95 123 GLU D C 1
ATOM 5854 O O A GLU D 1 126 ? 108.644 41.199 87.291 0.50 50.14 123 GLU D O 1
ATOM 5855 O O B GLU D 1 126 ? 108.630 41.233 87.342 0.50 50.14 123 GLU D O 1
ATOM 5866 N N . ILE D 1 127 ? 109.586 40.036 88.974 1.00 46.33 124 ILE D N 1
ATOM 5867 C CA . ILE D 1 127 ? 110.856 40.732 88.887 1.00 45.45 124 ILE D CA 1
ATOM 5868 C C . ILE D 1 127 ? 111.920 39.708 88.523 1.00 47.88 124 ILE D C 1
ATOM 5869 O O . ILE D 1 127 ? 111.967 38.629 89.104 1.00 51.30 124 ILE D O 1
ATOM 5874 N N . GLY D 1 128 ? 112.755 40.027 87.539 1.00 51.43 125 GLY D N 1
ATOM 5875 C CA . GLY D 1 128 ? 113.755 39.081 87.078 1.00 48.35 125 GLY D CA 1
ATOM 5876 C C . GLY D 1 128 ? 114.917 39.742 86.369 1.00 53.09 125 GLY D C 1
ATOM 5877 O O . GLY D 1 128 ? 114.941 40.961 86.186 1.00 50.37 125 GLY D O 1
ATOM 5878 N N . ASP D 1 129 ? 115.887 38.929 85.970 1.00 55.16 126 ASP D N 1
ATOM 5879 C CA . ASP D 1 129 ? 117.082 39.433 85.319 1.00 56.07 126 ASP D CA 1
ATOM 5880 C C . ASP D 1 129 ? 117.058 39.105 83.840 1.00 62.81 126 ASP D C 1
ATOM 5881 O O . ASP D 1 129 ? 116.429 38.138 83.417 1.00 65.80 126 ASP D O 1
ATOM 5886 N N . HIS D 1 130 ? 117.763 39.903 83.053 1.00 61.61 127 HIS D N 1
ATOM 5887 C CA . HIS D 1 130 ? 117.878 39.633 81.633 1.00 61.94 127 HIS D CA 1
ATOM 5888 C C . HIS D 1 130 ? 119.321 39.766 81.187 1.00 67.01 127 HIS D C 1
ATOM 5889 O O . HIS D 1 130 ? 119.944 40.813 81.377 1.00 69.58 127 HIS D O 1
ATOM 5896 N N . GLU D 1 131 ? 119.857 38.705 80.596 1.00 67.92 128 GLU D N 1
ATOM 5897 C CA . GLU D 1 131 ? 121.209 38.752 80.054 1.00 70.16 128 GLU D CA 1
ATOM 5898 C C . GLU D 1 131 ? 121.175 39.098 78.564 1.00 74.44 128 GLU D C 1
ATOM 5899 O O . GLU D 1 131 ? 120.577 38.374 77.768 1.00 72.96 128 GLU D O 1
ATOM 5905 N N . ASP D 1 132 ? 121.811 40.208 78.197 1.00 75.09 129 ASP D N 1
ATOM 5906 C CA . ASP D 1 132 ? 121.821 40.685 76.812 1.00 75.56 129 ASP D CA 1
ATOM 5907 C C . ASP D 1 132 ? 123.228 40.617 76.211 1.00 83.49 129 ASP D C 1
ATOM 5908 O O . ASP D 1 132 ? 124.029 41.534 76.379 1.00 84.21 129 ASP D O 1
ATOM 5913 N N . LYS D 1 133 ? 123.519 39.534 75.499 1.00 85.74 130 LYS D N 1
ATOM 5914 C CA . LYS D 1 133 ? 124.869 39.288 74.981 1.00 96.95 130 LYS D CA 1
ATOM 5915 C C . LYS D 1 133 ? 125.364 40.339 73.963 1.00 90.01 130 LYS D C 1
ATOM 5916 O O . LYS D 1 133 ? 126.572 40.542 73.813 1.00 84.79 130 LYS D O 1
ATOM 5922 N N . LYS D 1 134 ? 124.434 41.008 73.283 1.00 83.36 131 LYS D N 1
ATOM 5923 C CA . LYS D 1 134 ? 124.788 42.047 72.314 1.00 88.44 131 LYS D CA 1
ATOM 5924 C C . LYS D 1 134 ? 125.436 43.246 73.014 1.00 82.84 131 LYS D C 1
ATOM 5925 O O . LYS D 1 134 ? 126.426 43.793 72.533 1.00 86.20 131 LYS D O 1
ATOM 5931 N N . GLU D 1 135 ? 124.872 43.653 74.146 1.00 86.56 132 GLU D N 1
ATOM 5932 C CA . GLU D 1 135 ? 125.433 44.739 74.953 1.00 87.20 132 GLU D CA 1
ATOM 5933 C C . GLU D 1 135 ? 126.450 44.198 75.971 1.00 83.12 132 GLU D C 1
ATOM 5934 O O . GLU D 1 135 ? 127.083 44.964 76.710 1.00 77.14 132 GLU D O 1
ATOM 5940 N N . GLY D 1 136 ? 126.593 42.872 76.004 1.00 86.65 133 GLY D N 1
ATOM 5941 C CA . GLY D 1 136 ? 127.531 42.204 76.892 1.00 84.78 133 GLY D CA 1
ATOM 5942 C C . GLY D 1 136 ? 127.058 42.131 78.336 1.00 87.75 133 GLY D C 1
ATOM 5943 O O . GLY D 1 136 ? 127.428 41.215 79.079 1.00 84.75 133 GLY D O 1
ATOM 5944 N N . LYS D 1 137 ? 126.221 43.090 78.726 1.00 83.30 134 LYS D N 1
ATOM 5945 C CA . LYS D 1 137 ? 125.821 43.246 80.122 1.00 83.80 134 LYS D CA 1
ATOM 5946 C C . LYS D 1 137 ? 124.657 42.366 80.590 1.00 77.38 134 LYS D C 1
ATOM 5947 O O . LYS D 1 137 ? 123.930 41.776 79.790 1.00 71.12 134 LYS D O 1
ATOM 5953 N N . VAL D 1 138 ? 124.513 42.277 81.909 1.00 73.59 135 VAL D N 1
ATOM 5954 C CA . VAL D 1 138 ? 123.375 41.611 82.522 1.00 69.76 135 VAL D CA 1
ATOM 5955 C C . VAL D 1 138 ? 122.527 42.623 83.278 1.00 70.69 135 VAL D C 1
ATOM 5956 O O . VAL D 1 138 ? 123.009 43.332 84.167 1.00 71.79 135 VAL D O 1
ATOM 5960 N N . TYR D 1 139 ? 121.261 42.697 82.895 1.00 65.87 136 TYR D N 1
ATOM 5961 C CA . TYR D 1 139 ? 120.328 43.618 83.507 1.00 65.11 136 TYR D CA 1
ATOM 5962 C C . TYR D 1 139 ? 119.693 42.953 84.714 1.00 64.68 136 TYR D C 1
ATOM 5963 O O . TYR D 1 139 ? 119.204 41.823 84.628 1.00 63.63 136 TYR D O 1
ATOM 5972 N N . LYS D 1 140 ? 119.711 43.643 85.847 1.00 64.74 137 LYS D N 1
ATOM 5973 C CA . LYS D 1 140 ? 119.146 43.064 87.054 1.00 64.05 137 LYS D CA 1
ATOM 5974 C C . LYS D 1 140 ? 117.897 43.810 87.493 1.00 61.19 137 LYS D C 1
ATOM 5975 O O . LYS D 1 140 ? 117.795 45.034 87.330 1.00 59.44 137 LYS D O 1
ATOM 5981 N N . ASN D 1 141 ? 116.950 43.048 88.035 1.00 57.68 138 ASN D N 1
ATOM 5982 C CA . ASN D 1 141 ? 115.702 43.584 88.569 1.00 56.13 138 ASN D CA 1
ATOM 5983 C C . ASN D 1 141 ? 114.840 44.324 87.546 1.00 57.21 138 ASN D C 1
ATOM 5984 O O . ASN D 1 141 ? 114.503 45.498 87.720 1.00 52.62 138 ASN D O 1
ATOM 5989 N N . LEU D 1 142 ? 114.492 43.610 86.479 1.00 53.50 139 LEU D N 1
ATOM 5990 C CA . LEU D 1 142 ? 113.597 44.120 85.459 1.00 50.10 139 LEU D CA 1
ATOM 5991 C C . LEU D 1 142 ? 112.173 43.646 85.742 1.00 47.83 139 LEU D C 1
ATOM 5992 O O . LEU D 1 142 ? 111.966 42.628 86.413 1.00 43.67 139 LEU D O 1
ATOM 5997 N N . LEU D 1 143 ? 111.198 44.397 85.239 1.00 42.58 140 LEU D N 1
ATOM 5998 C CA . LEU D 1 143 ? 109.806 43.987 85.317 1.00 42.50 140 LEU D CA 1
ATOM 5999 C C . LEU D 1 143 ? 109.469 43.028 84.183 1.00 41.81 140 LEU D C 1
ATOM 6000 O O . LEU D 1 143 ? 109.262 43.464 83.053 1.00 45.71 140 LEU D O 1
ATOM 6005 N N . TYR D 1 144 ? 109.419 41.732 84.486 1.00 39.49 141 TYR D N 1
ATOM 6006 C CA . TYR D 1 144 ? 108.849 40.750 83.576 1.00 38.71 141 TYR D CA 1
ATOM 6007 C C . TYR D 1 144 ? 107.378 41.039 83.338 1.00 42.13 141 TYR D C 1
ATOM 6008 O O . TYR D 1 144 ? 106.549 40.822 84.217 1.00 44.91 141 TYR D O 1
ATOM 6017 N N . GLN D 1 145 ? 107.051 41.514 82.144 1.00 40.22 142 GLN D N 1
ATOM 6018 C CA . GLN D 1 145 ? 105.666 41.748 81.779 1.00 42.94 142 GLN D CA 1
ATOM 6019 C C . GLN D 1 145 ? 105.155 40.556 80.959 1.00 46.06 142 GLN D C 1
ATOM 6020 O O . GLN D 1 145 ? 105.426 40.448 79.769 1.00 43.97 142 GLN D O 1
ATOM 6026 N N . ILE D 1 146 ? 104.426 39.657 81.618 1.00 46.10 143 ILE D N 1
ATOM 6027 C CA . ILE D 1 146 ? 104.063 38.358 81.050 1.00 41.03 143 ILE D CA 1
ATOM 6028 C C . ILE D 1 146 ? 102.637 38.303 80.505 1.00 41.36 143 ILE D C 1
ATOM 6029 O O . ILE D 1 146 ? 101.695 38.674 81.202 1.00 43.33 143 ILE D O 1
ATOM 6034 N N . ARG D 1 147 ? 102.486 37.845 79.258 1.00 44.67 144 ARG D N 1
ATOM 6035 C CA . ARG D 1 147 ? 101.169 37.721 78.611 1.00 39.05 144 ARG D CA 1
ATOM 6036 C C . ARG D 1 147 ? 101.180 36.775 77.425 1.00 44.80 144 ARG D C 1
ATOM 6037 O O . ARG D 1 147 ? 102.239 36.407 76.921 1.00 48.13 144 ARG D O 1
ATOM 6045 N N . PRO D 1 148 ? 99.989 36.367 76.969 1.00 50.15 145 PRO D N 1
ATOM 6046 C CA . PRO D 1 148 ? 99.921 35.592 75.727 1.00 45.84 145 PRO D CA 1
ATOM 6047 C C . PRO D 1 148 ? 100.318 36.456 74.525 1.00 44.43 145 PRO D C 1
ATOM 6048 O O . PRO D 1 148 ? 99.926 37.628 74.460 1.00 43.08 145 PRO D O 1
ATOM 6052 N N . ALA D 1 149 ? 101.093 35.894 73.601 1.00 44.22 146 ALA D N 1
ATOM 6053 C CA . ALA D 1 149 ? 101.491 36.609 72.394 1.00 43.44 146 ALA D CA 1
ATOM 6054 C C . ALA D 1 149 ? 100.257 37.102 71.640 1.00 42.72 146 ALA D C 1
ATOM 6055 O O . ALA D 1 149 ? 100.145 38.274 71.283 1.00 45.27 146 ALA D O 1
ATOM 6057 N N . PHE D 1 150 ? 99.333 36.182 71.405 1.00 40.21 147 PHE D N 1
ATOM 6058 C CA . PHE D 1 150 ? 98.042 36.468 70.787 1.00 52.39 147 PHE D CA 1
ATOM 6059 C C . PHE D 1 150 ? 97.157 35.422 71.420 1.00 54.39 147 PHE D C 1
ATOM 6060 O O . PHE D 1 150 ? 97.602 34.738 72.342 1.00 52.94 147 PHE D O 1
ATOM 6068 N N . GLY D 1 151 ? 95.933 35.261 70.930 1.00 55.75 148 GLY D N 1
ATOM 6069 C CA . GLY D 1 151 ? 95.105 34.161 71.391 1.00 65.99 148 GLY D CA 1
ATOM 6070 C C . GLY D 1 151 ? 95.327 33.910 72.874 1.00 53.61 148 GLY D C 1
ATOM 6071 O O . GLY D 1 151 ? 95.194 34.837 73.664 1.00 51.14 148 GLY D O 1
ATOM 6072 N N . GLY D 1 152 ? 95.706 32.685 73.250 1.00 50.67 149 GLY D N 1
ATOM 6073 C CA . GLY D 1 152 ? 95.849 32.358 74.658 1.00 54.70 149 GLY D CA 1
ATOM 6074 C C . GLY D 1 152 ? 96.821 31.287 75.135 1.00 53.93 149 GLY D C 1
ATOM 6075 O O . GLY D 1 152 ? 97.104 31.230 76.336 1.00 59.69 149 GLY D O 1
ATOM 6076 N N . ASN D 1 153 ? 97.326 30.432 74.247 1.00 50.59 150 ASN D N 1
ATOM 6077 C CA . ASN D 1 153 ? 98.227 29.352 74.694 1.00 56.32 150 ASN D CA 1
ATOM 6078 C C . ASN D 1 153 ? 99.709 29.690 74.652 1.00 51.27 150 ASN D C 1
ATOM 6079 O O . ASN D 1 153 ? 100.506 29.133 75.398 1.00 54.94 150 ASN D O 1
ATOM 6084 N N . ILE D 1 154 ? 100.074 30.602 73.770 1.00 51.70 151 ILE D N 1
ATOM 6085 C CA . ILE D 1 154 ? 101.464 30.975 73.605 1.00 50.58 151 ILE D CA 1
ATOM 6086 C C . ILE D 1 154 ? 101.766 32.191 74.478 1.00 46.55 151 ILE D C 1
ATOM 6087 O O . ILE D 1 154 ? 101.226 33.278 74.279 1.00 47.71 151 ILE D O 1
ATOM 6092 N N . VAL D 1 155 ? 102.622 31.980 75.469 1.00 53.87 152 VAL D N 1
ATOM 6093 C CA . VAL D 1 155 ? 102.854 32.961 76.522 1.00 45.99 152 VAL D CA 1
ATOM 6094 C C . VAL D 1 155 ? 104.310 33.381 76.472 1.00 44.09 152 VAL D C 1
ATOM 6095 O O . VAL D 1 155 ? 105.191 32.556 76.246 1.00 47.17 152 VAL D O 1
ATOM 6099 N N . ALA D 1 156 ? 104.558 34.669 76.665 1.00 40.81 153 ALA D N 1
ATOM 6100 C CA . ALA D 1 156 ? 105.896 35.220 76.513 1.00 44.84 153 ALA D CA 1
ATOM 6101 C C . ALA D 1 156 ? 106.189 36.221 77.621 1.00 48.98 153 ALA D C 1
ATOM 6102 O O . ALA D 1 156 ? 105.289 36.617 78.365 1.00 45.66 153 ALA D O 1
ATOM 6104 N N . THR D 1 157 ? 107.444 36.649 77.713 1.00 51.75 154 THR D N 1
ATOM 6105 C CA . THR D 1 157 ? 107.822 37.673 78.677 1.00 46.71 154 THR D CA 1
ATOM 6106 C C . THR D 1 157 ? 108.482 38.865 77.991 1.00 46.62 154 THR D C 1
ATOM 6107 O O . THR D 1 157 ? 109.538 38.717 77.385 1.00 51.26 154 THR D O 1
ATOM 6111 N N . ILE D 1 158 ? 107.859 40.040 78.081 1.00 40.63 155 ILE D N 1
ATOM 6112 C CA . ILE D 1 158 ? 108.456 41.271 77.562 1.00 42.59 155 ILE D CA 1
ATOM 6113 C C . ILE D 1 158 ? 109.300 41.935 78.653 1.00 47.93 155 ILE D C 1
ATOM 6114 O O . ILE D 1 158 ? 108.898 41.973 79.821 1.00 47.81 155 ILE D O 1
ATOM 6119 N N . VAL D 1 159 ? 110.471 42.445 78.281 1.00 47.11 156 VAL D N 1
ATOM 6120 C CA . VAL D 1 159 ? 111.248 43.312 79.174 1.00 45.51 156 VAL D CA 1
ATOM 6121 C C . VAL D 1 159 ? 111.725 44.551 78.402 1.00 51.09 156 VAL D C 1
ATOM 6122 O O . VAL D 1 159 ? 111.905 44.498 77.176 1.00 50.99 156 VAL D O 1
ATOM 6126 N N . ASN D 1 160 ? 111.891 45.663 79.119 1.00 45.43 157 ASN D N 1
ATOM 6127 C CA . ASN D 1 160 ? 112.495 46.877 78.573 1.00 48.18 157 ASN D CA 1
ATOM 6128 C C . ASN D 1 160 ? 113.784 47.149 79.319 1.00 52.84 157 ASN D C 1
ATOM 6129 O O . ASN D 1 160 ? 113.782 47.878 80.307 1.00 50.75 157 ASN D O 1
ATOM 6134 N N . PRO D 1 161 ? 114.893 46.559 78.854 1.00 59.91 158 PRO D N 1
ATOM 6135 C CA . PRO D 1 161 ? 116.116 46.564 79.668 1.00 53.46 158 PRO D CA 1
ATOM 6136 C C . PRO D 1 161 ? 116.611 47.970 80.022 1.00 55.07 158 PRO D C 1
ATOM 6137 O O . PRO D 1 161 ? 117.180 48.163 81.103 1.00 59.07 158 PRO D O 1
ATOM 6141 N N . GLU D 1 162 ? 116.384 48.943 79.143 1.00 52.86 159 GLU D N 1
ATOM 6142 C CA . GLU D 1 162 ? 116.941 50.279 79.355 1.00 58.43 159 GLU D CA 1
ATOM 6143 C C . GLU D 1 162 ? 115.902 51.386 79.531 1.00 54.00 159 GLU D C 1
ATOM 6144 O O . GLU D 1 162 ? 116.036 52.243 80.406 1.00 52.82 159 GLU D O 1
ATOM 6150 N N . HIS D 1 163 ? 114.873 51.366 78.696 1.00 49.34 160 HIS D N 1
ATOM 6151 C CA . HIS D 1 163 ? 113.880 52.433 78.688 1.00 49.07 160 HIS D CA 1
ATOM 6152 C C . HIS D 1 163 ? 112.994 52.481 79.940 1.00 50.26 160 HIS D C 1
ATOM 6153 O O . HIS D 1 163 ? 112.546 51.447 80.439 1.00 48.96 160 HIS D O 1
ATOM 6160 N N . ARG D 1 164 ? 112.757 53.689 80.450 1.00 49.87 161 ARG D N 1
ATOM 6161 C CA . ARG D 1 164 ? 112.001 53.864 81.687 1.00 45.34 161 ARG D CA 1
ATOM 6162 C C . ARG D 1 164 ? 110.927 54.935 81.532 1.00 42.65 161 ARG D C 1
ATOM 6163 O O . ARG D 1 164 ? 111.091 55.858 80.746 1.00 45.31 161 ARG D O 1
ATOM 6171 N N . PRO D 1 165 ? 109.819 54.811 82.285 1.00 42.73 162 PRO D N 1
ATOM 6172 C CA . PRO D 1 165 ? 109.563 53.687 83.193 1.00 40.98 162 PRO D CA 1
ATOM 6173 C C . PRO D 1 165 ? 109.105 52.469 82.424 1.00 41.76 162 PRO D C 1
ATOM 6174 O O . PRO D 1 165 ? 108.579 52.606 81.327 1.00 41.88 162 PRO D O 1
ATOM 6178 N N . GLN D 1 166 ? 109.317 51.292 82.994 1.00 42.21 163 GLN D N 1
ATOM 6179 C CA . GLN D 1 166 ? 108.683 50.090 82.495 1.00 36.82 163 GLN D CA 1
ATOM 6180 C C . GLN D 1 166 ? 107.194 50.206 82.750 1.00 41.23 163 GLN D C 1
ATOM 6181 O O . GLN D 1 166 ? 106.762 50.310 83.895 1.00 49.10 163 GLN D O 1
ATOM 6195 N N . ALA D 1 168 ? 103.181 48.881 82.179 1.00 43.75 165 ALA D N 1
ATOM 6196 C CA . ALA D 1 168 ? 102.294 47.771 81.862 1.00 43.15 165 ALA D CA 1
ATOM 6197 C C . ALA D 1 168 ? 100.872 48.043 82.346 1.00 44.63 165 ALA D C 1
ATOM 6198 O O . ALA D 1 168 ? 100.659 48.821 83.274 1.00 39.85 165 ALA D O 1
ATOM 6200 N N . THR D 1 169 ? 99.892 47.418 81.699 1.00 44.80 166 THR D N 1
ATOM 6201 C CA . THR D 1 169 ? 98.539 47.418 82.236 1.00 41.79 166 THR D CA 1
ATOM 6202 C C . THR D 1 169 ? 98.070 46.006 82.528 1.00 41.39 166 THR D C 1
ATOM 6203 O O . THR D 1 169 ? 98.580 45.036 81.960 1.00 41.62 166 THR D O 1
ATOM 6207 N N . VAL D 1 170 ? 97.105 45.911 83.439 1.00 42.52 167 VAL D N 1
ATOM 6208 C CA . VAL D 1 170 ? 96.510 44.645 83.839 1.00 37.62 167 VAL D CA 1
ATOM 6209 C C . VAL D 1 170 ? 95.006 44.827 83.917 1.00 36.69 167 VAL D C 1
ATOM 6210 O O . VAL D 1 170 ? 94.528 45.886 84.321 1.00 33.54 167 VAL D O 1
ATOM 6214 N N . ARG D 1 171 ? 94.270 43.802 83.495 1.00 40.42 168 ARG D N 1
ATOM 6215 C CA . ARG D 1 171 ? 92.806 43.800 83.544 1.00 39.81 168 ARG D CA 1
ATOM 6216 C C . ARG D 1 171 ? 92.259 43.601 84.964 1.00 42.10 168 ARG D C 1
ATOM 6217 O O . ARG D 1 171 ? 92.879 42.935 85.799 1.00 42.21 168 ARG D O 1
ATOM 6225 N N . GLU D 1 172 ? 91.084 44.163 85.229 1.00 42.48 169 GLU D N 1
ATOM 6226 C CA . GLU D 1 172 ? 90.416 43.977 86.517 1.00 43.84 169 GLU D CA 1
ATOM 6227 C C . GLU D 1 172 ? 90.238 42.497 86.850 1.00 44.61 169 GLU D C 1
ATOM 6228 O O . GLU D 1 172 ? 89.779 41.723 86.016 1.00 50.90 169 GLU D O 1
ATOM 6234 N N . GLY D 1 173 ? 90.608 42.105 88.064 1.00 44.39 170 GLY D N 1
ATOM 6235 C CA . GLY D 1 173 ? 90.351 40.757 88.536 1.00 44.90 170 GLY D CA 1
ATOM 6236 C C . GLY D 1 173 ? 91.475 39.767 88.300 1.00 49.79 170 GLY D C 1
ATOM 6237 O O . GLY D 1 173 ? 91.364 38.591 88.663 1.00 52.60 170 GLY D O 1
ATOM 6238 N N . VAL D 1 174 ? 92.559 40.232 87.687 1.00 48.38 171 VAL D N 1
ATOM 6239 C CA . VAL D 1 174 ? 93.722 39.380 87.476 1.00 45.62 171 VAL D CA 1
ATOM 6240 C C . VAL D 1 174 ? 94.530 39.277 88.763 1.00 49.59 171 VAL D C 1
ATOM 6241 O O . VAL D 1 174 ? 94.959 38.193 89.164 1.00 56.16 171 VAL D O 1
ATOM 6253 N N . LYS D 1 176 ? 94.942 39.899 92.968 1.00 59.87 173 LYS D N 1
ATOM 6254 C CA . LYS D 1 176 ? 94.193 39.994 94.224 1.00 62.09 173 LYS D CA 1
ATOM 6255 C C . LYS D 1 176 ? 94.407 41.378 94.840 1.00 54.44 173 LYS D C 1
ATOM 6256 O O . LYS D 1 176 ? 95.500 41.935 94.756 1.00 55.62 173 LYS D O 1
ATOM 6262 N N . LYS D 1 177 ? 93.369 41.951 95.438 1.00 50.32 174 LYS D N 1
ATOM 6263 C CA . LYS D 1 177 ? 93.576 43.149 96.253 1.00 53.23 174 LYS D CA 1
ATOM 6264 C C . LYS D 1 177 ? 93.492 42.833 97.751 1.00 55.57 174 LYS D C 1
ATOM 6265 O O . LYS D 1 177 ? 92.689 42.009 98.198 1.00 56.99 174 LYS D O 1
ATOM 6271 N N . GLU D 1 178 ? 94.337 43.493 98.526 1.00 50.66 175 GLU D N 1
ATOM 6272 C CA . GLU D 1 178 ? 94.458 43.185 99.937 1.00 53.34 175 GLU D CA 1
ATOM 6273 C C . GLU D 1 178 ? 95.208 44.332 100.579 1.00 52.63 175 GLU D C 1
ATOM 6274 O O . GLU D 1 178 ? 96.280 44.701 100.094 1.00 50.07 175 GLU D O 1
ATOM 6280 N N . ILE D 1 179 ? 94.655 44.916 101.643 1.00 49.79 176 ILE D N 1
ATOM 6281 C CA . ILE D 1 179 ? 95.349 46.026 102.301 1.00 47.74 176 ILE D CA 1
ATOM 6282 C C . ILE D 1 179 ? 96.559 45.536 103.084 1.00 45.55 176 ILE D C 1
ATOM 6283 O O . ILE D 1 179 ? 96.711 44.342 103.336 1.00 48.09 176 ILE D O 1
ATOM 6288 N N . VAL D 1 180 ? 97.427 46.467 103.457 1.00 47.48 177 VAL D N 1
ATOM 6289 C CA . VAL D 1 180 ? 98.572 46.139 104.293 1.00 49.47 177 VAL D CA 1
ATOM 6290 C C . VAL D 1 180 ? 98.209 46.303 105.767 1.00 51.31 177 VAL D C 1
ATOM 6291 O O . VAL D 1 180 ? 98.497 45.435 106.594 1.00 45.08 177 VAL D O 1
ATOM 6295 N N . SER D 1 181 ? 97.572 47.435 106.061 1.00 49.43 178 SER D N 1
ATOM 6296 C CA . SER D 1 181 ? 97.131 47.815 107.393 1.00 45.31 178 SER D CA 1
ATOM 6297 C C . SER D 1 181 ? 96.304 49.083 107.270 1.00 48.16 178 SER D C 1
ATOM 6298 O O . SER D 1 181 ? 96.673 50.005 106.538 1.00 46.53 178 SER D O 1
ATOM 6301 N N . PRO D 1 182 ? 95.190 49.146 108.005 1.00 49.12 179 PRO D N 1
ATOM 6302 C CA . PRO D 1 182 ? 94.325 50.328 107.996 1.00 46.21 179 PRO D CA 1
ATOM 6303 C C . PRO D 1 182 ? 95.094 51.563 108.447 1.00 46.77 179 PRO D C 1
ATOM 6304 O O . PRO D 1 182 ? 94.666 52.682 108.178 1.00 46.09 179 PRO D O 1
ATOM 6308 N N . ALA D 1 183 ? 96.222 51.351 109.120 1.00 46.57 180 ALA D N 1
ATOM 6309 C CA . ALA D 1 183 ? 97.019 52.447 109.662 1.00 46.96 180 ALA D CA 1
ATOM 6310 C C . ALA D 1 183 ? 98.291 52.742 108.860 1.00 54.49 180 ALA D C 1
ATOM 6311 O O . ALA D 1 183 ? 99.214 53.410 109.381 1.00 42.24 180 ALA D O 1
ATOM 6313 N N . TYR D 1 184 ? 98.343 52.249 107.611 1.00 47.25 181 TYR D N 1
ATOM 6314 C CA . TYR D 1 184 ? 99.524 52.442 106.767 1.00 43.02 181 TYR D CA 1
ATOM 6315 C C . TYR D 1 184 ? 99.808 53.928 106.579 1.00 41.07 181 TYR D C 1
ATOM 6316 O O . TYR D 1 184 ? 98.892 54.727 106.357 1.00 40.83 181 TYR D O 1
ATOM 6325 N N . GLN D 1 185 ? 101.085 54.285 106.673 1.00 35.43 182 GLN D N 1
ATOM 6326 C CA . GLN D 1 185 ? 101.489 55.684 106.637 1.00 46.00 182 GLN D CA 1
ATOM 6327 C C . GLN D 1 185 ? 102.243 56.002 105.354 1.00 47.71 182 GLN D C 1
ATOM 6328 O O . GLN D 1 185 ? 103.179 55.297 104.962 1.00 43.31 182 GLN D O 1
ATOM 6334 N N . GLY D 1 186 ? 101.823 57.074 104.700 1.00 42.02 183 GLY D N 1
ATOM 6335 C CA . GLY D 1 186 ? 102.561 57.585 103.572 1.00 39.98 183 GLY D CA 1
ATOM 6336 C C . GLY D 1 186 ? 102.341 59.071 103.435 1.00 40.26 183 GLY D C 1
ATOM 6337 O O . GLY D 1 186 ? 101.282 59.596 103.764 1.00 38.80 183 GLY D O 1
ATOM 6338 N N . GLU D 1 187 ? 103.360 59.753 102.942 1.00 44.09 184 GLU D N 1
ATOM 6339 C CA . GLU D 1 187 ? 103.244 61.164 102.619 1.00 49.28 184 GLU D CA 1
ATOM 6340 C C . GLU D 1 187 ? 102.177 61.419 101.552 1.00 48.27 184 GLU D C 1
ATOM 6341 O O . GLU D 1 187 ? 102.117 60.715 100.551 1.00 49.28 184 GLU D O 1
ATOM 6347 N N . VAL D 1 188 ? 101.345 62.429 101.772 1.00 44.88 185 VAL D N 1
ATOM 6348 C CA . VAL D 1 188 ? 100.338 62.827 100.803 1.00 42.99 185 VAL D CA 1
ATOM 6349 C C . VAL D 1 188 ? 100.648 64.229 100.298 1.00 51.89 185 VAL D C 1
ATOM 6350 O O . VAL D 1 188 ? 100.534 65.196 101.052 1.00 56.42 185 VAL D O 1
ATOM 6354 N N . ILE D 1 189 ? 101.044 64.349 99.032 1.00 47.82 186 ILE D N 1
ATOM 6355 C CA . ILE D 1 189 ? 101.338 65.660 98.464 1.00 42.02 186 ILE D CA 1
ATOM 6356 C C . ILE D 1 189 ? 100.179 66.155 97.632 1.00 46.56 186 ILE D C 1
ATOM 6357 O O . ILE D 1 189 ? 99.750 65.478 96.707 1.00 50.84 186 ILE D O 1
ATOM 6362 N N . ARG D 1 190 ? 99.688 67.348 97.932 1.00 45.61 187 ARG D N 1
ATOM 6363 C CA . ARG D 1 190 ? 98.689 67.962 97.076 1.00 47.81 187 ARG D CA 1
ATOM 6364 C C . ARG D 1 190 ? 99.375 68.968 96.141 1.00 49.88 187 ARG D C 1
ATOM 6365 O O . ARG D 1 190 ? 99.719 70.079 96.550 1.00 44.18 187 ARG D O 1
ATOM 6373 N N . HIS D 1 191 ? 99.582 68.568 94.885 1.00 49.63 188 HIS D N 1
ATOM 6374 C CA . HIS D 1 191 ? 100.368 69.372 93.947 1.00 43.12 188 HIS D CA 1
ATOM 6375 C C . HIS D 1 191 ? 99.631 70.619 93.479 1.00 50.01 188 HIS D C 1
ATOM 6376 O O . HIS D 1 191 ? 98.407 70.724 93.619 1.00 44.22 188 HIS D O 1
ATOM 6383 N N . ASP D 1 192 ? 100.377 71.578 92.935 1.00 53.10 189 ASP D N 1
ATOM 6384 C CA . ASP D 1 192 ? 99.727 72.678 92.248 1.00 58.66 189 ASP D CA 1
ATOM 6385 C C . ASP D 1 192 ? 99.419 72.192 90.845 1.00 57.52 189 ASP D C 1
ATOM 6386 O O . ASP D 1 192 ? 100.317 71.789 90.111 1.00 52.85 189 ASP D O 1
ATOM 6391 N N . VAL D 1 193 ? 98.147 72.235 90.475 1.00 58.09 190 VAL D N 1
ATOM 6392 C CA . VAL D 1 193 ? 97.713 71.659 89.212 1.00 53.88 190 VAL D CA 1
ATOM 6393 C C . VAL D 1 193 ? 98.199 72.414 87.965 1.00 50.55 190 VAL D C 1
ATOM 6394 O O . VAL D 1 193 ? 98.837 71.812 87.106 1.00 51.71 190 VAL D O 1
ATOM 6398 N N . LYS D 1 194 ? 97.915 73.712 87.864 1.00 51.15 191 LYS D N 1
ATOM 6399 C CA . LYS D 1 194 ? 98.335 74.493 86.688 1.00 53.22 191 LYS D CA 1
ATOM 6400 C C . LYS D 1 194 ? 99.762 74.201 86.219 1.00 49.63 191 LYS D C 1
ATOM 6401 O O . LYS D 1 194 ? 100.014 74.086 85.026 1.00 55.66 191 LYS D O 1
ATOM 6407 N N . LYS D 1 195 ? 100.688 74.100 87.163 1.00 54.30 192 LYS D N 1
ATOM 6408 C CA . LYS D 1 195 ? 102.083 73.777 86.871 1.00 56.31 192 LYS D CA 1
ATOM 6409 C C . LYS D 1 195 ? 102.203 72.557 85.945 1.00 51.01 192 LYS D C 1
ATOM 6410 O O . LYS D 1 195 ? 103.082 72.493 85.088 1.00 48.86 192 LYS D O 1
ATOM 6416 N N . TYR D 1 196 ? 101.312 71.590 86.125 1.00 50.92 193 TYR D N 1
ATOM 6417 C CA . TYR D 1 196 ? 101.478 70.282 85.519 1.00 45.09 193 TYR D CA 1
ATOM 6418 C C . TYR D 1 196 ? 100.650 70.108 84.260 1.00 47.96 193 TYR D C 1
ATOM 6419 O O . TYR D 1 196 ? 100.763 69.088 83.583 1.00 51.31 193 TYR D O 1
ATOM 6428 N N . VAL D 1 197 ? 99.820 71.096 83.939 1.00 51.68 194 VAL D N 1
ATOM 6429 C CA . VAL D 1 197 ? 98.930 70.986 82.780 1.00 53.94 194 VAL D CA 1
ATOM 6430 C C . VAL D 1 197 ? 99.004 72.145 81.784 1.00 60.26 194 VAL D C 1
ATOM 6431 O O . VAL D 1 197 ? 98.519 72.019 80.666 1.00 67.88 194 VAL D O 1
ATOM 6435 N N . ALA D 1 198 ? 99.579 73.276 82.179 1.00 64.35 195 ALA D N 1
ATOM 6436 C CA . ALA D 1 198 ? 99.585 74.447 81.295 1.00 69.78 195 ALA D CA 1
ATOM 6437 C C . ALA D 1 198 ? 100.624 74.343 80.154 1.00 72.58 195 ALA D C 1
ATOM 6438 O O . ALA D 1 198 ? 100.704 75.225 79.284 1.00 65.98 195 ALA D O 1
ATOM 6440 N N . ASP D 1 199 ? 101.385 73.254 80.142 1.00 72.13 196 ASP D N 1
ATOM 6441 C CA . ASP D 1 199 ? 102.306 72.987 79.045 1.00 76.96 196 ASP D CA 1
ATOM 6442 C C . ASP D 1 199 ? 101.508 72.683 77.780 1.00 77.95 196 ASP D C 1
ATOM 6443 O O . ASP D 1 199 ? 101.930 73.001 76.668 1.00 76.06 196 ASP D O 1
ATOM 6448 N N . THR D 1 200 ? 100.346 72.065 77.970 1.00 76.77 197 THR D N 1
ATOM 6449 C CA . THR D 1 200 ? 99.429 71.753 76.887 1.00 62.85 197 THR D CA 1
ATOM 6450 C C . THR D 1 200 ? 99.037 73.000 76.095 1.00 66.74 197 THR D C 1
ATOM 6451 O O . THR D 1 200 ? 98.553 73.989 76.666 1.00 63.95 197 THR D O 1
ATOM 6455 N N . ASP D 1 201 ? 99.253 72.945 74.779 1.00 59.69 198 ASP D N 1
ATOM 6456 C CA . ASP D 1 201 ? 98.899 74.044 73.887 1.00 53.01 198 ASP D CA 1
ATOM 6457 C C . ASP D 1 201 ? 97.606 73.702 73.130 1.00 55.03 198 ASP D C 1
ATOM 6458 O O . ASP D 1 201 ? 97.641 73.088 72.057 1.00 55.79 198 ASP D O 1
ATOM 6463 N N . TYR D 1 202 ? 96.469 74.099 73.698 1.00 52.81 199 TYR D N 1
ATOM 6464 C CA . TYR D 1 202 ? 95.154 73.727 73.173 1.00 49.07 199 TYR D CA 1
ATOM 6465 C C . TYR D 1 202 ? 94.156 74.874 73.358 1.00 46.98 199 TYR D C 1
ATOM 6466 O O . TYR D 1 202 ? 93.560 75.022 74.415 1.00 51.53 199 TYR D O 1
ATOM 6475 N N . VAL D 1 203 ? 93.962 75.682 72.328 1.00 48.45 200 VAL D N 1
ATOM 6476 C CA . VAL D 1 203 ? 93.116 76.863 72.456 1.00 44.13 200 VAL D CA 1
ATOM 6477 C C . VAL D 1 203 ? 91.814 76.772 71.655 1.00 47.68 200 VAL D C 1
ATOM 6478 O O . VAL D 1 203 ? 91.814 76.393 70.472 1.00 49.21 200 VAL D O 1
ATOM 6482 N N . VAL D 1 204 ? 90.714 77.135 72.311 1.00 41.47 201 VAL D N 1
ATOM 6483 C CA . VAL D 1 204 ? 89.393 77.164 71.693 1.00 47.78 201 VAL D CA 1
ATOM 6484 C C . VAL D 1 204 ? 89.066 78.575 71.194 1.00 45.48 201 VAL D C 1
ATOM 6485 O O . VAL D 1 204 ? 89.185 79.537 71.934 1.00 52.24 201 VAL D O 1
ATOM 6489 N N . LYS D 1 205 ? 88.653 78.696 69.941 1.00 49.19 202 LYS D N 1
ATOM 6490 C CA . LYS D 1 205 ? 88.253 79.990 69.393 1.00 54.43 202 LYS D CA 1
ATOM 6491 C C . LYS D 1 205 ? 86.782 79.970 68.937 1.00 63.54 202 LYS D C 1
ATOM 6492 O O . LYS D 1 205 ? 86.217 78.898 68.666 1.00 56.80 202 LYS D O 1
ATOM 6498 N N . VAL D 1 206 ? 86.173 81.152 68.832 1.00 63.69 203 VAL D N 1
ATOM 6499 C CA . VAL D 1 206 ? 84.798 81.283 68.319 1.00 69.52 203 VAL D CA 1
ATOM 6500 C C . VAL D 1 206 ? 84.659 81.277 66.775 1.00 75.02 203 VAL D C 1
ATOM 6501 O O . VAL D 1 206 ? 85.428 81.933 66.061 1.00 72.11 203 VAL D O 1
ATOM 6505 N N . ILE D 1 207 ? 83.660 80.544 66.281 1.00 76.54 204 ILE D N 1
ATOM 6506 C CA . ILE D 1 207 ? 83.420 80.384 64.841 1.00 77.81 204 ILE D CA 1
ATOM 6507 C C . ILE D 1 207 ? 82.581 81.509 64.210 1.00 81.06 204 ILE D C 1
ATOM 6508 O O . ILE D 1 207 ? 81.954 82.316 64.902 1.00 83.52 204 ILE D O 1
#

Secondary structure (DSSP, 8-state):
---EEEE--EETTEE-HHHHHHHHHHHHHHHHHT--EEEEEEES--TTTHHHHGGGT-SEEEEEE-GGGSS--HHHHHHHHHHHHHHH--SEE---SHHHHHHHHHHHHHTT-----S-SEEEEEEEEETTTTEEEEEEEEEEEESSSSS-EEEE--SSSS------TT-----S-TT---EEEE--HHHHHTTS-------/---EEEEE-EETTEE-HHHHHHHHHHHHHHHHHT--EEEEEEES--TTTHHHHGGGT-SEEEEEE-TTSSS--HHHHHHHHHHHHHHH--SEE---SHHHHHHHHHHHHHTT----TT-SEEEEEEEEETTTTEEEEEEEEEEEEETTTTEEEEE--SS-S------TT-----S-TT---EEEE--GGGT-----------GGGGSPPP-/---EEEEE-EETTEE-HHHHHHHHHHHHHHHHHT--EEEEEEES--TTTHHHHGGGT-SEEEEEE-GGGSS--HHHHHHHHHHHHHHH--SEE---SHHHHHHHHHHHHHHT----TTBSEEEEEEEEEGGGTEEEEEEEEEEEEETTTTEEEEE--SSSS----B-TT-----S-TT---EEEE--GGGT-----------GGGGS--/---EEEE--EETTEE-HHHHHHHHHHHHHHHHHT--EEEEEEES--TTTHHHHGGGT-SEEEEEE-GGGSS--HHHHHHHHHHHHHHH--SEE---STTHHHHHHHHHHHTT-----SBSEEEEEEEE-TTT--EEEEEEEEEEESSSSS-EEEE--SSSS----B-TT-----S-TT---EEEE--HHHHHTT--------

Sequence (824 aa):
ANNLFVYCEIEEGIVADVSLELLTKGRSLANELNCQLEAVVAGTGLKEIEKQILPYGVDKLHVFDAEGLYPYTSLPHTSILVNLFKEEQPQICLGATVIGRDLGPRVSSALTSSGLTADCTSLEEIGDHEDKKEGKVYKNLLYQIRPAFGGNIVATIVNPEHRPQATVREGVKKEIVSPAYQGEVIRHDVKKYVADTDYVVKVIANNLFVYCEIEEGIVADVSLELLTKGRSLANELNCQLEAVVAGTGLKEIEKQILPYGVDKLHVFDAEGLYPYTSLPHTSILVNLFKEEQPQICLGATVIGRDLGPRVSSALTSGLTADCTSLEIGDHEDKKEGKVYKNLLYQIRPAFGGNIVATIVNPEHRPQATVREGVKKEIVSPAYQGEVIRHDVKKYVADTDYVVKVIERHVEKAKNANNLFVYCEIEEGIVADVSLELLTKGRSLANELNCQLEAVVAGTGLKEIEKQILPYGVDKLHVFDAEGLYPYTSLPHTSILVNLFKEEQPQICLGATVIGRDLGPRVSSALTSGLTADCTSLEIGDHEDKKEGKVYKNLLYQIRPAFGGNIVATIVNPEHRPQATVREGVKKEIVSPAYQGEVIRHDVKKYVADTDYVVKVIERHVEKAANNNLFVYCEIEEGIVADVSLELLTKGRSLANELNCQLEAVVAGTGLKEIEKQILPYGVDKLHVFDAEGLYPYTSLPHTSILVNLFKEEQPQICLGATVIGRDLGPRVSSALTSGLTADCTSLEEIGDHEDKKEGKVYKNLLYQIRPAFGGNIVATIVNPEHRPQATVREGVKKEIVSPAYQGEVIRHDVKKYVADTDYVVKVI